Protein 3DJE (pdb70)

InterPro domains:
  IPR006076 FAD dependent oxidoreductase [PF01266] (9-379)
  IPR036188 FAD/NAD(P)-binding domain superfamily [G3DSA:3.50.50.60] (8-393)
  IPR036188 FAD/NAD(P)-binding domain superfamily [SSF51905] (10-389)
  IPR045170 MTOX family [PTHR10961] (5-396)

Organism: Aspergillus fumigatus (NCBI:txid746128)

Solvent-accessible surface area: 34879 Å² total

Foldseek 3Di:
DDDLAFAEEEQDLALQSLLLLLVSVVVRRQHYEYFEAFFPVRLQHLLLDQKDKQALWDQDPDPLRSVLSNVLSVQLVCLCCPPVLNVVFDDFLWEKWAADPLLVVLQCRGPVVVVDPQKDKDQAQVVLCVLFPPPQQPFRLPRTIIIIDRGRIAMGRRRVSSVSSNVSSVVRYHYQYHPQRRAFPEFDADPQATQGTAGPVGDGRGGQAYEYDHFLCSCVYDPLLQFKFKWKFKKFKFFDDPVCLVRQPSRGWYQYLAQWTWHRARDPGRIIMITGFALTAFEDQDPVRDGDDDWDFWAFVLRLVSRLVSCNRSHPCSPGDTQTMTMHIGIAGLQQFAAWAADPGHRRYTYGGRNHPPNNSSSSPSSVVNVCSCVNHDPSNCVRRYSPSPSSPVHDSFPSNSGHYDPNTYHCVPGDGIDDHDDDDSSD/DDDLAFAEEEQDLALQSLLLLLVSVVVRRQHYEYFEAAFPVRLQHLLLAQKDKQALWAQDPDPLRSVLSNVLSVLLVCLCCPPVLNVVFDDFLWEKWEADPLLVVLQCNGVVVVVDPQKDKDAAQVVLCVLFPPPQQPFGLPRTIIIIGRGPIAIGRRRSSSVSSNVSSVCNYHYQYHPQRRAFPEFPADPQATQGTAGPVRDDDGGQAYEYDHFLASCNHDPLLQQKFKWKFKKFKFADDPVCLVRQPSRGWYQYLAQWTWHRAGPPGSIIMITGFALTAFEDADPVRHGHDDWDFWAFPLRLVSRLVSCNRSHPCSPGDTQTMTMHIGIAGLQQFAAWAADPRHNRYTYGGRNHVPNSSSSSPSSVVNVCSCVNHDDSSCVRRYSPSPSCPVHDSFPSNSGHYDPRIYHPVPRDDIDDHDDDDSSPD

Radius of gyration: 30.54 Å; Cα contacts (8 Å, |Δi|>4): 2045; chains: 2; bounding box: 82×70×84 Å

Nearest PDB structures (foldseek):
  6iwe-assembly1_A  TM=8.789E-01  e=3.209E-41  Penicillium terrenum
  4rsl-assembly1_A  TM=8.564E-01  e=1.296E-41  Penicillium terrenum
  6a6v-assembly1_A  TM=8.624E-01  e=2.677E-41  Aspergillus nidulans
  5xao-assembly1_A  TM=8.710E-01  e=1.965E-40  Parastagonospora nodorum SN15
  6a6v-assembly2_H  TM=8.569E-01  e=6.193E-40  Aspergillus nidulans

Structure (mmCIF, N/CA/C/O backbone):
data_3DJE
#
_entry.id   3DJE
#
_cell.length_a   87.143
_cell.length_b   53.436
_cell.length_c   103.297
_cell.angle_alpha   90.00
_cell.angle_beta   113.33
_cell.angle_gamma   90.00
#
_symmetry.space_group_name_H-M   'P 1 21 1'
#
loop_
_entity.id
_entity.type
_entity.pdbx_description
1 polymer 'Fructosyl amine: oxygen oxidoreductase'
2 non-polymer 'FLAVIN-ADENINE DINUCLEOTIDE'
3 non-polymer 1-S-(carboxymethyl)-1-thio-beta-D-fructopyranose
4 non-polymer '4-(2-HYDROXYETHYL)-1-PIPERAZINE ETHANESULFONIC ACID'
5 water water
#
loop_
_atom_site.group_PDB
_atom_site.id
_atom_site.type_symbol
_atom_site.label_atom_id
_atom_site.label_alt_id
_atom_site.label_comp_id
_atom_site.label_asym_id
_atom_site.label_entity_id
_atom_site.label_seq_id
_atom_site.pdbx_PDB_ins_code
_atom_site.Cartn_x
_atom_site.Cartn_y
_atom_site.Cartn_z
_atom_site.occupancy
_atom_site.B_iso_or_equiv
_atom_site.auth_seq_id
_atom_site.auth_comp_id
_atom_site.auth_asym_id
_atom_site.auth_atom_id
_atom_site.pdbx_PDB_model_num
ATOM 1 N N . ALA A 1 2 ? 59.421 31.370 47.970 1.00 31.76 2 ALA A N 1
ATOM 2 C CA . ALA A 1 2 ? 60.914 31.440 47.966 1.00 31.21 2 ALA A CA 1
ATOM 3 C C . ALA A 1 2 ? 61.550 30.235 47.251 1.00 30.45 2 ALA A C 1
ATOM 4 O O . ALA A 1 2 ? 62.736 29.939 47.430 1.00 31.08 2 ALA A O 1
ATOM 6 N N . VAL A 1 3 ? 60.749 29.552 46.436 1.00 29.17 3 VAL A N 1
ATOM 7 C CA . VAL A 1 3 ? 61.230 28.445 45.615 1.00 27.23 3 VAL A CA 1
ATOM 8 C C . VAL A 1 3 ? 62.110 29.028 44.498 1.00 25.25 3 VAL A C 1
ATOM 9 O O . VAL A 1 3 ? 61.851 30.134 44.022 1.00 25.50 3 VAL A O 1
ATOM 13 N N . THR A 1 4 ? 63.178 28.327 44.120 1.00 22.55 4 THR A N 1
ATOM 14 C CA . THR A 1 4 ? 63.870 28.638 42.871 1.00 20.09 4 THR A CA 1
ATOM 15 C C . THR A 1 4 ? 63.498 27.536 41.890 1.00 19.11 4 THR A C 1
ATOM 16 O O . THR A 1 4 ? 62.860 26.551 42.272 1.00 17.50 4 THR A O 1
ATOM 20 N N . LYS A 1 5 ? 63.916 27.684 40.640 1.00 18.10 5 LYS A N 1
ATOM 21 C CA . LYS A 1 5 ? 63.624 26.651 39.642 1.00 17.65 5 LYS A CA 1
ATOM 22 C C . LYS A 1 5 ? 64.343 25.333 39.944 1.00 17.04 5 LYS A C 1
ATOM 23 O O . LYS A 1 5 ? 63.951 24.292 39.435 1.00 17.06 5 LYS A O 1
ATOM 29 N N . SER A 1 6 ? 65.401 25.382 40.756 1.00 16.71 6 SER A N 1
ATOM 30 C CA . SER A 1 6 ? 66.149 24.174 41.092 1.00 16.41 6 SER A CA 1
ATOM 31 C C . SER A 1 6 ? 65.821 23.644 42.501 1.00 15.66 6 SER A C 1
ATOM 32 O O . SER A 1 6 ? 66.451 22.694 42.966 1.00 15.11 6 SER A O 1
ATOM 35 N N . SER A 1 7 ? 64.839 24.250 43.157 1.00 14.66 7 SER A N 1
ATOM 36 C CA . SER A 1 7 ? 64.362 23.735 44.450 1.00 14.70 7 SER A CA 1
ATOM 37 C C . SER A 1 7 ? 63.890 22.296 44.319 1.00 13.89 7 SER A C 1
ATOM 38 O O . SER A 1 7 ? 63.248 21.939 43.339 1.00 14.25 7 SER A O 1
ATOM 41 N N A SER A 1 8 ? 64.183 21.480 45.328 0.50 13.41 8 SER A N 1
ATOM 42 N N B SER A 1 8 ? 64.197 21.483 45.318 0.50 13.28 8 SER A N 1
ATOM 43 C CA A SER A 1 8 ? 63.699 20.097 45.349 0.50 12.78 8 SER A CA 1
ATOM 44 C CA B SER A 1 8 ? 63.685 20.120 45.368 0.50 12.52 8 SER A CA 1
ATOM 45 C C A SER A 1 8 ? 62.177 20.054 45.510 0.50 12.46 8 SER A C 1
ATOM 46 C C B SER A 1 8 ? 62.158 20.143 45.470 0.50 12.26 8 SER A C 1
ATOM 47 O O A SER A 1 8 ? 61.637 20.508 46.526 0.50 12.63 8 SER A O 1
ATOM 48 O O B SER A 1 8 ? 61.594 20.742 46.398 0.50 12.30 8 SER A O 1
ATOM 53 N N . LEU A 1 9 ? 61.503 19.519 44.492 1.00 11.96 9 LEU A N 1
ATOM 54 C CA . LEU A 1 9 ? 60.045 19.356 44.507 1.00 11.02 9 LEU A CA 1
ATOM 55 C C . LEU A 1 9 ? 59.732 17.873 44.439 1.00 11.16 9 LEU A C 1
ATOM 56 O O . LEU A 1 9 ? 60.359 17.137 43.674 1.00 11.69 9 LEU A O 1
ATOM 61 N N . LEU A 1 10 ? 58.769 17.442 45.243 1.00 10.54 10 LEU A N 1
ATOM 62 C CA . LEU A 1 10 ? 58.431 16.027 45.343 1.00 10.57 10 LEU A CA 1
ATOM 63 C C . LEU A 1 10 ? 56.972 15.836 45.015 1.00 10.47 10 LEU A C 1
ATOM 64 O O . LEU A 1 10 ? 56.127 16.558 45.549 1.00 10.85 10 LEU A O 1
ATOM 69 N N . ILE A 1 11 ? 56.673 14.892 44.118 1.00 10.04 11 ILE A N 1
ATOM 70 C CA . ILE A 1 11 ? 55.280 14.568 43.809 1.00 9.22 11 ILE A CA 1
ATOM 71 C C . ILE A 1 11 ? 54.993 13.157 44.280 1.00 9.18 11 ILE A C 1
ATOM 72 O O . ILE A 1 11 ? 55.704 12.217 43.887 1.00 9.11 11 ILE A O 1
ATOM 77 N N . VAL A 1 12 ? 53.982 13.013 45.137 1.00 8.29 12 VAL A N 1
ATOM 78 C CA . VAL A 1 12 ? 53.545 11.687 45.602 1.00 9.17 12 VAL A CA 1
ATOM 79 C C . VAL A 1 12 ? 52.419 11.196 44.700 1.00 9.47 12 VAL A C 1
ATOM 80 O O . VAL A 1 12 ? 51.291 11.713 44.753 1.00 9.83 12 VAL A O 1
ATOM 84 N N . GLY A 1 13 ? 52.754 10.223 43.855 1.00 9.50 13 GLY A N 1
ATOM 85 C CA . GLY A 1 13 ? 51.835 9.649 42.880 1.00 10.16 13 GLY A CA 1
ATOM 86 C C . GLY A 1 13 ? 52.168 10.047 41.451 1.00 10.85 13 GLY A C 1
ATOM 87 O O . GLY A 1 13 ? 52.199 11.236 41.121 1.00 11.95 13 GLY A O 1
ATOM 88 N N . ALA A 1 14 ? 52.402 9.051 40.592 1.00 10.53 14 ALA A N 1
ATOM 89 C CA . ALA A 1 14 ? 52.649 9.267 39.162 1.00 10.84 14 ALA A CA 1
ATOM 90 C C . ALA A 1 14 ? 51.432 8.885 38.304 1.00 11.07 14 ALA A C 1
ATOM 91 O O . ALA A 1 14 ? 51.575 8.365 37.195 1.00 12.50 14 ALA A O 1
ATOM 93 N N . GLY A 1 15 ? 50.241 9.146 38.834 1.00 10.89 15 GLY A N 1
ATOM 94 C CA . GLY A 1 15 ? 49.009 8.885 38.109 1.00 10.08 15 GLY A CA 1
ATOM 95 C C . GLY A 1 15 ? 48.656 10.050 37.220 1.00 9.41 15 GLY A C 1
ATOM 96 O O . GLY A 1 15 ? 49.532 10.802 36.763 1.00 9.45 15 GLY A O 1
ATOM 97 N N . THR A 1 16 ? 47.365 10.213 36.982 1.00 8.99 16 THR A N 1
ATOM 98 C CA . THR A 1 16 ? 46.904 11.213 36.015 1.00 8.39 16 THR A CA 1
ATOM 99 C C . THR A 1 16 ? 47.369 12.632 36.395 1.00 8.54 16 THR A C 1
ATOM 100 O O . THR A 1 16 ? 48.012 13.342 35.601 1.00 8.52 16 THR A O 1
ATOM 104 N N . TRP A 1 17 ? 47.039 13.036 37.611 1.00 8.21 17 TRP A N 1
ATOM 105 C CA . TRP A 1 17 ? 47.282 14.406 38.026 1.00 8.34 17 TRP A CA 1
ATOM 106 C C . TRP A 1 17 ? 48.731 14.638 38.472 1.00 8.50 17 TRP A C 1
ATOM 107 O O . TRP A 1 17 ? 49.290 15.715 38.226 1.00 8.48 17 TRP A O 1
ATOM 118 N N . GLY A 1 18 ? 49.362 13.619 39.070 1.00 8.98 18 GLY A N 1
ATOM 119 C CA . GLY A 1 18 ? 50.790 13.692 39.401 1.00 9.15 18 GLY A CA 1
ATOM 120 C C . GLY A 1 18 ? 51.637 13.853 38.143 1.00 9.23 18 GLY A C 1
ATOM 121 O O . GLY A 1 18 ? 52.556 14.687 38.104 1.00 9.89 18 GLY A O 1
ATOM 122 N N . THR A 1 19 ? 51.323 13.072 37.111 1.00 8.86 19 THR A N 1
ATOM 123 C CA . THR A 1 19 ? 52.047 13.171 35.844 1.00 10.02 19 THR A CA 1
ATOM 124 C C . THR A 1 19 ? 51.807 14.534 35.190 1.00 9.33 19 THR A C 1
ATOM 125 O O . THR A 1 19 ? 52.759 15.170 34.697 1.00 9.01 19 THR A O 1
ATOM 129 N N . SER A 1 20 ? 50.552 14.998 35.205 1.00 8.90 20 SER A N 1
ATOM 130 C CA . SER A 1 20 ? 50.244 16.330 34.653 1.00 9.04 20 SER A CA 1
ATOM 131 C C . SER A 1 20 ? 51.080 17.408 35.362 1.00 8.94 20 SER A C 1
ATOM 132 O O . SER A 1 20 ? 51.671 18.319 34.725 1.00 8.91 20 SER A O 1
ATOM 135 N N . THR A 1 21 ? 51.133 17.299 36.688 1.00 8.76 21 THR A N 1
ATOM 136 C CA . THR A 1 21 ? 51.900 18.231 37.496 1.00 8.90 21 THR A CA 1
ATOM 137 C C . THR A 1 21 ? 53.394 18.172 37.145 1.00 8.78 21 THR A C 1
ATOM 138 O O . THR A 1 21 ? 54.038 19.216 36.975 1.00 9.44 21 THR A O 1
ATOM 142 N N . ALA A 1 22 ? 53.937 16.958 37.023 1.00 8.29 22 ALA A N 1
ATOM 143 C CA . ALA A 1 22 ? 55.346 16.778 36.655 1.00 9.02 22 ALA A CA 1
ATOM 144 C C . ALA A 1 22 ? 55.660 17.442 35.315 1.00 9.28 22 ALA A C 1
ATOM 145 O O . ALA A 1 22 ? 56.651 18.172 35.178 1.00 9.92 22 ALA A O 1
ATOM 147 N N . LEU A 1 23 ? 54.784 17.208 34.339 1.00 9.09 23 LEU A N 1
ATOM 148 C CA . LEU A 1 23 ? 54.933 17.774 33.002 1.00 9.54 23 LEU A CA 1
ATOM 149 C C . LEU A 1 23 ? 54.926 19.288 33.044 1.00 9.63 23 LEU A C 1
ATOM 150 O O . LEU A 1 23 ? 55.804 19.939 32.445 1.00 10.20 23 LEU A O 1
ATOM 155 N N . HIS A 1 24 ? 53.946 19.858 33.751 1.00 9.49 24 HIS A N 1
ATOM 156 C CA . HIS A 1 24 ? 53.829 21.311 33.800 1.00 10.26 24 HIS A CA 1
ATOM 157 C C . HIS A 1 24 ? 54.926 21.978 34.610 1.00 9.94 24 HIS A C 1
ATOM 158 O O . HIS A 1 24 ? 55.388 23.056 34.231 1.00 10.52 24 HIS A O 1
ATOM 165 N N . LEU A 1 25 ? 55.410 21.318 35.657 1.00 9.54 25 LEU A N 1
ATOM 166 C CA . LEU A 1 25 ? 56.576 21.855 36.370 1.00 9.69 25 LEU A CA 1
ATOM 167 C C . LEU A 1 25 ? 57.758 21.930 35.407 1.00 9.85 25 LEU A C 1
ATOM 168 O O . LEU A 1 25 ? 58.457 22.958 35.355 1.00 10.65 25 LEU A O 1
ATOM 173 N N . ALA A 1 26 ? 57.987 20.844 34.662 1.00 10.74 26 ALA A N 1
ATOM 174 C CA . ALA A 1 26 ? 59.101 20.769 33.715 1.00 11.02 26 ALA A CA 1
ATOM 175 C C . ALA A 1 26 ? 58.948 21.845 32.642 1.00 11.64 26 ALA A C 1
ATOM 176 O O . ALA A 1 26 ? 59.917 22.545 32.315 1.00 12.07 26 ALA A O 1
ATOM 178 N N . ARG A 1 27 ? 57.735 22.005 32.118 1.00 11.36 27 ARG A N 1
ATOM 179 C CA . ARG A 1 27 ? 57.506 23.050 31.087 1.00 12.08 27 ARG A CA 1
ATOM 180 C C . ARG A 1 27 ? 57.742 24.453 31.611 1.00 12.93 27 ARG A C 1
ATOM 181 O O . ARG A 1 27 ? 58.131 25.350 30.850 1.00 13.55 27 ARG A O 1
ATOM 189 N N . ARG A 1 28 ? 57.511 24.642 32.904 1.00 13.20 28 ARG A N 1
ATOM 190 C CA . ARG A 1 28 ? 57.629 25.955 33.514 1.00 14.14 28 ARG A CA 1
ATOM 191 C C . ARG A 1 28 ? 59.033 26.224 34.062 1.00 14.43 28 ARG A C 1
ATOM 192 O O . ARG A 1 28 ? 59.271 27.255 34.693 1.00 15.76 28 ARG A O 1
ATOM 200 N N . GLY A 1 29 ? 59.951 25.305 33.774 1.00 14.17 29 GLY A N 1
ATOM 201 C CA . GLY A 1 29 ? 61.377 25.539 34.005 1.00 14.70 29 GLY A CA 1
ATOM 202 C C . GLY A 1 29 ? 61.981 24.873 35.216 1.00 14.65 29 GLY A C 1
ATOM 203 O O . GLY A 1 29 ? 63.192 24.993 35.438 1.00 14.91 29 GLY A O 1
ATOM 204 N N . TYR A 1 30 ? 61.167 24.178 36.010 1.00 13.54 30 TYR A N 1
ATOM 205 C CA . TYR A 1 30 ? 61.705 23.517 37.211 1.00 13.12 30 TYR A CA 1
ATOM 206 C C . TYR A 1 30 ? 62.584 22.337 36.838 1.00 13.15 30 TYR A C 1
ATOM 207 O O . TYR A 1 30 ? 62.229 21.557 35.951 1.00 13.45 30 TYR A O 1
ATOM 216 N N . THR A 1 31 ? 63.721 22.194 37.525 1.00 12.62 31 THR A N 1
ATOM 217 C CA . THR A 1 31 ? 64.736 21.230 37.094 1.00 12.77 31 THR A CA 1
ATOM 218 C C . THR A 1 31 ? 65.116 20.192 38.149 1.00 12.52 31 THR A C 1
ATOM 219 O O . THR A 1 31 ? 66.031 19.394 37.914 1.00 12.97 31 THR A 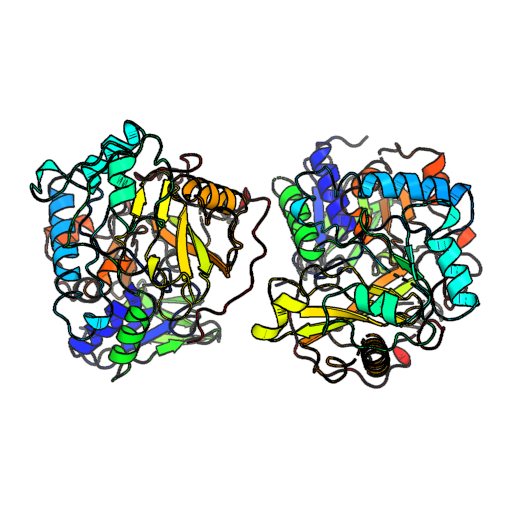O 1
ATOM 223 N N . ASN A 1 32 ? 64.423 20.195 39.287 1.00 13.05 32 ASN A N 1
ATOM 224 C CA . ASN A 1 32 ? 64.738 19.274 40.372 1.00 13.52 32 ASN A CA 1
ATOM 225 C C . ASN A 1 32 ? 63.480 18.619 40.951 1.00 13.30 32 ASN A C 1
ATOM 226 O O . ASN A 1 32 ? 63.211 18.701 42.156 1.00 14.36 32 ASN A O 1
ATOM 231 N N . VAL A 1 33 ? 62.738 17.941 40.077 1.00 12.50 33 VAL A N 1
ATOM 232 C CA . VAL A 1 33 ? 61.438 17.349 40.445 1.00 11.58 33 VAL A CA 1
ATOM 233 C C . VAL A 1 33 ? 61.594 15.840 40.519 1.00 11.77 33 VAL A C 1
ATOM 234 O O . VAL A 1 33 ? 62.177 15.227 39.617 1.00 11.14 33 VAL A O 1
ATOM 238 N N . THR A 1 34 ? 61.075 15.249 41.599 1.00 11.18 34 THR A N 1
ATOM 239 C CA . THR A 1 34 ? 61.075 13.797 41.751 1.00 10.72 34 THR A CA 1
ATOM 240 C C . THR A 1 34 ? 59.644 13.318 41.939 1.00 10.36 34 THR A C 1
ATOM 241 O O . THR A 1 34 ? 58.879 13.919 42.699 1.00 10.81 34 THR A O 1
ATOM 245 N N . VAL A 1 35 ? 59.287 12.243 41.245 1.00 9.90 35 VAL A N 1
ATOM 246 C CA . VAL A 1 35 ? 57.957 11.649 41.387 1.00 9.92 35 VAL A CA 1
ATOM 247 C C . VAL A 1 35 ? 58.099 10.232 41.928 1.00 9.80 35 VAL A C 1
ATOM 248 O O . VAL A 1 35 ? 58.903 9.444 41.401 1.00 10.32 35 VAL A O 1
ATOM 252 N N . LEU A 1 36 ? 57.284 9.913 42.937 1.00 9.21 36 LEU A N 1
ATOM 253 C CA . LEU A 1 36 ? 57.301 8.592 43.593 1.00 9.47 36 LEU A CA 1
ATOM 254 C C . LEU A 1 36 ? 56.001 7.838 43.361 1.00 9.20 36 LEU A C 1
ATOM 255 O O . LEU A 1 36 ? 54.921 8.376 43.590 1.00 10.03 36 LEU A O 1
ATOM 260 N N . ASP A 1 37 ? 56.101 6.578 42.959 1.00 9.76 37 ASP A N 1
ATOM 261 C CA . ASP A 1 37 ? 54.891 5.747 42.785 1.00 10.53 37 ASP A CA 1
ATOM 262 C C . ASP A 1 37 ? 55.250 4.271 43.017 1.00 10.68 37 ASP A C 1
ATOM 263 O O . ASP A 1 37 ? 56.290 3.833 42.557 1.00 10.98 37 ASP A O 1
ATOM 268 N N . PRO A 1 38 ? 54.387 3.507 43.728 1.00 11.35 38 PRO A N 1
ATOM 269 C CA . PRO A 1 38 ? 54.651 2.096 44.019 1.00 11.87 38 PRO A CA 1
ATOM 270 C C . PRO A 1 38 ? 54.545 1.167 42.802 1.00 11.94 38 PRO A C 1
ATOM 271 O O . PRO A 1 38 ? 54.939 -0.005 42.895 1.00 13.29 38 PRO A O 1
ATOM 275 N N . TYR A 1 39 ? 54.040 1.684 41.682 1.00 12.40 39 TYR A N 1
ATOM 276 C CA . TYR A 1 39 ? 53.952 0.908 40.438 1.00 13.09 39 TYR A CA 1
ATOM 277 C C . TYR A 1 39 ? 54.752 1.569 39.306 1.00 13.67 39 TYR A C 1
ATOM 278 O O . TYR A 1 39 ? 54.867 2.791 39.272 1.00 13.17 39 TYR A O 1
ATOM 287 N N . PRO A 1 40 ? 55.275 0.770 38.347 1.00 13.75 40 PRO A N 1
ATOM 288 C CA . PRO A 1 40 ? 55.897 1.392 37.176 1.00 14.23 40 PRO A CA 1
ATOM 289 C C . PRO A 1 40 ? 54.866 2.200 36.390 1.00 13.94 40 PRO A C 1
ATOM 290 O O . PRO A 1 40 ? 53.682 1.873 36.420 1.00 13.65 40 PRO A O 1
ATOM 294 N N . VAL A 1 41 ? 55.292 3.278 35.732 1.00 13.48 41 VAL A N 1
ATOM 295 C CA . VAL A 1 41 ? 54.397 3.980 34.813 1.00 13.50 41 VAL A CA 1
ATOM 296 C C . VAL A 1 41 ? 54.129 3.069 33.606 1.00 13.01 41 VAL A C 1
ATOM 297 O O . VAL A 1 41 ? 55.074 2.556 32.996 1.00 13.51 41 VAL A O 1
ATOM 301 N N . PRO A 1 42 ? 52.843 2.861 33.242 1.00 12.29 42 PRO A N 1
ATOM 302 C CA . PRO A 1 42 ? 51.618 3.407 33.840 1.00 11.73 42 PRO A CA 1
ATOM 303 C C . PRO A 1 42 ? 51.120 2.541 34.991 1.00 11.47 42 PRO A C 1
ATOM 304 O O . PRO A 1 42 ? 51.034 1.319 34.861 1.00 11.68 42 PRO A O 1
ATOM 308 N N . SER A 1 43 ? 50.813 3.172 36.116 1.00 11.20 43 SER A N 1
ATOM 309 C CA . SER A 1 43 ? 50.503 2.406 37.310 1.00 11.17 43 SER A CA 1
ATOM 310 C C . SER A 1 43 ? 49.262 1.538 37.123 1.00 11.84 43 SER A C 1
ATOM 311 O O . SER A 1 43 ? 48.241 2.015 36.625 1.00 12.17 43 SER A O 1
ATOM 314 N N . ALA A 1 44 ? 49.345 0.296 37.589 1.00 12.48 44 ALA A N 1
ATOM 315 C CA . ALA A 1 44 ? 48.206 -0.630 37.526 1.00 13.10 44 ALA A CA 1
ATOM 316 C C . ALA A 1 44 ? 47.022 -0.185 38.385 1.00 12.73 44 ALA A C 1
ATOM 317 O O . ALA A 1 44 ? 45.888 -0.618 38.123 1.00 13.94 44 ALA A O 1
ATOM 319 N N . ILE A 1 45 ? 47.272 0.673 39.376 1.00 11.45 45 ILE A N 1
ATOM 320 C CA . ILE A 1 45 ? 46.181 1.217 40.203 1.00 11.14 45 ILE A CA 1
ATOM 321 C C . ILE A 1 45 ? 45.816 2.666 39.867 1.00 10.48 45 ILE A C 1
ATOM 322 O O . ILE A 1 45 ? 44.976 3.291 40.540 1.00 10.86 45 ILE A O 1
ATOM 327 N N . SER A 1 46 ? 46.455 3.227 38.847 1.00 9.90 46 SER A N 1
ATOM 328 C CA . SER A 1 46 ? 46.005 4.523 38.377 1.00 9.73 46 SER A CA 1
ATOM 329 C C . SER A 1 46 ? 44.670 4.402 37.656 1.00 10.06 46 SER A C 1
ATOM 330 O O . SER A 1 46 ? 44.519 3.590 36.738 1.00 9.88 46 SER A O 1
ATOM 333 N N . ALA A 1 47 ? 43.722 5.244 38.052 1.00 10.05 47 ALA A N 1
ATOM 334 C CA . ALA A 1 47 ? 42.457 5.360 37.328 1.00 11.53 47 ALA A CA 1
ATOM 335 C C . ALA A 1 47 ? 42.673 5.773 35.863 1.00 11.91 47 ALA A C 1
ATOM 336 O O . ALA A 1 47 ? 41.803 5.542 35.026 1.00 13.35 47 ALA A O 1
ATOM 338 N N . GLY A 1 48 ? 43.834 6.355 35.551 1.00 11.85 48 GLY A N 1
ATOM 339 C CA . GLY A 1 48 ? 44.110 6.810 34.180 1.00 11.91 48 GLY A CA 1
ATOM 340 C C . GLY A 1 48 ? 44.666 5.713 33.290 1.00 11.88 48 GLY A C 1
ATOM 341 O O . GLY A 1 48 ? 44.807 5.903 32.081 1.00 12.72 48 GLY A O 1
ATOM 342 N N . ASN A 1 49 ? 44.974 4.565 33.887 1.00 11.06 49 ASN A N 1
ATOM 343 C CA . ASN A 1 49 ? 45.534 3.459 33.133 1.00 10.88 49 ASN A CA 1
ATOM 344 C C . ASN A 1 49 ? 44.422 2.624 32.513 1.00 10.96 49 ASN A C 1
ATOM 345 O O . ASN A 1 49 ? 44.001 1.594 33.062 1.00 11.86 49 ASN A O 1
ATOM 350 N N . ASP A 1 50 ? 43.947 3.090 31.360 1.00 11.13 50 ASP A N 1
ATOM 351 C CA . ASP A 1 50 ? 42.750 2.548 30.724 1.00 12.08 50 ASP A CA 1
ATOM 352 C C . ASP A 1 50 ? 42.929 2.765 29.226 1.00 11.71 50 ASP A C 1
ATOM 353 O O . ASP A 1 50 ? 43.569 3.742 28.804 1.00 11.65 50 ASP A O 1
ATOM 358 N N . VAL A 1 51 ? 42.360 1.877 28.412 1.00 10.50 51 VAL A N 1
ATOM 359 C CA . VAL A 1 51 ? 42.476 2.040 26.941 1.00 11.01 51 VAL A CA 1
ATOM 360 C C . VAL A 1 51 ? 41.611 3.173 26.357 1.00 10.97 51 VAL A C 1
ATOM 361 O O . VAL A 1 51 ? 41.835 3.632 25.226 1.00 11.33 51 VAL A O 1
ATOM 365 N N A ASN A 1 52 ? 40.662 3.657 27.140 0.50 10.11 52 ASN A N 1
ATOM 366 N N B ASN A 1 52 ? 40.608 3.595 27.131 0.50 10.63 52 ASN A N 1
ATOM 367 C CA A ASN A 1 52 ? 39.884 4.809 26.715 0.50 9.65 52 ASN A CA 1
ATOM 368 C CA B ASN A 1 52 ? 39.633 4.624 26.729 0.50 10.45 52 ASN A CA 1
ATOM 369 C C A ASN A 1 52 ? 39.167 5.469 27.857 0.50 9.73 52 ASN A C 1
ATOM 370 C C B ASN A 1 52 ? 39.234 5.475 27.929 0.50 10.28 52 ASN A C 1
ATOM 371 O O A ASN A 1 52 ? 38.764 4.821 28.832 0.50 9.88 52 ASN A O 1
ATOM 372 O O B ASN A 1 52 ? 39.100 4.942 29.037 0.50 10.46 52 ASN A O 1
ATOM 381 N N . LYS A 1 53 ? 39.033 6.776 27.709 1.00 9.57 53 LYS A N 1
ATOM 382 C CA . LYS A 1 53 ? 38.242 7.611 28.613 1.00 9.96 53 LYS A CA 1
ATOM 383 C C . LYS A 1 53 ? 37.427 8.584 27.774 1.00 10.36 53 LYS A C 1
ATOM 384 O O . LYS A 1 53 ? 37.857 9.009 26.688 1.00 10.25 53 LYS A O 1
ATOM 390 N N . VAL A 1 54 ? 36.266 8.971 28.294 1.00 10.55 54 VAL A N 1
ATOM 391 C CA . VAL A 1 54 ? 35.429 9.949 27.601 1.00 11.25 54 VAL A CA 1
ATOM 392 C C . VAL A 1 54 ? 36.019 11.354 27.775 1.00 10.78 54 VAL A C 1
ATOM 393 O O . VAL A 1 54 ? 36.387 11.752 28.888 1.00 11.15 54 VAL A O 1
ATOM 397 N N . ILE A 1 55 ? 36.063 12.102 26.677 1.00 11.16 55 ILE A N 1
ATOM 398 C CA . ILE A 1 55 ? 36.435 13.514 26.693 1.00 11.88 55 ILE A CA 1
ATOM 399 C C . ILE A 1 55 ? 35.225 14.319 26.210 1.00 12.95 55 ILE A C 1
ATOM 400 O O . ILE A 1 55 ? 34.835 14.227 25.045 1.00 13.19 55 ILE A O 1
ATOM 405 N N . SER A 1 56 ? 34.632 15.075 27.123 1.00 14.71 56 SER A N 1
ATOM 406 C CA . SER A 1 56 ? 33.447 15.881 26.816 1.00 16.84 56 SER A CA 1
ATOM 407 C C . SER A 1 56 ? 33.311 17.041 27.792 1.00 17.39 56 SER A C 1
ATOM 408 O O . SER A 1 56 ? 33.929 17.037 28.854 1.00 17.19 56 SER A O 1
ATOM 411 N N . SER A 1 57 ? 32.469 18.013 27.434 1.00 18.17 57 SER A N 1
ATOM 412 C CA . SER A 1 57 ? 32.276 19.227 28.238 1.00 19.40 57 SER A CA 1
ATOM 413 C C . SER A 1 57 ? 31.084 19.185 29.215 1.00 19.52 57 SER A C 1
ATOM 414 O O . SER A 1 57 ? 30.643 20.235 29.692 1.00 21.03 57 SER A O 1
ATOM 417 N N . GLY A 1 58 ? 30.597 17.989 29.538 1.00 18.86 58 GLY A N 1
ATOM 418 C CA . GLY A 1 58 ? 29.460 17.820 30.460 1.00 17.99 58 GLY A CA 1
ATOM 419 C C . GLY A 1 58 ? 29.591 18.514 31.809 1.00 17.50 58 GLY A C 1
ATOM 420 O O . GLY A 1 58 ? 30.692 18.618 32.356 1.00 17.39 58 GLY A O 1
ATOM 421 N N . GLN A 1 59 ? 28.466 19.000 32.330 1.00 16.78 59 GLN A N 1
ATOM 422 C CA . GLN A 1 59 ? 28.423 19.672 33.636 1.00 16.78 59 GLN A CA 1
ATOM 423 C C . GLN A 1 59 ? 27.933 18.740 34.732 1.00 16.79 59 GLN A C 1
ATOM 424 O O . GLN A 1 59 ? 27.302 17.732 34.444 1.00 16.67 59 GLN A O 1
ATOM 430 N N . TYR A 1 60 ? 28.230 19.082 35.985 1.00 17.07 60 TYR A N 1
ATOM 431 C CA . TYR A 1 60 ? 27.861 18.224 37.119 1.00 18.08 60 TYR A CA 1
ATOM 432 C C . TYR A 1 60 ? 27.033 18.963 38.153 1.00 18.85 60 TYR A C 1
ATOM 433 O O . TYR A 1 60 ? 26.605 18.387 39.152 1.00 19.39 60 TYR A O 1
ATOM 442 N N . SER A 1 61 ? 26.798 20.239 37.878 1.00 19.57 61 SER A N 1
ATOM 443 C CA . SER A 1 61 ? 26.056 21.131 38.749 1.00 20.38 61 SER A CA 1
ATOM 444 C C . SER A 1 61 ? 25.127 21.990 37.909 1.00 20.61 61 SER A C 1
ATOM 445 O O . SER A 1 61 ? 25.393 22.219 36.733 1.00 19.86 61 SER A O 1
ATOM 448 N N . ASN A 1 62 ? 24.052 22.476 38.530 1.00 21.26 62 ASN A N 1
ATOM 449 C CA . ASN A 1 62 ? 23.181 23.475 37.903 1.00 21.79 62 ASN A CA 1
ATOM 450 C C . ASN A 1 62 ? 23.415 24.868 38.496 1.00 21.68 62 ASN A C 1
ATOM 451 O O . ASN A 1 62 ? 22.718 25.828 38.160 1.00 21.90 62 ASN A O 1
ATOM 456 N N . ASN A 1 63 ? 24.402 24.973 39.376 1.00 21.26 63 ASN A N 1
ATOM 457 C CA . ASN A 1 63 ? 24.773 26.263 39.935 1.00 21.18 63 ASN A CA 1
ATOM 458 C C . ASN A 1 63 ? 25.642 27.081 39.002 1.00 20.59 63 ASN A C 1
ATOM 459 O O . ASN A 1 63 ? 26.690 26.617 38.543 1.00 19.91 63 ASN A O 1
ATOM 464 N N . LYS A 1 64 ? 25.191 28.299 38.733 1.00 19.66 64 LYS A N 1
ATOM 465 C CA . LYS A 1 64 ? 25.836 29.192 37.772 1.00 20.41 64 LYS A CA 1
ATOM 466 C C . LYS A 1 64 ? 27.337 29.366 38.030 1.00 19.65 64 LYS A C 1
ATOM 467 O O . LYS A 1 64 ? 28.143 29.243 37.106 1.00 19.16 64 LYS A O 1
ATOM 473 N N . ASP A 1 65 ? 27.707 29.626 39.285 1.00 19.33 65 ASP A N 1
ATOM 474 C CA . ASP A 1 65 ? 29.109 29.843 39.655 1.00 19.89 65 ASP A CA 1
ATOM 475 C C . ASP A 1 65 ? 29.964 28.592 39.435 1.00 19.31 65 ASP A C 1
ATOM 476 O O . ASP A 1 65 ? 31.109 28.689 38.978 1.00 18.60 65 ASP A O 1
ATOM 481 N N . GLU A 1 66 ? 29.399 27.426 39.756 1.00 18.68 66 GLU A N 1
ATOM 482 C CA . GLU A 1 66 ? 30.110 26.156 39.579 1.00 19.37 66 GLU A CA 1
ATOM 483 C C . GLU A 1 66 ? 30.248 25.837 38.099 1.00 17.98 66 GLU A C 1
ATOM 484 O O . GLU A 1 66 ? 31.290 25.336 37.662 1.00 17.83 66 GLU A O 1
ATOM 490 N N . ILE A 1 67 ? 29.197 26.129 37.329 1.00 17.20 67 ILE A N 1
ATOM 491 C CA . ILE A 1 67 ? 29.230 25.915 35.877 1.00 17.01 67 ILE A CA 1
ATOM 492 C C . ILE A 1 67 ? 30.335 26.753 35.235 1.00 17.23 67 ILE A C 1
ATOM 493 O O . ILE A 1 67 ? 31.127 26.250 34.428 1.00 16.51 67 ILE A O 1
ATOM 498 N N . GLU A 1 68 ? 30.409 28.027 35.621 1.00 17.45 68 GLU A N 1
ATOM 499 C CA . GLU A 1 68 ? 31.410 28.950 35.070 1.00 18.52 68 GLU A CA 1
ATOM 500 C C . GLU A 1 68 ? 32.841 28.464 35.303 1.00 17.69 68 GLU A C 1
ATOM 501 O O . GLU A 1 68 ? 33.655 28.438 34.373 1.00 17.81 68 GLU A O 1
ATOM 507 N N . VAL A 1 69 ? 33.139 28.052 36.534 1.00 16.70 69 VAL A N 1
ATOM 508 C CA . VAL A 1 69 ? 34.475 27.558 36.852 1.00 16.31 69 VAL A CA 1
ATOM 509 C C . VAL A 1 69 ? 34.761 26.273 36.075 1.00 16.13 69 VAL A C 1
ATOM 510 O O . VAL A 1 69 ? 35.827 26.124 35.486 1.00 15.58 69 VAL A O 1
ATOM 514 N N . ASN A 1 70 ? 33.803 25.350 36.054 1.00 16.13 70 ASN A N 1
ATOM 515 C CA . ASN A 1 70 ? 34.021 24.086 35.347 1.00 16.94 70 ASN A CA 1
ATOM 516 C C . ASN A 1 70 ? 34.207 24.277 33.844 1.00 17.22 70 ASN A C 1
ATOM 517 O O . ASN A 1 70 ? 34.987 23.557 33.210 1.00 17.15 70 ASN A O 1
ATOM 522 N N . GLU A 1 71 ? 33.535 25.279 33.284 1.00 17.16 71 GLU A N 1
ATOM 523 C CA . GLU A 1 71 ? 33.725 25.631 31.869 1.00 18.48 71 GLU A CA 1
ATOM 524 C C . GLU A 1 71 ? 35.147 26.108 31.575 1.00 17.91 71 GLU A C 1
ATOM 525 O O . GLU A 1 71 ? 35.730 25.743 30.538 1.00 18.36 71 GLU A O 1
ATOM 531 N N . ILE A 1 72 ? 35.689 26.923 32.476 1.00 17.38 72 ILE A N 1
ATOM 532 C CA . ILE A 1 72 ? 37.047 27.442 32.357 1.00 16.82 72 ILE A CA 1
ATOM 533 C C . ILE A 1 72 ? 38.041 26.278 32.347 1.00 16.34 72 ILE A C 1
ATOM 534 O O . ILE A 1 72 ? 38.904 26.204 31.473 1.00 15.94 72 ILE A O 1
ATOM 539 N N . LEU A 1 73 ? 37.873 25.355 33.293 1.00 15.56 73 LEU A N 1
ATOM 540 C CA . LEU A 1 73 ? 38.817 24.240 33.420 1.00 15.57 73 LEU A CA 1
ATOM 541 C C . LEU A 1 73 ? 38.666 23.257 32.262 1.00 15.65 73 LEU A C 1
ATOM 542 O O . LEU A 1 73 ? 39.660 22.705 31.773 1.00 15.68 73 LEU A O 1
ATOM 547 N N . ALA A 1 74 ? 37.428 23.043 31.815 1.00 15.23 74 ALA A N 1
ATOM 548 C CA . ALA A 1 74 ? 37.176 22.144 30.683 1.00 15.80 74 ALA A CA 1
ATOM 549 C C . ALA A 1 74 ? 37.733 22.717 29.385 1.00 15.98 74 ALA A C 1
ATOM 550 O O . ALA A 1 74 ? 38.293 21.974 28.584 1.00 15.67 74 ALA A O 1
ATOM 552 N N . GLU A 1 75 ? 37.578 24.027 29.180 1.00 15.91 75 GLU A N 1
ATOM 553 C CA . GLU A 1 75 ? 38.112 24.653 27.963 1.00 17.15 75 GLU A CA 1
ATOM 554 C C . GLU A 1 75 ? 39.638 24.475 27.890 1.00 16.61 75 GLU A C 1
ATOM 555 O O . GLU A 1 75 ? 40.174 24.150 26.822 1.00 15.24 75 GLU A O 1
ATOM 561 N N . GLU A 1 76 ? 40.320 24.641 29.026 1.00 15.51 76 GLU A N 1
ATOM 562 C CA . GLU A 1 76 ? 41.777 24.457 29.081 1.00 16.30 76 GLU A CA 1
ATOM 563 C C . GLU A 1 76 ? 42.169 23.027 28.734 1.00 14.37 76 GLU A C 1
ATOM 564 O O . GLU A 1 76 ? 43.175 22.797 28.039 1.00 13.97 76 GLU A O 1
ATOM 570 N N . ALA A 1 77 ? 41.380 22.066 29.212 1.00 13.38 77 ALA A N 1
ATOM 571 C CA . ALA A 1 77 ? 41.665 20.661 28.933 1.00 13.26 77 ALA A CA 1
ATOM 572 C C . ALA A 1 77 ? 41.461 20.362 27.458 1.00 13.10 77 ALA A C 1
ATOM 573 O O . ALA A 1 77 ? 42.302 19.722 26.841 1.00 12.56 77 ALA A O 1
ATOM 575 N N . PHE A 1 78 ? 40.344 20.838 26.898 1.00 14.29 78 PHE A N 1
ATOM 576 C CA . PHE A 1 78 ? 40.054 20.603 25.484 1.00 15.25 78 PHE A CA 1
ATOM 577 C C . PHE A 1 78 ? 41.078 21.246 24.575 1.00 14.44 78 PHE A C 1
ATOM 578 O O . PHE A 1 78 ? 41.460 20.659 23.552 1.00 14.80 78 PHE A O 1
ATOM 586 N N A ASN A 1 79 ? 41.509 22.454 24.933 0.50 14.36 79 ASN A N 1
ATOM 587 N N B ASN A 1 79 ? 41.538 22.440 24.950 0.50 14.55 79 ASN A N 1
ATOM 588 C CA A ASN A 1 79 ? 42.594 23.108 24.223 0.50 14.26 79 ASN A CA 1
ATOM 589 C CA B ASN A 1 79 ? 42.609 23.121 24.227 0.50 14.62 79 ASN A CA 1
ATOM 590 C C A ASN A 1 79 ? 43.784 22.161 24.115 0.50 13.77 79 ASN A C 1
ATOM 591 C C B ASN A 1 79 ? 43.899 22.300 24.182 0.50 13.95 79 ASN A C 1
ATOM 592 O O A ASN A 1 79 ? 44.344 21.998 23.036 0.50 13.57 79 ASN A O 1
ATOM 593 O O B ASN A 1 79 ? 44.670 22.398 23.231 0.50 13.64 79 ASN A O 1
ATOM 602 N N . GLY A 1 80 ? 44.133 21.514 25.230 1.00 13.24 80 GLY A N 1
ATOM 603 C CA . GLY A 1 80 ? 45.261 20.588 25.261 1.00 12.68 80 GLY A CA 1
ATOM 604 C C . GLY A 1 80 ? 45.064 19.436 24.293 1.00 12.38 80 GLY A C 1
ATOM 605 O O . GLY A 1 80 ? 45.950 19.130 23.505 1.00 12.57 80 GLY A O 1
ATOM 606 N N . TRP A 1 81 ? 43.903 18.784 24.353 1.00 11.62 81 TRP A N 1
ATOM 607 C CA . TRP A 1 81 ? 43.632 17.653 23.470 1.00 11.47 81 TRP A CA 1
ATOM 608 C C . TRP A 1 81 ? 43.613 18.048 21.988 1.00 12.45 81 TRP A C 1
ATOM 609 O O . TRP A 1 81 ? 43.974 17.251 21.131 1.00 13.10 81 TRP A O 1
ATOM 620 N N . LYS A 1 82 ? 43.181 19.271 21.710 1.00 13.36 82 LYS A N 1
ATOM 621 C CA . LYS A 1 82 ? 43.038 19.742 20.318 1.00 15.17 82 LYS A CA 1
ATOM 622 C C . LYS A 1 82 ? 44.297 20.382 19.743 1.00 15.65 82 LYS A C 1
ATOM 623 O O . LYS A 1 82 ? 44.544 20.282 18.532 1.00 16.11 82 LYS A O 1
ATOM 629 N N . ASN A 1 83 ? 45.086 21.031 20.603 1.00 15.21 83 ASN A N 1
ATOM 630 C CA . ASN A 1 83 ? 46.153 21.926 20.148 1.00 15.52 83 ASN A CA 1
ATOM 631 C C . ASN A 1 83 ? 47.560 21.616 20.649 1.00 14.93 83 ASN A C 1
ATOM 632 O O . ASN A 1 83 ? 48.535 22.136 20.086 1.00 15.38 83 ASN A O 1
ATOM 637 N N . ASP A 1 84 ? 47.686 20.795 21.696 1.00 13.15 84 ASP A N 1
ATOM 638 C CA . ASP A 1 84 ? 49.015 20.464 22.231 1.00 13.28 84 ASP A CA 1
ATOM 639 C C . ASP A 1 84 ? 49.516 19.236 21.479 1.00 12.79 84 ASP A C 1
ATOM 640 O O . ASP A 1 84 ? 48.902 18.175 21.576 1.00 11.98 84 ASP A O 1
ATOM 645 N N . PRO A 1 85 ? 50.619 19.361 20.715 1.00 13.13 85 PRO A N 1
ATOM 646 C CA . PRO A 1 85 ? 51.120 18.232 19.911 1.00 13.11 85 PRO A CA 1
ATOM 647 C C . PRO A 1 85 ? 51.376 16.964 20.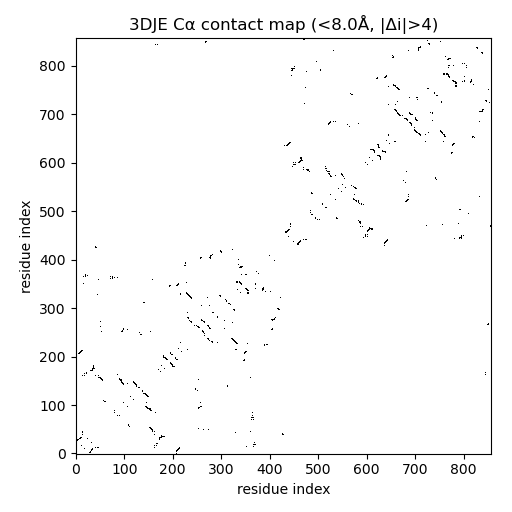728 1.00 11.87 85 PRO A C 1
ATOM 648 O O . PRO A 1 85 ? 51.326 15.855 20.182 1.00 12.22 85 PRO A O 1
ATOM 652 N N . LEU A 1 86 ? 51.639 17.118 22.027 1.00 11.36 86 LEU A N 1
ATOM 653 C CA . LEU A 1 86 ? 51.907 15.965 22.867 1.00 11.07 86 LEU A CA 1
ATOM 654 C C . LEU A 1 86 ? 50.643 15.142 23.107 1.00 10.89 86 LEU A C 1
ATOM 655 O O . LEU A 1 86 ? 50.720 13.920 23.267 1.00 11.23 86 LEU A O 1
ATOM 660 N N . PHE A 1 87 ? 49.480 15.809 23.131 1.00 9.84 87 PHE A N 1
ATOM 661 C CA . PHE A 1 87 ? 48.223 15.126 23.494 1.00 9.99 87 PHE A CA 1
ATOM 662 C C . PHE A 1 87 ? 47.298 14.866 22.316 1.00 10.75 87 PHE A C 1
ATOM 663 O O . PHE A 1 87 ? 46.497 13.935 22.356 1.00 10.76 87 PHE A O 1
ATOM 671 N N . LYS A 1 88 ? 47.416 15.683 21.273 1.00 10.69 88 LYS A N 1
ATOM 672 C CA . LYS A 1 88 ? 46.591 15.494 20.068 1.00 12.03 88 LYS A CA 1
ATOM 673 C C . LYS A 1 88 ? 46.540 14.044 19.536 1.00 11.87 88 LYS A C 1
ATOM 674 O O . LYS A 1 88 ? 45.475 13.580 19.108 1.00 12.09 88 LYS A O 1
ATOM 680 N N . PRO A 1 89 ? 47.677 13.317 19.544 1.00 11.44 89 PRO A N 1
ATOM 681 C CA . PRO A 1 89 ? 47.648 11.971 18.949 1.00 11.19 89 PRO A CA 1
ATOM 682 C C . PRO A 1 89 ? 46.653 11.001 19.588 1.00 10.57 89 PRO A C 1
ATOM 683 O O . PRO A 1 89 ? 46.327 9.978 18.972 1.00 11.76 89 PRO A O 1
ATOM 687 N N . TYR A 1 90 ? 46.219 11.313 20.811 1.00 9.39 90 TYR A N 1
ATOM 688 C CA . TYR A 1 90 ? 45.472 10.350 21.646 1.00 9.91 90 TYR A CA 1
ATOM 689 C C . TYR A 1 90 ? 43.995 10.641 21.699 1.00 10.31 90 TYR A C 1
ATOM 690 O O . TYR A 1 90 ? 43.242 9.823 22.225 1.00 10.54 90 TYR A O 1
ATOM 699 N N . TYR A 1 91 ? 43.580 11.778 21.138 1.00 10.83 91 TYR A N 1
ATOM 700 C CA . TYR A 1 91 ? 42.178 12.190 21.164 1.00 11.96 91 TYR A CA 1
ATOM 701 C C . TYR A 1 91 ? 41.446 11.827 19.872 1.00 11.72 91 TYR A C 1
ATOM 702 O O . TYR A 1 91 ? 41.915 12.150 18.773 1.00 11.95 91 TYR A O 1
ATOM 711 N N . HIS A 1 92 ? 40.284 11.182 20.022 1.00 12.02 92 HIS A N 1
ATOM 712 C CA . HIS A 1 92 ? 39.483 10.705 18.896 1.00 12.95 92 HIS A CA 1
ATOM 713 C C . HIS A 1 92 ? 38.097 11.336 18.965 1.00 12.91 92 HIS A C 1
ATOM 714 O O . HIS A 1 92 ? 37.296 11.003 19.832 1.00 12.07 92 HIS A O 1
ATOM 721 N N . ASP A 1 93 ? 37.842 12.257 18.043 1.00 14.04 93 ASP A N 1
ATOM 722 C CA . ASP A 1 93 ? 36.604 13.031 18.022 1.00 15.20 93 ASP A CA 1
ATOM 723 C C . ASP A 1 93 ? 35.517 12.221 17.319 1.00 14.67 93 ASP A C 1
ATOM 724 O O . ASP A 1 93 ? 35.144 12.510 16.174 1.00 16.91 93 ASP A O 1
ATOM 729 N N . THR A 1 94 ? 35.015 11.192 18.003 1.00 14.01 94 THR A N 1
ATOM 730 C CA . THR A 1 94 ? 34.061 10.237 17.412 1.00 13.90 94 THR A CA 1
ATOM 731 C C . THR A 1 94 ? 32.623 10.676 17.583 1.00 12.98 94 THR A C 1
ATOM 732 O O . THR A 1 94 ? 31.714 10.068 17.004 1.00 13.02 94 THR A O 1
ATOM 736 N N . GLY A 1 95 ? 32.416 11.690 18.413 1.00 12.46 95 GLY A N 1
ATOM 737 C CA . GLY A 1 95 ? 31.092 11.992 18.905 1.00 12.37 95 GLY A CA 1
ATOM 738 C C . GLY A 1 95 ? 30.694 11.118 20.094 1.00 12.24 95 GLY A C 1
ATOM 739 O O . GLY A 1 95 ? 31.378 10.138 20.449 1.00 11.80 95 GLY A O 1
ATOM 740 N N . LEU A 1 96 ? 29.566 11.478 20.698 1.00 12.00 96 LEU A N 1
ATOM 741 C CA . LEU A 1 96 ? 29.151 10.911 21.972 1.00 12.17 96 LEU A CA 1
ATOM 742 C C . LEU A 1 96 ? 27.645 10.965 22.118 1.00 11.60 96 LEU A C 1
ATOM 743 O O . LEU A 1 96 ? 27.042 12.023 21.939 1.00 11.69 96 LEU A O 1
ATOM 748 N N . LEU A 1 97 ? 27.053 9.829 22.462 1.00 11.88 97 LEU A N 1
ATOM 749 C CA . LEU A 1 97 ? 25.638 9.767 22.811 1.00 12.37 97 LEU A CA 1
ATOM 750 C C . LEU A 1 97 ? 25.555 9.825 24.327 1.00 12.42 97 LEU A C 1
ATOM 751 O O . LEU A 1 97 ? 26.202 9.024 25.007 1.00 12.48 97 LEU A O 1
ATOM 764 N N . SER A 1 99 ? 22.568 9.626 27.264 1.00 12.90 99 SER A N 1
ATOM 765 C CA . SER A 1 99 ? 21.157 9.209 27.350 1.00 13.27 99 SER A CA 1
ATOM 766 C C . SER A 1 99 ? 20.784 8.775 28.761 1.00 14.00 99 SER A C 1
ATOM 767 O O . SER A 1 99 ? 21.658 8.616 29.615 1.00 13.22 99 SER A O 1
ATOM 770 N N . ALA A 1 100 ? 19.481 8.621 28.997 1.00 14.35 100 ALA A N 1
ATOM 771 C CA . ALA A 1 100 ? 18.957 8.130 30.271 1.00 15.02 100 ALA A CA 1
ATOM 772 C C . ALA A 1 100 ? 17.605 7.472 30.013 1.00 16.39 100 ALA A C 1
ATOM 773 O O . ALA A 1 100 ? 17.164 7.395 28.865 1.00 16.47 100 ALA A O 1
ATOM 775 N N . CYS A 1 101 ? 16.970 6.980 31.075 1.00 17.48 101 CYS A N 1
ATOM 776 C CA . CYS A 1 101 ? 15.707 6.238 30.933 1.00 19.07 101 CYS A CA 1
ATOM 777 C C . CYS A 1 101 ? 14.581 6.758 31.836 1.00 19.26 101 CYS A C 1
ATOM 778 O O . CYS A 1 101 ? 13.450 6.998 31.371 1.00 20.62 101 CYS A O 1
ATOM 781 N N . SER A 1 102 ? 14.882 6.908 33.119 1.00 20.00 102 SER A N 1
ATOM 782 C CA . SER A 1 102 ? 13.880 7.311 34.111 1.00 20.20 102 SER A CA 1
ATOM 783 C C . SER A 1 102 ? 13.695 8.825 34.142 1.00 20.90 102 SER A C 1
ATOM 784 O O . SER A 1 102 ? 14.522 9.581 33.604 1.00 20.48 102 SER A O 1
ATOM 787 N N . GLN A 1 103 ? 12.620 9.286 34.776 1.00 21.50 103 GLN A N 1
ATOM 788 C CA . GLN A 1 103 ? 12.419 10.724 34.897 1.00 22.35 103 GLN A CA 1
ATOM 789 C C . GLN A 1 103 ? 13.544 11.376 35.696 1.00 21.94 103 GLN A C 1
ATOM 790 O O . GLN A 1 103 ? 14.044 12.432 35.305 1.00 22.10 103 GLN A O 1
ATOM 796 N N . GLU A 1 104 ? 13.950 10.739 36.796 1.00 21.91 104 GLU A N 1
ATOM 797 C CA . GLU A 1 104 ? 15.083 11.246 37.582 1.00 22.52 104 GLU A CA 1
ATOM 798 C C . GLU A 1 104 ? 16.386 11.242 36.774 1.00 20.68 104 GLU A C 1
ATOM 799 O O . GLU A 1 104 ? 17.167 12.187 36.850 1.00 20.24 104 GLU A O 1
ATOM 805 N N . GLY A 1 105 ? 16.602 10.182 35.999 1.00 19.66 105 GLY A N 1
ATOM 806 C CA . GLY A 1 105 ? 17.769 10.099 35.105 1.00 18.54 105 GLY A CA 1
ATOM 807 C C . GLY A 1 105 ? 17.749 11.194 34.047 1.00 18.22 105 GLY A C 1
ATOM 808 O O . GLY A 1 105 ? 18.775 11.826 33.786 1.00 17.43 105 GLY A O 1
ATOM 809 N N . LEU A 1 106 ? 16.581 11.426 33.437 1.00 17.59 106 LEU A N 1
ATOM 810 C CA . LEU A 1 106 ? 16.444 12.463 32.406 1.00 17.71 106 LEU A CA 1
ATOM 811 C C . LEU A 1 106 ? 16.604 13.893 32.949 1.00 18.06 106 LEU A C 1
ATOM 812 O O . LEU A 1 106 ? 17.129 14.783 32.254 1.00 17.47 106 LEU A O 1
ATOM 817 N N . ASP A 1 107 ? 16.174 14.114 34.193 1.00 18.54 107 ASP A N 1
ATOM 818 C CA . ASP A 1 107 ? 16.436 15.380 34.861 1.00 19.17 107 ASP A CA 1
ATOM 819 C C . ASP A 1 107 ? 17.941 15.580 35.001 1.00 18.51 107 ASP A C 1
ATOM 820 O O . ASP A 1 107 ? 18.471 16.639 34.651 1.00 18.77 107 ASP A O 1
ATOM 825 N N . ARG A 1 108 ? 18.631 14.547 35.478 1.00 17.35 108 ARG A N 1
ATOM 826 C CA . ARG A 1 108 ? 20.089 14.615 35.627 1.00 16.85 108 ARG A CA 1
ATOM 827 C C . ARG A 1 108 ? 20.759 14.821 34.267 1.00 16.21 108 ARG A C 1
ATOM 828 O O . ARG A 1 108 ? 21.692 15.611 34.135 1.00 15.99 108 ARG A O 1
ATOM 836 N N . LEU A 1 109 ? 20.258 14.125 33.254 1.00 15.85 109 LEU A N 1
ATOM 837 C CA . LEU A 1 109 ? 20.774 14.273 31.896 1.00 15.59 109 LEU A CA 1
ATOM 838 C C . LEU A 1 109 ? 20.693 15.732 31.414 1.00 15.53 109 LEU A C 1
ATOM 839 O O . LEU A 1 109 ? 21.615 16.238 30.768 1.00 15.74 109 LEU A O 1
ATOM 844 N N . GLY A 1 110 ? 19.592 16.409 31.734 1.00 15.25 110 GLY A N 1
ATOM 845 C CA . GLY A 1 110 ? 19.444 17.827 31.382 1.00 15.83 110 GLY A CA 1
ATOM 846 C C . GLY A 1 110 ? 20.526 18.704 31.988 1.00 16.11 110 GLY A C 1
ATOM 847 O O . GLY A 1 110 ? 21.038 19.615 31.329 1.00 15.94 110 GLY A O 1
ATOM 848 N N . VAL A 1 111 ? 20.879 18.424 33.243 1.00 16.49 111 VAL A N 1
ATOM 849 C CA . VAL A 1 111 ? 21.924 19.179 33.944 1.00 16.94 111 VAL A CA 1
ATOM 850 C C . VAL A 1 111 ? 23.272 18.906 33.303 1.00 16.88 111 VAL A C 1
ATOM 851 O O . VAL A 1 111 ? 24.078 19.819 33.113 1.00 17.00 111 VAL A O 1
ATOM 855 N N . ARG A 1 112 ? 23.508 17.641 32.973 1.00 17.06 112 ARG A N 1
ATOM 856 C CA . ARG A 1 112 ? 24.795 17.229 32.424 1.00 17.76 112 ARG A CA 1
ATOM 857 C C . ARG A 1 112 ? 25.031 17.751 31.007 1.00 17.59 112 ARG A C 1
ATOM 858 O O . ARG A 1 112 ? 26.107 18.293 30.702 1.00 18.31 112 ARG A O 1
ATOM 866 N N . VAL A 1 113 ? 24.007 17.627 30.166 1.00 16.98 113 VAL A N 1
ATOM 867 C CA . VAL A 1 113 ? 24.119 17.902 28.737 1.00 17.64 113 VAL A CA 1
ATOM 868 C C . VAL A 1 113 ? 23.764 19.351 28.359 1.00 18.10 113 VAL A C 1
ATOM 869 O O . VAL A 1 113 ? 24.298 19.886 27.378 1.00 18.37 113 VAL A O 1
ATOM 873 N N . ARG A 1 114 ? 22.881 19.985 29.137 1.00 18.47 114 ARG A N 1
ATOM 874 C CA . ARG A 1 114 ? 22.389 21.348 28.839 1.00 19.13 114 ARG A CA 1
ATOM 875 C C . ARG A 1 114 ? 21.981 21.488 27.366 1.00 20.00 114 ARG A C 1
ATOM 876 O O . ARG A 1 114 ? 22.562 22.294 26.625 1.00 18.65 114 ARG A O 1
ATOM 884 N N . PRO A 1 115 ? 20.986 20.686 26.933 1.00 20.76 115 PRO A N 1
ATOM 885 C CA . PRO A 1 115 ? 20.675 20.606 25.503 1.00 21.57 115 PRO A CA 1
ATOM 886 C C . PRO A 1 115 ? 20.178 21.922 24.906 1.00 22.44 115 PRO A C 1
ATOM 887 O O . PRO A 1 115 ? 20.344 22.159 23.698 1.00 23.06 115 PRO A O 1
ATOM 891 N N . GLY A 1 116 ? 19.594 22.778 25.743 1.00 23.29 116 GLY A N 1
ATOM 892 C CA . GLY A 1 116 ? 19.080 24.070 25.276 1.00 23.99 116 GLY A CA 1
ATOM 893 C C . GLY A 1 116 ? 20.170 25.050 24.878 1.00 24.79 116 GLY A C 1
ATOM 894 O O . GLY A 1 116 ? 19.900 26.089 24.253 1.00 25.13 116 GLY A O 1
ATOM 895 N N . GLU A 1 117 ? 21.405 24.728 25.240 1.00 24.73 117 GLU A N 1
ATOM 896 C CA . GLU A 1 117 ? 22.524 25.608 24.972 1.00 25.34 117 GLU A CA 1
ATOM 897 C C . GLU A 1 117 ? 23.288 25.189 23.721 1.00 24.47 117 GLU A C 1
ATOM 898 O O . GLU A 1 117 ? 24.169 25.922 23.259 1.00 25.11 117 GLU A O 1
ATOM 904 N N . ASP A 1 118 ? 22.937 24.026 23.168 1.00 23.63 118 ASP A N 1
ATOM 905 C CA . ASP A 1 118 ? 23.637 23.482 21.994 1.00 22.26 118 ASP A CA 1
ATOM 906 C C . ASP A 1 118 ? 22.710 22.977 20.877 1.00 21.14 118 ASP A C 1
ATOM 907 O O . ASP A 1 118 ? 22.312 21.805 20.875 1.00 21.08 118 ASP A O 1
ATOM 912 N N . PRO A 1 119 ? 22.379 23.860 19.908 1.00 20.05 119 PRO A N 1
ATOM 913 C CA . PRO A 1 119 ? 21.561 23.499 18.740 1.00 19.29 119 PRO A CA 1
ATOM 914 C C . PRO A 1 119 ? 22.095 22.345 17.893 1.00 18.33 119 PRO A C 1
ATOM 915 O O . PRO A 1 119 ? 21.329 21.763 17.125 1.00 18.29 119 PRO A O 1
ATOM 919 N N . ASN A 1 120 ? 23.375 22.000 18.028 1.00 17.17 120 ASN A N 1
ATOM 920 C CA . ASN A 1 120 ? 23.946 20.933 17.199 1.00 16.53 120 ASN A CA 1
ATOM 921 C C . ASN A 1 120 ? 23.544 19.529 17.650 1.00 16.06 120 ASN A C 1
ATOM 922 O O . ASN A 1 120 ? 23.650 18.574 16.871 1.00 16.20 120 ASN A O 1
ATOM 927 N N . LEU A 1 121 ? 23.113 19.407 18.907 1.00 16.03 121 LEU A N 1
ATOM 928 C CA . LEU A 1 121 ? 22.746 18.105 19.471 1.00 16.27 121 LEU A CA 1
ATOM 929 C C . LEU A 1 121 ? 21.512 17.537 18.787 1.00 16.52 121 LEU A C 1
ATOM 930 O O . LEU A 1 121 ? 20.541 18.269 18.527 1.00 17.42 121 LEU A O 1
ATOM 935 N N . VAL A 1 122 ? 21.556 16.242 18.494 1.00 16.29 122 VAL A N 1
ATOM 936 C CA . VAL A 1 122 ? 20.425 15.544 17.898 1.00 17.04 122 VAL A CA 1
ATOM 937 C C . VAL A 1 122 ? 19.694 14.829 19.023 1.00 17.13 122 VAL A C 1
ATOM 938 O O . VAL A 1 122 ? 20.312 14.107 19.792 1.00 16.62 122 VAL A O 1
ATOM 942 N N . GLU A 1 123 ? 18.386 15.057 19.140 1.00 17.93 123 GLU A N 1
ATOM 943 C CA . GLU A 1 123 ? 17.594 14.378 20.161 1.00 18.93 123 GLU A CA 1
ATOM 944 C C . GLU A 1 123 ? 17.145 13.009 19.649 1.00 19.18 123 GLU A C 1
ATOM 945 O O . GLU A 1 123 ? 16.587 12.911 18.551 1.00 19.40 123 GLU A O 1
ATOM 951 N N . LEU A 1 124 ? 17.395 11.962 20.436 1.00 18.66 124 LEU A N 1
ATOM 952 C CA . LEU A 1 124 ? 17.019 10.598 20.057 1.00 19.37 124 LEU A CA 1
ATOM 953 C C . LEU A 1 124 ? 15.988 10.062 21.033 1.00 19.44 124 LEU A C 1
ATOM 954 O O . LEU A 1 124 ? 16.208 10.082 22.247 1.00 19.13 124 LEU A O 1
ATOM 959 N N . THR A 1 125 ? 14.868 9.576 20.496 1.00 19.98 125 THR A N 1
ATOM 960 C CA . THR A 1 125 ? 13.755 9.091 21.315 1.00 21.52 125 THR A CA 1
ATOM 961 C C . THR A 1 125 ? 13.214 7.732 20.864 1.00 21.78 125 THR A C 1
ATOM 962 O O . THR A 1 125 ? 12.392 7.133 21.566 1.00 22.33 125 THR A O 1
ATOM 966 N N . ARG A 1 126 ? 13.658 7.260 19.700 1.00 22.07 126 ARG A N 1
ATOM 967 C CA . ARG A 1 126 ? 13.179 5.989 19.132 1.00 23.02 126 ARG A CA 1
ATOM 968 C C . ARG A 1 126 ? 14.332 5.007 18.953 1.00 22.43 126 ARG A C 1
ATOM 969 O O . ARG A 1 126 ? 15.415 5.421 18.539 1.00 22.16 126 ARG A O 1
ATOM 977 N N . PRO A 1 127 ? 14.104 3.707 19.250 1.00 22.47 127 PRO A N 1
ATOM 978 C CA . PRO A 1 127 ? 15.158 2.682 19.093 1.00 22.18 127 PRO A CA 1
ATOM 979 C C . PRO A 1 127 ? 15.908 2.725 17.753 1.00 22.45 127 PRO A C 1
ATOM 980 O O . PRO A 1 127 ? 17.138 2.634 17.746 1.00 22.38 127 PRO A O 1
ATOM 984 N N . GLU A 1 128 ? 15.193 2.888 16.636 1.00 22.27 128 GLU A N 1
ATOM 985 C CA . GLU A 1 128 ? 15.840 2.955 15.314 1.00 22.66 128 GLU A CA 1
ATOM 986 C C . GLU A 1 128 ? 16.886 4.075 15.208 1.00 21.42 128 GLU A C 1
ATOM 987 O O . GLU A 1 128 ? 17.869 3.949 14.475 1.00 21.33 128 GLU A O 1
ATOM 993 N N . GLN A 1 129 ? 16.677 5.164 15.944 1.00 19.86 129 GLN A N 1
ATOM 994 C CA . GLN A 1 129 ? 17.610 6.286 15.903 1.00 19.42 129 GLN A CA 1
ATOM 995 C C . GLN A 1 129 ? 18.935 5.900 16.555 1.00 18.78 129 GLN A C 1
ATOM 996 O O . GLN A 1 129 ? 20.005 6.318 16.105 1.00 19.12 129 GLN A O 1
ATOM 1002 N N . PHE A 1 130 ? 18.847 5.111 17.618 1.00 18.19 130 PHE A N 1
ATOM 1003 C CA . PHE A 1 130 ? 20.036 4.644 18.327 1.00 17.68 130 PHE A CA 1
ATOM 1004 C C . PHE A 1 130 ? 20.799 3.653 17.467 1.00 17.52 130 PHE A C 1
ATOM 1005 O O . PHE A 1 130 ? 22.024 3.710 17.386 1.00 17.30 130 PHE A O 1
ATOM 1013 N N . ARG A 1 131 ? 20.068 2.757 16.804 1.00 18.24 131 ARG A N 1
ATOM 1014 C CA . ARG A 1 131 ? 20.713 1.737 15.968 1.00 18.65 131 ARG A CA 1
ATOM 1015 C C . ARG A 1 131 ? 21.493 2.364 14.825 1.00 18.83 131 ARG A C 1
ATOM 1016 O O . ARG A 1 131 ? 22.525 1.831 14.415 1.00 19.45 131 ARG A O 1
ATOM 1024 N N . LYS A 1 132 ? 21.001 3.496 14.323 1.00 19.07 132 LYS A N 1
ATOM 1025 C CA . LYS A 1 132 ? 21.609 4.170 13.178 1.00 19.45 132 LYS A CA 1
ATOM 1026 C C . LYS A 1 132 ? 22.886 4.929 13.538 1.00 18.57 132 LYS A C 1
ATOM 1027 O O . LYS A 1 132 ? 23.522 5.535 12.663 1.00 18.54 132 LYS A O 1
ATOM 1033 N N . LEU A 1 133 ? 23.264 4.911 14.816 1.00 17.87 133 LEU A N 1
ATOM 1034 C CA . LEU A 1 133 ? 24.523 5.557 15.232 1.00 17.85 133 LEU A CA 1
ATOM 1035 C C . LEU A 1 133 ? 25.766 4.766 14.803 1.00 18.46 133 LEU A C 1
ATOM 1036 O O . LEU A 1 133 ? 26.901 5.247 14.918 1.00 18.81 133 LEU A O 1
ATOM 1041 N N . ALA A 1 134 ? 25.540 3.542 14.343 1.00 18.76 134 ALA A N 1
ATOM 1042 C CA . ALA A 1 134 ? 26.608 2.650 13.913 1.00 19.18 134 ALA A CA 1
ATOM 1043 C C . ALA A 1 134 ? 26.144 1.869 12.692 1.00 20.10 134 ALA A C 1
ATOM 1044 O O . ALA A 1 134 ? 24.936 1.800 12.429 1.00 20.60 134 ALA A O 1
ATOM 1046 N N . PRO A 1 135 ? 27.096 1.286 11.934 1.00 21.01 135 PRO A N 1
ATOM 1047 C CA . PRO A 1 135 ? 26.709 0.416 10.826 1.00 21.54 135 PRO A CA 1
ATOM 1048 C C . PRO A 1 135 ? 25.769 -0.707 11.237 1.00 22.04 135 PRO A C 1
ATOM 1049 O O . PRO A 1 135 ? 25.770 -1.146 12.393 1.00 21.35 135 PRO A O 1
ATOM 1053 N N . GLU A 1 136 ? 24.990 -1.187 10.275 1.00 22.76 136 GLU A N 1
ATOM 1054 C CA . GLU A 1 136 ? 24.073 -2.285 10.519 1.00 23.24 136 GLU A CA 1
ATOM 1055 C C . GLU A 1 136 ? 24.845 -3.493 11.032 1.00 22.58 136 GLU A C 1
ATOM 1056 O O . GLU A 1 136 ? 25.870 -3.872 10.459 1.00 22.57 136 GLU A O 1
ATOM 1062 N N . GLY A 1 137 ? 24.368 -4.069 12.132 1.00 22.16 137 GLY A N 1
ATOM 1063 C CA . GLY A 1 137 ? 25.008 -5.231 12.738 1.00 21.71 137 GLY A CA 1
ATOM 1064 C C . GLY A 1 137 ? 25.770 -4.924 14.014 1.00 21.26 137 GLY A C 1
ATOM 1065 O O . GLY A 1 137 ? 26.160 -5.844 14.752 1.00 21.57 137 GLY A O 1
ATOM 1066 N N . VAL A 1 138 ? 26.000 -3.639 14.275 1.00 20.37 138 VAL A N 1
ATOM 1067 C CA . VAL A 1 138 ? 26.708 -3.240 15.498 1.00 19.41 138 VAL A CA 1
ATOM 1068 C C . VAL A 1 138 ? 25.727 -3.006 16.650 1.00 18.64 138 VAL A C 1
ATOM 1069 O O . VAL A 1 138 ? 25.752 -3.716 17.641 1.00 18.57 138 VAL A O 1
ATOM 1073 N N . LEU A 1 139 ? 24.857 -2.011 16.506 1.00 18.38 139 LEU A N 1
ATOM 1074 C CA . LEU A 1 139 ? 23.913 -1.695 17.566 1.00 18.40 139 LEU A CA 1
ATOM 1075 C C . LEU A 1 139 ? 22.578 -2.376 17.287 1.00 18.95 139 LEU A C 1
ATOM 1076 O O . LEU A 1 139 ? 21.625 -1.742 16.816 1.00 19.65 139 LEU A O 1
ATOM 1081 N N . GLN A 1 140 ? 22.524 -3.662 17.620 1.00 18.63 140 GLN A N 1
ATOM 1082 C CA . GLN A 1 140 ? 21.389 -4.525 17.281 1.00 19.66 140 GLN A CA 1
ATOM 1083 C C . GLN A 1 140 ? 20.247 -4.467 18.291 1.00 19.69 140 GLN A C 1
ATOM 1084 O O . GLN A 1 140 ? 19.157 -4.993 18.032 1.00 20.22 140 GLN A O 1
ATOM 1090 N N . GLY A 1 141 ? 20.498 -3.851 19.443 1.00 19.33 141 GLY A N 1
ATOM 1091 C CA . GLY A 1 141 ? 19.561 -3.879 20.563 1.00 19.33 141 GLY A CA 1
ATOM 1092 C C . GLY A 1 141 ? 18.346 -2.982 20.422 1.00 19.27 141 GLY A C 1
ATOM 1093 O O . GLY A 1 141 ? 18.233 -2.203 19.467 1.00 19.03 141 GLY A O 1
ATOM 1094 N N . ASP A 1 142 ? 17.439 -3.097 21.389 1.00 19.37 142 ASP A N 1
ATOM 1095 C CA . ASP A 1 142 ? 16.164 -2.380 21.343 1.00 19.94 142 ASP A CA 1
ATOM 1096 C C . ASP A 1 142 ? 16.156 -1.077 22.135 1.00 19.36 142 ASP A C 1
ATOM 1097 O O . ASP A 1 142 ? 15.162 -0.345 22.120 1.00 19.31 142 ASP A O 1
ATOM 1102 N N . PHE A 1 143 ? 17.258 -0.791 22.835 1.00 18.72 143 PHE A N 1
ATOM 1103 C CA . PHE A 1 143 ? 17.403 0.464 23.583 1.00 18.44 143 PHE A CA 1
ATOM 1104 C C . PHE A 1 143 ? 16.116 0.851 24.343 1.00 18.46 143 PHE A C 1
ATOM 1105 O O . PHE A 1 143 ? 15.593 1.950 24.166 1.00 18.24 143 PHE A O 1
ATOM 1113 N N . PRO A 1 144 ? 15.603 -0.064 25.188 1.00 19.01 144 PRO A N 1
ATOM 1114 C CA . PRO A 1 144 ? 14.263 0.134 25.752 1.00 19.63 144 PRO A CA 1
ATOM 1115 C C . PRO A 1 144 ? 14.180 1.341 26.682 1.00 19.18 144 PRO A C 1
ATOM 1116 O O . PRO A 1 144 ? 14.883 1.411 27.694 1.00 20.17 144 PRO A O 1
ATOM 1120 N N . GLY A 1 145 ? 13.331 2.293 26.314 1.00 19.32 145 GLY A N 1
ATOM 1121 C CA . GLY A 1 145 ? 13.144 3.510 27.088 1.00 18.66 145 GLY A CA 1
ATOM 1122 C C . GLY A 1 145 ? 14.285 4.521 27.018 1.00 18.06 145 GLY A C 1
ATOM 1123 O O . GLY A 1 145 ? 14.222 5.552 27.682 1.00 18.57 145 GLY A O 1
ATOM 1124 N N . TRP A 1 146 ? 15.334 4.235 26.242 1.00 17.08 146 TRP A N 1
ATOM 1125 C CA . TRP A 1 146 ? 16.454 5.189 26.127 1.00 16.17 146 TRP A CA 1
ATOM 1126 C C . TRP A 1 146 ? 15.998 6.464 25.432 1.00 16.23 146 TRP A C 1
ATOM 1127 O O . TRP A 1 146 ? 15.313 6.410 24.410 1.00 16.22 146 TRP A O 1
ATOM 1138 N N . LYS A 1 147 ? 16.379 7.607 25.996 1.00 15.90 147 LYS A N 1
ATOM 1139 C CA . LYS A 1 147 ? 16.167 8.894 25.378 1.00 16.17 147 LYS A CA 1
ATOM 1140 C C . LYS A 1 147 ? 17.440 9.680 25.593 1.00 15.30 147 LYS A C 1
ATOM 1141 O O . LYS A 1 147 ? 18.009 9.653 26.688 1.00 14.91 147 LYS A O 1
ATOM 1147 N N . GLY A 1 148 ? 17.889 10.401 24.582 1.00 14.83 148 GLY A N 1
ATOM 1148 C CA . GLY A 1 148 ? 19.137 11.123 24.777 1.00 14.69 148 GLY A CA 1
ATOM 1149 C C . GLY A 1 148 ? 19.492 12.114 23.709 1.00 14.50 148 GLY A C 1
ATOM 1150 O O . GLY A 1 148 ? 18.661 12.457 22.854 1.00 14.10 148 GLY A O 1
ATOM 1151 N N . TYR A 1 149 ? 20.745 12.558 23.771 1.00 14.26 149 TYR A N 1
ATOM 1152 C CA . TYR A 1 149 ? 21.268 13.595 22.888 1.00 14.92 149 TYR A CA 1
ATOM 1153 C C . TYR A 1 149 ? 22.581 13.157 22.280 1.00 14.83 149 TYR A C 1
ATOM 1154 O O . TYR A 1 149 ? 23.495 12.738 22.999 1.00 14.77 149 TYR A O 1
ATOM 1163 N N . PHE A 1 150 ? 22.675 13.261 20.957 1.00 13.86 150 PHE A N 1
ATOM 1164 C CA . PHE A 1 150 ? 23.888 12.877 20.244 1.00 13.19 150 PHE A CA 1
ATOM 1165 C C . PHE A 1 150 ? 24.704 14.089 19.826 1.00 13.29 150 PHE A C 1
ATOM 1166 O O . PHE A 1 150 ? 24.196 14.973 19.136 1.00 12.83 150 PHE A O 1
ATOM 1174 N N . ALA A 1 151 ? 25.958 14.130 20.264 1.00 12.22 151 ALA A N 1
ATOM 1175 C CA . ALA A 1 151 ? 26.906 15.137 19.813 1.00 12.98 151 ALA A CA 1
ATOM 1176 C C . ALA A 1 151 ? 27.700 14.476 18.697 1.00 13.26 151 ALA A C 1
ATOM 1177 O O . ALA A 1 151 ? 28.430 13.502 18.918 1.00 13.13 151 ALA A O 1
ATOM 1179 N N . ARG A 1 152 ? 27.538 15.000 17.488 1.00 13.57 152 ARG A N 1
ATOM 1180 C CA . ARG A 1 152 ? 28.182 14.419 16.306 1.00 15.04 152 ARG A CA 1
ATOM 1181 C C . ARG A 1 152 ? 29.705 14.546 16.337 1.00 15.82 152 ARG A C 1
ATOM 1182 O O . ARG A 1 152 ? 30.426 13.687 15.802 1.00 16.57 152 ARG A O 1
ATOM 1190 N N . SER A 1 153 ? 30.175 15.642 16.923 1.00 16.08 153 SER A N 1
ATOM 1191 C CA . SER A 1 153 ? 31.600 15.932 17.060 1.00 16.70 153 SER A CA 1
ATOM 1192 C C . SER A 1 153 ? 31.781 16.846 18.259 1.00 16.26 153 SER A C 1
ATOM 1193 O O . SER A 1 153 ? 30.799 17.203 18.907 1.00 16.43 153 SER A O 1
ATOM 1196 N N . GLY A 1 154 ? 33.023 17.228 18.562 1.00 15.55 154 GLY A N 1
ATOM 1197 C CA . GLY A 1 154 ? 33.303 18.080 19.728 1.00 15.12 154 GLY A CA 1
ATOM 1198 C C . GLY A 1 154 ? 33.301 17.308 21.043 1.00 14.55 154 GLY A C 1
ATOM 1199 O O . GLY A 1 154 ? 33.314 17.896 22.128 1.00 15.38 154 GLY A O 1
ATOM 1200 N N . ALA A 1 155 ? 33.292 15.984 20.921 1.00 13.83 155 ALA A N 1
ATOM 1201 C CA . ALA A 1 155 ? 33.341 15.062 22.065 1.00 13.24 155 ALA A CA 1
ATOM 1202 C C . ALA A 1 155 ? 33.797 13.724 21.536 1.00 12.71 155 ALA A C 1
ATOM 1203 O O . ALA A 1 155 ? 33.616 13.410 20.356 1.00 12.89 155 ALA A O 1
ATOM 1205 N N . GLY A 1 156 ? 34.367 12.910 22.407 1.00 12.25 156 GLY A N 1
ATOM 1206 C CA . GLY A 1 156 ? 34.869 11.637 21.943 1.00 11.43 156 GLY A CA 1
ATOM 1207 C C . GLY A 1 156 ? 35.590 10.929 23.051 1.00 11.15 156 GLY A C 1
ATOM 1208 O O . GLY A 1 156 ? 35.121 10.892 24.195 1.00 10.95 156 GLY A O 1
ATOM 1209 N N . TRP A 1 157 ? 36.713 10.320 22.690 1.00 9.98 157 TRP A N 1
ATOM 1210 C CA . TRP A 1 157 ? 37.489 9.577 23.668 1.00 10.18 157 TRP A CA 1
ATOM 1211 C C . TRP A 1 157 ? 38.988 9.758 23.480 1.00 10.20 157 TRP A C 1
ATOM 1212 O O . TRP A 1 157 ? 39.446 10.136 22.400 1.00 10.22 157 TRP A O 1
ATOM 1223 N N . ALA A 1 158 ? 39.747 9.527 24.555 1.00 9.51 158 ALA A N 1
ATOM 1224 C CA . ALA A 1 158 ? 41.219 9.555 24.481 1.00 9.72 158 ALA A CA 1
ATOM 1225 C C . ALA A 1 158 ? 41.791 8.219 24.865 1.00 10.00 158 ALA A C 1
ATOM 1226 O O . ALA A 1 158 ? 41.238 7.543 25.739 1.00 10.27 158 ALA A O 1
ATOM 1228 N N . HIS A 1 159 ? 42.898 7.844 24.224 1.00 9.59 159 HIS A N 1
ATOM 1229 C CA . HIS A 1 159 ? 43.648 6.677 24.677 1.00 9.80 159 HIS A CA 1
ATOM 1230 C C . HIS A 1 159 ? 44.394 7.017 25.949 1.00 9.40 159 HIS A C 1
ATOM 1231 O O . HIS A 1 159 ? 45.510 7.555 25.909 1.00 9.29 159 HIS A O 1
ATOM 1238 N N . ALA A 1 160 ? 43.754 6.729 27.079 1.00 9.41 160 ALA A N 1
ATOM 1239 C CA . ALA A 1 160 ? 44.225 7.245 28.369 1.00 9.35 160 ALA A CA 1
ATOM 1240 C C . ALA A 1 160 ? 45.626 6.766 28.740 1.00 10.06 160 ALA A C 1
ATOM 1241 O O . ALA A 1 160 ? 46.513 7.580 29.074 1.00 9.64 160 ALA A O 1
ATOM 1243 N N . ARG A 1 161 ? 45.827 5.456 28.664 1.00 10.28 161 ARG A N 1
ATOM 1244 C CA . ARG A 1 161 ? 47.122 4.880 29.000 1.00 10.30 161 ARG A CA 1
ATOM 1245 C C . ARG A 1 161 ? 48.241 5.465 28.131 1.00 10.36 161 ARG A C 1
ATOM 1246 O O . ARG A 1 161 ? 49.287 5.893 28.651 1.00 9.99 161 ARG A O 1
ATOM 1254 N N . ASN A 1 162 ? 48.034 5.502 26.816 1.00 9.22 162 ASN A N 1
ATOM 1255 C CA . ASN A 1 162 ? 49.070 6.040 25.933 1.00 9.12 162 ASN A CA 1
ATOM 1256 C C . ASN A 1 162 ? 49.354 7.533 26.179 1.00 9.29 162 ASN A C 1
ATOM 1257 O O . ASN A 1 162 ? 50.511 7.971 26.086 1.00 8.97 162 ASN A O 1
ATOM 1262 N N . ALA A 1 163 ? 48.313 8.302 26.517 1.00 8.31 163 ALA A N 1
ATOM 1263 C CA . ALA A 1 163 ? 48.495 9.734 26.826 1.00 8.56 163 ALA A CA 1
ATOM 1264 C C . ALA A 1 163 ? 49.275 9.923 28.139 1.00 8.65 163 ALA A C 1
ATOM 1265 O O . ALA A 1 163 ? 50.170 10.791 28.249 1.00 8.98 163 ALA A O 1
ATOM 1267 N N . LEU A 1 164 ? 48.926 9.112 29.133 1.00 8.44 164 LEU A N 1
ATOM 1268 C CA . LEU A 1 164 ? 49.606 9.140 30.442 1.00 9.02 164 LEU A CA 1
ATOM 1269 C C . LEU A 1 164 ? 51.099 8.831 30.283 1.00 8.65 164 LEU A C 1
ATOM 1270 O O . LEU A 1 164 ? 51.957 9.547 30.809 1.00 9.19 164 LEU A O 1
ATOM 1275 N N . VAL A 1 165 ? 51.398 7.767 29.540 1.00 8.85 165 VAL A N 1
ATOM 1276 C CA . VAL A 1 165 ? 52.780 7.363 29.259 1.00 9.42 165 VAL A CA 1
ATOM 1277 C C . VAL A 1 165 ? 53.506 8.469 28.477 1.00 9.13 165 VAL A C 1
ATOM 1278 O O . VAL A 1 165 ? 54.615 8.839 28.834 1.00 9.50 165 VAL A O 1
ATOM 1282 N N . ALA A 1 166 ? 52.859 9.032 27.458 1.00 8.84 166 ALA A N 1
ATOM 1283 C CA . ALA A 1 166 ? 53.493 10.098 26.667 1.00 8.53 166 ALA A CA 1
ATOM 1284 C C . ALA A 1 166 ? 53.855 11.286 27.563 1.00 8.73 166 ALA A C 1
ATOM 1285 O O . ALA A 1 166 ? 54.937 11.863 27.438 1.00 9.58 166 ALA A O 1
ATOM 1287 N N . ALA A 1 167 ? 52.926 11.680 28.433 1.00 8.75 167 ALA A N 1
ATOM 1288 C CA . ALA A 1 167 ? 53.172 12.822 29.318 1.00 8.83 167 ALA A CA 1
ATOM 1289 C C . ALA A 1 167 ? 54.309 12.526 30.308 1.00 9.10 167 ALA A C 1
ATOM 1290 O O . ALA A 1 167 ? 55.158 13.394 30.548 1.00 9.44 167 ALA A O 1
ATOM 1292 N N . ALA A 1 168 ? 54.330 11.320 30.890 1.00 9.18 168 ALA A N 1
ATOM 1293 C CA . ALA A 1 168 ? 55.408 10.949 31.825 1.00 9.05 168 ALA A CA 1
ATOM 1294 C C . ALA A 1 168 ? 56.772 10.935 31.126 1.00 9.71 168 ALA A C 1
ATOM 1295 O O . ALA A 1 168 ? 57.764 11.436 31.667 1.00 9.64 168 ALA A O 1
ATOM 1297 N N . ARG A 1 169 ? 56.802 10.380 29.916 1.00 9.53 169 ARG A N 1
ATOM 1298 C CA . ARG A 1 169 ? 58.045 10.262 29.185 1.00 9.83 169 ARG A CA 1
ATOM 1299 C C . ARG A 1 169 ? 58.553 11.634 28.773 1.00 10.08 169 ARG A C 1
ATOM 1300 O O . ARG A 1 169 ? 59.764 11.862 28.769 1.00 10.24 169 ARG A O 1
ATOM 1308 N N . GLU A 1 170 ? 57.636 12.544 28.454 1.00 9.54 170 GLU A N 1
ATOM 1309 C CA . GLU A 1 170 ? 58.027 13.928 28.144 1.00 10.48 170 GLU A CA 1
ATOM 1310 C C . GLU A 1 170 ? 58.558 14.637 29.402 1.00 9.77 170 GLU A C 1
ATOM 1311 O O . GLU A 1 170 ? 59.580 15.310 29.358 1.00 9.95 170 GLU A O 1
ATOM 1317 N N . ALA A 1 171 ? 57.880 14.462 30.534 1.00 9.67 171 ALA A N 1
ATOM 1318 C CA . ALA A 1 171 ? 58.371 15.044 31.798 1.00 9.77 171 ALA A CA 1
ATOM 1319 C C . ALA A 1 171 ? 59.785 14.542 32.083 1.00 10.80 171 ALA A C 1
ATOM 1320 O O . ALA A 1 171 ? 60.680 15.315 32.464 1.00 10.99 171 ALA A O 1
ATOM 1322 N N . GLN A 1 172 ? 59.980 13.249 31.864 1.00 10.59 172 GLN A N 1
ATOM 1323 C CA . GLN A 1 172 ? 61.243 12.580 32.172 1.00 12.01 172 GLN A CA 1
ATOM 1324 C C . GLN A 1 172 ? 62.358 13.094 31.261 1.00 12.87 172 GLN A C 1
ATOM 1325 O O . GLN A 1 172 ? 63.473 13.367 31.729 1.00 13.76 172 GLN A O 1
ATOM 1331 N N . ARG A 1 173 ? 62.075 13.251 29.970 1.00 13.02 173 ARG A N 1
ATOM 1332 C CA . ARG A 1 173 ? 63.133 13.732 29.073 1.00 14.94 173 ARG A CA 1
ATOM 1333 C C . ARG A 1 173 ? 63.502 15.191 29.354 1.00 15.22 173 ARG A C 1
ATOM 1334 O O . ARG A 1 173 ? 64.623 15.632 29.050 1.00 14.98 173 ARG A O 1
ATOM 1350 N N . GLY A 1 175 ? 63.759 16.213 32.378 1.00 14.95 175 GLY A N 1
ATOM 1351 C CA . GLY A 1 175 ? 64.578 16.163 33.584 1.00 14.38 175 GLY A CA 1
ATOM 1352 C C . GLY A 1 175 ? 63.910 15.657 34.848 1.00 13.80 175 GLY A C 1
ATOM 1353 O O . GLY A 1 175 ? 64.567 15.515 35.887 1.00 14.25 175 GLY A O 1
ATOM 1354 N N . VAL A 1 176 ? 62.610 15.371 34.775 1.00 12.76 176 VAL A N 1
ATOM 1355 C CA . VAL A 1 176 ? 61.903 14.862 35.955 1.00 11.99 176 VAL A CA 1
ATOM 1356 C C . VAL A 1 176 ? 62.370 13.434 36.268 1.00 12.10 176 VAL A C 1
ATOM 1357 O O . VAL A 1 176 ? 62.510 12.586 35.364 1.00 12.23 176 VAL A O 1
ATOM 1361 N N A LYS A 1 177 ? 62.630 13.203 37.551 0.50 12.24 177 LYS A N 1
ATOM 1362 N N B LYS A 1 177 ? 62.635 13.172 37.545 0.50 12.47 177 LYS A N 1
ATOM 1363 C CA A LYS A 1 177 ? 63.055 11.907 38.069 0.50 12.33 177 LYS A CA 1
ATOM 1364 C CA B LYS A 1 177 ? 63.120 11.858 37.984 0.50 12.81 177 LYS A CA 1
ATOM 1365 C C A LYS A 1 177 ? 61.814 11.116 38.459 0.50 12.39 177 LYS A C 1
ATOM 1366 C C B LYS A 1 177 ? 61.981 11.021 38.563 0.50 12.71 177 LYS A C 1
ATOM 1367 O O A LYS A 1 177 ? 61.017 11.574 39.271 0.50 12.49 177 LYS A O 1
ATOM 1368 O O B LYS A 1 177 ? 61.426 11.352 39.609 0.50 12.71 177 LYS A O 1
ATOM 1379 N N . PHE A 1 178 ? 61.639 9.939 37.864 1.00 12.45 178 PHE A N 1
ATOM 1380 C CA . PHE A 1 178 ? 60.562 9.041 38.287 1.0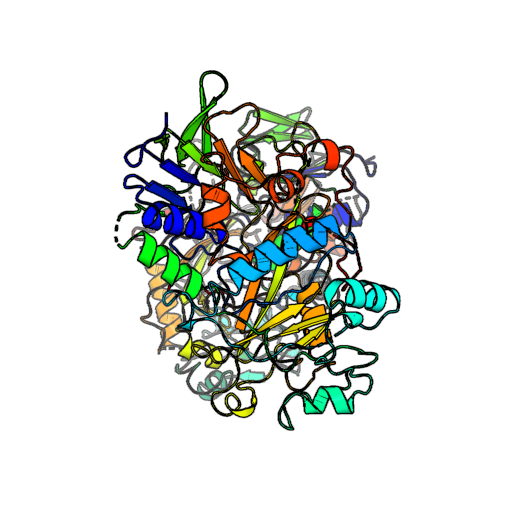0 12.76 178 PHE A CA 1
ATOM 1381 C C . PHE A 1 178 ? 61.155 7.881 39.046 1.00 13.19 178 PHE A C 1
ATOM 1382 O O . PHE A 1 178 ? 61.966 7.129 38.493 1.00 14.47 178 PHE A O 1
ATOM 1390 N N . VAL A 1 179 ? 60.737 7.734 40.300 1.00 12.41 179 VAL A N 1
ATOM 1391 C CA . VAL A 1 179 ? 61.168 6.619 41.139 1.00 13.08 179 VAL A CA 1
ATOM 1392 C C . VAL A 1 179 ? 59.941 5.745 41.384 1.00 13.13 179 VAL A C 1
ATOM 1393 O O . VAL A 1 179 ? 59.058 6.100 42.168 1.00 13.04 179 VAL A O 1
ATOM 1397 N N . THR A 1 180 ? 59.889 4.619 40.682 1.00 13.75 180 THR A N 1
ATOM 1398 C CA . THR A 1 180 ? 58.665 3.835 40.607 1.00 14.59 180 THR A CA 1
ATOM 1399 C C . THR A 1 180 ? 58.896 2.380 40.968 1.00 15.04 180 THR A C 1
ATOM 1400 O O . THR A 1 180 ? 60.026 1.876 40.881 1.00 16.22 180 THR A O 1
ATOM 1404 N N . GLY A 1 181 ? 57.822 1.711 41.359 1.00 14.55 181 GLY A N 1
ATOM 1405 C CA . GLY A 1 181 ? 57.927 0.338 41.806 1.00 14.96 181 GLY A CA 1
ATOM 1406 C C . GLY A 1 181 ? 57.945 0.251 43.312 1.00 15.25 181 GLY A C 1
ATOM 1407 O O . GLY A 1 181 ? 58.045 1.253 44.015 1.00 14.80 181 GLY A O 1
ATOM 1408 N N . THR A 1 182 ? 57.818 -0.969 43.805 1.00 14.94 182 THR A N 1
ATOM 1409 C CA . THR A 1 182 ? 57.812 -1.231 45.229 1.00 15.37 182 THR A CA 1
ATOM 1410 C C . THR A 1 182 ? 59.062 -2.065 45.554 1.00 15.50 182 THR A C 1
ATOM 1411 O O . THR A 1 182 ? 59.353 -3.053 44.851 1.00 16.52 182 THR A O 1
ATOM 1415 N N . PRO A 1 183 ? 59.793 -1.702 46.628 1.00 14.94 183 PRO A N 1
ATOM 1416 C CA . PRO A 1 183 ? 59.484 -0.676 47.635 1.00 14.61 183 PRO A CA 1
ATOM 1417 C C . PRO A 1 183 ? 59.931 0.755 47.352 1.00 14.18 183 PRO A C 1
ATOM 1418 O O . PRO A 1 183 ? 59.507 1.653 48.083 1.00 14.09 183 PRO A O 1
ATOM 1422 N N . GLN A 1 184 ? 60.772 0.970 46.341 1.00 13.92 184 GLN A N 1
ATOM 1423 C CA . GLN A 1 184 ? 61.456 2.270 46.154 1.00 14.01 184 GLN A CA 1
ATOM 1424 C C . GLN A 1 184 ? 60.525 3.476 45.970 1.00 13.16 184 GLN A C 1
ATOM 1425 O O . GLN A 1 184 ? 60.877 4.587 46.357 1.00 13.05 184 GLN A O 1
ATOM 1431 N N . GLY A 1 185 ? 59.355 3.253 45.381 1.00 12.36 185 GLY A N 1
ATOM 1432 C CA . GLY A 1 185 ? 58.419 4.355 45.125 1.00 11.20 185 GLY A CA 1
ATOM 1433 C C . GLY A 1 185 ? 57.165 4.346 45.980 1.00 11.75 185 GLY A C 1
ATOM 1434 O O . GLY A 1 185 ? 56.271 5.159 45.760 1.00 11.86 185 GLY A O 1
ATOM 1435 N N . ARG A 1 186 ? 57.082 3.424 46.946 1.00 10.61 186 ARG A N 1
ATOM 1436 C CA . ARG A 1 186 ? 55.906 3.333 47.799 1.00 11.64 186 ARG A CA 1
ATOM 1437 C C . ARG A 1 186 ? 56.094 4.230 49.014 1.00 10.60 186 ARG A C 1
ATOM 1438 O O . ARG A 1 186 ? 56.850 3.897 49.940 1.00 10.54 186 ARG A O 1
ATOM 1446 N N . VAL A 1 187 ? 55.406 5.364 49.024 1.00 10.18 187 VAL A N 1
ATOM 1447 C CA . VAL A 1 187 ? 55.497 6.253 50.188 1.00 10.33 187 VAL A CA 1
ATOM 1448 C C . VAL A 1 187 ? 54.797 5.591 51.370 1.00 10.39 187 VAL A C 1
ATOM 1449 O O . VAL A 1 187 ? 53.676 5.079 51.233 1.00 10.89 187 VAL A O 1
ATOM 1453 N N . VAL A 1 188 ? 55.455 5.616 52.532 1.00 9.96 188 VAL A N 1
ATOM 1454 C CA . VAL A 1 188 ? 54.861 5.033 53.746 1.00 10.70 188 VAL A CA 1
ATOM 1455 C C . VAL A 1 188 ? 54.396 6.081 54.749 1.00 9.94 188 VAL A C 1
ATOM 1456 O O . VAL A 1 188 ? 53.536 5.800 55.590 1.00 10.85 188 VAL A O 1
ATOM 1460 N N . THR A 1 189 ? 54.992 7.271 54.671 1.00 10.01 189 THR A N 1
ATOM 1461 C CA . THR A 1 189 ? 54.526 8.428 55.444 1.00 9.80 189 THR A CA 1
ATOM 1462 C C . THR A 1 189 ? 55.088 9.698 54.847 1.00 9.39 189 THR A C 1
ATOM 1463 O O . THR A 1 189 ? 56.137 9.675 54.225 1.00 9.08 189 THR A O 1
ATOM 1467 N N . LEU A 1 190 ? 54.359 10.800 55.008 1.00 8.56 190 LEU A N 1
ATOM 1468 C CA . LEU A 1 190 ? 54.977 12.102 54.785 1.00 9.28 190 LEU A CA 1
ATOM 1469 C C . LEU A 1 190 ? 55.882 12.402 55.986 1.00 10.41 190 LEU A C 1
ATOM 1470 O O . LEU A 1 190 ? 55.747 11.778 57.061 1.00 10.57 190 LEU A O 1
ATOM 1475 N N . ILE A 1 191 ? 56.814 13.326 55.787 1.00 9.25 191 ILE A N 1
ATOM 1476 C CA . ILE A 1 191 ? 57.698 13.784 56.859 1.00 10.62 191 ILE A CA 1
ATOM 1477 C C . ILE A 1 191 ? 57.049 14.963 57.567 1.00 10.62 191 ILE A C 1
ATOM 1478 O O . ILE A 1 191 ? 56.936 16.028 56.988 1.00 11.46 191 ILE A O 1
ATOM 1483 N N . PHE A 1 192 ? 56.640 14.768 58.825 1.00 11.26 192 PHE A N 1
ATOM 1484 C CA . PHE A 1 192 ? 55.996 15.843 59.605 1.00 11.68 192 PHE A CA 1
ATOM 1485 C C . PHE A 1 192 ? 56.991 16.408 60.604 1.00 12.23 192 PHE A C 1
ATOM 1486 O O . PHE A 1 192 ? 57.440 15.706 61.516 1.00 11.98 192 PHE A O 1
ATOM 1494 N N . GLU A 1 193 ? 57.353 17.667 60.404 1.00 12.21 193 GLU A N 1
ATOM 1495 C CA . GLU A 1 193 ? 58.397 18.298 61.216 1.00 13.55 193 GLU A CA 1
ATOM 1496 C C . GLU A 1 193 ? 58.009 19.739 61.460 1.00 12.90 193 GLU A C 1
ATOM 1497 O O . GLU A 1 193 ? 57.772 20.497 60.500 1.00 12.53 193 GLU A O 1
ATOM 1503 N N . ASN A 1 194 ? 57.915 20.110 62.737 1.00 13.59 194 ASN A N 1
ATOM 1504 C CA . ASN A 1 194 ? 57.599 21.496 63.111 1.00 14.53 194 ASN A CA 1
ATOM 1505 C C . ASN A 1 194 ? 56.357 22.064 62.393 1.00 14.70 194 ASN A C 1
ATOM 1506 O O . ASN A 1 194 ? 56.380 23.168 61.828 1.00 15.37 194 ASN A O 1
ATOM 1511 N N . ASN A 1 195 ? 55.274 21.287 62.446 1.00 14.64 195 ASN A N 1
ATOM 1512 C CA . ASN A 1 195 ? 53.980 21.622 61.847 1.00 15.45 195 ASN A CA 1
ATOM 1513 C C . ASN A 1 195 ? 54.022 21.913 60.349 1.00 14.87 195 ASN A C 1
ATOM 1514 O O . ASN A 1 195 ? 53.258 22.729 59.840 1.00 15.34 195 ASN A O 1
ATOM 1519 N N . ASP A 1 196 ? 54.917 21.225 59.650 1.00 13.87 196 ASP A N 1
ATOM 1520 C CA . ASP A 1 196 ? 54.957 21.309 58.197 1.00 13.24 196 ASP A CA 1
ATOM 1521 C C . ASP A 1 196 ? 55.274 19.920 57.645 1.00 13.15 196 ASP A C 1
ATOM 1522 O O . ASP A 1 196 ? 55.689 19.025 58.393 1.00 13.44 196 ASP A O 1
ATOM 1527 N N . VAL A 1 197 ? 55.037 19.749 56.347 1.00 12.65 197 VAL A N 1
ATOM 1528 C CA . VAL A 1 197 ? 55.444 18.538 55.622 1.00 12.00 197 VAL A CA 1
ATOM 1529 C C . VAL A 1 197 ? 56.733 18.836 54.872 1.00 12.21 197 VAL A C 1
ATOM 1530 O O . VAL A 1 197 ? 56.782 19.768 54.058 1.00 12.12 197 VAL A O 1
ATOM 1534 N N . LYS A 1 198 ? 57.764 18.037 55.149 1.00 11.43 198 LYS A N 1
ATOM 1535 C CA . LYS A 1 198 ? 59.118 18.280 54.637 1.00 11.51 198 LYS A CA 1
ATOM 1536 C C . LYS A 1 198 ? 59.536 17.325 53.528 1.00 10.93 198 LYS A C 1
ATOM 1537 O O . LYS A 1 198 ? 60.678 17.373 53.072 1.00 11.95 198 LYS A O 1
ATOM 1543 N N . GLY A 1 199 ? 58.608 16.467 53.105 1.00 10.72 199 GLY A N 1
ATOM 1544 C CA . GLY A 1 199 ? 58.879 15.443 52.078 1.00 9.96 199 GLY A CA 1
ATOM 1545 C C . GLY A 1 199 ? 58.189 14.142 52.434 1.00 9.74 199 GLY A C 1
ATOM 1546 O O . GLY A 1 199 ? 57.108 14.147 53.046 1.00 9.91 199 GLY A O 1
ATOM 1547 N N . ALA A 1 200 ? 58.811 13.028 52.052 1.00 10.20 200 ALA A N 1
ATOM 1548 C CA . ALA A 1 200 ? 58.215 11.696 52.256 1.00 9.43 200 ALA A CA 1
ATOM 1549 C C . ALA A 1 200 ? 59.263 10.639 52.542 1.00 9.91 200 ALA A C 1
ATOM 1550 O O . ALA A 1 200 ? 60.436 10.800 52.203 1.00 10.21 200 ALA A O 1
ATOM 1552 N N . VAL A 1 201 ? 58.817 9.547 53.146 1.00 8.84 201 VAL A N 1
ATOM 1553 C CA . VAL A 1 201 ? 59.685 8.378 53.338 1.00 9.86 201 VAL A CA 1
ATOM 1554 C C . VAL A 1 201 ? 59.094 7.233 52.532 1.00 9.32 201 VAL A C 1
ATOM 1555 O O . VAL A 1 201 ? 57.884 6.988 52.610 1.00 9.72 201 VAL A O 1
ATOM 1559 N N . THR A 1 202 ? 59.946 6.524 51.782 1.00 9.81 202 THR A N 1
ATOM 1560 C CA . THR A 1 202 ? 59.488 5.364 51.000 1.00 10.36 202 THR A CA 1
ATOM 1561 C C . THR A 1 202 ? 59.764 4.044 51.732 1.00 10.67 202 THR A C 1
ATOM 1562 O O . THR A 1 202 ? 60.545 4.022 52.694 1.00 10.95 202 THR A O 1
ATOM 1566 N N . ALA A 1 203 ? 59.120 2.970 51.277 1.00 11.21 203 ALA A N 1
ATOM 1567 C CA . ALA A 1 203 ? 59.150 1.673 51.969 1.00 11.44 203 ALA A CA 1
ATOM 1568 C C . ALA A 1 203 ? 60.530 1.012 52.003 1.00 12.09 203 ALA A C 1
ATOM 1569 O O . ALA A 1 203 ? 60.736 0.069 52.792 1.00 13.09 203 ALA A O 1
ATOM 1571 N N . ASP A 1 204 ? 61.436 1.447 51.120 1.00 12.71 204 ASP A N 1
ATOM 1572 C CA . ASP A 1 204 ? 62.850 1.017 51.160 1.00 13.70 204 ASP A CA 1
ATOM 1573 C C . ASP A 1 204 ? 63.652 1.730 52.255 1.00 13.98 204 ASP A C 1
ATOM 1574 O O . ASP A 1 204 ? 64.868 1.517 52.396 1.00 14.18 204 ASP A O 1
ATOM 1579 N N . GLY A 1 205 ? 62.972 2.563 53.041 1.00 13.29 205 GLY A N 1
ATOM 1580 C CA . GLY A 1 205 ? 63.638 3.338 54.075 1.00 14.54 205 GLY A CA 1
ATOM 1581 C C . GLY A 1 205 ? 64.550 4.398 53.486 1.00 15.12 205 GLY A C 1
ATOM 1582 O O . GLY A 1 205 ? 65.735 4.517 53.872 1.00 17.28 205 GLY A O 1
ATOM 1583 N N . LYS A 1 206 ? 64.035 5.113 52.489 1.00 14.35 206 LYS A N 1
ATOM 1584 C CA . LYS A 1 206 ? 64.736 6.278 51.950 1.00 13.96 206 LYS A CA 1
ATOM 1585 C C . LYS A 1 206 ? 63.931 7.520 52.308 1.00 12.99 206 LYS A C 1
ATOM 1586 O O . LYS A 1 206 ? 62.711 7.529 52.185 1.00 12.06 206 LYS A O 1
ATOM 1592 N N . ILE A 1 207 ? 64.646 8.552 52.747 1.00 12.78 207 ILE A N 1
ATOM 1593 C CA . ILE A 1 207 ? 64.056 9.818 53.163 1.00 12.55 207 ILE A CA 1
ATOM 1594 C C . ILE A 1 207 ? 64.218 10.800 52.011 1.00 12.42 207 ILE A C 1
ATOM 1595 O O . ILE A 1 207 ? 65.338 11.039 51.565 1.00 13.05 207 ILE A O 1
ATOM 1600 N N . TRP A 1 208 ? 63.092 11.342 51.546 1.00 11.12 208 TRP A N 1
ATOM 1601 C CA . TRP A 1 208 ? 63.042 12.231 50.390 1.00 11.11 208 TRP A CA 1
ATOM 1602 C C . TRP A 1 208 ? 62.619 13.611 50.862 1.00 11.19 208 TRP A C 1
ATOM 1603 O O . TRP A 1 208 ? 61.435 13.882 50.995 1.00 11.30 208 TRP A O 1
ATOM 1614 N N . ARG A 1 209 ? 63.595 14.471 51.135 1.00 11.77 209 ARG A N 1
ATOM 1615 C CA . ARG A 1 209 ? 63.278 15.820 51.622 1.00 12.47 209 ARG A CA 1
ATOM 1616 C C . ARG A 1 209 ? 63.044 16.743 50.437 1.00 12.28 209 ARG A C 1
ATOM 1617 O O . ARG A 1 209 ? 63.744 16.648 49.433 1.00 13.06 209 ARG A O 1
ATOM 1625 N N . ALA A 1 210 ? 62.062 17.638 50.561 1.00 12.17 210 ALA A N 1
ATOM 1626 C CA . ALA A 1 210 ? 61.723 18.547 49.483 1.00 11.75 210 ALA A CA 1
ATOM 1627 C C . ALA A 1 210 ? 61.250 19.879 50.013 1.00 12.11 210 ALA A C 1
ATOM 1628 O O . ALA A 1 210 ? 60.658 19.947 51.080 1.00 11.74 210 ALA A O 1
ATOM 1630 N N . GLU A 1 211 ? 61.526 20.934 49.243 1.00 11.90 211 GLU A N 1
ATOM 1631 C CA . GLU A 1 211 ? 61.025 22.264 49.547 1.00 12.58 211 GLU A CA 1
ATOM 1632 C C . GLU A 1 211 ? 59.498 22.376 49.442 1.00 11.57 211 GLU A C 1
ATOM 1633 O O . GLU A 1 211 ? 58.868 23.123 50.189 1.00 11.88 211 GLU A O 1
ATOM 1639 N N . ARG A 1 212 ? 58.912 21.658 48.478 1.00 11.01 212 ARG A N 1
ATOM 1640 C CA . ARG A 1 212 ? 57.455 21.521 48.364 1.00 11.01 212 ARG A CA 1
ATOM 1641 C C . ARG A 1 212 ? 57.135 20.077 48.013 1.00 10.33 212 ARG A C 1
ATOM 1642 O O . ARG A 1 212 ? 57.885 19.445 47.268 1.00 10.28 212 ARG A O 1
ATOM 1650 N N . THR A 1 213 ? 56.045 19.575 48.581 1.00 10.13 213 THR A N 1
ATOM 1651 C CA . THR A 1 213 ? 55.531 18.228 48.319 1.00 10.82 213 THR A CA 1
ATOM 1652 C C . THR A 1 213 ? 54.120 18.356 47.768 1.00 10.49 213 THR A C 1
ATOM 1653 O O . THR A 1 213 ? 53.284 19.042 48.366 1.00 11.12 213 THR A O 1
ATOM 1657 N N . PHE A 1 214 ? 53.865 17.699 46.631 1.00 9.99 214 PHE A N 1
ATOM 1658 C CA . PHE A 1 214 ? 52.549 17.643 46.022 1.00 10.53 214 PHE A CA 1
ATOM 1659 C C . PHE A 1 214 ? 51.958 16.272 46.313 1.00 10.41 214 PHE A C 1
ATOM 1660 O O . PHE A 1 214 ? 52.590 15.265 46.026 1.00 11.29 214 PHE A O 1
ATOM 1668 N N . LEU A 1 215 ? 50.747 16.249 46.852 1.00 10.38 215 LEU A N 1
ATOM 1669 C CA . LEU A 1 215 ? 50.065 14.993 47.122 1.00 10.54 215 LEU A CA 1
ATOM 1670 C C . LEU A 1 215 ? 49.059 14.726 45.998 1.00 11.08 215 LEU A C 1
ATOM 1671 O O . LEU A 1 215 ? 48.032 15.396 45.898 1.00 11.17 215 LEU A O 1
ATOM 1676 N N . CYS A 1 216 ? 49.395 13.743 45.163 1.00 10.92 216 CYS A N 1
ATOM 1677 C CA . CYS A 1 216 ? 48.614 13.400 43.975 1.00 10.98 216 CYS A CA 1
ATOM 1678 C C . CYS A 1 216 ? 48.383 11.891 43.920 1.00 10.69 216 CYS A C 1
ATOM 1679 O O . CYS A 1 216 ? 48.514 11.261 42.876 1.00 10.23 216 CYS A O 1
ATOM 1682 N N . ALA A 1 217 ? 48.025 11.315 45.061 1.00 10.27 217 ALA A N 1
ATOM 1683 C CA . ALA A 1 217 ? 47.889 9.872 45.192 1.00 10.80 217 ALA A CA 1
ATOM 1684 C C . ALA A 1 217 ? 46.468 9.327 44.940 1.00 10.88 217 ALA A C 1
ATOM 1685 O O . ALA A 1 217 ? 46.168 8.171 45.279 1.00 10.53 217 ALA A O 1
ATOM 1687 N N . GLY A 1 218 ? 45.601 10.157 44.357 1.00 10.26 218 GLY A N 1
ATOM 1688 C CA . GLY A 1 218 ? 44.285 9.701 43.938 1.00 10.49 218 GLY A CA 1
ATOM 1689 C C . GLY A 1 218 ? 43.495 9.134 45.092 1.00 10.11 218 GLY A C 1
ATOM 1690 O O . GLY A 1 218 ? 43.414 9.760 46.164 1.00 11.01 218 GLY A O 1
ATOM 1691 N N . ALA A 1 219 ? 42.914 7.955 44.878 1.00 10.54 219 ALA A N 1
ATOM 1692 C CA . ALA A 1 219 ? 42.063 7.323 45.900 1.00 10.71 219 ALA A CA 1
ATOM 1693 C C . ALA A 1 219 ? 42.813 7.007 47.195 1.00 11.74 219 ALA A C 1
ATOM 1694 O O . ALA A 1 219 ? 42.177 6.791 48.225 1.00 12.90 219 ALA A O 1
ATOM 1696 N N . SER A 1 220 ? 44.148 6.977 47.130 1.00 11.29 220 SER A N 1
ATOM 1697 C CA . SER A 1 220 ? 44.984 6.637 48.297 1.00 11.65 220 SER A CA 1
ATOM 1698 C C . SER A 1 220 ? 45.442 7.867 49.082 1.00 12.01 220 SER A C 1
ATOM 1699 O O . SER A 1 220 ? 46.134 7.733 50.102 1.00 13.22 220 SER A O 1
ATOM 1702 N N . ALA A 1 221 ? 45.073 9.057 48.619 1.00 11.78 221 ALA A N 1
ATOM 1703 C CA . ALA A 1 221 ? 45.585 10.293 49.223 1.00 12.21 221 ALA A CA 1
ATOM 1704 C C . ALA A 1 221 ? 45.282 10.388 50.725 1.00 12.72 221 ALA A C 1
ATOM 1705 O O . ALA A 1 221 ? 46.127 10.849 51.502 1.00 12.44 221 ALA A O 1
ATOM 1707 N N . GLY A 1 222 ? 44.100 9.917 51.129 1.00 13.41 222 GLY A N 1
ATOM 1708 C CA . GLY A 1 222 ? 43.687 9.982 52.542 1.00 14.01 222 GLY A CA 1
ATOM 1709 C C . GLY A 1 222 ? 44.534 9.161 53.503 1.00 13.67 222 GLY A C 1
ATOM 1710 O O . GLY A 1 222 ? 44.435 9.320 54.731 1.00 14.75 222 GLY A O 1
ATOM 1711 N N . GLN A 1 223 ? 45.366 8.268 52.968 1.00 12.96 223 GLN A N 1
ATOM 1712 C CA . GLN A 1 223 ? 46.273 7.483 53.813 1.00 12.97 223 GLN A CA 1
ATOM 1713 C C . GLN A 1 223 ? 47.289 8.399 54.505 1.00 12.75 223 GLN A C 1
ATOM 1714 O O . GLN A 1 223 ? 47.744 8.127 55.619 1.00 13.43 223 GLN A O 1
ATOM 1720 N N . PHE A 1 224 ? 47.642 9.488 53.835 1.00 12.40 224 PHE A N 1
ATOM 1721 C CA . PHE A 1 224 ? 48.815 10.285 54.204 1.00 12.28 224 PHE A CA 1
ATOM 1722 C C . PHE A 1 224 ? 48.567 11.531 55.029 1.00 13.22 224 PHE A C 1
ATOM 1723 O O . PHE A 1 224 ? 49.500 12.079 55.626 1.00 12.63 224 PHE A O 1
ATOM 1731 N N . LEU A 1 225 ? 47.312 11.979 55.042 1.00 14.13 225 LEU A N 1
ATOM 1732 C CA . LEU A 1 225 ? 46.932 13.265 55.591 1.00 15.38 225 LEU A CA 1
ATOM 1733 C C . LEU A 1 225 ? 45.504 13.168 56.111 1.00 14.58 225 LEU A C 1
ATOM 1734 O O . LEU A 1 225 ? 44.699 12.432 55.549 1.00 14.87 225 LEU A O 1
ATOM 1739 N N . ASP A 1 226 ? 45.190 13.950 57.141 1.00 15.00 226 ASP A N 1
ATOM 1740 C CA . ASP A 1 226 ? 43.811 14.099 57.596 1.00 15.43 226 ASP A CA 1
ATOM 1741 C C . ASP A 1 226 ? 43.048 15.072 56.694 1.00 14.73 226 ASP A C 1
ATOM 1742 O O . ASP A 1 226 ? 43.223 16.288 56.805 1.00 15.13 226 ASP A O 1
ATOM 1747 N N . PHE A 1 227 ? 42.207 14.535 55.811 1.00 13.76 227 PHE A N 1
ATOM 1748 C CA . PHE A 1 227 ? 41.426 15.379 54.920 1.00 13.73 227 PHE A CA 1
ATOM 1749 C C . PHE A 1 227 ? 40.141 15.930 55.528 1.00 13.94 227 PHE A C 1
ATOM 1750 O O . PHE A 1 227 ? 39.334 16.549 54.824 1.00 13.98 227 PHE A O 1
ATOM 1758 N N . LYS A 1 228 ? 39.922 15.693 56.823 1.00 14.19 228 LYS A N 1
ATOM 1759 C CA . LYS A 1 228 ? 38.695 16.179 57.464 1.00 15.19 228 LYS A CA 1
ATOM 1760 C C . LYS A 1 228 ? 37.419 15.747 56.701 1.00 15.08 228 LYS A C 1
ATOM 1761 O O . LYS A 1 228 ? 36.520 16.558 56.456 1.00 15.73 228 LYS A O 1
ATOM 1767 N N . ASN A 1 229 ? 37.379 14.475 56.307 1.00 15.27 229 ASN A N 1
ATOM 1768 C CA . ASN A 1 229 ? 36.248 13.861 55.608 1.00 16.17 229 ASN A CA 1
ATOM 1769 C C . ASN A 1 229 ? 36.002 14.409 54.207 1.00 15.17 229 ASN A C 1
ATOM 1770 O O . ASN A 1 229 ? 34.962 14.140 53.618 1.00 15.95 229 ASN A O 1
ATOM 1775 N N . GLN A 1 230 ? 36.966 15.146 53.658 1.00 13.90 230 GLN A N 1
ATOM 1776 C CA . GLN A 1 230 ? 36.767 15.712 52.309 1.00 13.46 230 GLN A CA 1
ATOM 1777 C C . GLN A 1 230 ? 36.811 14.688 51.175 1.00 13.64 230 GLN A C 1
ATOM 1778 O O . GLN A 1 230 ? 36.260 14.949 50.100 1.00 13.91 230 GLN A O 1
ATOM 1784 N N . LEU A 1 231 ? 37.455 13.540 51.394 1.00 13.41 231 LEU A N 1
ATOM 1785 C CA . LEU A 1 231 ? 37.587 12.551 50.305 1.00 13.30 231 LEU A CA 1
ATOM 1786 C C . LEU A 1 231 ? 36.883 11.232 50.607 1.00 13.56 231 LEU A C 1
ATOM 1787 O O . LEU A 1 231 ? 37.056 10.685 51.691 1.00 14.09 231 LEU A O 1
ATOM 1792 N N . ARG A 1 232 ? 36.117 10.715 49.648 1.00 12.81 232 ARG A N 1
ATOM 1793 C CA . ARG A 1 232 ? 35.548 9.372 49.753 1.00 12.25 232 ARG A CA 1
ATOM 1794 C C . ARG A 1 232 ? 36.130 8.506 48.637 1.00 12.12 232 ARG A C 1
ATOM 1795 O O . ARG A 1 232 ? 35.664 8.582 47.487 1.00 12.00 232 ARG A O 1
ATOM 1803 N N . PRO A 1 233 ? 37.145 7.681 48.955 1.00 11.72 233 PRO A N 1
ATOM 1804 C CA . PRO A 1 233 ? 37.619 6.715 47.962 1.00 11.75 233 PRO A CA 1
ATOM 1805 C C . PRO A 1 233 ? 36.479 5.810 47.508 1.00 12.38 233 PRO A C 1
ATOM 1806 O O . PRO A 1 233 ? 35.784 5.215 48.345 1.00 12.75 233 PRO A O 1
ATOM 1810 N N . THR A 1 234 ? 36.281 5.728 46.189 1.00 11.99 234 THR A N 1
ATOM 1811 C CA . THR A 1 234 ? 35.146 5.005 45.604 1.00 12.63 234 THR A CA 1
ATOM 1812 C C . THR A 1 234 ? 35.600 4.349 44.303 1.00 12.87 234 THR A C 1
ATOM 1813 O O . THR A 1 234 ? 36.476 4.878 43.599 1.00 12.69 234 THR A O 1
ATOM 1817 N N . ALA A 1 235 ? 35.016 3.197 43.998 1.00 12.54 235 ALA A N 1
ATOM 1818 C CA . ALA A 1 235 ? 35.474 2.409 42.869 1.00 12.24 235 ALA A CA 1
ATOM 1819 C C . ALA A 1 235 ? 34.374 2.094 41.868 1.00 12.54 235 ALA A C 1
ATOM 1820 O O . ALA A 1 235 ? 33.206 1.899 42.243 1.00 12.10 235 ALA A O 1
ATOM 1822 N N . TRP A 1 236 ? 34.787 1.997 40.604 1.00 11.56 236 TRP A N 1
ATOM 1823 C CA . TRP A 1 236 ? 33.928 1.587 39.503 1.00 11.77 236 TRP A CA 1
ATOM 1824 C C . TRP A 1 236 ? 34.530 0.358 38.828 1.00 12.51 236 TRP A C 1
ATOM 1825 O O . TRP A 1 236 ? 35.645 -0.077 39.165 1.00 12.58 236 TRP A O 1
ATOM 1836 N N . THR A 1 237 ? 33.764 -0.200 37.895 1.00 12.47 237 THR A N 1
ATOM 1837 C CA . THR A 1 237 ? 34.007 -1.501 37.335 1.00 12.55 237 THR A CA 1
ATOM 1838 C C . THR A 1 237 ? 34.101 -1.397 35.813 1.00 12.17 237 THR A C 1
ATOM 1839 O O . THR A 1 237 ? 33.377 -0.625 35.182 1.00 12.60 237 THR A O 1
ATOM 1843 N N . LEU A 1 238 ? 35.020 -2.158 35.229 1.00 12.11 238 LEU A N 1
ATOM 1844 C CA . LEU A 1 238 ? 35.195 -2.176 33.779 1.00 12.17 238 LEU A CA 1
ATOM 1845 C C . LEU A 1 238 ? 35.577 -3.574 33.297 1.00 12.50 238 LEU A C 1
ATOM 1846 O O . LEU A 1 238 ? 36.223 -4.349 34.029 1.00 12.58 238 LEU A O 1
ATOM 1851 N N . VAL A 1 239 ? 35.174 -3.881 32.067 1.00 12.26 239 VAL A N 1
ATOM 1852 C CA . VAL A 1 239 ? 35.557 -5.128 31.401 1.00 12.25 239 VAL A CA 1
ATOM 1853 C C . VAL A 1 239 ? 35.957 -4.829 29.957 1.00 12.45 239 VAL A C 1
ATOM 1854 O O . VAL A 1 239 ? 35.601 -3.778 29.425 1.00 11.71 239 VAL A O 1
ATOM 1858 N N . HIS A 1 240 ? 36.695 -5.752 29.345 1.00 12.07 240 HIS A N 1
ATOM 1859 C CA . HIS A 1 240 ? 36.923 -5.764 27.897 1.00 12.82 240 HIS A CA 1
ATOM 1860 C C . HIS A 1 240 ? 36.311 -7.033 27.289 1.00 13.75 240 HIS A C 1
ATOM 1861 O O . HIS A 1 240 ? 36.351 -8.102 27.906 1.00 14.02 240 HIS A O 1
ATOM 1868 N N . ILE A 1 241 ? 35.795 -6.898 26.075 1.00 13.85 241 ILE A N 1
ATOM 1869 C CA . ILE A 1 241 ? 35.452 -8.037 25.212 1.00 15.40 241 ILE A CA 1
ATOM 1870 C C . ILE A 1 241 ? 36.309 -7.971 23.941 1.00 15.69 241 ILE A C 1
ATOM 1871 O O . ILE A 1 241 ? 36.332 -6.945 23.269 1.00 16.08 241 ILE A O 1
ATOM 1876 N N . ALA A 1 242 ? 37.020 -9.061 23.634 1.00 16.49 242 ALA A N 1
ATOM 1877 C CA . ALA A 1 242 ? 37.872 -9.116 22.437 1.00 17.53 242 ALA A CA 1
ATOM 1878 C C . ALA A 1 242 ? 37.093 -9.554 21.207 1.00 18.74 242 ALA A C 1
ATOM 1879 O O . ALA A 1 242 ? 36.559 -10.672 21.163 1.00 19.38 242 ALA A O 1
ATOM 1881 N N . LEU A 1 243 ? 37.029 -8.679 20.216 1.00 19.25 243 LEU A N 1
ATOM 1882 C CA . LEU A 1 243 ? 36.402 -9.019 18.942 1.00 20.86 243 LEU A CA 1
ATOM 1883 C C . LEU A 1 243 ? 37.352 -9.870 18.111 1.00 22.72 243 LEU A C 1
ATOM 1884 O O . LEU A 1 243 ? 38.570 -9.680 18.160 1.00 23.06 243 LEU A O 1
ATOM 1889 N N . LYS A 1 244 ? 36.792 -10.817 17.357 1.00 24.75 244 LYS A N 1
ATOM 1890 C CA . LYS A 1 244 ? 37.568 -11.608 16.407 1.00 27.26 244 LYS A CA 1
ATOM 1891 C C . LYS A 1 244 ? 38.096 -10.696 15.299 1.00 28.01 244 LYS A C 1
ATOM 1892 O O . LYS A 1 244 ? 37.437 -9.720 14.949 1.00 27.76 244 LYS A O 1
ATOM 1898 N N . PRO A 1 245 ? 39.287 -11.006 14.743 1.00 29.30 245 PRO A N 1
ATOM 1899 C CA . PRO A 1 245 ? 39.867 -10.152 13.701 1.00 30.17 245 PRO A CA 1
ATOM 1900 C C . PRO A 1 245 ? 38.897 -9.829 12.549 1.00 30.90 245 PRO A C 1
ATOM 1901 O O . PRO A 1 245 ? 38.897 -8.707 12.053 1.00 31.38 245 PRO A O 1
ATOM 1905 N N . GLU A 1 246 ? 38.063 -10.797 12.165 1.00 31.52 246 GLU A N 1
ATOM 1906 C CA . GLU A 1 246 ? 37.103 -10.636 11.062 1.00 32.20 246 GLU A CA 1
ATOM 1907 C C . GLU A 1 246 ? 35.969 -9.654 11.369 1.00 31.84 246 GLU A C 1
ATOM 1908 O O . GLU A 1 246 ? 35.412 -9.042 10.454 1.00 32.17 246 GLU A O 1
ATOM 1914 N N . GLU A 1 247 ? 35.617 -9.509 12.646 1.00 31.04 247 GLU A N 1
ATOM 1915 C CA . GLU A 1 247 ? 34.475 -8.665 13.013 1.00 30.37 247 GLU A CA 1
ATOM 1916 C C . GLU A 1 247 ? 34.849 -7.237 13.474 1.00 29.66 247 GLU A C 1
ATOM 1917 O O . GLU A 1 247 ? 33.958 -6.419 13.686 1.00 29.72 247 GLU A O 1
ATOM 1923 N N . ARG A 1 248 ? 36.148 -6.940 13.592 1.00 28.68 248 ARG A N 1
ATOM 1924 C CA . ARG A 1 248 ? 36.624 -5.643 14.128 1.00 27.98 248 ARG A CA 1
ATOM 1925 C C . ARG A 1 248 ? 36.328 -4.422 13.248 1.00 27.31 248 ARG A C 1
ATOM 1926 O O . ARG A 1 248 ? 35.964 -3.362 13.766 1.00 27.18 248 ARG A O 1
ATOM 1934 N N . ALA A 1 249 ? 36.476 -4.563 11.929 1.00 26.22 249 ALA A N 1
ATOM 1935 C CA . ALA A 1 249 ? 36.267 -3.439 10.998 1.00 25.37 249 ALA A CA 1
ATOM 1936 C C . ALA A 1 249 ? 34.893 -2.780 11.144 1.00 24.46 249 ALA A C 1
ATOM 1937 O O . ALA A 1 249 ? 34.765 -1.553 11.086 1.00 23.41 249 ALA A O 1
ATOM 1939 N N . LEU A 1 250 ? 33.873 -3.609 11.343 1.00 23.71 250 LEU A N 1
ATOM 1940 C CA . LEU A 1 250 ? 32.497 -3.156 11.476 1.00 23.16 250 LEU A CA 1
ATOM 1941 C C . LEU A 1 250 ? 32.291 -2.168 12.638 1.00 22.55 250 LEU A C 1
ATOM 1942 O O . LEU A 1 250 ? 31.489 -1.233 12.551 1.00 22.43 250 LEU A O 1
ATOM 1947 N N . TYR A 1 251 ? 33.047 -2.373 13.712 1.00 21.00 251 TYR A N 1
ATOM 1948 C CA . TYR A 1 251 ? 32.848 -1.625 14.947 1.00 20.47 251 TYR A CA 1
ATOM 1949 C C . TYR A 1 251 ? 33.726 -0.381 15.016 1.00 19.90 251 TYR A C 1
ATOM 1950 O O . TYR A 1 251 ? 33.621 0.409 15.966 1.00 19.57 251 TYR A O 1
ATOM 1959 N N . LYS A 1 252 ? 34.593 -0.206 14.018 1.00 19.41 252 LYS A N 1
ATOM 1960 C CA . LYS A 1 252 ? 35.544 0.920 14.011 1.00 19.44 252 LYS A CA 1
ATOM 1961 C C . LYS A 1 252 ? 34.857 2.286 13.896 1.00 18.51 252 LYS A C 1
ATOM 1962 O O . LYS A 1 252 ? 33.898 2.448 13.139 1.00 19.13 252 LYS A O 1
ATOM 1968 N N A ASN A 1 253 ? 35.353 3.253 14.665 0.50 18.29 253 ASN A N 1
ATOM 1969 N N B ASN A 1 253 ? 35.341 3.248 14.681 0.50 18.28 253 ASN A N 1
ATOM 1970 C CA A ASN A 1 253 ? 34.939 4.664 14.572 0.50 17.74 253 ASN A CA 1
ATOM 1971 C CA B ASN A 1 253 ? 34.927 4.654 14.582 0.50 17.71 253 ASN A CA 1
ATOM 1972 C C A ASN A 1 253 ? 33.542 4.997 15.109 0.50 17.22 253 ASN A C 1
ATOM 1973 C C B ASN A 1 253 ? 33.461 4.927 14.954 0.50 17.26 253 ASN A C 1
ATOM 1974 O O A ASN A 1 253 ? 33.083 6.132 14.959 0.50 17.16 253 ASN A O 1
ATOM 1975 O O B ASN A 1 253 ? 32.872 5.929 14.538 0.50 17.35 253 ASN A O 1
ATOM 1984 N N . ILE A 1 254 ? 32.874 4.030 15.741 1.00 16.31 254 ILE A N 1
ATOM 1985 C CA . ILE A 1 254 ? 31.553 4.288 16.313 1.00 16.08 254 ILE A CA 1
ATOM 1986 C C . ILE A 1 254 ? 31.674 5.339 17.422 1.00 14.87 254 ILE A C 1
ATOM 1987 O O . ILE A 1 254 ? 32.725 5.450 18.066 1.00 15.15 254 ILE A O 1
ATOM 1992 N N . PRO A 1 255 ? 30.609 6.123 17.641 1.00 14.57 255 PRO A N 1
ATOM 1993 C CA . PRO A 1 255 ? 30.676 7.094 18.729 1.00 13.90 255 PRO A CA 1
ATOM 1994 C C . PRO A 1 255 ? 30.661 6.406 20.086 1.00 13.25 255 PRO A C 1
ATOM 1995 O O . PRO A 1 255 ? 30.294 5.236 20.180 1.00 13.45 255 PRO A O 1
ATOM 1999 N N . VAL A 1 256 ? 31.071 7.126 21.125 1.00 12.57 256 VAL A N 1
ATOM 2000 C CA . VAL A 1 256 ? 30.914 6.624 22.492 1.00 12.40 256 VAL A CA 1
ATOM 2001 C C . VAL A 1 256 ? 29.420 6.555 22.775 1.00 12.15 256 VAL A C 1
ATOM 2002 O O . VAL A 1 256 ? 28.696 7.517 22.526 1.00 12.14 256 VAL A O 1
ATOM 2006 N N . ILE A 1 257 ? 28.971 5.408 23.282 1.00 11.96 257 ILE A N 1
ATOM 2007 C CA . ILE A 1 257 ? 27.556 5.185 23.619 1.00 12.63 257 ILE A CA 1
ATOM 2008 C C . ILE A 1 257 ? 27.441 5.181 25.142 1.00 12.25 257 ILE A C 1
ATOM 2009 O O . ILE A 1 257 ? 28.038 4.335 25.794 1.00 11.97 257 ILE A O 1
ATOM 2014 N N . PHE A 1 258 ? 26.678 6.120 25.702 1.00 12.69 258 PHE A N 1
ATOM 2015 C CA . PHE A 1 258 ? 26.679 6.348 27.146 1.00 13.01 258 PHE A CA 1
ATOM 2016 C C . PHE A 1 258 ? 25.252 6.559 27.640 1.00 13.12 258 PHE A C 1
ATOM 2017 O O . PHE A 1 258 ? 24.543 7.422 27.134 1.00 13.19 258 PHE A O 1
ATOM 2025 N N . ASN A 1 259 ? 24.814 5.729 28.582 1.00 13.02 259 ASN A N 1
ATOM 2026 C CA . ASN A 1 259 ? 23.542 5.952 29.269 1.00 12.97 259 ASN A CA 1
ATOM 2027 C C . ASN A 1 259 ? 23.857 6.021 30.749 1.00 12.87 259 ASN A C 1
ATOM 2028 O O . ASN A 1 259 ? 24.433 5.083 31.317 1.00 13.32 259 ASN A O 1
ATOM 2033 N N . ILE A 1 260 ? 23.469 7.131 31.364 1.00 13.12 260 ILE A N 1
ATOM 2034 C CA . ILE A 1 260 ? 23.879 7.425 32.736 1.00 12.89 260 ILE A CA 1
ATOM 2035 C C . ILE A 1 260 ? 23.174 6.548 33.776 1.00 13.25 260 ILE A C 1
ATOM 2036 O O . ILE A 1 260 ? 23.497 6.612 34.959 1.00 13.17 260 ILE A O 1
ATOM 2041 N N . GLU A 1 261 ? 22.233 5.725 33.319 1.00 13.34 261 GLU A N 1
ATOM 2042 C CA . GLU A 1 261 ? 21.566 4.753 34.187 1.00 14.22 261 GLU A CA 1
ATOM 2043 C C . GLU A 1 261 ? 21.870 3.301 33.839 1.00 14.82 261 GLU A C 1
ATOM 2044 O O . GLU A 1 261 ? 21.282 2.387 34.430 1.00 15.68 261 GLU A O 1
ATOM 2050 N N . ARG A 1 262 ? 22.763 3.072 32.878 1.00 14.58 262 ARG A N 1
ATOM 2051 C CA . ARG A 1 262 ? 23.039 1.716 32.429 1.00 14.40 262 ARG A CA 1
ATOM 2052 C C . ARG A 1 262 ? 24.533 1.464 32.288 1.00 14.36 262 ARG A C 1
ATOM 2053 O O . ARG A 1 262 ? 25.059 0.464 32.776 1.00 14.57 262 ARG A O 1
ATOM 2061 N N . GLY A 1 263 ? 25.219 2.369 31.603 1.00 13.58 263 GLY A N 1
ATOM 2062 C CA . GLY A 1 263 ? 26.620 2.141 31.306 1.00 13.32 263 GLY A CA 1
ATOM 2063 C C . GLY A 1 263 ? 27.055 2.713 29.974 1.00 12.93 263 GLY A C 1
ATOM 2064 O O . GLY A 1 263 ? 26.312 3.440 29.297 1.00 12.65 263 GLY A O 1
ATOM 2065 N N . PHE A 1 264 ? 28.278 2.374 29.597 1.00 11.95 264 PHE A N 1
ATOM 2066 C CA . PHE A 1 264 ? 28.841 2.914 28.381 1.00 11.54 264 PHE A CA 1
ATOM 2067 C C . PHE A 1 264 ? 29.907 2.016 27.789 1.00 11.59 264 PHE A C 1
ATOM 2068 O O . PHE A 1 264 ? 30.442 1.124 28.457 1.00 11.68 264 PHE A O 1
ATOM 2076 N N . PHE A 1 265 ? 30.201 2.265 26.520 1.00 10.85 265 PHE A N 1
ATOM 2077 C CA . PHE A 1 265 ? 31.258 1.551 25.831 1.00 10.97 265 PHE A CA 1
ATOM 2078 C C . PHE A 1 265 ? 31.812 2.371 24.666 1.00 11.34 265 PHE A C 1
ATOM 2079 O O . PHE A 1 265 ? 31.236 3.398 24.282 1.00 10.66 265 PHE A O 1
ATOM 2087 N N . PHE A 1 266 ? 32.914 1.868 24.097 1.00 11.24 266 PHE A N 1
ATOM 2088 C CA . PHE A 1 266 ? 33.698 2.576 23.090 1.00 11.54 266 PHE A CA 1
ATOM 2089 C C . PHE A 1 266 ? 33.971 1.671 21.893 1.00 11.79 266 PHE A C 1
ATOM 2090 O O . PHE A 1 266 ? 33.869 0.446 21.997 1.00 12.45 266 PHE A O 1
ATOM 2098 N N . GLU A 1 267 ? 34.370 2.273 20.773 1.00 12.38 267 GLU A N 1
ATOM 2099 C CA . GLU A 1 267 ? 34.930 1.491 19.674 1.00 11.97 267 GLU A CA 1
ATOM 2100 C C . GLU A 1 267 ? 36.104 0.624 20.156 1.00 11.69 267 GLU A C 1
ATOM 2101 O O . GLU A 1 267 ? 36.808 0.986 21.122 1.00 11.17 267 GLU A O 1
ATOM 2107 N N . PRO A 1 268 ? 36.325 -0.525 19.500 1.00 12.14 268 PRO A N 1
ATOM 2108 C CA . PRO A 1 268 ? 37.407 -1.422 19.937 1.00 11.82 268 PRO A CA 1
ATOM 2109 C C . PRO A 1 268 ? 38.798 -0.794 19.862 1.00 12.39 268 PRO A C 1
ATOM 2110 O O . PRO A 1 268 ? 39.073 0.002 18.956 1.00 11.98 268 PRO A O 1
ATOM 2114 N N . ASP A 1 269 ? 39.659 -1.143 20.813 1.00 12.72 269 ASP A N 1
ATOM 2115 C CA . ASP A 1 269 ? 41.034 -0.632 20.769 1.00 13.97 269 ASP A CA 1
ATOM 2116 C C . ASP A 1 269 ? 41.788 -1.257 19.595 1.00 13.85 269 ASP A C 1
ATOM 2117 O O . ASP A 1 269 ? 41.371 -2.290 19.044 1.00 14.86 269 ASP A O 1
ATOM 2122 N N . GLU A 1 270 ? 42.869 -0.611 19.174 1.00 14.08 270 GLU A N 1
ATOM 2123 C CA . GLU A 1 270 ? 43.616 -1.114 18.028 1.00 14.56 270 GLU A CA 1
ATOM 2124 C C . GLU A 1 270 ? 44.440 -2.336 18.377 1.00 14.68 270 GLU A C 1
ATOM 2125 O O . GLU A 1 270 ? 44.482 -3.297 17.599 1.00 14.25 270 GLU A O 1
ATOM 2131 N N . GLU A 1 271 ? 45.087 -2.295 19.545 1.00 14.89 271 GLU A N 1
ATOM 2132 C CA . GLU A 1 271 ? 46.046 -3.331 19.945 1.00 16.17 271 GLU A CA 1
ATOM 2133 C C . GLU A 1 271 ? 45.416 -4.710 19.900 1.00 15.65 271 GLU A C 1
ATOM 2134 O O . GLU A 1 271 ? 45.961 -5.614 19.268 1.00 15.53 271 GLU A O 1
ATOM 2140 N N . ARG A 1 272 ? 44.266 -4.859 20.556 1.00 15.22 272 ARG A N 1
ATOM 2141 C CA . ARG A 1 272 ? 43.669 -6.180 20.770 1.00 16.24 272 ARG A CA 1
ATOM 2142 C C . ARG A 1 272 ? 42.248 -6.333 20.257 1.00 15.56 272 ARG A C 1
ATOM 2143 O O . ARG A 1 272 ? 41.645 -7.407 20.412 1.00 16.15 272 ARG A O 1
ATOM 2151 N N . GLY A 1 273 ? 41.719 -5.278 19.639 1.00 15.21 273 GLY A N 1
ATOM 2152 C CA . GLY A 1 273 ? 40.336 -5.264 19.170 1.00 15.14 273 GLY A CA 1
ATOM 2153 C C . GLY A 1 273 ? 39.350 -5.409 20.318 1.00 15.22 273 GLY A C 1
ATOM 2154 O O . GLY A 1 273 ? 38.258 -5.966 20.147 1.00 15.98 273 GLY A O 1
ATOM 2155 N N . GLU A 1 274 ? 39.726 -4.894 21.487 1.00 14.68 274 GLU A N 1
ATOM 2156 C CA . GLU A 1 274 ? 38.902 -5.029 22.686 1.00 13.95 274 GLU A CA 1
ATOM 2157 C C . GLU A 1 274 ? 37.983 -3.846 22.896 1.00 13.77 274 GLU A C 1
ATOM 2158 O O . GLU A 1 274 ? 38.425 -2.705 22.852 1.00 13.67 274 GLU A O 1
ATOM 2164 N N . ILE A 1 275 ? 36.700 -4.133 23.105 1.00 12.66 275 ILE A N 1
ATOM 2165 C CA . ILE A 1 275 ? 35.722 -3.102 23.490 1.00 13.20 275 ILE A CA 1
ATOM 2166 C C . ILE A 1 275 ? 35.705 -3.012 25.006 1.00 12.83 275 ILE A C 1
ATOM 2167 O O . ILE A 1 275 ? 35.476 -4.013 25.690 1.00 13.19 275 ILE A O 1
ATOM 2172 N N . LYS A 1 276 ? 35.953 -1.813 25.525 1.00 13.08 276 LYS A N 1
ATOM 2173 C CA . LYS A 1 276 ? 35.819 -1.555 26.945 1.00 12.92 276 LYS A CA 1
ATOM 2174 C C . LYS A 1 276 ? 34.385 -1.139 27.281 1.00 12.76 276 LYS A C 1
ATOM 2175 O O . LYS A 1 276 ? 33.819 -0.236 26.649 1.00 12.42 276 LYS A O 1
ATOM 2181 N N . ILE A 1 277 ? 33.826 -1.789 28.300 1.00 12.25 277 ILE A N 1
ATOM 2182 C CA . ILE A 1 277 ? 32.445 -1.554 28.748 1.00 13.31 277 ILE A CA 1
ATOM 2183 C C . ILE A 1 277 ? 32.423 -1.312 30.255 1.00 13.19 277 ILE A C 1
ATOM 2184 O O . ILE A 1 277 ? 33.059 -2.047 31.017 1.00 13.72 277 ILE A O 1
ATOM 2189 N N . CYS A 1 278 ? 31.687 -0.285 30.672 1.00 13.40 278 CYS A N 1
ATOM 2190 C CA . CYS A 1 278 ? 31.447 -0.018 32.089 1.00 13.89 278 CYS A CA 1
ATOM 2191 C C . CYS A 1 278 ? 29.955 -0.066 32.382 1.00 14.59 278 CYS A C 1
ATOM 2192 O O . CYS A 1 278 ? 29.166 0.540 31.657 1.00 14.03 278 CYS A O 1
ATOM 2195 N N . ASP A 1 279 ? 29.591 -0.788 33.441 1.00 14.33 279 ASP A N 1
ATOM 2196 C CA . ASP A 1 279 ? 28.245 -0.717 34.015 1.00 14.73 279 ASP A CA 1
ATOM 2197 C C . ASP A 1 279 ? 28.155 0.503 34.923 1.00 14.83 279 ASP A C 1
ATOM 2198 O O . ASP A 1 279 ? 28.951 0.642 35.843 1.00 14.71 279 ASP A O 1
ATOM 2203 N N . GLU A 1 280 ? 27.191 1.386 34.678 1.00 14.78 280 GLU A N 1
ATOM 2204 C CA . GLU A 1 280 ? 27.060 2.577 35.512 1.00 15.16 280 GLU A CA 1
ATOM 2205 C C . GLU A 1 280 ? 26.320 2.297 36.827 1.00 15.02 280 GLU A C 1
ATOM 2206 O O . GLU A 1 280 ? 25.358 1.531 36.878 1.00 15.67 280 GLU A O 1
ATOM 2212 N N . HIS A 1 281 ? 26.817 2.920 37.885 1.00 14.15 281 HIS A N 1
ATOM 2213 C CA . HIS A 1 281 ? 26.272 2.798 39.240 1.00 13.39 281 HIS A CA 1
ATOM 2214 C C . HIS A 1 281 ? 26.933 3.852 40.114 1.00 13.51 281 HIS A C 1
ATOM 2215 O O . HIS A 1 281 ? 27.916 4.479 39.683 1.00 12.54 281 HIS A O 1
ATOM 2222 N N . PRO A 1 282 ? 26.368 4.125 41.312 1.00 13.15 282 PRO A N 1
ATOM 2223 C CA . PRO A 1 282 ? 26.935 5.142 42.198 1.00 13.35 282 PRO A CA 1
ATOM 2224 C C . PRO A 1 282 ? 28.278 4.819 42.894 1.00 13.05 282 PRO A C 1
ATOM 2225 O O . PRO A 1 282 ? 28.775 5.665 43.635 1.00 13.74 282 PRO A O 1
ATOM 2229 N N . GLY A 1 283 ? 28.844 3.644 42.634 1.00 13.34 283 GLY A N 1
ATOM 2230 C CA . GLY A 1 283 ? 30.185 3.309 43.116 1.00 13.83 283 GLY A CA 1
ATOM 2231 C C . GLY A 1 283 ? 30.220 2.329 44.271 1.00 14.64 283 GLY A C 1
ATOM 2232 O O . GLY A 1 283 ? 29.207 2.135 44.963 1.00 14.48 283 GLY A O 1
ATOM 2233 N N . TYR A 1 284 ? 31.380 1.690 44.446 1.00 14.14 284 TYR A N 1
ATOM 2234 C CA . TYR A 1 284 ? 31.678 0.846 45.618 1.00 14.95 284 TYR A CA 1
ATOM 2235 C C . TYR A 1 284 ? 32.653 1.565 46.541 1.00 15.88 284 TYR A C 1
ATOM 2236 O O . TYR A 1 284 ? 33.694 2.060 46.095 1.00 15.26 284 TYR A O 1
ATOM 2245 N N . THR A 1 285 ? 32.328 1.610 47.828 1.00 16.26 285 THR A N 1
ATOM 2246 C CA . THR A 1 285 ? 33.309 1.988 48.837 1.00 17.48 285 THR A CA 1
ATOM 2247 C C . THR A 1 285 ? 33.921 0.716 49.438 1.00 18.44 285 THR A C 1
ATOM 2248 O O . THR A 1 285 ? 33.479 -0.393 49.146 1.00 18.19 285 THR A O 1
ATOM 2252 N N . ASN A 1 286 ? 34.949 0.880 50.264 1.00 20.14 286 ASN A N 1
ATOM 2253 C CA . ASN A 1 286 ? 35.483 -0.243 51.029 1.00 22.37 286 ASN A CA 1
ATOM 2254 C C . ASN A 1 286 ? 35.707 0.218 52.460 1.00 24.37 286 ASN A C 1
ATOM 2255 O O . ASN A 1 286 ? 36.843 0.430 52.887 1.00 23.67 286 ASN A O 1
ATOM 2268 N N . VAL A 1 288 ? 36.194 0.356 56.185 1.00 35.09 288 VAL A N 1
ATOM 2269 C CA . VAL A 1 288 ? 36.748 -0.413 57.292 1.00 37.65 288 VAL A CA 1
ATOM 2270 C C . VAL A 1 288 ? 36.587 0.398 58.571 1.00 39.30 288 VAL A C 1
ATOM 2271 O O . VAL A 1 288 ? 36.619 1.637 58.550 1.00 39.08 288 VAL A O 1
ATOM 2275 N N . GLN A 1 289 ? 36.384 -0.303 59.680 1.00 41.69 289 GLN A N 1
ATOM 2276 C CA . GLN A 1 289 ? 36.345 0.349 60.979 1.00 44.08 289 GLN A CA 1
ATOM 2277 C C . GLN A 1 289 ? 37.718 0.261 61.634 1.00 45.34 289 GLN A C 1
ATOM 2278 O O . GLN A 1 289 ? 38.296 -0.826 61.758 1.00 45.73 289 GLN A O 1
ATOM 2284 N N . SER A 1 290 ? 38.241 1.419 62.028 1.00 46.90 290 SER A N 1
ATOM 2285 C CA . SER A 1 290 ? 39.498 1.495 62.759 1.00 48.25 290 SER A CA 1
ATOM 2286 C C . SER A 1 290 ? 39.252 1.184 64.235 1.00 49.07 290 SER A C 1
ATOM 2287 O O . SER A 1 290 ? 38.099 1.084 64.674 1.00 49.25 290 SER A O 1
ATOM 2290 N N . ALA A 1 291 ? 40.338 1.035 64.993 1.00 50.07 291 ALA A N 1
ATOM 2291 C CA . ALA A 1 291 ? 40.265 0.810 66.439 1.00 50.87 291 ALA A CA 1
ATOM 2292 C C . ALA A 1 291 ? 39.535 1.946 67.170 1.00 51.50 291 ALA A C 1
ATOM 2293 O O . ALA A 1 291 ? 38.943 1.727 68.232 1.00 51.66 291 ALA A O 1
ATOM 2295 N N . ASP A 1 292 ? 39.578 3.148 66.587 1.00 52.14 292 ASP A N 1
ATOM 2296 C CA . ASP A 1 292 ? 38.801 4.304 67.059 1.00 52.74 292 ASP A CA 1
ATOM 2297 C C . ASP A 1 292 ? 37.295 4.064 66.945 1.00 52.77 292 ASP A C 1
ATOM 2298 O O . ASP A 1 292 ? 36.512 4.597 67.734 1.00 52.87 292 ASP A O 1
ATOM 2303 N N . GLY A 1 293 ? 36.903 3.269 65.949 1.00 52.83 293 GLY A N 1
ATOM 2304 C CA . GLY A 1 293 ? 35.497 3.098 65.589 1.00 52.70 293 GLY A CA 1
ATOM 2305 C C . GLY A 1 293 ? 35.095 4.078 64.499 1.00 52.63 293 GLY A C 1
ATOM 2306 O O . GLY A 1 293 ? 33.915 4.186 64.150 1.00 52.73 293 GLY A O 1
ATOM 2307 N N . THR A 1 294 ? 36.088 4.797 63.972 1.00 52.28 294 THR A N 1
ATOM 2308 C CA . THR A 1 294 ? 35.888 5.766 62.894 1.00 52.00 294 THR A CA 1
ATOM 2309 C C . THR A 1 294 ? 35.783 5.064 61.532 1.00 51.46 294 THR A C 1
ATOM 2310 O O . THR A 1 294 ? 36.231 3.923 61.377 1.00 51.39 294 THR A O 1
ATOM 2330 N N . SER A 1 297 ? 37.091 4.571 53.800 1.00 35.45 297 SER A N 1
ATOM 2331 C CA . SER A 1 297 ? 37.118 3.712 52.625 1.00 30.49 297 SER A CA 1
ATOM 2332 C C . SER A 1 297 ? 38.559 3.496 52.172 1.00 29.05 297 SER A C 1
ATOM 2333 O O . SER A 1 297 ? 39.282 4.457 51.915 1.00 28.43 297 SER A O 1
ATOM 2336 N N . ILE A 1 298 ? 38.953 2.230 52.075 1.00 26.71 298 ILE A N 1
ATOM 2337 C CA . ILE A 1 298 ? 40.337 1.847 51.787 1.00 24.85 298 ILE A CA 1
ATOM 2338 C C . ILE A 1 298 ? 40.488 1.144 50.441 1.00 22.92 298 ILE A C 1
ATOM 2339 O O . ILE A 1 298 ? 39.980 0.033 50.256 1.00 22.80 298 ILE A O 1
ATOM 2344 N N . PRO A 1 299 ? 41.211 1.779 49.500 1.00 21.07 299 PRO A N 1
ATOM 2345 C CA . PRO A 1 299 ? 41.335 1.176 48.179 1.00 19.70 299 PRO A CA 1
ATOM 2346 C C . PRO A 1 299 ? 42.175 -0.095 48.184 1.00 19.02 299 PRO A C 1
ATOM 2347 O O . PRO A 1 299 ? 43.034 -0.286 49.058 1.00 19.17 299 PRO A O 1
ATOM 2351 N N . PHE A 1 300 ? 41.912 -0.966 47.215 1.00 18.50 300 PHE A N 1
ATOM 2352 C CA . PHE A 1 300 ? 42.745 -2.130 46.973 1.00 17.88 300 PHE A CA 1
ATOM 2353 C C . PHE A 1 300 ? 42.736 -2.483 45.492 1.00 17.96 300 PHE A C 1
ATOM 2354 O O . PHE A 1 300 ? 41.785 -2.152 44.775 1.00 17.94 300 PHE A O 1
ATOM 2362 N N . GLU A 1 301 ? 43.792 -3.154 45.042 1.00 17.72 301 GLU A N 1
ATOM 2363 C CA . GLU A 1 301 ? 43.903 -3.597 43.656 1.00 18.31 301 GLU A CA 1
ATOM 2364 C C . GLU A 1 301 ? 43.144 -4.915 43.460 1.00 17.74 301 GLU A C 1
ATOM 2365 O O . GLU A 1 301 ? 43.266 -5.839 44.272 1.00 17.86 301 GLU A O 1
ATOM 2371 N N . LYS A 1 302 ? 42.352 -4.991 42.394 1.00 17.19 302 LYS A N 1
ATOM 2372 C CA . LYS A 1 302 ? 41.732 -6.260 42.006 1.00 16.68 302 LYS A CA 1
ATOM 2373 C C . LYS A 1 302 ? 41.467 -6.305 40.504 1.00 16.07 302 LYS A C 1
ATOM 2374 O O . LYS A 1 302 ? 40.796 -5.431 39.941 1.00 15.03 302 LYS A O 1
ATOM 2380 N N . THR A 1 303 ? 42.007 -7.331 39.866 1.00 15.32 303 THR A N 1
ATOM 2381 C CA . THR A 1 303 ? 41.864 -7.518 38.439 1.00 15.79 303 THR A CA 1
ATOM 2382 C C . THR A 1 303 ? 40.678 -8.471 38.159 1.00 15.05 303 THR A C 1
ATOM 2383 O O . THR A 1 303 ? 40.773 -9.416 37.365 1.00 14.87 303 THR A O 1
ATOM 2387 N N . GLN A 1 304 ? 39.559 -8.179 38.816 1.00 14.31 304 GLN A N 1
ATOM 2388 C CA . GLN A 1 304 ? 38.290 -8.872 38.614 1.00 14.69 304 GLN A CA 1
ATOM 2389 C C . GLN A 1 304 ? 37.212 -7.846 38.937 1.00 14.69 304 GLN A C 1
ATOM 2390 O O . GLN A 1 304 ? 37.499 -6.768 39.455 1.00 14.72 304 GLN A O 1
ATOM 2396 N N . ILE A 1 305 ? 35.965 -8.177 38.630 1.00 14.92 305 ILE A N 1
ATOM 2397 C CA . ILE A 1 305 ? 34.849 -7.363 39.096 1.00 15.30 305 ILE A CA 1
ATOM 2398 C C . ILE A 1 305 ? 33.852 -8.250 39.854 1.00 15.42 305 ILE A C 1
ATOM 2399 O O . ILE A 1 305 ? 33.854 -9.459 39.643 1.00 15.62 305 ILE A O 1
ATOM 2404 N N . PRO A 1 306 ? 33.021 -7.651 40.729 1.00 15.86 306 PRO A N 1
ATOM 2405 C CA . PRO A 1 306 ? 31.957 -8.437 41.388 1.00 16.28 306 PRO A CA 1
ATOM 2406 C C . PRO A 1 306 ? 31.036 -9.096 40.370 1.00 17.75 306 PRO A C 1
ATOM 2407 O O . PRO A 1 306 ? 30.772 -8.518 39.313 1.00 17.25 306 PRO A O 1
ATOM 2411 N N . LYS A 1 307 ? 30.528 -10.289 40.687 1.00 18.39 307 LYS A N 1
ATOM 2412 C CA . LYS A 1 307 ? 29.611 -10.967 39.778 1.00 19.67 307 LYS A CA 1
ATOM 2413 C C . LYS A 1 307 ? 28.367 -10.132 39.475 1.00 19.56 307 LYS A C 1
ATOM 2414 O O . LYS A 1 307 ? 27.869 -10.163 38.353 1.00 19.74 307 LYS A O 1
ATOM 2420 N N . GLU A 1 308 ? 27.885 -9.371 40.458 1.00 19.09 308 GLU A N 1
ATOM 2421 C CA . GLU A 1 308 ? 26.726 -8.505 40.243 1.00 19.45 308 GLU A CA 1
ATOM 2422 C C . GLU A 1 308 ? 27.026 -7.449 39.168 1.00 18.47 308 GLU A C 1
ATOM 2423 O O . GLU A 1 308 ? 26.138 -7.089 38.378 1.00 18.86 308 GLU A O 1
ATOM 2429 N N . ALA A 1 309 ? 28.283 -6.991 39.128 1.00 17.33 309 ALA A N 1
ATOM 2430 C CA . ALA A 1 309 ? 28.731 -6.040 38.098 1.00 16.74 309 ALA A CA 1
ATOM 2431 C C . ALA A 1 309 ? 28.750 -6.675 36.715 1.00 16.43 309 ALA A C 1
ATOM 2432 O O . ALA A 1 309 ? 28.300 -6.067 35.741 1.00 16.38 309 ALA A O 1
ATOM 2434 N N . GLU A 1 310 ? 29.253 -7.905 36.624 1.00 16.25 310 GLU A N 1
ATOM 2435 C CA . GLU A 1 310 ? 29.136 -8.674 35.391 1.00 17.11 310 GLU A CA 1
ATOM 2436 C C . GLU A 1 310 ? 27.684 -8.759 34.907 1.00 16.73 310 GLU A C 1
ATOM 2437 O O . GLU A 1 310 ? 27.416 -8.585 33.723 1.00 17.06 310 GLU A O 1
ATOM 2443 N N . THR A 1 311 ? 26.756 -9.046 35.818 1.00 17.58 311 THR A N 1
ATOM 2444 C CA . THR A 1 311 ? 25.334 -9.135 35.452 1.00 18.11 311 THR A CA 1
ATOM 2445 C C . THR A 1 311 ? 24.834 -7.811 34.861 1.00 18.04 311 THR A C 1
ATOM 2446 O O . THR A 1 311 ? 24.133 -7.800 33.846 1.00 17.92 311 THR A O 1
ATOM 2450 N N . ARG A 1 312 ? 25.242 -6.695 35.466 1.00 17.54 312 ARG A N 1
ATOM 2451 C CA . ARG A 1 312 ? 24.852 -5.379 34.965 1.00 17.52 312 ARG A CA 1
ATOM 2452 C C . ARG A 1 312 ? 25.453 -5.085 33.593 1.00 17.18 312 ARG A C 1
ATOM 2453 O O . ARG A 1 312 ? 24.781 -4.522 32.740 1.00 16.58 312 ARG A O 1
ATOM 2461 N N . VAL A 1 313 ? 26.710 -5.490 33.385 1.00 16.77 313 VAL A N 1
ATOM 2462 C CA . VAL A 1 313 ? 27.371 -5.329 32.084 1.00 16.39 313 VAL A CA 1
ATOM 2463 C C . VAL A 1 313 ? 26.622 -6.080 30.986 1.00 16.27 313 VAL A C 1
ATOM 2464 O O . VAL A 1 313 ? 26.359 -5.523 29.922 1.00 15.51 313 VAL A O 1
ATOM 2468 N N . ARG A 1 314 ? 26.277 -7.340 31.249 1.00 16.26 314 ARG A N 1
ATOM 2469 C CA . ARG A 1 314 ? 25.596 -8.172 30.252 1.00 17.02 314 ARG A CA 1
ATOM 2470 C C . ARG A 1 314 ? 24.174 -7.679 29.992 1.00 16.94 314 ARG A C 1
ATOM 2471 O O . ARG A 1 314 ? 23.685 -7.793 28.867 1.00 17.13 314 ARG A O 1
ATOM 2479 N N . ALA A 1 315 ? 23.539 -7.100 31.015 1.00 16.98 315 ALA A N 1
ATOM 2480 C CA . ALA A 1 315 ? 22.225 -6.457 30.856 1.00 17.31 315 ALA A CA 1
ATOM 2481 C C . ALA A 1 315 ? 22.296 -5.250 29.915 1.00 16.84 315 ALA A C 1
ATOM 2482 O O . ALA A 1 315 ? 21.431 -5.061 29.052 1.00 17.71 315 ALA A O 1
ATOM 2484 N N . LEU A 1 316 ? 23.326 -4.428 30.098 1.00 16.40 316 LEU A N 1
ATOM 2485 C CA . LEU A 1 316 ? 23.592 -3.297 29.219 1.00 16.24 316 LEU A CA 1
ATOM 2486 C C . LEU A 1 316 ? 23.808 -3.772 27.784 1.00 15.73 316 LEU A C 1
ATOM 2487 O O . LEU A 1 316 ? 23.262 -3.190 26.836 1.00 16.19 316 LEU A O 1
ATOM 2492 N N . LEU A 1 317 ? 24.626 -4.810 27.620 1.00 15.46 317 LEU A N 1
ATOM 2493 C CA . LEU A 1 317 ? 24.918 -5.328 26.281 1.00 15.74 317 LEU A CA 1
ATOM 2494 C C . LEU A 1 317 ? 23.647 -5.859 25.616 1.00 16.03 317 LEU A C 1
ATOM 2495 O O . LEU A 1 317 ? 23.453 -5.695 24.423 1.00 15.91 317 LEU A O 1
ATOM 2500 N N . LYS A 1 318 ? 22.778 -6.489 26.402 1.00 16.84 318 LYS A N 1
ATOM 2501 C CA . LYS A 1 318 ? 21.523 -6.993 25.834 1.00 18.20 318 LYS A CA 1
ATOM 2502 C C . LYS A 1 318 ? 20.690 -5.880 25.195 1.00 18.04 318 LYS A C 1
ATOM 2503 O O . LYS A 1 318 ? 20.041 -6.102 24.171 1.00 18.49 318 LYS A O 1
ATOM 2509 N N . GLU A 1 319 ? 20.733 -4.685 25.790 1.00 18.01 319 GLU A N 1
ATOM 2510 C CA . GLU A 1 319 ? 19.952 -3.538 25.332 1.00 18.67 319 GLU A CA 1
ATOM 2511 C C . GLU A 1 319 ? 20.565 -2.819 24.133 1.00 17.95 319 GLU A C 1
ATOM 2512 O O . GLU A 1 319 ? 19.899 -1.983 23.511 1.00 18.21 319 GLU A O 1
ATOM 2518 N N . THR A 1 320 ? 21.818 -3.150 23.810 1.00 17.39 320 THR A N 1
ATOM 2519 C CA . THR A 1 320 ? 22.610 -2.364 22.860 1.00 16.70 320 THR A CA 1
ATOM 2520 C C . THR A 1 320 ? 23.284 -3.227 21.791 1.00 17.11 320 THR A C 1
ATOM 2521 O O . THR A 1 320 ? 23.059 -3.041 20.593 1.00 17.49 320 THR A O 1
ATOM 2533 N N . PRO A 1 322 ? 23.332 -6.964 21.663 1.00 18.04 322 PRO A N 1
ATOM 2534 C CA . PRO A 1 322 ? 22.964 -8.266 22.244 1.00 18.39 322 PRO A CA 1
ATOM 2535 C C . PRO A 1 322 ? 23.766 -9.437 21.666 1.00 18.28 322 PRO A C 1
ATOM 2536 O O . PRO A 1 322 ? 23.922 -10.472 22.341 1.00 18.97 322 PRO A O 1
ATOM 2540 N N . GLN A 1 323 ? 24.294 -9.266 20.453 1.00 18.40 323 GLN A N 1
ATOM 2541 C CA . GLN A 1 323 ? 25.157 -10.284 19.827 1.00 18.47 323 GLN A CA 1
ATOM 2542 C C . GLN A 1 323 ? 26.458 -10.541 20.627 1.00 18.38 323 GLN A C 1
ATOM 2543 O O . GLN A 1 323 ? 27.108 -11.588 20.483 1.00 19.11 323 GLN A O 1
ATOM 2549 N N . LEU A 1 324 ? 26.816 -9.584 21.485 1.00 17.79 324 LEU A N 1
ATOM 2550 C CA . LEU A 1 324 ? 28.028 -9.673 22.294 1.00 18.13 324 LEU A CA 1
ATOM 2551 C C . LEU A 1 324 ? 27.760 -10.021 23.753 1.00 18.41 324 LEU A C 1
ATOM 2552 O O . LEU A 1 324 ? 28.697 -10.216 24.525 1.00 17.70 324 LEU A O 1
ATOM 2557 N N . ALA A 1 325 ? 26.483 -10.115 24.129 1.00 19.42 325 ALA A N 1
ATOM 2558 C CA . ALA A 1 325 ? 26.100 -10.132 25.546 1.00 20.36 325 ALA A CA 1
ATOM 2559 C C . ALA A 1 325 ? 26.565 -11.363 26.327 1.00 21.03 325 ALA A C 1
ATOM 2560 O O . ALA A 1 325 ? 26.662 -11.324 27.557 1.00 21.43 325 ALA A O 1
ATOM 2562 N N . ASP A 1 326 ? 26.862 -12.442 25.605 1.00 21.90 326 ASP A N 1
ATOM 2563 C CA . ASP A 1 326 ? 27.273 -13.696 26.226 1.00 22.88 326 ASP A CA 1
ATOM 2564 C C . ASP A 1 326 ? 28.751 -14.014 26.008 1.00 22.52 326 ASP A C 1
ATOM 2565 O O . ASP A 1 326 ? 29.234 -15.057 26.445 1.00 22.94 326 ASP A O 1
ATOM 2570 N N . ARG A 1 327 ? 29.466 -13.107 25.342 1.00 21.49 327 ARG A N 1
ATOM 2571 C CA . ARG A 1 327 ? 30.901 -13.272 25.114 1.00 21.09 327 ARG A CA 1
ATOM 2572 C C . ARG A 1 327 ? 31.692 -13.270 26.425 1.00 20.45 327 ARG A C 1
ATOM 2573 O O . ARG A 1 327 ? 31.410 -12.472 27.327 1.00 19.76 327 ARG A O 1
ATOM 2581 N N . PRO A 1 328 ? 32.696 -14.161 26.535 1.00 20.72 328 PRO A N 1
ATOM 2582 C CA . PRO A 1 328 ? 33.548 -14.101 27.717 1.00 20.06 328 PRO A CA 1
ATOM 2583 C C . PRO A 1 328 ? 34.320 -12.787 27.749 1.00 19.20 328 PRO A C 1
ATOM 2584 O O . PRO A 1 328 ? 34.668 -12.248 26.690 1.00 19.65 328 PRO A O 1
ATOM 2588 N N . PHE A 1 329 ? 34.562 -12.276 28.951 1.00 18.15 329 PHE A N 1
ATOM 2589 C CA . PHE A 1 329 ? 35.419 -11.092 29.121 1.00 17.75 329 PHE A CA 1
ATOM 2590 C C . PHE A 1 329 ? 36.886 -11.465 28.940 1.00 17.22 329 PHE A C 1
ATOM 2591 O O . PHE A 1 329 ? 37.320 -12.528 29.395 1.00 18.06 329 PHE A O 1
ATOM 2599 N N . SER A 1 330 ? 37.650 -10.588 28.291 1.00 16.34 330 SER A N 1
ATOM 2600 C CA . SER A 1 330 ? 39.088 -10.824 28.108 1.00 15.72 330 SER A CA 1
ATOM 2601 C C . SER A 1 330 ? 39.917 -10.138 29.199 1.00 14.98 330 SER A C 1
ATOM 2602 O O . SER A 1 330 ? 41.101 -10.446 29.372 1.00 15.78 330 SER A O 1
ATOM 2605 N N . PHE A 1 331 ? 39.293 -9.190 29.904 1.00 13.52 331 PHE A N 1
ATOM 2606 C CA . PHE A 1 331 ? 39.938 -8.426 30.971 1.00 13.05 331 PHE A CA 1
ATOM 2607 C C . PHE A 1 331 ? 38.844 -7.807 31.835 1.00 12.47 331 PHE A C 1
ATOM 2608 O O . PHE A 1 331 ? 37.770 -7.472 31.334 1.00 13.57 331 PHE A O 1
ATOM 2616 N N . ALA A 1 332 ? 39.129 -7.670 33.126 1.00 12.42 332 ALA A N 1
ATOM 2617 C CA . ALA A 1 332 ? 38.226 -7.002 34.067 1.00 12.31 332 ALA A CA 1
ATOM 2618 C C . ALA A 1 332 ? 38.996 -6.433 35.241 1.00 12.74 332 ALA A C 1
ATOM 2619 O O . ALA A 1 332 ? 39.943 -7.058 35.738 1.00 13.86 332 ALA A O 1
ATOM 2621 N N . ARG A 1 333 ? 38.585 -5.257 35.706 1.00 12.75 333 ARG A N 1
ATOM 2622 C CA . ARG A 1 333 ? 39.162 -4.709 36.928 1.00 12.59 333 ARG A CA 1
ATOM 2623 C C . ARG A 1 333 ? 38.273 -3.691 37.610 1.00 12.88 333 ARG A C 1
ATOM 2624 O O . ARG A 1 333 ? 37.365 -3.120 37.000 1.00 12.61 333 ARG A O 1
ATOM 2632 N N . ILE A 1 334 ? 38.564 -3.470 38.884 1.00 12.06 334 ILE A N 1
ATOM 2633 C CA . ILE A 1 334 ? 38.024 -2.305 39.588 1.00 11.32 334 ILE A CA 1
ATOM 2634 C C . ILE A 1 334 ? 38.998 -1.115 39.442 1.00 11.95 334 ILE A C 1
ATOM 2635 O O . ILE A 1 334 ? 40.217 -1.292 39.251 1.00 11.84 334 ILE A O 1
ATOM 2640 N N . CYS A 1 335 ? 38.437 0.084 39.524 1.00 11.76 335 CYS A N 1
ATOM 2641 C CA . CYS A 1 335 ? 39.146 1.308 39.216 1.00 11.80 335 CYS A CA 1
ATOM 2642 C C . CYS A 1 335 ? 38.704 2.352 40.241 1.00 11.57 335 CYS A C 1
ATOM 2643 O O . CYS A 1 335 ? 37.497 2.578 40.411 1.00 10.81 335 CYS A O 1
ATOM 2646 N N . TRP A 1 336 ? 39.671 2.967 40.933 1.00 11.32 336 TRP A N 1
ATOM 2647 C CA . TRP A 1 336 ? 39.379 3.820 42.087 1.00 11.39 336 TRP A CA 1
ATOM 2648 C C . TRP A 1 336 ? 39.618 5.291 41.836 1.00 11.45 336 TRP A C 1
ATOM 2649 O O . TRP A 1 336 ? 40.596 5.661 41.179 1.00 12.08 336 TRP A O 1
ATOM 2660 N N . CYS A 1 337 ? 38.742 6.121 42.397 1.00 11.50 337 CYS A N 1
ATOM 2661 C CA . CYS A 1 337 ? 38.997 7.563 42.479 1.00 11.52 337 CYS A CA 1
ATOM 2662 C C . CYS A 1 337 ? 38.532 8.016 43.858 1.00 12.05 337 CYS A C 1
ATOM 2663 O O . CYS A 1 337 ? 38.348 7.185 44.768 1.00 11.74 337 CYS A O 1
ATOM 2666 N N . ALA A 1 338 ? 38.352 9.318 44.033 1.00 11.26 338 ALA A N 1
ATOM 2667 C CA . ALA A 1 338 ? 37.876 9.829 45.322 1.00 12.15 338 ALA A CA 1
ATOM 2668 C C . ALA A 1 338 ? 37.014 11.049 45.153 1.00 11.55 338 ALA A C 1
ATOM 2669 O O . ALA A 1 338 ? 37.428 12.027 44.521 1.00 11.55 338 ALA A O 1
ATOM 2671 N N . ASP A 1 339 ? 35.814 10.987 45.727 1.00 11.68 339 ASP A N 1
ATOM 2672 C CA . ASP A 1 339 ? 34.803 12.029 45.553 1.00 11.96 339 ASP A CA 1
ATOM 2673 C C . ASP A 1 339 ? 34.839 13.011 46.712 1.00 12.71 339 ASP A C 1
ATOM 2674 O O . ASP A 1 339 ? 34.855 12.609 47.895 1.00 13.08 339 ASP A O 1
ATOM 2679 N N . THR A 1 340 ? 34.842 14.295 46.381 1.00 12.65 340 THR A N 1
ATOM 2680 C CA . THR A 1 340 ? 34.565 15.336 47.367 1.00 13.35 340 THR A CA 1
ATOM 2681 C C . THR A 1 340 ? 33.043 15.391 47.588 1.00 13.52 340 THR A C 1
ATOM 2682 O O . THR A 1 340 ? 32.281 14.758 46.850 1.00 14.27 340 THR A O 1
ATOM 2686 N N . ALA A 1 341 ? 32.598 16.148 48.597 1.00 14.30 341 ALA A N 1
ATOM 2687 C CA . ALA A 1 341 ? 31.177 16.169 48.973 1.00 15.12 341 ALA A CA 1
ATOM 2688 C C . ALA A 1 341 ? 30.249 16.720 47.891 1.00 15.55 341 ALA A C 1
ATOM 2689 O O . ALA A 1 341 ? 29.048 16.441 47.902 1.00 16.53 341 ALA A O 1
ATOM 2691 N N . ASN A 1 342 ? 30.813 17.497 46.968 1.00 15.60 342 ASN A N 1
ATOM 2692 C CA . ASN A 1 342 ? 30.055 18.082 45.851 1.00 15.71 342 ASN A CA 1
ATOM 2693 C C . ASN A 1 342 ? 30.695 17.798 44.484 1.00 15.47 342 ASN A C 1
ATOM 2694 O O . ASN A 1 342 ? 30.338 18.414 43.477 1.00 15.93 342 ASN A O 1
ATOM 2699 N N . ARG A 1 343 ? 31.661 16.876 44.483 1.00 14.58 343 ARG A N 1
ATOM 2700 C CA . ARG A 1 343 ? 32.397 16.464 43.276 1.00 14.68 343 ARG A CA 1
ATOM 2701 C C . ARG A 1 343 ? 33.135 17.606 42.563 1.00 14.66 343 ARG A C 1
ATOM 2702 O O . ARG A 1 343 ? 33.415 17.539 41.365 1.00 14.79 343 ARG A O 1
ATOM 2710 N N . GLU A 1 344 ? 33.484 18.626 43.331 1.00 13.94 344 GLU A N 1
ATOM 2711 C CA . GLU A 1 344 ? 34.439 19.636 42.871 1.00 14.20 344 GLU A CA 1
ATOM 2712 C C . GLU A 1 344 ? 35.854 19.277 43.318 1.00 13.51 344 GLU A C 1
ATOM 2713 O O . GLU A 1 344 ? 36.043 18.607 44.335 1.00 14.01 344 GLU A O 1
ATOM 2719 N N . PHE A 1 345 ? 36.850 19.734 42.564 1.00 12.51 345 PHE A N 1
ATOM 2720 C CA . PHE A 1 345 ? 38.227 19.302 42.801 1.00 12.11 345 PHE A CA 1
ATOM 2721 C C . PHE A 1 345 ? 38.802 19.911 44.077 1.00 11.98 345 PHE A C 1
ATOM 2722 O O . PHE A 1 345 ? 38.279 20.916 44.596 1.00 13.28 345 PHE A O 1
ATOM 2730 N N . LEU A 1 346 ? 39.870 19.294 44.591 1.00 11.71 346 LEU A N 1
ATOM 2731 C CA . LEU A 1 346 ? 40.554 19.777 45.784 1.00 11.58 346 LEU A CA 1
ATOM 2732 C C . LEU A 1 346 ? 42.012 20.044 45.400 1.00 11.60 346 LEU A C 1
ATOM 2733 O O . LEU A 1 346 ? 42.857 19.136 45.385 1.00 12.39 346 LEU A O 1
ATOM 2738 N N . ILE A 1 347 ? 42.275 21.301 45.039 1.00 11.45 347 ILE A N 1
ATOM 2739 C CA . ILE A 1 347 ? 43.581 21.740 44.557 1.00 12.08 347 ILE A CA 1
ATOM 2740 C C . ILE A 1 347 ? 43.893 23.026 45.296 1.00 12.32 347 ILE A C 1
ATOM 2741 O O . ILE A 1 347 ? 43.234 24.049 45.080 1.00 13.63 347 ILE A O 1
ATOM 2746 N N . ASP A 1 348 ? 44.849 22.959 46.219 1.00 11.57 348 ASP A N 1
ATOM 2747 C CA . ASP A 1 348 ? 45.145 24.085 47.092 1.00 12.71 348 ASP A CA 1
ATOM 2748 C C . ASP A 1 348 ? 46.428 23.794 47.843 1.00 13.06 348 ASP A C 1
ATOM 2749 O O . ASP A 1 348 ? 46.884 22.651 47.910 1.00 13.16 348 ASP A O 1
ATOM 2754 N N . ARG A 1 349 ? 47.020 24.844 48.395 1.00 13.35 349 ARG A N 1
ATOM 2755 C CA . ARG A 1 349 ? 48.008 24.671 49.447 1.00 14.99 349 ARG A CA 1
ATOM 2756 C C . ARG A 1 349 ? 47.269 24.232 50.699 1.00 15.19 349 ARG A C 1
ATOM 2757 O O . ARG A 1 349 ? 46.121 24.643 50.926 1.00 15.94 349 ARG A O 1
ATOM 2765 N N . HIS A 1 350 ? 47.920 23.406 51.513 1.00 14.86 350 HIS A N 1
ATOM 2766 C CA . HIS A 1 350 ? 47.360 23.050 52.809 1.00 15.52 350 HIS A CA 1
ATOM 2767 C C . HIS A 1 350 ? 47.345 24.311 53.711 1.00 15.80 350 HIS A C 1
ATOM 2768 O O . HIS A 1 350 ? 48.305 25.080 53.706 1.00 16.42 350 HIS A O 1
ATOM 2775 N N . PRO A 1 351 ? 46.242 24.535 54.456 1.00 16.56 351 PRO A N 1
ATOM 2776 C CA . PRO A 1 351 ? 46.098 25.747 55.285 1.00 17.14 351 PRO A CA 1
ATOM 2777 C C . PRO A 1 351 ? 47.108 25.895 56.424 1.00 18.07 351 PRO A C 1
ATOM 2778 O O . PRO A 1 351 ? 47.389 27.029 56.856 1.00 18.89 351 PRO A O 1
ATOM 2782 N N . GLN A 1 352 ? 47.643 24.775 56.906 1.00 17.70 352 GLN A N 1
ATOM 2783 C CA . GLN A 1 352 ? 48.626 24.795 57.990 1.00 18.57 352 GLN A CA 1
ATOM 2784 C C . GLN A 1 352 ? 50.024 24.347 57.574 1.00 17.76 352 GLN A C 1
ATOM 2785 O O . GLN A 1 352 ? 51.022 24.951 57.995 1.00 18.08 352 GLN A O 1
ATOM 2791 N N . TYR A 1 353 ? 50.099 23.280 56.775 1.00 16.58 353 TYR A N 1
ATOM 2792 C CA . TYR A 1 353 ? 51.383 22.765 56.304 1.00 17.15 353 TYR A CA 1
ATOM 2793 C C . TYR A 1 353 ? 51.830 23.553 55.074 1.00 16.44 353 TYR A C 1
ATOM 2794 O O . TYR A 1 353 ? 51.456 23.225 53.939 1.00 16.91 353 TYR A O 1
ATOM 2803 N N . HIS A 1 354 ? 52.626 24.587 55.336 1.00 16.24 354 HIS A N 1
ATOM 2804 C CA . HIS A 1 354 ? 53.132 25.569 54.355 1.00 16.66 354 HIS A CA 1
ATOM 2805 C C . HIS A 1 354 ? 53.698 24.972 53.054 1.00 15.21 354 HIS A C 1
ATOM 2806 O O . HIS A 1 354 ? 53.538 25.553 51.980 1.00 14.79 354 HIS A O 1
ATOM 2813 N N . SER A 1 355 ? 54.360 23.825 53.158 1.00 13.71 355 SER A N 1
ATOM 2814 C CA . SER A 1 355 ? 55.111 23.253 52.045 1.00 12.58 355 SER A CA 1
ATOM 2815 C C . SER A 1 355 ? 54.306 22.227 51.259 1.00 12.44 355 SER A C 1
ATOM 2816 O O . SER A 1 355 ? 54.810 21.693 50.277 1.00 12.41 355 SER A O 1
ATOM 2819 N N . LEU A 1 356 ? 53.083 21.941 51.704 1.00 11.73 356 LEU A N 1
ATOM 2820 C CA . LEU A 1 356 ? 52.251 20.904 51.070 1.00 11.83 356 LEU A CA 1
ATOM 2821 C C . LEU A 1 356 ? 51.246 21.484 50.081 1.00 11.61 356 LEU A C 1
ATOM 2822 O O . LEU A 1 356 ? 50.568 22.477 50.383 1.00 10.98 356 LEU A O 1
ATOM 2827 N N . VAL A 1 357 ? 51.159 20.849 48.910 1.00 11.20 357 VAL A N 1
ATOM 2828 C CA . VAL A 1 357 ? 50.174 21.202 47.885 1.00 11.26 357 VAL A CA 1
ATOM 2829 C C . VAL A 1 357 ? 49.324 19.967 47.604 1.00 11.73 357 VAL A C 1
ATOM 2830 O O . VAL A 1 357 ? 49.859 18.881 47.400 1.00 11.05 357 VAL A O 1
ATOM 2834 N N . LEU A 1 358 ? 48.009 20.148 47.608 1.00 11.73 358 LEU A N 1
ATOM 2835 C CA . LEU A 1 358 ? 47.054 19.082 47.317 1.00 12.04 358 LEU A CA 1
ATOM 2836 C C . LEU A 1 358 ? 46.674 19.124 45.853 1.00 12.04 358 LEU A C 1
ATOM 2837 O O . LEU A 1 358 ? 46.367 20.191 45.337 1.00 1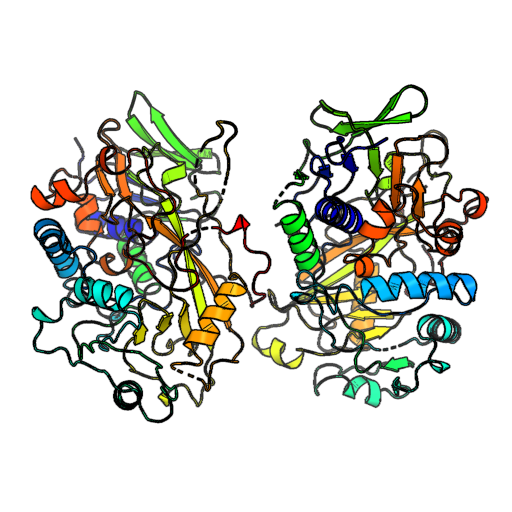2.67 358 LEU A O 1
ATOM 2842 N N . GLY A 1 359 ? 46.678 17.977 45.186 1.00 12.14 359 GLY A N 1
ATOM 2843 C CA . GLY A 1 359 ? 46.107 17.899 43.852 1.00 11.88 359 GLY A CA 1
ATOM 2844 C C . GLY A 1 359 ? 45.281 16.639 43.785 1.00 12.56 359 GLY A C 1
ATOM 2845 O O . GLY A 1 359 ? 45.755 15.603 43.326 1.00 11.94 359 GLY A O 1
ATOM 2846 N N . CYS A 1 360 ? 44.064 16.714 44.307 1.00 13.60 360 CYS A N 1
ATOM 2847 C CA . CYS A 1 360 ? 43.224 15.519 44.386 1.00 15.31 360 CYS A CA 1
ATOM 2848 C C . CYS A 1 360 ? 41.733 15.812 44.392 1.00 14.15 360 CYS A C 1
ATOM 2849 O O . CYS A 1 360 ? 41.309 16.880 43.961 1.00 14.16 360 CYS A O 1
ATOM 2852 N N . GLY A 1 361 ? 40.950 14.830 44.840 1.00 13.33 361 GLY A N 1
ATOM 2853 C CA . GLY A 1 361 ? 39.495 14.899 44.753 1.00 12.44 361 GLY A CA 1
ATOM 2854 C C . GLY A 1 361 ? 38.979 15.019 43.324 1.00 11.64 361 GLY A C 1
ATOM 2855 O O . GLY A 1 361 ? 38.041 15.757 43.055 1.00 11.81 361 GLY A O 1
ATOM 2856 N N . ALA A 1 362 ? 39.584 14.264 42.407 1.00 10.77 362 ALA A N 1
ATOM 2857 C CA . ALA A 1 362 ? 39.154 14.277 41.000 1.00 11.15 362 ALA A CA 1
ATOM 2858 C C . ALA A 1 362 ? 37.719 13.774 40.807 1.00 10.91 362 ALA A C 1
ATOM 2859 O O . ALA A 1 362 ? 37.126 13.966 39.735 1.00 10.69 362 ALA A O 1
ATOM 2861 N N . SER A 1 363 ? 37.163 13.132 41.836 1.00 10.74 363 SER A N 1
ATOM 2862 C CA . SER A 1 363 ? 35.709 12.887 41.899 1.00 11.11 363 SER A CA 1
ATOM 2863 C C . SER A 1 363 ? 35.160 12.088 40.699 1.00 11.11 363 SER A C 1
ATOM 2864 O O . SER A 1 363 ? 34.024 12.306 40.229 1.00 11.50 363 SER A O 1
ATOM 2867 N N . GLY A 1 364 ? 35.961 11.130 40.236 1.00 9.93 364 GLY A N 1
ATOM 2868 C CA . GLY A 1 364 ? 35.542 10.235 39.157 1.00 10.98 364 GLY A CA 1
ATOM 2869 C C . GLY A 1 364 ? 35.287 10.935 37.847 1.00 10.82 364 GLY A C 1
ATOM 2870 O O . GLY A 1 364 ? 34.523 10.434 37.015 1.00 12.57 364 GLY A O 1
ATOM 2871 N N . ARG A 1 365 ? 35.940 12.079 37.631 1.00 10.74 365 ARG A N 1
ATOM 2872 C CA . ARG A 1 365 ? 35.761 12.787 36.364 1.00 10.62 365 ARG A CA 1
ATOM 2873 C C . ARG A 1 365 ? 37.026 13.541 35.967 1.00 10.60 365 ARG A C 1
ATOM 2874 O O . ARG A 1 365 ? 36.963 14.478 35.190 1.00 11.60 365 ARG A O 1
ATOM 2882 N N . GLY A 1 366 ? 38.179 13.106 36.477 1.00 10.44 366 GLY A N 1
ATOM 2883 C CA . GLY A 1 366 ? 39.392 13.888 36.307 1.00 9.98 366 GLY A CA 1
ATOM 2884 C C . GLY A 1 366 ? 40.297 13.533 35.139 1.00 9.24 366 GLY A C 1
ATOM 2885 O O . GLY A 1 366 ? 41.284 14.243 34.911 1.00 9.01 366 GLY A O 1
ATOM 2886 N N . PHE A 1 367 ? 40.026 12.451 34.402 1.00 8.72 367 PHE A N 1
ATOM 2887 C CA . PHE A 1 367 ? 41.019 12.076 33.402 1.00 9.38 367 PHE A CA 1
ATOM 2888 C C . PHE A 1 367 ? 41.160 13.119 32.308 1.00 9.43 367 PHE A C 1
ATOM 2889 O O . PHE A 1 367 ? 42.278 13.424 31.858 1.00 10.22 367 PHE A O 1
ATOM 2897 N N . LYS A 1 368 ? 40.023 13.637 31.881 1.00 9.48 368 LYS A N 1
ATOM 2898 C CA . LYS A 1 368 ? 40.009 14.540 30.733 1.00 10.19 368 LYS A CA 1
ATOM 2899 C C . LYS A 1 368 ? 40.882 15.775 30.951 1.00 9.74 368 LYS A C 1
ATOM 2900 O O . LYS A 1 368 ? 41.235 16.438 29.978 1.00 10.19 368 LYS A O 1
ATOM 2906 N N . TYR A 1 369 ? 41.222 16.080 32.211 1.00 9.10 369 TYR A N 1
ATOM 2907 C CA . TYR A 1 369 ? 42.091 17.232 32.537 1.00 9.59 369 TYR A CA 1
ATOM 2908 C C . TYR A 1 369 ? 43.590 16.932 32.494 1.00 9.79 369 TYR A C 1
ATOM 2909 O O . TYR A 1 369 ? 44.423 17.796 32.830 1.00 9.83 369 TYR A O 1
ATOM 2918 N N . LEU A 1 370 ? 43.953 15.732 32.053 1.00 9.34 370 LEU A N 1
ATOM 2919 C CA . LEU A 1 370 ? 45.370 15.381 31.946 1.00 8.78 370 LEU A CA 1
ATOM 2920 C C . LEU A 1 370 ? 46.233 16.466 31.270 1.00 8.09 370 LEU A C 1
ATOM 2921 O O . LEU A 1 370 ? 47.319 16.787 31.766 1.00 7.84 370 LEU A O 1
ATOM 2926 N N . PRO A 1 371 ? 45.792 16.995 30.124 1.00 8.28 371 PRO A N 1
ATOM 2927 C CA . PRO A 1 371 ? 46.656 17.991 29.450 1.00 8.75 371 PRO A CA 1
ATOM 2928 C C . PRO A 1 371 ? 46.897 19.294 30.220 1.00 9.54 371 PRO A C 1
ATOM 2929 O O . PRO A 1 371 ? 47.870 19.992 29.909 1.00 9.65 371 PRO A O 1
ATOM 2933 N N . SER A 1 372 ? 46.035 19.609 31.192 1.00 9.47 372 SER A N 1
ATOM 2934 C CA . SER A 1 372 ? 45.932 20.972 31.723 1.00 10.66 372 SER A CA 1
ATOM 2935 C C . SER A 1 372 ? 45.970 21.110 33.246 1.00 10.53 372 SER A C 1
ATOM 2936 O O . SER A 1 372 ? 46.354 22.162 33.763 1.00 10.69 372 SER A O 1
ATOM 2939 N N . ILE A 1 373 ? 45.529 20.075 33.959 1.00 10.19 373 ILE A N 1
ATOM 2940 C CA . ILE A 1 373 ? 45.321 20.215 35.399 1.00 9.85 373 ILE A CA 1
ATOM 2941 C C . ILE A 1 373 ? 46.638 20.521 36.132 1.00 9.84 373 ILE A C 1
ATOM 2942 O O . ILE A 1 373 ? 46.636 21.219 37.145 1.00 10.25 373 ILE A O 1
ATOM 2947 N N . GLY A 1 374 ? 47.755 19.997 35.624 1.00 9.52 374 GLY A N 1
ATOM 2948 C CA . GLY A 1 374 ? 49.076 20.306 36.193 1.00 10.73 374 GLY A CA 1
ATOM 2949 C C . GLY A 1 374 ? 49.344 21.805 36.294 1.00 10.93 374 GLY A C 1
ATOM 2950 O O . GLY A 1 374 ? 49.983 22.266 37.246 1.00 10.99 374 GLY A O 1
ATOM 2951 N N . ASN A 1 375 ? 48.851 22.576 35.327 1.00 11.57 375 ASN A N 1
ATOM 2952 C CA . ASN A 1 375 ? 49.059 24.029 35.357 1.00 12.62 375 ASN A CA 1
ATOM 2953 C C . ASN A 1 375 ? 48.375 24.651 36.564 1.00 12.83 375 ASN A C 1
ATOM 2954 O O . ASN A 1 375 ? 48.914 25.568 37.201 1.00 12.60 375 ASN A O 1
ATOM 2959 N N . LEU A 1 376 ? 47.182 24.146 36.872 1.00 12.46 376 LEU A N 1
ATOM 2960 C CA . LEU A 1 376 ? 46.409 24.646 38.003 1.00 12.39 376 LEU A CA 1
ATOM 2961 C C . LEU A 1 376 ? 47.045 24.224 39.341 1.00 11.55 376 LEU A C 1
ATOM 2962 O O . LEU A 1 376 ? 47.075 24.989 40.295 1.00 11.27 376 LEU A O 1
ATOM 2967 N N . ILE A 1 377 ? 47.588 23.014 39.380 1.00 10.66 377 ILE A N 1
ATOM 2968 C CA . ILE A 1 377 ? 48.250 22.517 40.584 1.00 10.80 377 ILE A CA 1
ATOM 2969 C C . ILE A 1 377 ? 49.562 23.292 40.835 1.00 11.33 377 ILE A C 1
ATOM 2970 O O . ILE A 1 377 ? 49.896 23.650 41.981 1.00 11.50 377 ILE A O 1
ATOM 2975 N N . VAL A 1 378 ? 50.302 23.561 39.759 1.00 10.82 378 VAL A N 1
ATOM 2976 C CA . VAL A 1 378 ? 51.506 24.419 39.870 1.00 11.26 378 VAL A CA 1
ATOM 2977 C C . VAL A 1 378 ? 51.098 25.846 40.292 1.00 11.51 378 VAL A C 1
ATOM 2978 O O . VAL A 1 378 ? 51.743 26.452 41.140 1.00 11.83 378 VAL A O 1
ATOM 2982 N N . ASP A 1 379 ? 50.024 26.375 39.702 1.00 12.81 379 ASP A N 1
ATOM 2983 C CA . ASP A 1 379 ? 49.520 27.679 40.118 1.00 13.67 379 ASP A CA 1
ATOM 2984 C C . ASP A 1 379 ? 49.240 27.727 41.624 1.00 14.48 379 ASP A C 1
ATOM 2985 O O . ASP A 1 379 ? 49.534 28.717 42.290 1.00 14.35 379 ASP A O 1
ATOM 2990 N N . ALA A 1 380 ? 48.682 26.647 42.165 1.00 14.08 380 ALA A N 1
ATOM 2991 C CA . ALA A 1 380 ? 48.416 26.592 43.598 1.00 14.74 380 ALA A CA 1
ATOM 2992 C C . ALA A 1 380 ? 49.715 26.716 44.391 1.00 15.82 380 ALA A C 1
ATOM 2993 O O . ALA A 1 380 ? 49.787 27.475 45.356 1.00 15.58 380 ALA A O 1
ATOM 3011 N N . GLU A 1 382 ? 52.443 28.129 43.447 1.00 17.70 382 GLU A N 1
ATOM 3012 C CA . GLU A 1 382 ? 53.013 29.462 43.217 1.00 18.43 382 GLU A CA 1
ATOM 3013 C C . GLU A 1 382 ? 52.132 30.617 43.703 1.00 18.70 382 GLU A C 1
ATOM 3014 O O . GLU A 1 382 ? 52.566 31.774 43.686 1.00 19.85 382 GLU A O 1
ATOM 3020 N N . GLY A 1 383 ? 50.915 30.305 44.136 1.00 18.80 383 GLY A N 1
ATOM 3021 C CA . GLY A 1 383 ? 49.955 31.322 44.596 1.00 19.03 383 GLY A CA 1
ATOM 3022 C C . GLY A 1 383 ? 49.306 32.140 43.488 1.00 19.11 383 GLY A C 1
ATOM 3023 O O . GLY A 1 383 ? 48.985 33.316 43.691 1.00 20.13 383 GLY A O 1
ATOM 3024 N N . LYS A 1 384 ? 49.069 31.514 42.334 1.00 18.61 384 LYS A N 1
ATOM 3025 C CA . LYS A 1 384 ? 48.572 32.213 41.132 1.00 18.88 384 LYS A CA 1
ATOM 3026 C C . LYS A 1 384 ? 47.155 31.798 40.686 1.00 19.08 384 LYS A C 1
ATOM 3027 O O . LYS A 1 384 ? 46.710 32.152 39.581 1.00 19.34 384 LYS A O 1
ATOM 3033 N N . VAL A 1 385 ? 46.445 31.039 41.520 1.00 19.09 385 VAL A N 1
ATOM 3034 C CA . VAL A 1 385 ? 45.083 30.622 41.171 1.00 19.32 385 VAL A CA 1
ATOM 3035 C C . VAL A 1 385 ? 44.157 31.841 41.271 1.00 19.83 385 VAL A C 1
ATOM 3036 O O . VAL A 1 385 ? 44.187 32.533 42.273 1.00 19.93 385 VAL A O 1
ATOM 3040 N N . PRO A 1 386 ? 43.360 32.119 40.217 1.00 21.10 386 PRO A N 1
ATOM 3041 C CA . PRO A 1 386 ? 42.399 33.223 40.293 1.00 21.38 386 PRO A CA 1
ATOM 3042 C C . PRO A 1 386 ? 41.366 32.990 41.392 1.00 21.61 386 PRO A C 1
ATOM 3043 O O . PRO A 1 386 ? 40.930 31.848 41.600 1.00 21.49 386 PRO A O 1
ATOM 3047 N N . GLN A 1 387 ? 40.973 34.062 42.078 1.00 21.82 387 GLN A N 1
ATOM 3048 C CA . GLN A 1 387 ? 40.046 33.969 43.205 1.00 22.04 387 GLN A CA 1
ATOM 3049 C C . GLN A 1 387 ? 38.783 33.175 42.862 1.00 21.30 387 GLN A C 1
ATOM 3050 O O . GLN A 1 387 ? 38.352 32.319 43.637 1.00 20.43 387 GLN A O 1
ATOM 3056 N N . LYS A 1 388 ? 38.194 33.467 41.704 1.00 20.86 388 LYS A N 1
ATOM 3057 C CA . LYS A 1 388 ? 36.979 32.801 41.252 1.00 21.56 388 LYS A CA 1
ATOM 3058 C C . LYS A 1 388 ? 37.115 31.274 41.263 1.00 20.22 388 LYS A C 1
ATOM 3059 O O . LYS A 1 388 ? 36.225 30.565 41.737 1.00 20.88 388 LYS A O 1
ATOM 3065 N N . ILE A 1 389 ? 38.240 30.785 40.751 1.00 19.38 389 ILE A N 1
ATOM 3066 C CA . ILE A 1 389 ? 38.481 29.341 40.662 1.00 18.33 389 ILE A CA 1
ATOM 3067 C C . ILE A 1 389 ? 38.841 28.803 42.045 1.00 17.94 389 ILE A C 1
ATOM 3068 O O . ILE A 1 389 ? 38.298 27.785 42.493 1.00 17.14 389 ILE A O 1
ATOM 3073 N N . HIS A 1 390 ? 39.720 29.525 42.730 1.00 17.83 390 HIS A N 1
ATOM 3074 C CA . HIS A 1 390 ? 40.140 29.132 44.071 1.00 18.42 390 HIS A CA 1
ATOM 3075 C C . HIS A 1 390 ? 38.963 28.863 45.003 1.00 18.87 390 HIS A C 1
ATOM 3076 O O . HIS A 1 390 ? 38.968 27.886 45.747 1.00 19.29 390 HIS A O 1
ATOM 3083 N N . GLU A 1 391 ? 37.953 29.727 44.961 1.00 19.54 391 GLU A N 1
ATOM 3084 C CA . GLU A 1 391 ? 36.804 29.598 45.858 1.00 20.83 391 GLU A CA 1
ATOM 3085 C C . GLU A 1 391 ? 36.114 28.235 45.751 1.00 20.14 391 GLU A C 1
ATOM 3086 O O . GLU A 1 391 ? 35.604 27.702 46.754 1.00 21.08 391 GLU A O 1
ATOM 3092 N N . LEU A 1 392 ? 36.118 27.654 44.553 1.00 18.91 392 LEU A N 1
ATOM 3093 C CA . LEU A 1 392 ? 35.474 26.368 44.337 1.00 18.50 392 LEU A CA 1
ATOM 3094 C C . LEU A 1 392 ? 36.349 25.165 44.705 1.00 17.36 392 LEU A C 1
ATOM 3095 O O . LEU A 1 392 ? 35.834 24.168 45.210 1.00 17.12 392 LEU A O 1
ATOM 3100 N N . ILE A 1 393 ? 37.654 25.267 44.459 1.00 15.79 393 ILE A N 1
ATOM 3101 C CA . ILE A 1 393 ? 38.555 24.107 44.591 1.00 15.43 393 ILE A CA 1
ATOM 3102 C C . ILE A 1 393 ? 39.413 24.131 45.865 1.00 15.18 393 ILE A C 1
ATOM 3103 O O . ILE A 1 393 ? 40.233 23.227 46.091 1.00 14.70 393 ILE A O 1
ATOM 3108 N N . LYS A 1 394 ? 39.231 25.152 46.696 1.00 15.47 394 LYS A N 1
ATOM 3109 C CA . LYS A 1 394 ? 40.063 25.308 47.896 1.00 15.78 394 LYS A CA 1
ATOM 3110 C C . LYS A 1 394 ? 39.838 24.219 48.948 1.00 15.74 394 LYS A C 1
ATOM 3111 O O . LYS A 1 394 ? 38.830 23.523 48.917 1.00 15.66 394 LYS A O 1
ATOM 3117 N N . TRP A 1 395 ? 40.803 24.087 49.862 1.00 16.21 395 TRP A N 1
ATOM 3118 C CA . TRP A 1 395 ? 40.639 23.269 51.069 1.00 17.17 395 TRP A CA 1
ATOM 3119 C C . TRP A 1 395 ? 39.329 23.662 51.744 1.00 18.11 395 TRP A C 1
ATOM 3120 O O . TRP A 1 395 ? 39.103 24.839 52.016 1.00 18.55 395 TRP A O 1
ATOM 3131 N N . ASN A 1 396 ? 38.461 22.680 51.990 1.00 19.46 396 ASN A N 1
ATOM 3132 C CA . ASN A 1 396 ? 37.069 22.964 52.356 1.00 21.37 396 ASN A CA 1
ATOM 3133 C C . ASN A 1 396 ? 36.478 21.955 53.346 1.00 22.12 396 ASN A C 1
ATOM 3134 O O . ASN A 1 396 ? 35.588 21.191 52.984 1.00 21.86 396 ASN A O 1
ATOM 3139 N N . PRO A 1 397 ? 36.960 21.947 54.602 1.00 23.03 397 PRO A N 1
ATOM 3140 C CA . PRO A 1 397 ? 36.389 20.977 55.545 1.00 24.12 397 PRO A CA 1
ATOM 3141 C C . PRO A 1 397 ? 34.899 21.214 55.837 1.00 25.38 397 PRO A C 1
ATOM 3142 O O . PRO A 1 397 ? 34.165 20.267 56.133 1.00 25.36 397 PRO A O 1
ATOM 3146 N N . ASP A 1 398 ? 34.452 22.463 55.737 1.00 27.01 398 ASP A N 1
ATOM 3147 C CA . ASP A 1 398 ? 33.068 22.806 56.083 1.00 28.60 398 ASP A CA 1
ATOM 3148 C C . ASP A 1 398 ? 32.015 22.151 55.188 1.00 29.05 398 ASP A C 1
ATOM 3149 O O . ASP A 1 398 ? 30.923 21.839 55.652 1.00 29.26 398 ASP A O 1
ATOM 3154 N N . ILE A 1 399 ? 32.351 21.931 53.917 1.00 29.43 399 ILE A N 1
ATOM 3155 C CA . ILE A 1 399 ? 31.456 21.240 52.982 1.00 30.11 399 ILE A CA 1
ATOM 3156 C C . ILE A 1 399 ? 31.366 19.742 53.289 1.00 30.15 399 ILE A C 1
ATOM 3157 O O . ILE A 1 399 ? 30.394 19.076 52.913 1.00 30.47 399 ILE A O 1
ATOM 3162 N N . ALA A 1 400 ? 32.385 19.230 53.976 1.00 30.20 400 ALA A N 1
ATOM 3163 C CA . ALA A 1 400 ? 32.486 17.814 54.299 1.00 30.70 400 ALA A CA 1
ATOM 3164 C C . ALA A 1 400 ? 32.037 17.486 55.727 1.00 30.90 400 ALA A C 1
ATOM 3165 O O . ALA A 1 400 ? 32.033 16.321 56.126 1.00 30.96 400 ALA A O 1
ATOM 3167 N N . ALA A 1 401 ? 31.672 18.511 56.498 1.00 31.40 401 ALA A N 1
ATOM 3168 C CA . ALA A 1 401 ? 31.134 18.285 57.839 1.00 31.64 401 ALA A CA 1
ATOM 3169 C C . ALA A 1 401 ? 29.735 17.684 57.720 1.00 31.86 401 ALA A C 1
ATOM 3170 O O . ALA A 1 401 ? 28.992 18.005 56.781 1.00 32.15 401 ALA A O 1
ATOM 3172 N N . ASN A 1 402 ? 29.400 16.803 58.663 1.00 32.01 402 ASN A N 1
ATOM 3173 C CA . ASN A 1 402 ? 28.150 16.029 58.649 1.00 31.96 402 ASN A CA 1
ATOM 3174 C C . ASN A 1 402 ? 28.016 15.154 57.408 1.00 31.36 402 ASN A C 1
ATOM 3175 O O . ASN A 1 402 ? 26.921 15.013 56.856 1.00 31.71 402 ASN A O 1
ATOM 3180 N N . ARG A 1 403 ? 29.126 14.563 56.973 1.00 30.66 403 ARG A N 1
ATOM 3181 C CA . ARG A 1 403 ? 29.154 13.919 55.664 1.00 29.26 403 ARG A CA 1
ATOM 3182 C C . ARG A 1 403 ? 28.362 12.621 55.556 1.00 29.00 403 ARG A C 1
ATOM 3183 O O . ARG A 1 403 ? 28.525 11.695 56.358 1.00 29.54 403 ARG A O 1
ATOM 3191 N N . ASN A 1 404 ? 27.518 12.564 54.530 1.00 28.56 404 ASN A N 1
ATOM 3192 C CA . ASN A 1 404 ? 26.813 11.346 54.175 1.00 27.49 404 ASN A CA 1
ATOM 3193 C C . ASN A 1 404 ? 27.636 10.537 53.181 1.00 26.79 404 ASN A C 1
ATOM 3194 O O . ASN A 1 404 ? 27.664 10.861 51.983 1.00 26.48 404 ASN A O 1
ATOM 3199 N N . TRP A 1 405 ? 28.291 9.489 53.680 1.00 25.78 405 TRP A N 1
ATOM 3200 C CA . TRP A 1 405 ? 29.138 8.625 52.858 1.00 25.17 405 TRP A CA 1
ATOM 3201 C C . TRP A 1 405 ? 28.352 7.841 51.813 1.00 24.43 405 TRP A C 1
ATOM 3202 O O . TRP A 1 405 ? 28.932 7.345 50.845 1.00 24.31 405 TRP A O 1
ATOM 3213 N N . ARG A 1 406 ? 27.042 7.710 52.019 1.00 23.75 406 ARG A N 1
ATOM 3214 C CA . ARG A 1 406 ? 26.190 6.950 51.113 1.00 23.25 406 ARG A CA 1
ATOM 3215 C C . ARG A 1 406 ? 25.487 7.842 50.072 1.00 22.20 406 ARG A C 1
ATOM 3216 O O . ARG A 1 406 ? 24.640 7.364 49.317 1.00 22.13 406 ARG A O 1
ATOM 3224 N N . ASP A 1 407 ? 25.858 9.125 50.027 1.00 21.13 407 ASP A N 1
ATOM 3225 C CA . ASP A 1 407 ? 25.360 10.078 49.020 1.00 20.37 407 ASP A CA 1
ATOM 3226 C C . ASP A 1 407 ? 25.714 9.581 47.617 1.00 19.06 407 ASP A C 1
ATOM 3227 O O . ASP A 1 407 ? 26.892 9.347 47.305 1.00 18.49 407 ASP A O 1
ATOM 3232 N N . THR A 1 408 ? 24.700 9.438 46.768 1.00 17.91 408 THR A N 1
ATOM 3233 C CA . THR A 1 408 ? 24.927 8.950 45.403 1.00 16.90 408 THR A CA 1
ATOM 3234 C C . THR A 1 408 ? 25.580 10.002 44.494 1.00 16.10 408 THR A C 1
ATOM 3235 O O . THR A 1 408 ? 26.030 9.681 43.387 1.00 15.52 408 THR A O 1
ATOM 3239 N N . LEU A 1 409 ? 25.601 11.252 44.957 1.00 15.73 409 LEU A N 1
ATOM 3240 C CA . LEU A 1 409 ? 26.309 12.361 44.275 1.00 15.69 409 LEU A CA 1
ATOM 3241 C C . LEU A 1 409 ? 25.971 12.509 42.789 1.00 16.03 409 LEU A C 1
ATOM 3242 O O . LEU A 1 409 ? 26.863 12.701 41.952 1.00 16.14 409 LEU A O 1
ATOM 3247 N N . GLY A 1 410 ? 24.681 12.417 42.478 1.00 15.90 410 GLY A N 1
ATOM 3248 C CA . GLY A 1 410 ? 24.196 12.618 41.119 1.00 16.24 410 GLY A CA 1
ATOM 3249 C C . GLY A 1 410 ? 24.420 11.455 40.174 1.00 16.15 410 GLY A C 1
ATOM 3250 O O . GLY A 1 410 ? 24.157 11.578 38.974 1.00 16.69 410 GLY A O 1
ATOM 3251 N N . ARG A 1 411 ? 24.886 10.326 40.703 1.00 15.56 411 ARG A N 1
ATOM 3252 C CA . ARG A 1 411 ? 25.058 9.115 39.900 1.00 15.09 411 ARG A CA 1
ATOM 3253 C C . ARG A 1 411 ? 23.854 8.187 40.023 1.00 15.51 411 ARG A C 1
ATOM 3254 O O . ARG A 1 411 ? 23.161 8.181 41.049 1.00 15.89 411 ARG A O 1
ATOM 3262 N N . PHE A 1 412 ? 23.644 7.399 38.977 1.00 16.23 412 PHE A N 1
ATOM 3263 C CA . PHE A 1 412 ? 22.529 6.462 38.882 1.00 16.88 412 PHE A CA 1
ATOM 3264 C C . PHE A 1 412 ? 23.008 5.093 38.409 1.00 17.25 412 PHE A C 1
ATOM 3265 O O . PHE A 1 412 ? 24.197 4.906 38.111 1.00 17.39 412 PHE A O 1
ATOM 3273 N N . GLY A 1 413 ? 22.088 4.133 38.340 1.00 17.50 413 GLY A N 1
ATOM 3274 C CA . GLY A 1 413 ? 22.404 2.810 37.807 1.00 18.29 413 GLY A CA 1
ATOM 3275 C C . GLY A 1 413 ? 22.461 1.713 38.859 1.00 18.38 413 GLY A C 1
ATOM 3276 O O . GLY A 1 413 ? 22.681 1.982 40.047 1.00 18.92 413 GLY A O 1
ATOM 3277 N N . GLY A 1 414 ? 22.274 0.469 38.416 1.00 18.62 414 GLY A N 1
ATOM 3278 C CA . GLY A 1 414 ? 22.311 -0.672 39.332 1.00 19.76 414 GLY A CA 1
ATOM 3279 C C . GLY A 1 414 ? 21.291 -0.464 40.440 1.00 20.38 414 GLY A C 1
ATOM 3280 O O . GLY A 1 414 ? 20.156 -0.071 40.160 1.00 20.60 414 GLY A O 1
ATOM 3281 N N . PRO A 1 415 ? 21.699 -0.672 41.705 1.00 20.78 415 PRO A N 1
ATOM 3282 C CA . PRO A 1 415 ? 20.757 -0.556 42.826 1.00 20.77 415 PRO A CA 1
ATOM 3283 C C . PRO A 1 415 ? 20.483 0.880 43.241 1.00 20.30 415 PRO A C 1
ATOM 3284 O O . PRO A 1 415 ? 19.734 1.113 44.195 1.00 20.08 415 PRO A O 1
ATOM 3288 N N . ASN A 1 416 ? 21.100 1.842 42.551 1.00 19.49 416 ASN A N 1
ATOM 3289 C CA . ASN A 1 416 ? 20.936 3.257 42.879 1.00 19.38 416 ASN A CA 1
ATOM 3290 C C . ASN A 1 416 ? 21.296 3.559 44.335 1.00 19.30 416 ASN A C 1
ATOM 3291 O O . ASN A 1 416 ? 20.623 4.344 45.014 1.00 19.78 416 ASN A O 1
ATOM 3296 N N . ARG A 1 417 ? 22.348 2.884 44.791 1.00 19.15 417 ARG A N 1
ATOM 3297 C CA . ARG A 1 417 ? 22.921 3.033 46.119 1.00 19.61 417 ARG A CA 1
ATOM 3298 C C . ARG A 1 417 ? 24.429 3.044 45.938 1.00 19.27 417 ARG A C 1
ATOM 3299 O O . ARG A 1 417 ? 24.949 2.394 45.023 1.00 17.72 417 ARG A O 1
ATOM 3307 N N . VAL A 1 418 ? 25.128 3.745 46.823 1.00 19.15 418 VAL A N 1
ATOM 3308 C CA . VAL A 1 418 ? 26.573 3.550 46.949 1.00 19.65 418 VAL A CA 1
ATOM 3309 C C . VAL A 1 418 ? 26.804 2.207 47.655 1.00 20.60 418 VAL A C 1
ATOM 3310 O O . VAL A 1 418 ? 26.413 2.018 48.822 1.00 20.76 418 VAL A O 1
ATOM 3322 N N . ASP A 1 420 ? 29.207 -1.399 48.745 1.00 20.64 420 ASP A N 1
ATOM 3323 C CA . ASP A 1 420 ? 30.451 -1.645 49.467 1.00 20.36 420 ASP A CA 1
ATOM 3324 C C . ASP A 1 420 ? 30.998 -3.036 49.175 1.00 20.48 420 ASP A C 1
ATOM 3325 O O . ASP A 1 420 ? 30.252 -4.013 49.104 1.00 20.05 420 ASP A O 1
ATOM 3330 N N . PHE A 1 421 ? 32.312 -3.119 48.991 1.00 19.99 421 PHE A N 1
ATOM 3331 C CA . PHE A 1 421 ? 32.950 -4.381 48.633 1.00 20.82 421 PHE A CA 1
ATOM 3332 C C . PHE A 1 421 ? 32.817 -5.461 49.706 1.00 21.65 421 PHE A C 1
ATOM 3333 O O . PHE A 1 421 ? 32.920 -6.649 49.397 1.00 21.83 421 PHE A O 1
ATOM 3341 N N . HIS A 1 422 ? 32.595 -5.044 50.954 1.00 23.21 422 HIS A N 1
ATOM 3342 C CA . HIS A 1 422 ? 32.346 -6.005 52.040 1.00 24.92 422 HIS A CA 1
ATOM 3343 C C . HIS A 1 422 ? 31.076 -6.824 51.799 1.00 25.58 422 HIS A C 1
ATOM 3344 O O . HIS A 1 422 ? 30.928 -7.919 52.350 1.00 25.92 422 HIS A O 1
ATOM 3351 N N . ASP A 1 423 ? 30.167 -6.286 50.986 1.00 25.87 423 ASP A N 1
ATOM 3352 C CA . ASP A 1 423 ? 28.921 -6.973 50.619 1.00 26.55 423 ASP A CA 1
ATOM 3353 C C . ASP A 1 423 ? 29.086 -7.916 49.428 1.00 26.60 423 ASP A C 1
ATOM 3354 O O . ASP A 1 423 ? 28.180 -8.693 49.115 1.00 26.52 423 ASP A O 1
ATOM 3359 N N . VAL A 1 424 ? 30.241 -7.847 48.767 1.00 26.44 424 VAL A N 1
ATOM 3360 C CA . VAL A 1 424 ? 30.521 -8.688 47.604 1.00 26.28 424 VAL A CA 1
ATOM 3361 C C . VAL A 1 424 ? 31.036 -10.049 48.053 1.00 26.79 424 VAL A C 1
ATOM 3362 O O . VAL A 1 424 ? 32.011 -10.127 48.807 1.00 26.73 424 VAL A O 1
ATOM 3366 N N . LYS A 1 425 ? 30.372 -11.102 47.575 1.00 27.39 425 LYS A N 1
ATOM 3367 C CA . LYS A 1 425 ? 30.688 -12.495 47.925 1.00 28.08 425 LYS A CA 1
ATOM 3368 C C . LYS A 1 425 ? 31.338 -13.285 46.789 1.00 27.77 425 LYS A C 1
ATOM 3369 O O . LYS A 1 425 ? 32.005 -14.300 47.026 1.00 28.34 425 LYS A O 1
ATOM 3375 N N . GLU A 1 426 ? 31.129 -12.834 45.555 1.00 26.82 426 GLU A N 1
ATOM 3376 C CA . GLU A 1 426 ? 31.603 -13.550 44.383 1.00 26.38 426 GLU A CA 1
ATOM 3377 C C . GLU A 1 426 ? 32.189 -12.575 43.376 1.00 24.54 426 GLU A C 1
ATOM 3378 O O . GLU A 1 426 ? 31.616 -11.510 43.131 1.00 24.28 426 GLU A O 1
ATOM 3384 N N . TRP A 1 427 ? 33.327 -12.960 42.812 1.00 23.00 427 TRP A N 1
ATOM 3385 C CA . TRP A 1 427 ? 34.009 -12.169 41.788 1.00 21.88 427 TRP A CA 1
ATOM 3386 C C . TRP A 1 427 ? 34.131 -12.969 40.499 1.00 21.49 427 TRP A C 1
ATOM 3387 O O . TRP A 1 427 ? 33.971 -14.198 40.494 1.00 20.82 427 TRP A O 1
ATOM 3398 N N . THR A 1 428 ? 34.415 -12.273 39.399 1.00 19.88 428 THR A N 1
ATOM 3399 C CA . THR A 1 428 ? 34.713 -12.928 38.123 1.00 19.76 428 THR A CA 1
ATOM 3400 C C . THR A 1 428 ? 36.029 -13.731 38.174 1.00 19.98 428 THR A C 1
ATOM 3401 O O . THR A 1 428 ? 36.794 -13.621 39.137 1.00 20.55 428 THR A O 1
ATOM 3405 N N . ASN A 1 429 ? 36.278 -14.530 37.134 1.00 20.60 429 ASN A N 1
ATOM 3406 C CA . ASN A 1 429 ? 37.454 -15.407 37.042 1.00 21.53 429 ASN A CA 1
ATOM 3407 C C . ASN A 1 429 ? 38.196 -15.179 35.726 1.00 21.52 429 ASN A C 1
ATOM 3408 O O . ASN A 1 429 ? 38.617 -16.118 35.039 1.00 21.04 429 ASN A O 1
ATOM 3413 N N . VAL A 1 430 ? 38.365 -13.907 35.382 1.00 20.49 430 VAL A N 1
ATOM 3414 C CA . VAL A 1 430 ? 38.992 -13.526 34.125 1.00 20.73 430 VAL A CA 1
ATOM 3415 C C . VAL A 1 430 ? 40.518 -13.647 34.229 1.00 20.77 430 VAL A C 1
ATOM 3416 O O . VAL A 1 430 ? 41.088 -13.451 35.302 1.00 20.38 430 VAL A O 1
ATOM 3420 N N . GLN A 1 431 ? 41.156 -13.981 33.109 1.00 21.69 431 GLN A N 1
ATOM 3421 C CA . GLN A 1 431 ? 42.612 -14.046 32.999 1.00 22.71 431 GLN A CA 1
ATOM 3422 C C . GLN A 1 431 ? 43.282 -12.758 33.499 1.00 22.55 431 GLN A C 1
ATOM 3423 O O . GLN A 1 431 ? 42.796 -11.653 33.232 1.00 22.50 431 GLN A O 1
ATOM 3429 N N . TYR A 1 432 ? 44.386 -12.911 34.225 1.00 22.12 432 TYR A N 1
ATOM 3430 C CA . TYR A 1 432 ? 45.161 -11.764 34.687 1.00 21.57 432 TYR A CA 1
ATOM 3431 C C . TYR A 1 432 ? 45.961 -11.157 33.543 1.00 21.41 432 TYR A C 1
ATOM 3432 O O . TYR A 1 432 ? 46.458 -11.870 32.659 1.00 21.66 432 TYR A O 1
ATOM 3441 N N . ARG A 1 433 ? 46.070 -9.833 33.583 1.00 20.21 433 ARG A N 1
ATOM 3442 C CA . ARG A 1 433 ? 46.929 -9.062 32.699 1.00 19.65 433 ARG A CA 1
ATOM 3443 C C . ARG A 1 433 ? 47.562 -7.985 33.556 1.00 19.23 433 ARG A C 1
ATOM 3444 O O . ARG A 1 433 ? 46.886 -7.368 34.381 1.00 18.60 433 ARG A O 1
ATOM 3452 N N . ASP A 1 434 ? 48.862 -7.788 33.373 1.00 19.53 434 ASP A N 1
ATOM 3453 C CA . ASP A 1 434 ? 49.585 -6.771 34.111 1.00 19.75 434 ASP A CA 1
ATOM 3454 C C . ASP A 1 434 ? 49.577 -5.506 33.269 1.00 19.24 434 ASP A C 1
ATOM 3455 O O . ASP A 1 434 ? 50.345 -5.385 32.311 1.00 19.27 434 ASP A O 1
ATOM 3460 N N . ILE A 1 435 ? 48.702 -4.566 33.620 1.00 18.88 435 ILE A N 1
ATOM 3461 C CA . ILE A 1 435 ? 48.537 -3.364 32.804 1.00 18.54 435 ILE A CA 1
ATOM 3462 C C . ILE A 1 435 ? 49.631 -2.307 33.031 1.00 19.75 435 ILE A C 1
ATOM 3463 O O . ILE A 1 435 ? 49.614 -1.261 32.378 1.00 18.82 435 ILE A O 1
ATOM 3468 N N . SER A 1 436 ? 50.556 -2.581 33.955 1.00 21.30 436 SER A N 1
ATOM 3469 C CA . SER A 1 436 ? 51.769 -1.762 34.119 1.00 23.75 436 SER A CA 1
ATOM 3470 C C . SER A 1 436 ? 52.819 -2.186 33.093 1.00 25.32 436 SER A C 1
ATOM 3471 O O . SER A 1 436 ? 53.876 -1.544 32.965 1.00 25.80 436 SER A O 1
ATOM 3474 N N . LYS A 1 437 ? 52.499 -3.265 32.374 1.00 27.02 437 LYS A N 1
ATOM 3475 C CA . LYS A 1 437 ? 53.318 -3.859 31.304 1.00 29.17 437 LYS A CA 1
ATOM 3476 C C . LYS A 1 437 ? 54.789 -4.032 31.678 1.00 29.99 437 LYS A C 1
ATOM 3477 O O . LYS A 1 437 ? 55.111 -4.708 32.668 1.00 31.41 437 LYS A O 1
ATOM 3483 N N . ALA B 1 2 ? 90.039 -31.811 24.936 1.00 32.22 2 ALA B N 1
ATOM 3484 C CA . ALA B 1 2 ? 89.735 -31.548 23.503 1.00 31.63 2 ALA B CA 1
ATOM 3485 C C . ALA B 1 2 ? 88.271 -31.836 23.198 1.00 31.07 2 ALA B C 1
ATOM 3486 O O . ALA B 1 2 ? 87.684 -32.793 23.731 1.00 31.57 2 ALA B O 1
ATOM 3488 N N . VAL B 1 3 ? 87.691 -31.000 22.343 1.00 29.83 3 VAL B N 1
ATOM 3489 C CA . VAL B 1 3 ? 86.309 -31.160 21.900 1.00 28.61 3 VAL B CA 1
ATOM 3490 C C . VAL B 1 3 ? 86.174 -32.378 20.989 1.00 27.71 3 VAL B C 1
ATOM 3491 O O . VAL B 1 3 ? 86.985 -32.571 20.082 1.00 28.00 3 VAL B O 1
ATOM 3495 N N . THR B 1 4 ? 85.152 -33.194 21.248 1.00 26.15 4 THR B N 1
ATOM 3496 C CA . THR B 1 4 ? 84.789 -34.302 20.362 1.00 25.16 4 THR B CA 1
ATOM 3497 C C . THR B 1 4 ? 83.358 -34.096 19.843 1.00 24.09 4 THR B C 1
ATOM 3498 O O . THR B 1 4 ? 82.656 -33.182 20.280 1.00 23.08 4 THR B O 1
ATOM 3502 N N . LYS B 1 5 ? 82.917 -34.953 18.927 1.00 23.13 5 LYS B N 1
ATOM 3503 C CA . LYS B 1 5 ? 81.561 -34.829 18.378 1.00 22.26 5 LYS B CA 1
ATOM 3504 C C . LYS B 1 5 ? 80.462 -35.038 19.424 1.00 21.44 5 LYS B C 1
ATOM 3505 O O . LYS B 1 5 ? 79.342 -34.554 19.252 1.00 20.84 5 LYS B O 1
ATOM 3511 N N . SER B 1 6 ? 80.775 -35.727 20.523 1.00 20.38 6 SER B N 1
ATOM 3512 C CA . SER B 1 6 ? 79.783 -35.928 21.581 1.00 19.96 6 SER B CA 1
ATOM 3513 C C . SER B 1 6 ? 79.864 -34.899 22.725 1.00 18.93 6 SER B C 1
ATOM 3514 O O . SER B 1 6 ? 79.089 -34.967 23.688 1.00 18.97 6 SER B O 1
ATOM 3517 N N . SER B 1 7 ? 80.770 -33.927 22.601 1.00 17.64 7 SER B N 1
ATOM 3518 C CA . SER B 1 7 ? 80.933 -32.890 23.627 1.00 17.39 7 SER B CA 1
ATOM 3519 C C . SER B 1 7 ? 79.658 -32.074 23.749 1.00 16.56 7 SER B C 1
ATOM 3520 O O . SER B 1 7 ? 79.004 -31.795 22.742 1.00 16.92 7 SER B O 1
ATOM 3523 N N A SER B 1 8 ? 79.317 -31.673 24.973 0.50 15.83 8 SER B N 1
ATOM 3524 N N B SER B 1 8 ? 79.295 -31.709 24.974 0.50 15.65 8 SER B N 1
ATOM 3525 C CA A SER B 1 8 ? 78.149 -30.824 25.221 0.50 14.98 8 SER B CA 1
ATOM 3526 C CA B SER B 1 8 ? 78.158 -30.826 25.174 0.50 14.61 8 SER B CA 1
ATOM 3527 C C A SER B 1 8 ? 78.414 -29.399 24.739 0.50 14.19 8 SER B C 1
ATOM 3528 C C B SER B 1 8 ? 78.502 -29.459 24.604 0.50 13.95 8 SER B C 1
ATOM 3529 O O A SER B 1 8 ? 79.346 -28.749 25.218 0.50 13.65 8 SER B O 1
ATOM 3530 O O B SER B 1 8 ? 79.583 -28.921 24.857 0.50 13.42 8 SER B O 1
ATOM 3535 N N . LEU B 1 9 ? 77.582 -28.932 23.803 1.00 13.63 9 LEU B N 1
ATOM 3536 C CA . LEU B 1 9 ? 77.707 -27.591 23.216 1.00 13.09 9 LEU B CA 1
ATOM 3537 C C . LEU B 1 9 ? 76.427 -26.829 23.508 1.00 12.41 9 LEU B C 1
ATOM 3538 O O . LEU B 1 9 ? 75.330 -27.407 23.483 1.00 12.27 9 LEU B O 1
ATOM 3543 N N . LEU B 1 10 ? 76.573 -25.546 23.814 1.00 11.16 10 LEU B N 1
ATOM 3544 C CA . LEU B 1 10 ? 75.435 -24.711 24.186 1.00 10.85 10 LEU B CA 1
ATOM 3545 C C . LEU B 1 10 ? 75.459 -23.462 23.331 1.00 10.62 10 LEU B C 1
ATOM 3546 O O . LEU B 1 10 ? 76.507 -22.841 23.197 1.00 11.31 10 LEU B O 1
ATOM 3551 N N . ILE B 1 11 ? 74.311 -23.133 22.751 1.00 9.92 11 ILE B N 1
ATOM 3552 C CA . ILE B 1 11 ? 74.161 -21.922 21.936 1.00 9.57 11 ILE B CA 1
ATOM 3553 C C . ILE B 1 11 ? 73.169 -21.010 22.645 1.00 9.53 11 ILE B C 1
ATOM 3554 O O . ILE B 1 11 ? 72.046 -21.409 22.942 1.00 10.28 11 ILE B O 1
ATOM 3559 N N . VAL B 1 12 ? 73.618 -19.795 22.958 1.00 8.73 12 VAL B N 1
ATOM 3560 C CA . VAL B 1 12 ? 72.735 -18.800 23.565 1.00 8.45 12 VAL B CA 1
ATOM 3561 C C . VAL B 1 12 ? 72.149 -17.973 22.417 1.00 9.19 12 VAL B C 1
ATOM 3562 O O . VAL B 1 12 ? 72.869 -17.173 21.795 1.00 9.13 12 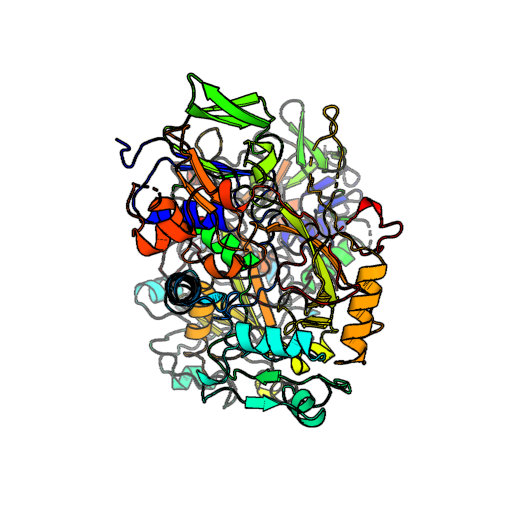VAL B O 1
ATOM 3566 N N . GLY B 1 13 ? 70.865 -18.190 22.129 1.00 9.01 13 GLY B N 1
ATOM 3567 C CA . GLY B 1 13 ? 70.145 -17.482 21.065 1.00 9.96 13 GLY B CA 1
ATOM 3568 C C . GLY B 1 13 ? 69.788 -18.389 19.903 1.00 10.74 13 GLY B C 1
ATOM 3569 O O . GLY B 1 13 ? 70.674 -19.004 19.289 1.00 11.48 13 GLY B O 1
ATOM 3570 N N . ALA B 1 14 ? 68.492 -18.481 19.602 1.00 10.85 14 ALA B N 1
ATOM 3571 C CA . ALA B 1 14 ? 68.001 -19.299 18.504 1.00 10.40 14 ALA B CA 1
ATOM 3572 C C . ALA B 1 14 ? 67.541 -18.396 17.358 1.00 10.52 14 ALA B C 1
ATOM 3573 O O . ALA B 1 14 ? 66.574 -18.704 16.651 1.00 10.80 14 ALA B O 1
ATOM 3575 N N . GLY B 1 15 ? 68.248 -17.283 17.174 1.00 10.08 15 GLY B N 1
ATOM 3576 C CA . GLY B 1 15 ? 67.933 -16.381 16.083 1.00 9.60 15 GLY B CA 1
ATOM 3577 C C . GLY B 1 15 ? 68.626 -16.796 14.813 1.00 9.75 15 GLY B C 1
ATOM 3578 O O . GLY B 1 15 ? 68.889 -17.973 14.596 1.00 8.76 15 GLY B O 1
ATOM 3579 N N . THR B 1 16 ? 68.914 -15.816 13.959 1.00 8.94 16 THR B N 1
ATOM 3580 C CA . THR B 1 16 ? 69.455 -16.106 12.651 1.00 9.15 16 THR B CA 1
ATOM 3581 C C . THR B 1 16 ? 70.765 -16.896 12.737 1.00 8.98 16 THR B C 1
ATOM 3582 O O . THR B 1 16 ? 70.916 -17.987 12.134 1.00 8.87 16 THR B O 1
ATOM 3586 N N . TRP B 1 17 ? 71.719 -16.340 13.483 1.00 7.58 17 TRP B N 1
ATOM 3587 C CA . TRP B 1 17 ? 73.064 -16.923 13.516 1.00 8.08 17 TRP B CA 1
ATOM 3588 C C . TRP B 1 17 ? 73.155 -18.119 14.455 1.00 8.48 17 TRP B C 1
ATOM 3589 O O . TRP B 1 17 ? 73.894 -19.068 14.158 1.00 8.35 17 TRP B O 1
ATOM 3600 N N . GLY B 1 18 ? 72.366 -18.107 15.529 1.00 8.87 18 GLY B N 1
ATOM 3601 C CA . GLY B 1 18 ? 72.341 -19.237 16.480 1.00 9.38 18 GLY B CA 1
ATOM 3602 C C . GLY B 1 18 ? 71.748 -20.466 15.801 1.00 9.40 18 GLY B C 1
ATOM 3603 O O . GLY B 1 18 ? 72.280 -21.589 15.919 1.00 9.24 18 GLY B O 1
ATOM 3604 N N . THR B 1 19 ? 70.682 -20.246 15.041 1.00 8.89 19 THR B N 1
ATOM 3605 C CA . THR B 1 19 ? 70.048 -21.332 14.285 1.00 10.07 19 THR B CA 1
ATOM 3606 C C . THR B 1 19 ? 70.988 -21.849 13.190 1.00 9.32 19 THR B C 1
ATOM 3607 O O . THR B 1 19 ? 71.102 -23.058 12.984 1.00 9.77 19 THR B O 1
ATOM 3611 N N . SER B 1 20 ? 71.690 -20.941 12.501 1.00 8.31 20 SER B N 1
ATOM 3612 C CA . SER B 1 20 ? 72.634 -21.397 11.480 1.00 9.07 20 SER B CA 1
ATOM 3613 C C . SER B 1 20 ? 73.722 -22.274 12.115 1.00 9.09 20 SER B C 1
ATOM 3614 O O . SER B 1 20 ? 74.111 -23.326 11.571 1.00 10.17 20 SER B O 1
ATOM 3617 N N . THR B 1 21 ? 74.211 -21.840 13.273 1.00 9.15 21 THR B N 1
ATOM 3618 C CA . THR B 1 21 ? 75.248 -22.563 13.992 1.00 10.10 21 THR B CA 1
ATOM 3619 C C . THR B 1 21 ? 74.738 -23.934 14.402 1.00 9.97 21 THR B C 1
ATOM 3620 O O . THR B 1 21 ? 75.448 -24.937 14.231 1.00 10.76 21 THR B O 1
ATOM 3624 N N . ALA B 1 22 ? 73.522 -23.971 14.930 1.00 10.28 22 ALA B N 1
ATOM 3625 C CA . ALA B 1 22 ? 72.922 -25.244 15.357 1.00 10.53 22 ALA B CA 1
ATOM 3626 C C . ALA B 1 22 ? 72.804 -26.214 14.173 1.00 11.11 22 ALA B C 1
ATOM 3627 O O . ALA B 1 22 ? 73.186 -27.393 14.273 1.00 11.73 22 ALA B O 1
ATOM 3629 N N . LEU B 1 23 ? 72.308 -25.703 13.048 1.00 10.92 23 LEU B N 1
ATOM 3630 C CA . LEU B 1 23 ? 72.171 -26.503 11.830 1.00 11.62 23 LEU B CA 1
ATOM 3631 C C . LEU B 1 23 ? 73.510 -27.075 11.373 1.00 11.69 23 LEU B C 1
ATOM 3632 O O . LEU B 1 23 ? 73.628 -28.274 11.082 1.00 12.22 23 LEU B O 1
ATOM 3637 N N . HIS B 1 24 ? 74.538 -26.231 11.319 1.00 11.46 24 HIS B N 1
ATOM 3638 C CA . HIS B 1 24 ? 75.834 -26.695 10.821 1.00 12.16 24 HIS B CA 1
ATOM 3639 C C . HIS B 1 24 ? 76.591 -27.590 11.789 1.00 12.18 24 HIS B C 1
ATOM 3640 O O . HIS B 1 24 ? 77.339 -28.475 11.356 1.00 12.67 24 HIS B O 1
ATOM 3647 N N . LEU B 1 25 ? 76.393 -27.383 13.084 1.00 11.50 25 LEU B N 1
ATOM 3648 C CA . LEU B 1 25 ? 76.953 -28.316 14.073 1.00 12.05 25 LEU B CA 1
ATOM 3649 C C . LEU B 1 25 ? 76.359 -29.707 13.832 1.00 13.13 25 LEU B C 1
ATOM 3650 O O . LEU B 1 25 ? 77.091 -30.695 13.783 1.00 13.28 25 LEU B O 1
ATOM 3655 N N . ALA B 1 26 ? 75.044 -29.756 13.660 1.00 13.41 26 ALA B N 1
ATOM 3656 C CA . ALA B 1 26 ? 74.338 -31.022 13.412 1.00 14.04 26 ALA B CA 1
ATOM 3657 C C . ALA B 1 26 ? 74.827 -31.673 12.116 1.00 14.56 26 ALA B C 1
ATOM 3658 O O . ALA B 1 26 ? 75.114 -32.891 12.075 1.00 15.25 26 ALA B O 1
ATOM 3660 N N . ARG B 1 27 ? 74.975 -30.859 11.070 1.00 14.49 27 ARG B N 1
ATOM 3661 C CA . ARG B 1 27 ? 75.431 -31.363 9.767 1.00 15.15 27 ARG B CA 1
ATOM 3662 C C . ARG B 1 27 ? 76.844 -31.924 9.846 1.00 15.94 27 ARG B C 1
ATOM 3663 O O . ARG B 1 27 ? 77.189 -32.880 9.133 1.00 17.13 27 ARG B O 1
ATOM 3671 N N . ARG B 1 28 ? 77.646 -31.344 10.735 1.00 15.89 28 ARG B N 1
ATOM 3672 C CA . ARG B 1 28 ? 79.047 -31.713 10.870 1.00 16.60 28 ARG B CA 1
ATOM 3673 C C . ARG B 1 28 ? 79.278 -32.842 11.872 1.00 16.44 28 ARG B C 1
ATOM 3674 O O . ARG B 1 28 ? 80.424 -33.216 12.136 1.00 18.08 28 ARG B O 1
ATOM 3682 N N . GLY B 1 29 ? 78.184 -33.386 12.406 1.00 16.18 29 GLY B N 1
ATOM 3683 C CA . GLY B 1 29 ? 78.246 -34.607 13.221 1.00 16.64 29 GLY B CA 1
ATOM 3684 C C . GLY B 1 29 ? 78.199 -34.446 14.727 1.00 16.91 29 GLY B C 1
ATOM 3685 O O . GLY B 1 29 ? 78.310 -35.434 15.468 1.00 16.65 29 GLY B O 1
ATOM 3686 N N . TYR B 1 30 ? 78.018 -33.216 15.201 1.00 16.22 30 TYR B N 1
ATOM 3687 C CA . TYR B 1 30 ? 77.874 -32.987 16.640 1.00 16.42 30 TYR B CA 1
ATOM 3688 C C . TYR B 1 30 ? 76.510 -33.464 17.144 1.00 16.46 30 TYR B C 1
ATOM 3689 O O . TYR B 1 30 ? 75.450 -33.126 16.582 1.00 16.73 30 TYR B O 1
ATOM 3698 N N . THR B 1 31 ? 76.545 -34.267 18.200 1.00 16.38 31 THR B N 1
ATOM 3699 C CA . THR B 1 31 ? 75.358 -34.979 18.661 1.00 17.23 31 THR B CA 1
ATOM 3700 C C . THR B 1 31 ? 74.773 -34.511 19.988 1.00 17.04 31 THR B C 1
ATOM 3701 O O . THR B 1 31 ? 73.777 -35.076 20.472 1.00 17.90 31 THR B O 1
ATOM 3705 N N . ASN B 1 32 ? 75.380 -33.489 20.590 1.00 16.93 32 ASN B N 1
ATOM 3706 C CA . ASN B 1 32 ? 74.942 -33.022 21.896 1.00 16.46 32 ASN B CA 1
ATOM 3707 C C . ASN B 1 32 ? 74.923 -31.493 21.965 1.00 15.87 32 ASN B C 1
ATOM 3708 O O . ASN B 1 32 ? 75.740 -30.876 22.645 1.00 16.29 32 ASN B O 1
ATOM 3713 N N . VAL B 1 33 ? 73.952 -30.922 21.257 1.00 14.44 33 VAL B N 1
ATOM 3714 C CA . VAL B 1 33 ? 73.835 -29.479 21.064 1.00 14.01 33 VAL B CA 1
ATOM 3715 C C . VAL B 1 33 ? 72.529 -29.001 21.698 1.00 13.64 33 VAL B C 1
ATOM 3716 O O . VAL B 1 33 ? 71.464 -29.574 21.436 1.00 13.90 33 VAL B O 1
ATOM 3720 N N . THR B 1 34 ? 72.607 -27.959 22.523 1.00 13.14 34 THR B N 1
ATOM 3721 C CA . THR B 1 34 ? 71.423 -27.377 23.146 1.00 13.56 34 THR B CA 1
ATOM 3722 C C . THR B 1 34 ? 71.383 -25.893 22.782 1.00 13.30 34 THR B C 1
ATOM 3723 O O . THR B 1 34 ? 72.420 -25.224 22.812 1.00 12.32 34 THR B O 1
ATOM 3727 N N . VAL B 1 35 ? 70.195 -25.405 22.436 1.00 12.79 35 VAL B N 1
ATOM 3728 C CA . VAL B 1 35 ? 69.982 -23.982 22.116 1.00 12.20 35 VAL B CA 1
ATOM 3729 C C . VAL B 1 35 ? 68.981 -23.377 23.101 1.00 12.21 35 VAL B C 1
ATOM 3730 O O . VAL B 1 35 ? 67.901 -23.951 23.336 1.00 13.00 35 VAL B O 1
ATOM 3734 N N . LEU B 1 36 ? 69.348 -22.242 23.701 1.00 10.86 36 LEU B N 1
ATOM 3735 C CA . LEU B 1 36 ? 68.462 -21.512 24.632 1.00 11.21 36 LEU B CA 1
ATOM 3736 C C . LEU B 1 36 ? 67.936 -20.205 24.034 1.00 11.61 36 LEU B C 1
ATOM 3737 O O . LEU B 1 36 ? 68.724 -19.410 23.510 1.00 12.28 36 LEU B O 1
ATOM 3742 N N . ASP B 1 37 ? 66.629 -19.961 24.130 1.00 11.34 37 ASP B N 1
ATOM 3743 C CA . ASP B 1 37 ? 66.067 -18.680 23.646 1.00 11.33 37 ASP B CA 1
ATOM 3744 C C . ASP B 1 37 ? 64.820 -18.312 24.459 1.00 10.96 37 ASP B C 1
ATOM 3745 O O . ASP B 1 37 ? 64.000 -19.190 24.750 1.00 11.99 37 ASP B O 1
ATOM 3750 N N . PRO B 1 38 ? 64.677 -17.024 24.848 1.00 10.98 38 PRO B N 1
ATOM 3751 C CA . PRO B 1 38 ? 63.526 -16.600 25.655 1.00 11.51 38 PRO B CA 1
ATOM 3752 C C . PRO B 1 38 ? 62.186 -16.632 24.916 1.00 12.14 38 PRO B C 1
ATOM 3753 O O . PRO B 1 38 ? 61.149 -16.422 25.553 1.00 13.09 38 PRO B O 1
ATOM 3757 N N . TYR B 1 39 ? 62.208 -16.847 23.599 1.00 12.09 39 TYR B N 1
ATOM 3758 C CA . TYR B 1 39 ? 60.980 -16.896 22.794 1.00 13.06 39 TYR B CA 1
ATOM 3759 C C . TYR B 1 39 ? 60.903 -18.219 22.037 1.00 13.32 39 TYR B C 1
ATOM 3760 O O . TYR B 1 39 ? 61.941 -18.790 21.693 1.00 12.52 39 TYR B O 1
ATOM 3769 N N . PRO B 1 40 ? 59.670 -18.683 21.720 1.00 13.89 40 PRO B N 1
ATOM 3770 C CA . PRO B 1 40 ? 59.540 -19.839 20.829 1.00 14.33 40 PRO B CA 1
ATOM 3771 C C . PRO B 1 40 ? 60.121 -19.507 19.445 1.00 14.19 40 PRO B C 1
ATOM 3772 O O . PRO B 1 40 ? 60.087 -18.342 19.028 1.00 14.67 40 PRO B O 1
ATOM 3776 N N . VAL B 1 41 ? 60.655 -20.506 18.748 1.00 13.89 41 VAL B N 1
ATOM 3777 C CA . VAL B 1 41 ? 61.102 -20.310 17.364 1.00 14.05 41 VAL B CA 1
ATOM 3778 C C . VAL B 1 41 ? 59.841 -20.116 16.517 1.00 13.38 41 VAL B C 1
ATOM 3779 O O . VAL B 1 41 ? 58.910 -20.928 16.600 1.00 14.12 41 VAL B O 1
ATOM 3783 N N . PRO B 1 42 ? 59.792 -19.050 15.693 1.00 12.91 42 PRO B N 1
ATOM 3784 C CA . PRO B 1 42 ? 60.785 -17.982 15.484 1.00 12.70 42 PRO B CA 1
ATOM 3785 C C . PRO B 1 42 ? 60.634 -16.859 16.500 1.00 12.54 42 PRO B C 1
ATOM 3786 O O . PRO B 1 42 ? 59.530 -16.363 16.713 1.00 12.45 42 PRO B O 1
ATOM 3790 N N . SER B 1 43 ? 61.737 -16.478 17.138 1.00 12.56 43 SER B N 1
ATOM 3791 C CA . SER B 1 43 ? 61.677 -15.463 18.187 1.00 11.86 43 SER B CA 1
ATOM 3792 C C . SER B 1 43 ? 61.081 -14.137 17.722 1.00 11.57 43 SER B C 1
ATOM 3793 O O . SER B 1 43 ? 61.476 -13.610 16.683 1.00 12.01 43 SER B O 1
ATOM 3796 N N . ALA B 1 44 ? 60.159 -13.593 18.510 1.00 11.99 44 ALA B N 1
ATOM 3797 C CA . ALA B 1 44 ? 59.574 -12.279 18.220 1.00 12.09 44 ALA B CA 1
ATOM 3798 C C . ALA B 1 44 ? 60.604 -11.150 18.260 1.00 12.00 44 ALA B C 1
ATOM 3799 O O . ALA B 1 44 ? 60.383 -10.094 17.657 1.00 13.10 44 ALA B O 1
ATOM 3801 N N . ILE B 1 45 ? 61.725 -11.372 18.946 1.00 11.25 45 ILE B N 1
ATOM 3802 C CA . ILE B 1 45 ? 62.806 -10.370 18.954 1.00 10.64 45 ILE B CA 1
ATOM 3803 C C . ILE B 1 45 ? 63.998 -10.699 18.045 1.00 10.51 45 ILE B C 1
ATOM 3804 O O . ILE B 1 45 ? 64.997 -9.966 18.019 1.00 11.53 45 ILE B O 1
ATOM 3809 N N . SER B 1 46 ? 63.897 -11.776 17.274 1.00 9.80 46 SER B N 1
ATOM 3810 C CA . SER B 1 46 ? 64.922 -12.040 16.278 1.00 9.38 46 SER B CA 1
ATOM 3811 C C . SER B 1 46 ? 64.755 -11.094 15.104 1.00 8.82 46 SER B C 1
ATOM 3812 O O . SER B 1 46 ? 63.654 -10.966 14.543 1.00 9.29 46 SER B O 1
ATOM 3815 N N . ALA B 1 47 ? 65.854 -10.448 14.719 1.00 8.79 47 ALA B N 1
ATOM 3816 C CA . ALA B 1 47 ? 65.847 -9.610 13.514 1.00 9.80 47 ALA B CA 1
ATOM 3817 C C . ALA B 1 47 ? 65.522 -10.428 12.249 1.00 10.78 47 ALA B C 1
ATOM 3818 O O . ALA B 1 47 ? 65.069 -9.866 11.241 1.00 12.23 47 ALA B O 1
ATOM 3820 N N . GLY B 1 48 ? 65.711 -11.745 12.303 1.00 10.60 48 GLY B N 1
ATOM 3821 C CA . GLY B 1 48 ? 65.420 -12.606 11.158 1.00 11.42 48 GLY B CA 1
ATOM 3822 C C . GLY B 1 48 ? 63.952 -13.001 11.040 1.00 11.42 48 GLY B C 1
ATOM 3823 O O . GLY B 1 48 ? 63.561 -13.625 10.041 1.00 11.74 48 GLY B O 1
ATOM 3824 N N . ASN B 1 49 ? 63.139 -12.614 12.029 1.00 10.71 49 ASN B N 1
ATOM 3825 C CA . ASN B 1 49 ? 61.701 -12.958 12.032 1.00 10.35 49 ASN B CA 1
ATOM 3826 C C . ASN B 1 49 ? 60.922 -11.897 11.263 1.00 10.40 49 ASN B C 1
ATOM 3827 O O . ASN B 1 49 ? 60.320 -10.990 11.842 1.00 10.86 49 ASN B O 1
ATOM 3832 N N . ASP B 1 50 ? 60.930 -12.048 9.944 1.00 11.16 50 ASP B N 1
ATOM 3833 C CA . ASP B 1 50 ? 60.443 -11.029 9.003 1.00 12.47 50 ASP B CA 1
ATOM 3834 C C . ASP B 1 50 ? 59.906 -11.778 7.776 1.00 12.25 50 ASP B C 1
ATOM 3835 O O . ASP B 1 50 ? 60.435 -12.829 7.413 1.00 12.13 50 ASP B O 1
ATOM 3840 N N . VAL B 1 51 ? 58.902 -11.225 7.094 1.00 11.79 51 VAL B N 1
ATOM 3841 C CA . VAL B 1 51 ? 58.401 -11.869 5.864 1.00 12.46 51 VAL B CA 1
ATOM 3842 C C . VAL B 1 51 ? 59.321 -11.761 4.639 1.00 11.83 51 VAL B C 1
ATOM 3843 O O . VAL B 1 51 ? 59.191 -12.527 3.678 1.00 12.39 51 VAL B O 1
ATOM 3847 N N A ASN B 1 52 ? 60.265 -10.833 4.688 0.50 11.56 52 ASN B N 1
ATOM 3848 N N B ASN B 1 52 ? 60.229 -10.781 4.674 0.50 11.71 52 ASN B N 1
ATOM 3849 C CA A ASN B 1 52 ? 61.250 -10.730 3.629 0.50 11.22 52 ASN B CA 1
ATOM 3850 C CA B ASN B 1 52 ? 61.157 -10.485 3.574 0.50 11.45 52 ASN B CA 1
ATOM 3851 C C A ASN B 1 52 ? 62.501 -10.013 4.072 0.50 11.22 52 ASN B C 1
ATOM 3852 C C B ASN B 1 52 ? 62.509 -9.989 4.097 0.50 11.36 52 ASN B C 1
ATOM 3853 O O A ASN B 1 52 ? 62.470 -9.133 4.941 0.50 11.55 52 ASN B O 1
ATOM 3854 O O B ASN B 1 52 ? 62.553 -9.213 5.062 0.50 11.65 52 ASN B O 1
ATOM 3863 N N . LYS B 1 53 ? 63.596 -10.418 3.455 1.00 11.04 53 LYS B N 1
ATOM 3864 C CA . LYS B 1 53 ? 64.888 -9.739 3.600 1.00 10.78 53 LYS B CA 1
ATOM 3865 C C . LYS B 1 53 ? 65.557 -9.702 2.227 1.00 10.80 53 LYS B C 1
ATOM 3866 O O . LYS B 1 53 ? 65.374 -10.624 1.410 1.00 10.23 53 LYS B O 1
ATOM 3872 N N . VAL B 1 54 ? 66.365 -8.668 1.986 1.00 10.36 54 VAL B N 1
ATOM 3873 C CA . VAL B 1 54 ? 67.105 -8.552 0.740 1.00 11.27 54 VAL B CA 1
ATOM 3874 C C . VAL B 1 54 ? 68.302 -9.503 0.748 1.00 11.25 54 VAL B C 1
ATOM 3875 O O . VAL B 1 54 ? 69.054 -9.590 1.737 1.00 11.16 54 VAL B O 1
ATOM 3879 N N . ILE B 1 55 ? 68.471 -10.203 -0.365 1.00 11.31 55 ILE B N 1
ATOM 3880 C CA . ILE B 1 55 ? 69.630 -11.069 -0.581 1.00 11.71 55 ILE B CA 1
ATOM 3881 C C . ILE B 1 55 ? 70.396 -10.458 -1.753 1.00 13.09 55 ILE B C 1
ATOM 3882 O O . ILE B 1 55 ? 69.880 -10.387 -2.873 1.00 13.35 55 ILE B O 1
ATOM 3887 N N . SER B 1 56 ? 71.601 -9.980 -1.468 1.00 14.19 56 SER B N 1
ATOM 3888 C CA . SER B 1 56 ? 72.415 -9.328 -2.481 1.00 15.45 56 SER B CA 1
ATOM 3889 C C . SER B 1 56 ? 73.900 -9.374 -2.122 1.00 15.59 56 SER B C 1
ATOM 3890 O O . SER B 1 56 ? 74.262 -9.628 -0.961 1.00 15.76 56 SER B O 1
ATOM 3893 N N A SER B 1 57 ? 74.749 -9.147 -3.121 0.50 15.59 57 SER B N 1
ATOM 3894 N N B SER B 1 57 ? 74.748 -9.114 -3.114 0.50 15.53 57 SER B N 1
ATOM 3895 C CA A SER B 1 57 ? 76.195 -9.116 -2.914 0.50 15.64 57 SER B CA 1
ATOM 3896 C CA B SER B 1 57 ? 76.197 -9.124 -2.915 0.50 15.51 57 SER B CA 1
ATOM 3897 C C A SER B 1 57 ? 76.731 -7.686 -2.832 0.50 15.44 57 SER B C 1
ATOM 3898 C C B SER B 1 57 ? 76.783 -7.736 -2.635 0.50 15.27 57 SER B C 1
ATOM 3899 O O A SER B 1 57 ? 77.852 -7.412 -3.266 0.50 15.57 57 SER B O 1
ATOM 3900 O O B SER B 1 57 ? 77.998 -7.547 -2.712 0.50 15.10 57 SER B O 1
ATOM 3905 N N . GLY B 1 58 ? 75.920 -6.781 -2.284 1.00 14.62 58 GLY B N 1
ATOM 3906 C CA . GLY B 1 58 ? 76.344 -5.393 -2.032 1.00 14.99 58 GLY B CA 1
ATOM 3907 C C . GLY B 1 58 ? 77.481 -5.296 -1.026 1.00 14.74 58 GLY B C 1
ATOM 3908 O O . GLY B 1 58 ? 77.587 -6.116 -0.117 1.00 14.40 58 GLY B O 1
ATOM 3909 N N . GLN B 1 59 ? 78.333 -4.293 -1.204 1.00 14.28 59 GLN B N 1
ATOM 3910 C CA . GLN B 1 59 ? 79.522 -4.119 -0.366 1.00 13.96 59 GLN B CA 1
ATOM 3911 C C . GLN B 1 59 ? 79.356 -2.922 0.561 1.00 13.97 59 GLN B C 1
ATOM 3912 O O . GLN B 1 59 ? 78.534 -2.044 0.293 1.00 14.55 59 GLN B O 1
ATOM 3918 N N . TYR B 1 60 ? 80.159 -2.878 1.625 1.00 14.35 60 TYR B N 1
ATOM 3919 C CA . TYR B 1 60 ? 80.009 -1.855 2.668 1.00 14.95 60 TYR B CA 1
ATOM 3920 C C . TYR B 1 60 ? 81.272 -1.037 2.897 1.00 16.16 60 TYR B C 1
ATOM 3921 O O . TYR B 1 60 ? 81.267 -0.076 3.660 1.00 16.78 60 TYR B O 1
ATOM 3930 N N . SER B 1 61 ? 82.332 -1.425 2.189 1.00 16.74 61 SER B N 1
ATOM 3931 C CA . SER B 1 61 ? 83.635 -0.797 2.259 1.00 17.86 61 SER B CA 1
ATOM 3932 C C . SER B 1 61 ? 84.216 -0.644 0.848 1.00 17.88 61 SER B C 1
ATOM 3933 O O . SER B 1 61 ? 83.878 -1.422 -0.046 1.00 16.96 61 SER B O 1
ATOM 3936 N N . ASN B 1 62 ? 85.103 0.339 0.666 1.00 18.61 62 ASN B N 1
ATOM 3937 C CA . ASN B 1 62 ? 85.873 0.464 -0.575 1.00 20.28 62 ASN B CA 1
ATOM 3938 C C . ASN B 1 62 ? 87.284 -0.154 -0.479 1.00 20.50 62 ASN B C 1
ATOM 3939 O O . ASN B 1 62 ? 88.051 -0.116 -1.443 1.00 21.02 62 ASN B O 1
ATOM 3944 N N . ASN B 1 63 ? 87.612 -0.721 0.681 1.00 20.40 63 ASN B N 1
ATOM 3945 C CA . ASN B 1 63 ? 88.920 -1.357 0.900 1.00 20.66 63 ASN B CA 1
ATOM 3946 C C . ASN B 1 63 ? 89.001 -2.734 0.243 1.00 20.72 63 ASN B C 1
ATOM 3947 O O . ASN B 1 63 ? 88.143 -3.587 0.473 1.00 19.07 63 ASN B O 1
ATOM 3952 N N . LYS B 1 64 ? 90.046 -2.945 -0.560 1.00 21.15 64 LYS B N 1
ATOM 3953 C CA . LYS B 1 64 ? 90.216 -4.177 -1.353 1.00 22.91 64 LYS B CA 1
ATOM 3954 C C . LYS B 1 64 ? 90.167 -5.462 -0.506 1.00 22.65 64 LYS B C 1
ATOM 3955 O O . LYS B 1 64 ? 89.462 -6.420 -0.843 1.00 22.35 64 LYS B O 1
ATOM 3961 N N . ASP B 1 65 ? 90.922 -5.477 0.586 1.00 22.69 65 ASP B N 1
ATOM 3962 C CA . ASP B 1 65 ? 90.949 -6.637 1.480 1.00 22.92 65 ASP B CA 1
ATOM 3963 C C . ASP B 1 65 ? 89.586 -6.917 2.134 1.00 21.96 65 ASP B C 1
ATOM 3964 O O . ASP B 1 65 ? 89.176 -8.076 2.234 1.00 21.79 65 ASP B O 1
ATOM 3969 N N . GLU B 1 66 ? 88.880 -5.861 2.549 1.00 20.48 66 GLU B N 1
ATOM 3970 C CA . GLU B 1 66 ? 87.557 -6.017 3.168 1.00 19.82 66 GLU B CA 1
ATOM 3971 C C . GLU B 1 66 ? 86.531 -6.495 2.145 1.00 18.15 66 GLU B C 1
ATOM 3972 O O . GLU B 1 66 ? 85.719 -7.382 2.425 1.00 17.72 66 GLU B O 1
ATOM 3978 N N . ILE B 1 67 ? 86.584 -5.911 0.948 1.00 16.87 67 ILE B N 1
ATOM 3979 C CA . ILE B 1 67 ? 85.748 -6.369 -0.160 1.00 16.73 67 ILE B CA 1
ATOM 3980 C C . ILE B 1 67 ? 85.957 -7.861 -0.419 1.00 16.66 67 ILE B C 1
ATOM 3981 O O . ILE B 1 67 ? 84.986 -8.615 -0.557 1.00 16.09 67 ILE B O 1
ATOM 3986 N N . GLU B 1 68 ? 87.218 -8.297 -0.466 1.00 17.50 68 GLU B N 1
ATOM 3987 C CA . GLU B 1 68 ? 87.512 -9.693 -0.804 1.00 18.52 68 GLU B CA 1
ATOM 3988 C C . GLU B 1 68 ? 86.942 -10.679 0.218 1.00 16.84 68 GLU B C 1
ATOM 3989 O O . GLU B 1 68 ? 86.321 -11.681 -0.158 1.00 16.90 68 GLU B O 1
ATOM 3995 N N . VAL B 1 69 ? 87.115 -10.378 1.502 1.00 15.34 69 VAL B N 1
ATOM 3996 C CA . VAL B 1 69 ? 86.533 -11.210 2.559 1.00 14.58 69 VAL B CA 1
ATOM 3997 C C . VAL B 1 69 ? 85.012 -11.241 2.427 1.00 14.41 69 VAL B C 1
ATOM 3998 O O . VAL B 1 69 ? 84.395 -12.302 2.454 1.00 14.19 69 VAL B O 1
ATOM 4002 N N . ASN B 1 70 ? 84.409 -10.061 2.294 1.00 14.31 70 ASN B N 1
ATOM 4003 C CA . ASN B 1 70 ? 82.960 -9.993 2.153 1.00 14.91 70 ASN B CA 1
ATOM 4004 C C . ASN B 1 70 ? 82.418 -10.699 0.911 1.00 14.79 70 ASN B C 1
ATOM 4005 O O . ASN B 1 70 ? 81.339 -11.290 0.965 1.00 15.16 70 ASN B O 1
ATOM 4010 N N . GLU B 1 71 ? 83.176 -10.669 -0.187 1.00 14.88 71 GLU B N 1
ATOM 4011 C CA . GLU B 1 71 ? 82.789 -11.408 -1.399 1.00 16.26 71 GLU B CA 1
ATOM 4012 C C . GLU B 1 71 ? 82.737 -12.912 -1.141 1.00 15.51 71 GLU B C 1
ATOM 4013 O O . GLU B 1 71 ? 81.797 -13.592 -1.574 1.00 15.14 71 GLU B O 1
ATOM 4019 N N . ILE B 1 72 ? 83.751 -13.420 -0.438 1.00 15.01 72 ILE B N 1
ATOM 4020 C CA . ILE B 1 72 ? 83.808 -14.847 -0.092 1.00 15.26 72 ILE B CA 1
ATOM 4021 C C . ILE B 1 72 ? 82.605 -15.254 0.734 1.00 14.78 72 ILE B C 1
ATOM 4022 O O . ILE B 1 72 ? 81.940 -16.242 0.425 1.00 14.99 72 ILE B O 1
ATOM 4027 N N . LEU B 1 73 ? 82.321 -14.478 1.775 1.00 14.58 73 LEU B N 1
ATOM 4028 C CA . LEU B 1 73 ? 81.205 -14.774 2.651 1.00 14.72 73 LEU B CA 1
ATOM 4029 C C . LEU B 1 73 ? 79.865 -14.706 1.914 1.00 14.32 73 LEU B C 1
ATOM 4030 O O . LEU B 1 73 ? 79.000 -15.569 2.120 1.00 13.42 73 LEU B O 1
ATOM 4035 N N . ALA B 1 74 ? 79.703 -13.718 1.030 1.00 14.20 74 ALA B N 1
ATOM 4036 C CA . ALA B 1 74 ? 78.467 -13.564 0.268 1.00 14.69 74 ALA B CA 1
ATOM 4037 C C . ALA B 1 74 ? 78.283 -14.715 -0.727 1.00 15.68 74 ALA B C 1
ATOM 4038 O O . ALA B 1 74 ? 77.168 -15.225 -0.917 1.00 15.81 74 ALA B O 1
ATOM 4040 N N . GLU B 1 75 ? 79.385 -15.141 -1.346 1.00 16.22 75 GLU B N 1
ATOM 4041 C CA . GLU B 1 75 ? 79.329 -16.261 -2.288 1.00 18.30 75 GLU B CA 1
ATOM 4042 C C . GLU B 1 75 ? 78.865 -17.561 -1.612 1.00 17.14 75 GLU B C 1
ATOM 4043 O O . GLU B 1 75 ? 78.045 -18.297 -2.165 1.00 16.15 75 GLU B O 1
ATOM 4049 N N . GLU B 1 76 ? 79.387 -17.836 -0.419 1.00 16.63 76 GLU B N 1
ATOM 4050 C CA . GLU B 1 76 ? 78.958 -19.009 0.344 1.00 17.13 76 GLU B CA 1
ATOM 4051 C C . GLU B 1 76 ? 77.476 -18.911 0.679 1.00 15.51 76 GLU B C 1
ATOM 4052 O O . GLU B 1 76 ? 76.749 -19.903 0.589 1.00 15.63 76 GLU B O 1
ATOM 4058 N N . ALA B 1 77 ? 77.025 -17.711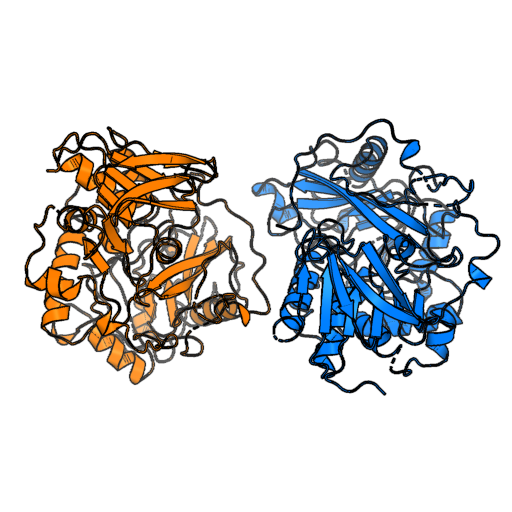 1.062 1.00 14.25 77 ALA B N 1
ATOM 4059 C CA . ALA B 1 77 ? 75.613 -17.490 1.351 1.00 14.05 77 ALA B CA 1
ATOM 4060 C C . ALA B 1 77 ? 74.730 -17.746 0.135 1.00 14.00 77 ALA B C 1
ATOM 4061 O O . ALA B 1 77 ? 73.760 -18.504 0.221 1.00 13.93 77 ALA B O 1
ATOM 4063 N N . PHE B 1 78 ? 75.070 -17.109 -0.986 1.00 14.30 78 PHE B N 1
ATOM 4064 C CA . PHE B 1 78 ? 74.346 -17.325 -2.238 1.00 15.24 78 PHE B CA 1
ATOM 4065 C C . PHE B 1 78 ? 74.325 -18.779 -2.679 1.00 15.41 78 PHE B C 1
ATOM 4066 O O . PHE B 1 78 ? 73.291 -19.261 -3.166 1.00 15.89 78 PHE B O 1
ATOM 4074 N N A ASN B 1 79 ? 75.457 -19.464 -2.519 0.50 15.33 79 ASN B N 1
ATOM 4075 N N B ASN B 1 79 ? 75.445 -19.483 -2.499 0.50 15.34 79 ASN B N 1
ATOM 4076 C CA A ASN B 1 79 ? 75.523 -20.891 -2.814 0.50 15.75 79 ASN B CA 1
ATOM 4077 C CA B ASN B 1 79 ? 75.520 -20.918 -2.817 0.50 15.80 79 ASN B CA 1
ATOM 4078 C C A ASN B 1 79 ? 74.418 -21.600 -2.048 0.50 15.46 79 ASN B C 1
ATOM 4079 C C B ASN B 1 79 ? 74.563 -21.749 -1.970 0.50 15.56 79 ASN B C 1
ATOM 4080 O O A ASN B 1 79 ? 73.671 -22.383 -2.630 0.50 15.41 79 ASN B O 1
ATOM 4081 O O B ASN B 1 79 ? 74.096 -22.803 -2.398 0.50 16.04 79 ASN B O 1
ATOM 4090 N N . GLY B 1 80 ? 74.276 -21.275 -0.761 1.00 15.26 80 GLY B N 1
ATOM 4091 C CA . GLY B 1 80 ? 73.244 -21.893 0.073 1.00 14.29 80 GLY B CA 1
ATOM 4092 C C . GLY B 1 80 ? 71.847 -21.609 -0.464 1.00 14.41 80 GLY B C 1
ATOM 4093 O O . GLY B 1 80 ? 71.039 -22.525 -0.628 1.00 14.66 80 GLY B O 1
ATOM 4094 N N . TRP B 1 81 ? 71.553 -20.339 -0.749 1.00 13.54 81 TRP B N 1
ATOM 4095 C CA . TRP B 1 81 ? 70.216 -19.978 -1.217 1.00 13.53 81 TRP B CA 1
ATOM 4096 C C . TRP B 1 81 ? 69.867 -20.639 -2.549 1.00 14.53 81 TRP B C 1
ATOM 4097 O O . TRP B 1 81 ? 68.701 -20.945 -2.808 1.00 15.03 81 TRP B O 1
ATOM 4108 N N . LYS B 1 82 ? 70.882 -20.824 -3.385 1.00 15.79 82 LYS B N 1
ATOM 4109 C CA . LYS B 1 82 ? 70.673 -21.321 -4.751 1.00 17.53 82 LYS B CA 1
ATOM 4110 C C . LYS B 1 82 ? 70.740 -22.840 -4.839 1.00 17.63 82 LYS B C 1
ATOM 4111 O O . LYS B 1 82 ? 70.049 -23.436 -5.677 1.00 17.77 82 LYS B O 1
ATOM 4117 N N . ASN B 1 83 ? 71.561 -23.462 -3.989 1.00 17.81 83 ASN B N 1
ATOM 4118 C CA . ASN B 1 83 ? 71.902 -24.890 -4.148 1.00 18.54 83 ASN B CA 1
ATOM 4119 C C . ASN B 1 83 ? 71.581 -25.822 -2.977 1.00 18.38 83 ASN B C 1
ATOM 4120 O O . ASN B 1 83 ? 71.549 -27.039 -3.157 1.00 18.52 83 ASN B O 1
ATOM 4125 N N . ASP B 1 84 ? 71.366 -25.273 -1.783 1.00 17.60 84 ASP B N 1
ATOM 4126 C CA . ASP B 1 84 ? 71.012 -26.100 -0.619 1.00 17.31 84 ASP B CA 1
ATOM 4127 C C . ASP B 1 84 ? 69.499 -26.352 -0.626 1.00 17.31 84 ASP B C 1
ATOM 4128 O O . ASP B 1 84 ? 68.730 -25.421 -0.441 1.00 16.66 84 ASP B O 1
ATOM 4133 N N . PRO B 1 85 ? 69.059 -27.622 -0.806 1.00 17.42 85 PRO B N 1
ATOM 4134 C CA . PRO B 1 85 ? 67.615 -27.891 -0.861 1.00 17.54 85 PRO B CA 1
ATOM 4135 C C . PRO B 1 85 ? 66.825 -27.339 0.326 1.00 16.59 85 PRO B C 1
ATOM 4136 O O . PRO B 1 85 ? 65.639 -27.026 0.180 1.00 17.52 85 PRO B O 1
ATOM 4140 N N . LEU B 1 86 ? 67.466 -27.207 1.490 1.00 15.67 86 LEU B N 1
ATOM 4141 C CA . LEU B 1 86 ? 66.769 -26.684 2.657 1.00 14.91 86 LEU B CA 1
ATOM 4142 C C . LEU B 1 86 ? 66.336 -25.237 2.449 1.00 14.68 86 LEU B C 1
ATOM 4143 O O . LEU B 1 86 ? 65.272 -24.833 2.917 1.00 15.10 86 LEU B O 1
ATOM 4148 N N . PHE B 1 87 ? 67.173 -24.462 1.759 1.00 14.35 87 PHE B N 1
ATOM 4149 C CA . PHE B 1 87 ? 66.952 -23.010 1.668 1.00 14.10 87 PHE B CA 1
ATOM 4150 C C . PHE B 1 87 ? 66.369 -22.546 0.337 1.00 14.77 87 PHE B C 1
ATOM 4151 O O . PHE B 1 87 ? 65.746 -21.488 0.265 1.00 14.31 87 PHE B O 1
ATOM 4159 N N . LYS B 1 88 ? 66.574 -23.356 -0.701 1.00 14.97 88 LYS B N 1
ATOM 4160 C CA . LYS B 1 88 ? 66.086 -23.044 -2.049 1.00 16.82 88 LYS B CA 1
ATOM 4161 C C . LYS B 1 88 ? 64.637 -22.537 -2.137 1.00 16.01 88 LYS B C 1
ATOM 4162 O O . LYS B 1 88 ? 64.375 -21.580 -2.875 1.00 16.03 88 LYS B O 1
ATOM 4168 N N . PRO B 1 89 ? 63.688 -23.170 -1.405 1.00 15.57 89 PRO B N 1
ATOM 4169 C CA . PRO B 1 89 ? 62.284 -22.765 -1.541 1.00 15.55 89 PRO B CA 1
ATOM 4170 C C . PRO B 1 89 ? 61.988 -21.324 -1.104 1.00 15.34 89 PRO B C 1
ATOM 4171 O O . PRO B 1 89 ? 60.919 -20.791 -1.413 1.00 15.94 89 PRO B O 1
ATOM 4175 N N . TYR B 1 90 ? 62.932 -20.708 -0.396 1.00 14.43 90 TYR B N 1
ATOM 4176 C CA . TYR B 1 90 ? 62.668 -19.431 0.261 1.00 13.33 90 TYR B CA 1
ATOM 4177 C C . TYR B 1 90 ? 63.329 -18.253 -0.426 1.00 13.51 90 TYR B C 1
ATOM 4178 O O . TYR B 1 90 ? 63.086 -17.126 -0.040 1.00 13.25 90 TYR B O 1
ATOM 4187 N N . TYR B 1 91 ? 64.151 -18.525 -1.433 1.00 13.23 91 TYR B N 1
ATOM 4188 C CA . TYR B 1 91 ? 64.828 -17.466 -2.187 1.00 13.48 91 TYR B CA 1
ATOM 4189 C C . TYR B 1 91 ? 64.121 -17.134 -3.503 1.00 13.78 91 TYR B C 1
ATOM 4190 O O . TYR B 1 91 ? 63.825 -18.035 -4.299 1.00 13.70 91 TYR B O 1
ATOM 4199 N N . HIS B 1 92 ? 63.876 -15.840 -3.717 1.00 12.95 92 HIS B N 1
ATOM 4200 C CA . HIS B 1 92 ? 63.155 -15.338 -4.895 1.00 13.30 92 HIS B CA 1
ATOM 4201 C C . HIS B 1 92 ? 64.080 -14.393 -5.658 1.00 13.60 92 HIS B C 1
ATOM 4202 O O . HIS B 1 92 ? 64.352 -13.298 -5.194 1.00 12.45 92 HIS B O 1
ATOM 4209 N N . ASP B 1 93 ? 64.591 -14.850 -6.801 1.00 14.22 93 ASP B N 1
ATOM 4210 C CA . ASP B 1 93 ? 65.472 -14.027 -7.633 1.00 16.28 93 ASP B CA 1
ATOM 4211 C C . ASP B 1 93 ? 64.576 -13.106 -8.440 1.00 16.62 93 ASP B C 1
ATOM 4212 O O . ASP B 1 93 ? 64.080 -13.477 -9.513 1.00 18.71 93 ASP B O 1
ATOM 4217 N N . THR B 1 94 ? 64.327 -11.917 -7.901 1.00 15.95 94 THR B N 1
ATOM 4218 C CA . THR B 1 94 ? 63.392 -10.965 -8.515 1.00 15.59 94 THR B CA 1
ATOM 4219 C C . THR B 1 94 ? 64.128 -9.802 -9.161 1.00 15.08 94 THR B C 1
ATOM 4220 O O . THR B 1 94 ? 63.534 -9.034 -9.919 1.00 14.99 94 THR B O 1
ATOM 4224 N N . GLY B 1 95 ? 65.404 -9.653 -8.836 1.00 13.84 95 GLY B N 1
ATOM 4225 C CA . GLY B 1 95 ? 66.124 -8.458 -9.239 1.00 14.01 95 GL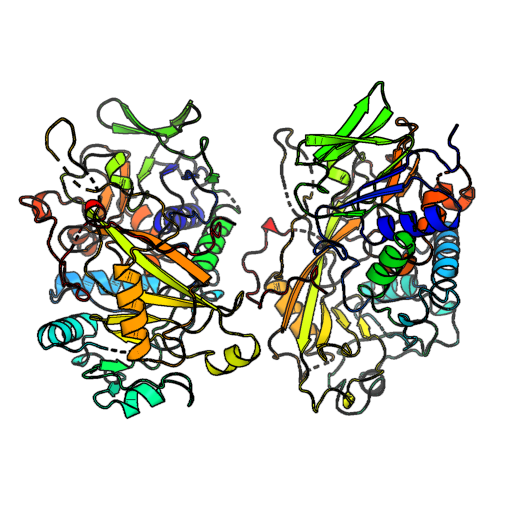Y B CA 1
ATOM 4226 C C . GLY B 1 95 ? 65.936 -7.402 -8.166 1.00 13.74 95 GLY B C 1
ATOM 4227 O O . GLY B 1 95 ? 65.113 -7.550 -7.244 1.00 14.22 95 GLY B O 1
ATOM 4228 N N . LEU B 1 96 ? 66.685 -6.320 -8.304 1.00 12.83 96 LEU B N 1
ATOM 4229 C CA . LEU B 1 96 ? 66.831 -5.367 -7.233 1.00 12.24 96 LEU B CA 1
ATOM 4230 C C . LEU B 1 96 ? 67.214 -4.007 -7.809 1.00 11.93 96 LEU B C 1
ATOM 4231 O O . LEU B 1 96 ? 68.188 -3.925 -8.556 1.00 11.87 96 LEU B O 1
ATOM 4236 N N . LEU B 1 97 ? 66.442 -2.971 -7.479 1.00 10.96 97 LEU B N 1
ATOM 4237 C CA . LEU B 1 97 ? 66.841 -1.589 -7.768 1.00 10.99 97 LEU B CA 1
ATOM 4238 C C . LEU B 1 97 ? 67.541 -1.025 -6.531 1.00 11.23 97 LEU B C 1
ATOM 4239 O O . LEU B 1 97 ? 66.990 -1.074 -5.437 1.00 11.01 97 LEU B O 1
ATOM 4252 N N . SER B 1 99 ? 69.200 2.612 -5.327 1.00 11.11 99 SER B N 1
ATOM 4253 C CA . SER B 1 99 ? 69.167 4.002 -5.749 1.00 11.75 99 SER B CA 1
ATOM 4254 C C . SER B 1 99 ? 69.510 4.956 -4.607 1.00 12.08 99 SER B C 1
ATOM 4255 O O . SER B 1 99 ? 69.567 4.568 -3.441 1.00 11.22 99 SER B O 1
ATOM 4258 N N . ALA B 1 100 ? 69.787 6.204 -4.969 1.00 12.12 100 ALA B N 1
ATOM 4259 C CA . ALA B 1 100 ? 70.011 7.260 -3.989 1.00 13.06 100 ALA B CA 1
ATOM 4260 C C . ALA B 1 100 ? 69.596 8.593 -4.614 1.00 13.88 100 ALA B C 1
ATOM 4261 O O . ALA B 1 100 ? 69.121 8.618 -5.757 1.00 13.63 100 ALA B O 1
ATOM 4263 N N . CYS B 1 101 ? 69.759 9.685 -3.867 1.00 15.14 101 CYS B N 1
ATOM 4264 C CA . CYS B 1 101 ? 69.337 11.013 -4.353 1.00 17.23 101 CYS B CA 1
ATOM 4265 C C . CYS B 1 101 ? 70.443 12.069 -4.282 1.00 17.42 101 CYS B C 1
ATOM 4266 O O . CYS B 1 101 ? 70.729 12.760 -5.266 1.00 18.70 101 CYS B O 1
ATOM 4269 N N . SER B 1 102 ? 71.055 12.191 -3.114 1.00 16.91 102 SER B N 1
ATOM 4270 C CA . SER B 1 102 ? 72.037 13.236 -2.868 1.00 17.20 102 SER B CA 1
ATOM 4271 C C . SER B 1 102 ? 73.401 12.867 -3.419 1.00 17.14 102 SER B C 1
ATOM 4272 O O . SER B 1 102 ? 73.670 11.708 -3.728 1.00 16.40 102 SER B O 1
ATOM 4275 N N . GLN B 1 103 ? 74.288 13.855 -3.518 1.00 17.36 103 GLN B N 1
ATOM 4276 C CA . GLN B 1 103 ? 75.642 13.562 -3.954 1.00 17.67 103 GLN B CA 1
ATOM 4277 C C . GLN B 1 103 ? 76.343 12.598 -2.987 1.00 17.39 103 GLN B C 1
ATOM 4278 O O . GLN B 1 103 ? 76.997 11.666 -3.420 1.00 17.08 103 GLN B O 1
ATOM 4284 N N . GLU B 1 104 ? 76.168 12.811 -1.685 1.00 17.76 104 GLU B N 1
ATOM 4285 C CA . GLU B 1 104 ? 76.767 11.947 -0.664 1.00 18.16 104 GLU B CA 1
ATOM 4286 C C . GLU B 1 104 ? 76.160 10.539 -0.735 1.00 16.94 104 GLU B C 1
ATOM 4287 O O . GLU B 1 104 ? 76.865 9.527 -0.584 1.00 16.14 104 GLU B O 1
ATOM 4293 N N . GLY B 1 105 ? 74.860 10.490 -0.997 1.00 16.13 105 GLY B N 1
ATOM 4294 C CA . GLY B 1 105 ? 74.145 9.221 -1.172 1.00 15.30 105 GLY B CA 1
ATOM 4295 C C . GLY B 1 105 ? 74.621 8.456 -2.393 1.00 15.14 105 GLY B C 1
ATOM 4296 O O . GLY B 1 105 ? 74.791 7.237 -2.354 1.00 15.15 105 GLY B O 1
ATOM 4297 N N . LEU B 1 106 ? 74.842 9.178 -3.491 1.00 14.73 106 LEU B N 1
ATOM 4298 C CA . LEU B 1 106 ? 75.334 8.547 -4.719 1.00 14.87 106 LEU B CA 1
ATOM 4299 C C . LEU B 1 106 ? 76.775 8.035 -4.595 1.00 14.57 106 LEU B C 1
ATOM 4300 O O . LEU B 1 106 ? 77.121 7.021 -5.189 1.00 15.22 106 LEU B O 1
ATOM 4305 N N . ASP B 1 107 ? 77.607 8.737 -3.828 1.00 15.20 107 ASP B N 1
ATOM 4306 C CA . ASP B 1 107 ? 78.933 8.219 -3.460 1.00 15.77 107 ASP B CA 1
ATOM 4307 C C . ASP B 1 107 ? 78.805 6.864 -2.769 1.00 14.85 107 ASP B C 1
ATOM 4308 O O . ASP B 1 107 ? 79.446 5.878 -3.161 1.00 14.75 107 ASP B O 1
ATOM 4313 N N . ARG B 1 108 ? 77.962 6.823 -1.741 1.00 14.16 108 ARG B N 1
ATOM 4314 C CA . ARG B 1 108 ? 77.758 5.584 -0.980 1.00 13.59 108 ARG B CA 1
ATOM 4315 C C . ARG B 1 108 ? 77.184 4.503 -1.890 1.00 12.90 108 ARG B C 1
ATOM 4316 O O . ARG B 1 108 ? 77.559 3.328 -1.799 1.00 12.37 108 ARG B O 1
ATOM 4324 N N . LEU B 1 109 ? 76.280 4.904 -2.780 1.00 12.51 109 LEU B N 1
ATOM 4325 C CA . LEU B 1 109 ? 75.662 3.949 -3.701 1.00 12.82 109 LEU B CA 1
ATOM 4326 C C . LEU B 1 109 ? 76.737 3.249 -4.549 1.00 13.04 109 LEU B C 1
ATOM 4327 O O . LEU B 1 109 ? 76.657 2.047 -4.802 1.00 13.10 109 LEU B O 1
ATOM 4332 N N . GLY B 1 110 ? 77.732 4.022 -4.989 1.00 12.62 110 GLY B N 1
ATOM 4333 C CA . GLY B 1 110 ? 78.872 3.469 -5.726 1.00 13.59 110 GLY B CA 1
ATOM 4334 C C . GLY B 1 110 ? 79.644 2.402 -4.971 1.00 13.63 110 GLY B C 1
ATOM 4335 O O . GLY B 1 110 ? 80.060 1.395 -5.558 1.00 14.50 110 GLY B O 1
ATOM 4336 N N . VAL B 1 111 ? 79.849 2.627 -3.674 1.00 14.39 111 VAL B N 1
ATOM 4337 C CA . VAL B 1 111 ? 80.560 1.660 -2.841 1.00 13.87 111 VAL B CA 1
ATOM 4338 C C . VAL B 1 111 ? 79.706 0.395 -2.691 1.00 14.12 111 VAL B C 1
ATOM 4339 O O . VAL B 1 111 ? 80.216 -0.725 -2.725 1.00 13.72 111 VAL B O 1
ATOM 4343 N N . ARG B 1 112 ? 78.404 0.592 -2.534 1.00 13.95 112 ARG B N 1
ATOM 4344 C CA . ARG B 1 112 ? 77.484 -0.531 -2.335 1.00 14.76 112 ARG B CA 1
ATOM 4345 C C . ARG B 1 112 ? 77.271 -1.400 -3.561 1.00 15.00 112 ARG B C 1
ATOM 4346 O O . ARG B 1 112 ? 77.318 -2.629 -3.469 1.00 16.05 112 ARG B O 1
ATOM 4354 N N . VAL B 1 113 ? 77.067 -0.761 -4.705 1.00 14.31 113 VAL B N 1
ATOM 4355 C CA . VAL B 1 113 ? 76.674 -1.436 -5.934 1.00 15.36 113 VAL B CA 1
ATOM 4356 C C . VAL B 1 113 ? 77.872 -1.857 -6.794 1.00 15.42 113 VAL B C 1
ATOM 4357 O O . VAL B 1 113 ? 77.812 -2.875 -7.502 1.00 16.15 113 VAL B O 1
ATOM 4361 N N . ARG B 1 114 ? 78.954 -1.077 -6.714 1.00 15.31 114 ARG B N 1
ATOM 4362 C CA . ARG B 1 114 ? 80.144 -1.271 -7.548 1.00 15.65 114 ARG B CA 1
ATOM 4363 C C . ARG B 1 114 ? 79.763 -1.403 -9.036 1.00 16.34 114 ARG B C 1
ATOM 4364 O O . ARG B 1 114 ? 80.025 -2.431 -9.671 1.00 16.11 114 ARG B O 1
ATOM 4372 N N . PRO B 1 115 ? 79.136 -0.350 -9.595 1.00 17.30 115 PRO B N 1
ATOM 4373 C CA . PRO B 1 115 ? 78.602 -0.447 -10.961 1.00 18.63 115 PRO B CA 1
ATOM 4374 C C . PRO B 1 115 ? 79.672 -0.722 -12.022 1.00 20.34 115 PRO B C 1
ATOM 4375 O O . PRO B 1 115 ? 79.370 -1.335 -13.057 1.00 21.07 115 PRO B O 1
ATOM 4379 N N . GLY B 1 116 ? 80.905 -0.300 -11.748 1.00 21.17 116 GLY B N 1
ATOM 4380 C CA . GLY B 1 116 ? 82.047 -0.554 -12.634 1.00 22.72 116 GLY B CA 1
ATOM 4381 C C . GLY B 1 116 ? 82.449 -2.017 -12.726 1.00 23.82 116 GLY B C 1
ATOM 4382 O O . GLY B 1 116 ? 83.219 -2.401 -13.614 1.00 24.51 116 GLY B O 1
ATOM 4383 N N . GLU B 1 117 ? 81.937 -2.837 -11.808 1.00 24.25 117 GLU B N 1
ATOM 4384 C CA . GLU B 1 117 ? 82.246 -4.269 -11.779 1.00 25.16 117 GLU B CA 1
ATOM 4385 C C . GLU B 1 117 ? 81.217 -5.125 -12.532 1.00 25.35 117 GLU B C 1
ATOM 4386 O O . GLU B 1 117 ? 81.468 -6.303 -12.796 1.00 26.09 117 GLU B O 1
ATOM 4392 N N . ASP B 1 118 ? 80.080 -4.533 -12.900 1.00 25.28 118 ASP B N 1
ATOM 4393 C CA . ASP B 1 118 ? 78.979 -5.294 -13.504 1.00 25.16 118 ASP B CA 1
ATOM 4394 C C . ASP B 1 118 ? 78.328 -4.585 -14.699 1.00 25.36 118 ASP B C 1
ATOM 4395 O O . ASP B 1 118 ? 77.467 -3.729 -14.513 1.00 25.00 118 ASP B O 1
ATOM 4400 N N . PRO B 1 119 ? 78.734 -4.952 -15.933 1.00 25.55 119 PRO B N 1
ATOM 4401 C CA . PRO B 1 119 ? 78.160 -4.400 -17.168 1.00 25.79 119 PRO B CA 1
ATOM 4402 C C . PRO B 1 119 ? 76.671 -4.710 -17.390 1.00 25.51 119 PRO B C 1
ATOM 4403 O O . PRO B 1 119 ? 76.030 -4.061 -18.230 1.00 26.10 119 PRO B O 1
ATOM 4407 N N . ASN B 1 120 ? 76.138 -5.688 -16.656 1.00 24.54 120 ASN B N 1
ATOM 4408 C CA . ASN B 1 120 ? 74.731 -6.085 -16.779 1.00 23.88 120 ASN B CA 1
ATOM 4409 C C . ASN B 1 120 ? 73.744 -5.185 -16.020 1.00 22.55 120 ASN B C 1
ATOM 4410 O O . ASN B 1 120 ? 72.534 -5.253 -16.254 1.00 22.19 120 ASN B O 1
ATOM 4415 N N . LEU B 1 121 ? 74.253 -4.331 -15.132 1.00 21.00 121 LEU B N 1
ATOM 4416 C CA . LEU B 1 121 ? 73.385 -3.370 -14.436 1.00 19.96 121 LEU B CA 1
ATOM 4417 C C . LEU B 1 121 ? 72.840 -2.342 -15.415 1.00 19.80 121 LEU B C 1
ATOM 4418 O O . LEU B 1 121 ? 73.528 -1.967 -16.373 1.00 20.15 121 LEU B O 1
ATOM 4423 N N . VAL B 1 122 ? 71.623 -1.873 -15.168 1.00 18.95 122 VAL B N 1
ATOM 4424 C CA . VAL B 1 122 ? 71.040 -0.803 -15.974 1.00 18.85 122 VAL B CA 1
ATOM 4425 C C . VAL B 1 122 ? 70.968 0.468 -15.146 1.00 18.60 122 VAL B C 1
ATOM 4426 O O . VAL B 1 122 ? 70.462 0.453 -14.025 1.00 17.95 122 VAL B O 1
ATOM 4430 N N . GLU B 1 123 ? 71.471 1.567 -15.699 1.00 18.20 123 GLU B N 1
ATOM 4431 C CA . GLU B 1 123 ? 71.427 2.851 -14.997 1.00 19.57 123 GLU B CA 1
ATOM 4432 C C . GLU B 1 123 ? 70.108 3.558 -15.264 1.00 18.55 123 GLU B C 1
ATOM 4433 O O . GLU B 1 123 ? 69.724 3.745 -16.417 1.00 18.57 123 GLU B O 1
ATOM 4439 N N . LEU B 1 124 ? 69.418 3.952 -14.196 1.00 17.55 124 LEU B N 1
ATOM 4440 C CA . LEU B 1 124 ? 68.161 4.692 -14.309 1.00 17.72 124 LEU B CA 1
ATOM 4441 C C . LEU B 1 124 ? 68.313 6.091 -13.728 1.00 17.80 124 LEU B C 1
ATOM 4442 O O . LEU B 1 124 ? 68.850 6.261 -12.629 1.00 16.96 124 LEU B O 1
ATOM 4447 N N . THR B 1 125 ? 67.846 7.090 -14.477 1.00 18.07 125 THR B N 1
ATOM 4448 C CA . THR B 1 125 ? 68.009 8.488 -14.088 1.00 18.73 125 THR B CA 1
ATOM 4449 C C . THR B 1 125 ? 66.744 9.327 -14.257 1.00 18.59 125 THR B C 1
ATOM 4450 O O . THR B 1 125 ? 66.727 10.481 -13.852 1.00 18.47 125 THR B O 1
ATOM 4454 N N . ARG B 1 126 ? 65.704 8.751 -14.856 1.00 18.32 126 ARG B N 1
ATOM 4455 C CA . ARG B 1 126 ? 64.473 9.485 -15.133 1.00 19.28 126 ARG B CA 1
ATOM 4456 C C . ARG B 1 126 ? 63.292 8.772 -14.481 1.00 18.51 126 ARG B C 1
ATOM 4457 O O . ARG B 1 126 ? 63.259 7.538 -14.474 1.00 17.06 126 ARG B O 1
ATOM 4465 N N . PRO B 1 127 ? 62.318 9.538 -13.946 1.00 18.41 127 PRO B N 1
ATOM 4466 C CA . PRO B 1 127 ? 61.178 8.924 -13.263 1.00 18.66 127 PRO B CA 1
ATOM 4467 C C . PRO B 1 127 ? 60.436 7.880 -14.090 1.00 18.80 127 PRO B C 1
ATOM 4468 O O . PRO B 1 127 ? 60.018 6.857 -13.537 1.00 18.63 127 PRO B O 1
ATOM 4472 N N . GLU B 1 128 ? 60.283 8.110 -15.399 1.00 18.88 128 GLU B N 1
ATOM 4473 C CA . GLU B 1 128 ? 59.585 7.135 -16.245 1.00 20.10 128 GLU B CA 1
ATOM 4474 C C . GLU B 1 128 ? 60.282 5.765 -16.236 1.00 18.43 128 GLU B C 1
ATOM 4475 O O . GLU B 1 128 ? 59.624 4.728 -16.339 1.00 18.41 128 GLU B O 1
ATOM 4481 N N . GLN B 1 129 ? 61.608 5.770 -16.098 1.00 17.14 129 GLN B N 1
ATOM 4482 C CA . GLN B 1 129 ? 62.376 4.523 -16.051 1.00 16.30 129 GLN B CA 1
ATOM 4483 C C . GLN B 1 129 ? 62.033 3.730 -14.798 1.00 15.71 129 GLN B C 1
ATOM 4484 O O . GLN B 1 129 ? 61.940 2.502 -14.842 1.00 16.46 129 GLN B O 1
ATOM 4490 N N . PHE B 1 130 ? 61.852 4.439 -13.686 1.00 14.76 130 PHE B N 1
ATOM 4491 C CA . PHE B 1 130 ? 61.531 3.782 -12.426 1.00 14.61 130 PHE B CA 1
ATOM 4492 C C . PHE B 1 130 ? 60.127 3.194 -12.478 1.00 14.70 130 PHE B C 1
ATOM 4493 O O . PHE B 1 130 ? 59.911 2.060 -12.044 1.00 15.21 130 PHE B O 1
ATOM 4501 N N . ARG B 1 131 ? 59.175 3.955 -13.021 1.00 15.14 131 ARG B N 1
ATOM 4502 C CA . ARG B 1 131 ? 57.797 3.465 -13.114 1.00 15.35 131 ARG B CA 1
ATOM 4503 C C . ARG B 1 131 ? 57.703 2.168 -13.918 1.00 15.74 131 ARG B C 1
ATOM 4504 O O . ARG B 1 131 ? 56.902 1.291 -13.600 1.00 15.94 131 ARG B O 1
ATOM 4512 N N . LYS B 1 132 ? 58.562 2.046 -14.928 1.00 15.72 132 LYS B N 1
ATOM 4513 C CA . LYS B 1 132 ? 58.520 0.921 -15.844 1.00 16.55 132 LYS B CA 1
ATOM 4514 C C . LYS B 1 132 ? 59.026 -0.389 -15.214 1.00 15.63 132 LYS B C 1
ATOM 4515 O O . LYS B 1 132 ? 58.883 -1.455 -15.813 1.00 16.08 132 LYS B O 1
ATOM 4521 N N . LEU B 1 133 ? 59.595 -0.310 -14.004 1.00 14.86 133 LEU B N 1
ATOM 4522 C CA . LEU B 1 133 ? 60.084 -1.508 -13.297 1.00 14.75 133 LEU B CA 1
ATOM 4523 C C . LEU B 1 133 ? 58.944 -2.423 -12.853 1.00 15.11 133 LEU B C 1
ATOM 4524 O O . LEU B 1 133 ? 59.176 -3.585 -12.504 1.00 15.54 133 LEU B O 1
ATOM 4529 N N . ALA B 1 134 ? 57.726 -1.891 -12.855 1.00 15.34 134 ALA B N 1
ATOM 4530 C CA . ALA B 1 134 ? 56.552 -2.651 -12.420 1.00 16.68 134 ALA B CA 1
ATOM 4531 C C . ALA B 1 134 ? 55.401 -2.433 -13.396 1.00 17.42 134 ALA B C 1
ATOM 4532 O O . ALA B 1 134 ? 55.442 -1.489 -14.187 1.00 17.77 134 ALA B O 1
ATOM 4534 N N . PRO B 1 135 ? 54.386 -3.324 -13.368 1.00 18.62 135 PRO B N 1
ATOM 4535 C CA . PRO B 1 135 ? 53.251 -3.085 -14.264 1.00 19.23 135 PRO B CA 1
ATOM 4536 C C . PRO B 1 135 ? 52.615 -1.723 -14.009 1.00 19.61 135 PRO B C 1
ATOM 4537 O O . PRO B 1 135 ? 52.677 -1.196 -12.885 1.00 19.22 135 PRO B O 1
ATOM 4541 N N . GLU B 1 136 ? 52.029 -1.149 -15.055 1.00 20.39 136 GLU B N 1
ATOM 4542 C CA . GLU B 1 136 ? 51.332 0.115 -14.942 1.00 21.34 136 GLU B CA 1
ATOM 4543 C C . GLU B 1 136 ? 50.297 0.068 -13.816 1.00 20.81 136 GLU B C 1
ATOM 4544 O O . GLU B 1 136 ? 49.495 -0.871 -13.713 1.00 20.85 136 GLU B O 1
ATOM 4550 N N . GLY B 1 137 ? 50.344 1.078 -12.958 1.00 20.20 137 GLY B N 1
ATOM 4551 C CA . GLY B 1 137 ? 49.454 1.151 -11.810 1.00 19.57 137 GLY B CA 1
ATOM 4552 C C . GLY B 1 137 ? 50.114 0.861 -10.473 1.00 18.92 137 GLY B C 1
ATOM 4553 O O . GLY B 1 137 ? 49.550 1.170 -9.428 1.00 19.15 137 GLY B O 1
ATOM 4554 N N . VAL B 1 138 ? 51.303 0.262 -10.498 1.00 18.07 138 VAL B N 1
ATOM 4555 C CA . VAL B 1 138 ? 52.001 -0.072 -9.246 1.00 17.28 138 VAL B CA 1
ATOM 4556 C C . VAL B 1 138 ? 52.917 1.071 -8.797 1.00 16.65 138 VAL B C 1
ATOM 4557 O O . VAL B 1 138 ? 52.696 1.687 -7.747 1.00 16.47 138 VAL B O 1
ATOM 4561 N N . LEU B 1 139 ? 53.932 1.365 -9.602 1.00 15.90 139 LEU B N 1
ATOM 4562 C CA . LEU B 1 139 ? 54.870 2.437 -9.275 1.00 16.11 139 LEU B CA 1
ATOM 4563 C C . LEU B 1 139 ? 54.429 3.744 -9.918 1.00 16.71 139 LEU B C 1
ATOM 4564 O O . LEU B 1 139 ? 54.989 4.188 -10.929 1.00 17.82 139 LEU B O 1
ATOM 4569 N N . GLN B 1 140 ? 53.409 4.345 -9.320 1.00 17.13 140 GLN B N 1
ATOM 4570 C CA . GLN B 1 140 ? 52.772 5.549 -9.863 1.00 18.07 140 GLN B CA 1
ATOM 4571 C C . GLN B 1 140 ? 53.511 6.847 -9.538 1.00 17.92 140 GLN B C 1
ATOM 4572 O O . GLN B 1 140 ? 53.203 7.910 -10.116 1.00 18.18 140 GLN B O 1
ATOM 4578 N N . GLY B 1 141 ? 54.463 6.771 -8.608 1.00 16.72 141 GLY B N 1
ATOM 4579 C CA . GLY B 1 141 ? 55.134 7.951 -8.071 1.00 16.40 141 GLY B CA 1
ATOM 4580 C C . GLY B 1 141 ? 56.096 8.656 -9.014 1.00 15.80 141 GLY B C 1
ATOM 4581 O O . GLY B 1 141 ? 56.357 8.182 -10.121 1.00 15.90 141 GLY B O 1
ATOM 4582 N N . ASP B 1 142 ? 56.627 9.784 -8.548 1.00 16.14 142 ASP B N 1
ATOM 4583 C CA . ASP B 1 142 ? 57.491 10.641 -9.368 1.00 16.93 142 ASP B CA 1
ATOM 4584 C C . ASP B 1 142 ? 58.985 10.437 -9.141 1.00 15.92 142 ASP B C 1
ATOM 4585 O O . ASP B 1 142 ? 59.809 11.045 -9.830 1.00 16.01 142 ASP B O 1
ATOM 4590 N N . PHE B 1 143 ? 59.341 9.591 -8.172 1.00 15.54 143 PHE B N 1
ATOM 4591 C CA . PHE B 1 143 ? 60.744 9.257 -7.915 1.00 15.17 143 PHE B CA 1
ATOM 4592 C C . PHE B 1 143 ? 61.660 10.489 -7.982 1.00 15.88 143 PHE B C 1
ATOM 4593 O O . PHE B 1 143 ? 62.645 10.483 -8.715 1.00 15.10 143 PHE B O 1
ATOM 4601 N N . PRO B 1 144 ? 61.324 11.550 -7.214 1.00 16.26 144 PRO B N 1
ATOM 4602 C CA . PRO B 1 144 ? 62.002 12.837 -7.404 1.00 16.85 144 PRO B CA 1
ATOM 4603 C C . PRO B 1 144 ? 63.480 12.776 -7.025 1.00 16.83 144 PRO B C 1
ATOM 4604 O O . PRO B 1 144 ? 63.827 12.522 -5.867 1.00 18.06 144 PRO B O 1
ATOM 4608 N N . GLY B 1 145 ? 64.330 12.960 -8.030 1.00 16.94 145 GLY B N 1
ATOM 4609 C CA . GLY B 1 145 ? 65.774 12.981 -7.839 1.00 16.72 145 GLY B CA 1
ATOM 4610 C C . GLY B 1 145 ? 66.412 11.612 -7.742 1.00 16.12 145 GLY B C 1
ATOM 4611 O O . GLY B 1 145 ? 67.630 11.506 -7.573 1.00 16.95 145 GLY B O 1
ATOM 4612 N N . TRP B 1 146 ? 65.607 10.555 -7.859 1.00 14.65 146 TRP B N 1
ATOM 4613 C CA . TRP B 1 146 ? 66.159 9.202 -7.746 1.00 14.07 146 TRP B CA 1
ATOM 4614 C C . TRP B 1 146 ? 67.065 8.886 -8.924 1.00 13.66 146 TRP B C 1
ATOM 4615 O O . TRP B 1 146 ? 66.724 9.156 -10.088 1.00 13.42 146 TRP B O 1
ATOM 4626 N N A LYS B 1 147 ? 68.225 8.320 -8.613 0.50 13.79 147 LYS B N 1
ATOM 4627 N N B LYS B 1 147 ? 68.222 8.312 -8.614 0.50 13.79 147 LYS B N 1
ATOM 4628 C CA A LYS B 1 147 ? 69.122 7.773 -9.617 0.50 13.66 147 LYS B CA 1
ATOM 4629 C CA B LYS B 1 147 ? 69.138 7.790 -9.618 0.50 13.65 147 LYS B CA 1
ATOM 4630 C C A LYS B 1 147 ? 69.635 6.453 -9.084 0.50 13.69 147 LYS B C 1
ATOM 4631 C C B LYS B 1 147 ? 69.668 6.467 -9.091 0.50 13.70 147 LYS B C 1
ATOM 4632 O O A LYS B 1 147 ? 69.896 6.318 -7.887 0.50 13.42 147 LYS B O 1
ATOM 4633 O O B LYS B 1 147 ? 69.971 6.343 -7.902 0.50 13.45 147 LYS B O 1
ATOM 4644 N N . GLY B 1 148 ? 69.784 5.474 -9.961 1.00 13.66 148 GLY B N 1
ATOM 4645 C CA . GLY B 1 148 ? 70.250 4.183 -9.493 1.00 13.57 148 GLY B CA 1
ATOM 4646 C C . GLY B 1 148 ? 70.606 3.162 -10.522 1.00 13.76 148 GLY B C 1
ATOM 4647 O O . GLY B 1 148 ? 70.752 3.474 -11.715 1.00 13.76 148 GLY B O 1
ATOM 4648 N N . TYR B 1 149 ? 70.763 1.942 -10.024 1.00 12.65 149 TYR B N 1
ATOM 4649 C CA . TYR B 1 149 ? 71.176 0.810 -10.823 1.00 13.29 149 TYR B CA 1
ATOM 4650 C C . TYR B 1 149 ? 70.235 -0.350 -10.577 1.00 13.11 149 TYR B C 1
ATOM 4651 O O . TYR B 1 149 ? 70.018 -0.755 -9.431 1.00 12.61 149 TYR B O 1
ATOM 4660 N N . PHE B 1 150 ? 69.730 -0.907 -11.673 1.00 13.01 150 PHE B N 1
ATOM 4661 C CA . PHE B 1 150 ? 68.835 -2.054 -11.615 1.00 13.04 150 PHE B CA 1
ATOM 4662 C C . PHE B 1 150 ? 69.578 -3.325 -11.979 1.00 13.21 150 PHE B C 1
ATOM 4663 O O . PHE B 1 150 ? 70.206 -3.403 -13.035 1.00 13.05 150 PHE B O 1
ATOM 4671 N N . ALA B 1 151 ? 69.533 -4.300 -11.070 1.00 13.24 151 ALA B N 1
ATOM 4672 C CA . ALA B 1 151 ? 70.072 -5.628 -11.311 1.00 13.84 151 ALA B CA 1
ATOM 4673 C C . ALA B 1 151 ? 68.898 -6.491 -11.732 1.00 14.34 151 ALA B C 1
ATOM 4674 O O . ALA B 1 151 ? 67.958 -6.694 -10.955 1.00 14.21 151 ALA B O 1
ATOM 4676 N N . ARG B 1 152 ? 68.946 -6.982 -12.968 1.00 14.99 152 ARG B N 1
ATOM 4677 C CA . ARG B 1 152 ? 67.815 -7.715 -13.568 1.00 16.46 152 ARG B CA 1
ATOM 4678 C C . ARG B 1 152 ? 67.559 -9.054 -12.874 1.00 16.68 152 ARG B C 1
ATOM 4679 O O . ARG B 1 152 ? 66.413 -9.535 -12.828 1.00 17.60 152 ARG B O 1
ATOM 4687 N N . SER B 1 153 ? 68.639 -9.669 -12.395 1.00 16.43 153 SER B N 1
ATOM 4688 C CA . SER B 1 153 ? 68.620 -10.945 -11.669 1.00 16.94 153 SER B CA 1
ATOM 4689 C C . SER B 1 153 ? 69.905 -11.044 -10.835 1.00 16.47 153 SER B C 1
ATOM 4690 O O . SER B 1 153 ? 70.742 -10.134 -10.879 1.00 16.87 153 SER B O 1
ATOM 4693 N N . GLY B 1 154 ? 70.056 -12.126 -10.071 1.00 16.38 154 GLY B N 1
ATOM 4694 C CA . GLY B 1 154 ? 71.252 -12.332 -9.238 1.00 15.77 154 GLY B CA 1
ATOM 4695 C C . GLY B 1 154 ? 71.172 -11.648 -7.883 1.00 15.22 154 GLY B C 1
ATOM 4696 O O . GLY B 1 154 ? 72.158 -11.568 -7.135 1.00 16.38 154 GLY B O 1
ATOM 4697 N N . ALA B 1 155 ? 69.985 -11.136 -7.582 1.00 14.52 155 ALA B N 1
ATOM 4698 C CA . ALA B 1 155 ? 69.659 -10.532 -6.302 1.00 14.27 155 ALA B CA 1
ATOM 4699 C C . ALA B 1 155 ? 68.145 -10.631 -6.147 1.00 14.01 155 ALA B C 1
ATOM 4700 O O . ALA B 1 155 ? 67.415 -10.787 -7.125 1.00 14.34 155 ALA B O 1
ATOM 4702 N N . GLY B 1 156 ? 67.655 -10.519 -4.923 1.00 13.10 156 GLY B N 1
ATOM 4703 C CA . GLY B 1 156 ? 66.223 -10.622 -4.713 1.00 11.81 156 GLY B CA 1
ATOM 4704 C C . GLY B 1 156 ? 65.945 -10.633 -3.237 1.00 11.85 156 GLY B C 1
ATOM 4705 O O . GLY B 1 156 ? 66.545 -9.862 -2.491 1.00 11.94 156 GLY B O 1
ATOM 4706 N N . TRP B 1 157 ? 65.045 -11.520 -2.826 1.00 10.66 157 TRP B N 1
ATOM 4707 C CA . TRP B 1 157 ? 64.626 -11.549 -1.436 1.00 10.67 157 TRP B CA 1
ATOM 4708 C C . TRP B 1 157 ? 64.394 -12.964 -0.958 1.00 10.84 157 TRP B C 1
ATOM 4709 O O . TRP B 1 157 ? 64.172 -13.868 -1.765 1.00 10.74 157 TRP B O 1
ATOM 4720 N N . ALA B 1 158 ? 64.453 -13.148 0.355 1.00 10.52 158 ALA B N 1
ATOM 4721 C CA . ALA B 1 158 ? 64.176 -14.462 0.949 1.00 10.97 158 ALA B CA 1
ATOM 4722 C C . ALA B 1 158 ? 63.068 -14.328 1.947 1.00 10.80 158 ALA B C 1
ATOM 4723 O O . ALA B 1 158 ? 62.981 -13.305 2.626 1.00 10.96 158 ALA B O 1
ATOM 4725 N N . HIS B 1 159 ? 62.220 -15.357 2.059 1.00 11.40 159 HIS B N 1
ATOM 4726 C CA . HIS B 1 159 ? 61.235 -15.366 3.130 1.00 11.34 159 HIS B CA 1
ATOM 4727 C C . HIS B 1 159 ? 61.944 -15.722 4.430 1.00 11.26 159 HIS B C 1
ATOM 4728 O O . HIS B 1 159 ? 62.166 -16.900 4.725 1.00 11.09 159 HIS B O 1
ATOM 4735 N N . ALA B 1 160 ? 62.334 -14.688 5.176 1.00 10.95 160 ALA B N 1
ATOM 4736 C CA . ALA B 1 160 ? 63.271 -14.853 6.279 1.00 10.59 160 ALA B CA 1
ATOM 4737 C C . ALA B 1 160 ? 62.715 -15.749 7.372 1.00 10.75 160 ALA B C 1
ATOM 4738 O O . ALA B 1 160 ? 63.394 -16.695 7.807 1.00 10.46 160 ALA B O 1
ATOM 4740 N N A ARG B 1 161 ? 61.499 -15.466 7.829 0.50 10.48 161 ARG B N 1
ATOM 4741 N N B ARG B 1 161 ? 61.488 -15.450 7.807 0.50 10.70 161 ARG B N 1
ATOM 4742 C CA A ARG B 1 161 ? 60.913 -16.273 8.897 0.50 11.03 161 ARG B CA 1
ATOM 4743 C CA B ARG B 1 161 ? 60.804 -16.220 8.855 0.50 11.73 161 ARG B CA 1
ATOM 4744 C C A ARG B 1 161 ? 60.784 -17.745 8.488 0.50 10.97 161 ARG B C 1
ATOM 4745 C C B ARG B 1 161 ? 60.711 -17.709 8.508 0.50 11.28 161 ARG B C 1
ATOM 4746 O O A ARG B 1 161 ? 61.187 -18.636 9.242 0.50 10.71 161 ARG B O 1
ATOM 4747 O O B ARG B 1 161 ? 61.059 -18.569 9.323 0.50 11.20 161 ARG B O 1
ATOM 4762 N N . ASN B 1 162 ? 60.250 -18.007 7.297 1.00 10.99 162 ASN B N 1
ATOM 4763 C CA . ASN B 1 162 ? 60.094 -19.402 6.857 1.00 11.16 162 ASN B CA 1
ATOM 4764 C C . ASN B 1 162 ? 61.427 -20.140 6.764 1.00 11.02 162 ASN B C 1
ATOM 4765 O O . ASN B 1 162 ? 61.499 -21.320 7.110 1.00 10.89 162 ASN B O 1
ATOM 4770 N N . ALA B 1 163 ? 62.475 -19.441 6.321 1.00 10.72 163 ALA B N 1
ATOM 4771 C CA . ALA B 1 163 ? 63.812 -20.020 6.234 1.00 10.88 163 ALA B CA 1
ATOM 4772 C C . ALA B 1 163 ? 64.376 -20.302 7.621 1.00 11.14 163 ALA B C 1
ATOM 4773 O O . ALA B 1 163 ? 65.003 -21.335 7.841 1.00 11.63 163 ALA B O 1
ATOM 4775 N N . LEU B 1 164 ? 64.166 -19.363 8.548 1.00 11.08 164 LEU B N 1
ATOM 4776 C CA . LEU B 1 164 ? 64.621 -19.505 9.934 1.00 11.88 164 LEU B CA 1
ATOM 4777 C C . LEU B 1 164 ? 63.954 -20.727 10.586 1.00 11.70 164 LEU B C 1
ATOM 4778 O O . LEU B 1 164 ? 64.622 -21.554 11.212 1.00 12.19 164 LEU B O 1
ATOM 4783 N N . VAL B 1 165 ? 62.644 -20.849 10.392 1.00 11.77 165 VAL B N 1
ATOM 4784 C CA . VAL B 1 165 ? 61.882 -21.977 10.951 1.00 11.99 165 VAL B CA 1
ATOM 4785 C C . VAL B 1 165 ? 62.361 -23.289 10.309 1.00 12.90 165 VAL B C 1
ATOM 4786 O O . VAL B 1 165 ? 62.649 -24.269 11.019 1.00 13.29 165 VAL B O 1
ATOM 4790 N N . ALA B 1 166 ? 62.492 -23.297 8.983 1.00 12.39 166 ALA B N 1
ATOM 4791 C CA . ALA B 1 166 ? 62.999 -24.493 8.279 1.00 12.29 166 ALA B CA 1
ATOM 4792 C C . ALA B 1 166 ? 64.345 -24.959 8.833 1.00 12.30 166 ALA B C 1
ATOM 4793 O O . ALA B 1 166 ? 64.551 -26.151 9.088 1.00 12.61 166 ALA B O 1
ATOM 4795 N N . ALA B 1 167 ? 65.255 -24.009 9.043 1.00 10.83 167 ALA B N 1
ATOM 4796 C CA . ALA B 1 167 ? 66.581 -24.337 9.520 1.00 10.48 167 ALA B CA 1
ATOM 4797 C C . ALA B 1 167 ? 66.528 -24.898 10.942 1.00 10.49 167 ALA B C 1
ATOM 4798 O O . ALA B 1 167 ? 67.206 -25.883 11.226 1.00 12.38 167 ALA B O 1
ATOM 4800 N N . ALA B 1 168 ? 65.737 -24.272 11.821 1.00 11.31 168 ALA B N 1
ATOM 4801 C CA . ALA B 1 168 ? 65.580 -24.787 13.194 1.00 11.83 168 ALA B CA 1
ATOM 4802 C C . ALA B 1 168 ? 64.950 -26.181 13.184 1.00 12.31 168 ALA B C 1
ATOM 4803 O O . ALA B 1 168 ? 65.406 -27.064 13.911 1.00 12.83 168 ALA B O 1
ATOM 4805 N N . ARG B 1 169 ? 63.923 -26.373 12.354 1.00 13.17 169 ARG B N 1
ATOM 4806 C CA . ARG B 1 169 ? 63.254 -27.675 12.278 1.00 13.80 169 ARG B CA 1
ATOM 4807 C C . ARG B 1 169 ? 64.223 -28.773 11.831 1.00 13.93 169 ARG B C 1
ATOM 4808 O O . ARG B 1 169 ? 64.202 -29.912 12.359 1.00 14.43 169 ARG B O 1
ATOM 4816 N N . GLU B 1 170 ? 65.090 -28.430 10.886 1.00 13.80 170 GLU B N 1
ATOM 4817 C CA . GLU B 1 170 ? 66.081 -29.377 10.377 1.00 13.98 170 GLU B CA 1
ATOM 4818 C C . GLU B 1 170 ? 67.129 -29.671 11.439 1.00 14.10 170 GLU B C 1
ATOM 4819 O O . GLU B 1 170 ? 67.552 -30.823 11.587 1.00 14.15 170 GLU B O 1
ATOM 4825 N N . ALA B 1 171 ? 67.575 -28.646 12.171 1.00 12.83 171 ALA B N 1
ATOM 4826 C CA . ALA B 1 171 ? 68.549 -28.898 13.240 1.00 13.03 171 ALA B CA 1
ATOM 4827 C C . ALA B 1 171 ? 67.912 -29.817 14.293 1.00 13.17 171 ALA B C 1
ATOM 4828 O O . ALA B 1 171 ? 68.553 -30.761 14.795 1.00 13.21 171 ALA B O 1
ATOM 4830 N N . GLN B 1 172 ? 66.656 -29.536 14.632 1.00 13.94 172 GLN B N 1
ATOM 4831 C CA . GLN B 1 172 ? 65.908 -30.371 15.576 1.00 15.85 172 GLN B CA 1
ATOM 4832 C C . GLN B 1 172 ? 65.780 -31.811 15.075 1.00 17.11 172 GLN B C 1
ATOM 4833 O O . GLN B 1 172 ? 65.922 -32.761 15.864 1.00 17.14 172 GLN B O 1
ATOM 4839 N N . ARG B 1 173 ? 65.504 -31.968 13.783 1.00 17.76 173 ARG B N 1
ATOM 4840 C CA . ARG B 1 173 ? 65.403 -33.304 13.171 1.00 19.60 173 ARG B CA 1
ATOM 4841 C C . ARG B 1 173 ? 66.698 -34.086 13.370 1.00 20.58 173 ARG B C 1
ATOM 4842 O O . ARG B 1 173 ? 66.683 -35.310 13.560 1.00 20.48 173 ARG B O 1
ATOM 4858 N N . GLY B 1 175 ? 68.749 -33.818 15.876 1.00 19.40 175 GLY B N 1
ATOM 4859 C CA . GLY B 1 175 ? 69.057 -34.062 17.281 1.00 18.25 175 GLY B CA 1
ATOM 4860 C C . GLY B 1 175 ? 69.273 -32.842 18.159 1.00 17.16 175 GLY B C 1
ATOM 4861 O O . GLY B 1 175 ? 69.391 -32.964 19.376 1.00 17.31 175 GLY B O 1
ATOM 4862 N N . VAL B 1 176 ? 69.313 -31.650 17.561 1.00 15.89 176 VAL B N 1
ATOM 4863 C CA . VAL B 1 176 ? 69.533 -30.450 18.383 1.00 14.82 176 VAL B CA 1
ATOM 4864 C C . VAL B 1 176 ? 68.361 -30.197 19.340 1.00 14.47 176 VAL B C 1
ATOM 4865 O O . VAL B 1 176 ? 67.197 -30.266 18.940 1.00 14.41 176 VAL B O 1
ATOM 4869 N N A LYS B 1 177 ? 68.676 -29.882 20.597 0.50 14.31 177 LYS B N 1
ATOM 4870 N N B LYS B 1 177 ? 68.681 -29.936 20.603 0.50 14.55 177 LYS B N 1
ATOM 4871 C CA A LYS B 1 177 ? 67.655 -29.649 21.632 0.50 14.39 177 LYS B CA 1
ATOM 4872 C CA B LYS B 1 177 ? 67.672 -29.633 21.610 0.50 14.88 177 LYS B CA 1
ATOM 4873 C C A LYS B 1 177 ? 67.382 -28.158 21.889 0.50 14.63 177 LYS B C 1
ATOM 4874 C C B LYS B 1 177 ? 67.455 -28.124 21.665 0.50 14.93 177 LYS B C 1
ATOM 4875 O O A LYS B 1 177 ? 68.206 -27.456 22.485 0.50 14.03 177 LYS B O 1
ATOM 4876 O O B LYS B 1 177 ? 68.405 -27.375 21.877 0.50 14.62 177 LYS B O 1
ATOM 4887 N N . PHE B 1 178 ? 66.211 -27.692 21.460 1.00 14.91 178 PHE B N 1
ATOM 4888 C CA . PHE B 1 178 ? 65.841 -26.276 21.616 1.00 15.30 178 PHE B CA 1
ATOM 4889 C C . PHE B 1 178 ? 65.048 -26.107 22.904 1.00 15.76 178 PHE B C 1
ATOM 4890 O O . PHE B 1 178 ? 63.996 -26.737 23.084 1.00 16.91 178 PHE B O 1
ATOM 4898 N N . VAL B 1 179 ? 65.562 -25.287 23.812 1.00 14.88 179 VAL B N 1
ATOM 4899 C CA . VAL B 1 179 ? 64.839 -24.905 25.012 1.00 15.25 179 VAL B CA 1
ATOM 4900 C C . VAL B 1 179 ? 64.391 -23.444 24.896 1.00 15.78 179 VAL B C 1
ATOM 4901 O O . VAL B 1 179 ? 65.198 -22.513 25.030 1.00 15.45 179 VAL B O 1
ATOM 4905 N N . THR B 1 180 ? 63.108 -23.255 24.604 1.00 15.75 180 THR B N 1
ATOM 4906 C CA . THR B 1 180 ? 62.600 -21.941 24.193 1.00 16.64 180 THR B CA 1
ATOM 4907 C C . THR B 1 180 ? 61.461 -21.455 25.077 1.00 16.45 180 THR B C 1
ATOM 4908 O O . THR B 1 180 ? 60.743 -22.261 25.693 1.00 17.63 180 THR B O 1
ATOM 4912 N N . GLY B 1 181 ? 61.303 -20.138 25.146 1.00 16.43 181 GLY B N 1
ATOM 4913 C CA . GLY B 1 181 ? 60.268 -19.524 25.961 1.00 16.14 181 GLY B CA 1
ATOM 4914 C C . GLY B 1 181 ? 60.857 -18.975 27.242 1.00 16.51 181 GLY B C 1
ATOM 4915 O O . GLY B 1 181 ? 62.022 -19.233 27.553 1.00 16.71 181 GLY B O 1
ATOM 4916 N N . THR B 1 182 ? 60.059 -18.185 27.960 1.00 16.72 182 THR B N 1
ATOM 4917 C CA . THR B 1 182 ? 60.492 -17.553 29.202 1.00 17.46 182 THR B CA 1
ATOM 4918 C C . THR B 1 182 ? 59.671 -18.170 30.347 1.00 18.01 182 THR B C 1
ATOM 4919 O O . THR B 1 182 ? 58.454 -18.300 30.224 1.00 18.42 182 THR B O 1
ATOM 4923 N N . PRO B 1 183 ? 60.326 -18.535 31.470 1.00 17.92 183 PRO B N 1
ATOM 4924 C CA . PRO B 1 183 ? 61.725 -18.263 31.819 1.00 17.53 183 PRO B CA 1
ATOM 4925 C C . PRO B 1 183 ? 62.758 -19.284 31.329 1.00 17.16 183 PRO B C 1
ATOM 4926 O O . PRO B 1 183 ? 63.961 -19.000 31.397 1.00 16.49 183 PRO B O 1
ATOM 4930 N N . GLN B 1 184 ? 62.314 -20.445 30.853 1.00 16.81 184 GLN B N 1
ATOM 4931 C CA . GLN B 1 184 ? 63.213 -21.598 30.634 1.00 16.14 184 GLN B CA 1
ATOM 4932 C C . GLN B 1 184 ? 64.390 -21.379 29.668 1.00 15.49 184 GLN B C 1
ATOM 4933 O O . GLN B 1 184 ? 65.451 -21.980 29.833 1.00 15.70 184 GLN B O 1
ATOM 4939 N N . GLY B 1 185 ? 64.205 -20.525 28.668 1.00 14.45 185 GLY B N 1
ATOM 4940 C CA . GLY B 1 185 ? 65.264 -20.276 27.707 1.00 14.00 185 GLY B CA 1
ATOM 4941 C C . GLY B 1 185 ? 65.871 -18.889 27.809 1.00 13.54 185 GLY B C 1
ATOM 4942 O O . GLY B 1 185 ? 66.643 -18.508 26.942 1.00 14.12 185 GLY B O 1
ATOM 4943 N N . ARG B 1 186 ? 65.497 -18.122 28.839 1.00 13.64 186 ARG B N 1
ATOM 4944 C CA . ARG B 1 186 ? 66.027 -16.783 29.005 1.00 13.67 186 ARG B CA 1
ATOM 4945 C C . ARG B 1 186 ? 67.297 -16.862 29.831 1.00 12.57 186 ARG B C 1
ATOM 4946 O O . ARG B 1 186 ? 67.231 -17.054 31.047 1.00 12.34 186 ARG B O 1
ATOM 4954 N N . VAL B 1 187 ? 68.448 -16.725 29.179 1.00 11.51 187 VAL B N 1
ATOM 4955 C CA . VAL B 1 187 ? 69.725 -16.731 29.912 1.00 11.12 187 VAL B CA 1
ATOM 4956 C C . VAL B 1 187 ? 69.802 -15.465 30.771 1.00 11.38 187 VAL B C 1
ATOM 4957 O O . VAL B 1 187 ? 69.461 -14.371 30.296 1.00 11.39 187 VAL B O 1
ATOM 4961 N N . VAL B 1 188 ? 70.233 -15.618 32.029 1.00 10.82 188 VAL B N 1
ATOM 4962 C CA . VAL B 1 188 ? 70.414 -14.466 32.924 1.00 11.52 188 VAL B CA 1
ATOM 4963 C C . VAL B 1 188 ? 71.883 -14.149 33.228 1.00 10.91 188 VAL B C 1
ATOM 4964 O O . VAL B 1 188 ? 72.198 -13.018 33.620 1.00 11.44 188 VAL B O 1
ATOM 4968 N N . THR B 1 189 ? 72.755 -15.140 33.041 1.00 9.92 189 THR B N 1
ATOM 4969 C CA . THR B 1 189 ? 74.207 -14.966 33.147 1.00 9.95 189 THR B CA 1
ATOM 4970 C C . THR B 1 189 ? 74.912 -16.166 32.511 1.00 9.47 189 THR B C 1
ATOM 4971 O O . THR B 1 189 ? 74.402 -17.303 32.509 1.00 9.61 189 THR B O 1
ATOM 4975 N N . LEU B 1 190 ? 76.093 -15.921 31.973 1.00 9.01 190 LEU B N 1
ATOM 4976 C CA . LEU B 1 190 ? 76.987 -17.027 31.656 1.00 9.76 190 LEU B CA 1
ATOM 4977 C C . LEU B 1 190 ? 77.592 -17.536 32.976 1.00 10.16 190 LEU B C 1
ATOM 4978 O O . LEU B 1 190 ? 77.557 -16.833 33.995 1.00 10.56 190 LEU B O 1
ATOM 4983 N N . ILE B 1 191 ? 78.124 -18.755 32.957 1.00 10.39 191 ILE B N 1
ATOM 4984 C CA . ILE B 1 191 ? 78.777 -19.331 34.143 1.00 11.27 191 ILE B CA 1
ATOM 4985 C C . ILE B 1 191 ? 80.260 -19.006 34.037 1.00 11.15 191 ILE B C 1
ATOM 4986 O O . ILE B 1 191 ? 80.946 -19.503 33.142 1.00 10.30 191 ILE B O 1
ATOM 4991 N N . PHE B 1 192 ? 80.755 -18.193 34.965 1.00 10.82 192 PHE B N 1
ATOM 4992 C CA . PHE B 1 192 ? 82.150 -17.774 34.946 1.00 11.50 192 PHE B CA 1
ATOM 4993 C C . PHE B 1 192 ? 82.896 -18.544 36.026 1.00 11.32 192 PHE B C 1
ATOM 4994 O O . PHE B 1 192 ? 82.579 -18.428 37.204 1.00 11.06 192 PHE B O 1
ATOM 5002 N N . GLU B 1 193 ? 83.835 -19.389 35.606 1.00 11.47 193 GLU B N 1
ATOM 5003 C CA . GLU B 1 193 ? 84.503 -20.279 36.544 1.00 12.48 193 GLU B CA 1
ATOM 5004 C C . GLU B 1 193 ? 85.967 -20.425 36.144 1.00 12.53 193 GLU B C 1
ATOM 5005 O O . GLU B 1 193 ? 86.274 -20.807 35.019 1.00 12.30 193 GLU B O 1
ATOM 5011 N N . ASN B 1 194 ? 86.864 -20.098 37.073 1.00 13.42 194 ASN B N 1
ATOM 5012 C CA . ASN B 1 194 ? 88.302 -20.191 36.808 1.00 14.66 194 ASN B CA 1
ATOM 5013 C C . ASN B 1 194 ? 88.748 -19.549 35.484 1.00 15.08 194 ASN B C 1
ATOM 5014 O O . ASN B 1 194 ? 89.454 -20.174 34.667 1.00 16.25 194 ASN B O 1
ATOM 5019 N N . ASN B 1 195 ? 88.309 -18.304 35.282 1.00 14.84 195 ASN B N 1
ATOM 5020 C CA . ASN B 1 195 ? 88.644 -17.489 34.099 1.00 15.36 195 ASN B CA 1
ATOM 5021 C C . ASN B 1 195 ? 88.212 -18.092 32.757 1.00 14.50 195 ASN B C 1
ATOM 5022 O O . ASN B 1 195 ? 88.857 -17.896 31.727 1.00 14.85 195 ASN B O 1
ATOM 5027 N N . ASP B 1 196 ? 87.102 -18.820 32.793 1.00 13.44 196 ASP B N 1
ATOM 5028 C CA . ASP B 1 196 ? 86.501 -19.376 31.584 1.00 13.44 196 ASP B CA 1
ATOM 5029 C C . ASP B 1 196 ? 84.987 -19.333 31.702 1.00 13.00 196 ASP B C 1
ATOM 5030 O O . ASP B 1 196 ? 84.442 -19.075 32.775 1.00 13.34 196 ASP B O 1
ATOM 5035 N N . VAL B 1 197 ? 84.309 -19.561 30.584 1.00 12.17 197 VAL B N 1
ATOM 5036 C CA . VAL B 1 197 ? 82.850 -19.649 30.572 1.00 12.14 197 VAL B CA 1
ATOM 5037 C C . VAL B 1 197 ? 82.462 -21.113 30.443 1.00 11.95 197 VAL B C 1
ATOM 5038 O O . VAL B 1 197 ? 82.893 -21.783 29.502 1.00 11.29 197 VAL B O 1
ATOM 5042 N N . LYS B 1 198 ? 81.654 -21.595 31.386 1.00 11.99 198 LYS B N 1
ATOM 5043 C CA . LYS B 1 198 ? 81.328 -23.022 31.458 1.00 12.22 198 LYS B CA 1
ATOM 5044 C C . LYS B 1 198 ? 79.901 -23.363 31.063 1.00 12.25 198 LYS B C 1
ATOM 5045 O O . LYS B 1 198 ? 79.493 -24.524 31.166 1.00 13.97 198 LYS B O 1
ATOM 5051 N N . GLY B 1 199 ? 79.153 -22.363 30.602 1.00 11.78 199 GLY B N 1
ATOM 5052 C CA . GLY B 1 199 ? 77.775 -22.550 30.138 1.00 11.46 199 GLY B CA 1
ATOM 5053 C C . GLY B 1 199 ? 76.964 -21.331 30.527 1.00 11.60 199 GLY B C 1
ATOM 5054 O O . GLY B 1 199 ? 77.470 -20.212 30.512 1.00 11.00 199 GLY B O 1
ATOM 5055 N N . ALA B 1 200 ? 75.703 -21.552 30.880 1.00 10.60 200 ALA B N 1
ATOM 5056 C CA . ALA B 1 200 ? 74.795 -20.447 31.181 1.00 10.85 200 ALA B CA 1
ATOM 5057 C C . ALA B 1 200 ? 73.758 -20.843 32.223 1.00 10.94 200 ALA B C 1
ATOM 5058 O O . ALA B 1 200 ? 73.484 -22.045 32.426 1.00 12.24 200 ALA B O 1
ATOM 5060 N N . VAL B 1 201 ? 73.179 -19.831 32.860 1.00 10.32 201 VAL B N 1
ATOM 5061 C CA . VAL B 1 201 ? 72.071 -20.025 33.805 1.00 11.18 201 VAL B CA 1
ATOM 5062 C C . VAL B 1 201 ? 70.839 -19.323 33.243 1.00 11.66 201 VAL B C 1
ATOM 5063 O O . VAL B 1 201 ? 70.932 -18.175 32.795 1.00 11.00 201 VAL B O 1
ATOM 5067 N N . THR B 1 202 ? 69.695 -20.002 33.278 1.00 12.48 202 THR B N 1
ATOM 5068 C CA . THR B 1 202 ? 68.452 -19.420 32.758 1.00 12.56 202 THR B CA 1
ATOM 5069 C C . THR B 1 202 ? 67.589 -18.845 33.899 1.00 13.49 202 THR B C 1
ATOM 5070 O O . THR B 1 202 ? 67.906 -19.045 35.092 1.00 13.58 202 THR B O 1
ATOM 5074 N N . ALA B 1 203 ? 66.530 -18.114 33.543 1.00 13.74 203 ALA B N 1
ATOM 5075 C CA . ALA B 1 203 ? 65.747 -17.305 34.503 1.00 14.83 203 ALA B CA 1
ATOM 5076 C C . ALA B 1 203 ? 64.957 -18.113 35.539 1.00 15.64 203 ALA B C 1
ATOM 5077 O O . ALA B 1 203 ? 64.463 -17.556 36.537 1.00 16.11 203 ALA B O 1
ATOM 5079 N N . ASP B 1 204 ? 64.818 -19.405 35.279 1.00 16.16 204 ASP B N 1
ATOM 5080 C CA . ASP B 1 204 ? 64.201 -20.347 36.224 1.00 17.15 204 ASP B CA 1
ATOM 5081 C C . ASP B 1 204 ? 65.241 -20.904 37.188 1.00 16.95 204 ASP B C 1
ATOM 5082 O O . ASP B 1 204 ? 64.952 -21.812 37.974 1.00 17.50 204 ASP B O 1
ATOM 5087 N N . GLY B 1 205 ? 66.455 -20.367 37.106 1.00 16.41 205 GLY B N 1
ATOM 5088 C CA . GLY B 1 205 ? 67.569 -20.775 37.966 1.00 16.68 205 GLY B CA 1
ATOM 5089 C C . GLY B 1 205 ? 68.334 -21.994 37.467 1.00 16.62 205 GLY B C 1
ATOM 5090 O O . GLY B 1 205 ? 69.347 -22.393 38.067 1.00 18.25 205 GLY B O 1
ATOM 5091 N N . LYS B 1 206 ? 67.886 -22.582 36.364 1.00 16.23 206 LYS B N 1
ATOM 5092 C CA . LYS B 1 206 ? 68.539 -23.790 35.834 1.00 15.05 206 LYS B CA 1
ATOM 5093 C C . LYS B 1 206 ? 69.959 -23.567 35.285 1.00 15.80 206 LYS B C 1
ATOM 5094 O O . LYS B 1 206 ? 70.213 -22.592 34.582 1.00 14.35 206 LYS B O 1
ATOM 5100 N N . ILE B 1 207 ? 70.864 -24.479 35.641 1.00 14.71 207 ILE B N 1
ATOM 5101 C CA . ILE B 1 207 ? 72.281 -24.412 35.285 1.00 15.21 207 ILE B CA 1
ATOM 5102 C C . ILE B 1 207 ? 72.558 -25.311 34.086 1.00 15.70 207 ILE B C 1
ATOM 5103 O O . ILE B 1 207 ? 72.276 -26.511 34.129 1.00 16.93 207 ILE B O 1
ATOM 5108 N N . TRP B 1 208 ? 73.074 -24.709 33.013 1.00 14.50 208 TRP B N 1
ATOM 5109 C CA . TRP B 1 208 ? 73.371 -25.414 31.769 1.00 14.62 208 TRP B CA 1
ATOM 5110 C C . TRP B 1 208 ? 74.863 -25.411 31.518 1.00 15.07 208 TRP B C 1
ATOM 5111 O O . TRP B 1 208 ? 75.418 -24.426 31.005 1.00 14.63 208 TRP B O 1
ATOM 5122 N N . ARG B 1 209 ? 75.525 -26.514 31.865 1.00 15.32 209 ARG B N 1
ATOM 5123 C CA . ARG B 1 209 ? 76.971 -26.624 31.650 1.00 15.66 209 ARG B CA 1
ATOM 5124 C C . ARG B 1 209 ? 77.280 -27.195 30.274 1.00 15.97 209 ARG B C 1
ATOM 5125 O O . ARG B 1 209 ? 76.552 -28.064 29.780 1.00 16.94 209 ARG B O 1
ATOM 5133 N N . ALA B 1 210 ? 78.365 -26.705 29.668 1.00 15.22 210 ALA B N 1
ATOM 5134 C CA . ALA B 1 210 ? 78.783 -27.116 28.331 1.00 15.35 210 ALA B CA 1
ATOM 5135 C C . ALA B 1 210 ? 80.290 -26.985 28.154 1.00 14.97 210 ALA B C 1
ATOM 5136 O O . ALA B 1 210 ? 80.914 -26.105 28.746 1.00 15.50 210 ALA B O 1
ATOM 5138 N N . GLU B 1 211 ? 80.863 -27.847 27.318 1.00 14.60 211 GLU B N 1
ATOM 5139 C CA . GLU B 1 211 ? 82.282 -27.769 26.980 1.00 15.32 211 GLU B CA 1
ATOM 5140 C C . GLU B 1 211 ? 82.618 -26.560 26.104 1.00 14.20 211 GLU B C 1
ATOM 5141 O O . GLU B 1 211 ? 83.719 -26.025 26.189 1.00 14.20 211 GLU B O 1
ATOM 5147 N N . ARG B 1 212 ? 81.672 -26.149 25.257 1.00 13.29 212 ARG B N 1
ATOM 5148 C CA . ARG B 1 212 ? 81.795 -24.887 24.511 1.00 12.99 212 ARG B CA 1
ATOM 5149 C C . ARG B 1 212 ? 80.452 -24.187 24.540 1.00 11.92 212 ARG B C 1
ATOM 5150 O O . ARG B 1 212 ? 79.394 -24.832 24.469 1.00 11.97 212 ARG B O 1
ATOM 5158 N N . THR B 1 213 ? 80.511 -22.867 24.634 1.00 11.03 213 THR B N 1
ATOM 5159 C CA . THR B 1 213 ? 79.315 -22.022 24.629 1.00 10.66 213 THR B CA 1
ATOM 5160 C C . THR B 1 213 ? 79.440 -21.030 23.491 1.00 10.42 213 THR B C 1
ATOM 5161 O O . THR B 1 213 ? 80.468 -20.349 23.384 1.00 11.19 213 THR B O 1
ATOM 5165 N N . PHE B 1 214 ? 78.413 -20.973 22.637 1.00 9.35 214 PHE B N 1
ATOM 5166 C CA . PHE B 1 214 ? 78.353 -19.994 21.527 1.00 9.48 214 PHE B CA 1
ATOM 5167 C C . PHE B 1 214 ? 77.400 -18.873 21.921 1.00 9.62 214 PHE B C 1
ATOM 5168 O O . PHE B 1 214 ? 76.246 -19.128 22.287 1.00 10.58 214 PHE B O 1
ATOM 5176 N N . LEU B 1 215 ? 77.870 -17.630 21.827 1.00 9.69 215 LEU B N 1
ATOM 5177 C CA . LEU B 1 215 ? 77.038 -16.484 22.159 1.00 9.62 215 LEU B CA 1
ATOM 5178 C C . LEU B 1 215 ? 76.523 -15.893 20.849 1.00 9.87 215 LEU B C 1
ATOM 5179 O O . LEU B 1 215 ? 77.288 -15.252 20.102 1.00 10.84 215 LEU B O 1
ATOM 5184 N N . CYS B 1 216 ? 75.239 -16.126 20.594 1.00 10.01 216 CYS B N 1
ATOM 5185 C CA . CYS B 1 216 ? 74.570 -15.676 19.372 1.00 9.43 216 CYS B CA 1
ATOM 5186 C C . CYS B 1 216 ? 73.268 -14.944 19.712 1.00 9.91 216 CYS B C 1
ATOM 5187 O O . CYS B 1 216 ? 72.221 -15.220 19.131 1.00 10.37 216 CYS B O 1
ATOM 5190 N N . ALA B 1 217 ? 73.350 -14.003 20.647 1.00 9.27 217 ALA B N 1
ATOM 5191 C CA . ALA B 1 217 ? 72.152 -13.336 21.159 1.00 9.27 217 ALA B CA 1
ATOM 5192 C C . ALA B 1 217 ? 71.867 -12.022 20.436 1.00 9.32 217 ALA B C 1
ATOM 5193 O O . ALA B 1 217 ? 71.073 -11.210 20.918 1.00 9.35 217 ALA B O 1
ATOM 5195 N N . GLY B 1 218 ? 72.505 -11.817 19.286 1.00 9.63 218 GLY B N 1
ATOM 5196 C CA . GLY B 1 218 ? 72.212 -10.626 18.466 1.00 9.86 218 GLY B CA 1
ATOM 5197 C C . GLY B 1 218 ? 72.385 -9.336 19.249 1.00 9.73 218 GLY B C 1
ATOM 5198 O O . GLY B 1 218 ? 73.399 -9.135 19.916 1.00 9.95 218 GLY B O 1
ATOM 5199 N N . ALA B 1 219 ? 71.377 -8.476 19.190 1.00 9.95 219 ALA B N 1
ATOM 5200 C CA . ALA B 1 219 ? 71.445 -7.165 19.856 1.00 9.88 219 ALA B CA 1
ATOM 5201 C C . ALA B 1 219 ? 71.604 -7.225 21.368 1.00 10.72 219 ALA B C 1
ATOM 5202 O O . ALA B 1 219 ? 72.044 -6.246 21.983 1.00 11.79 219 ALA B O 1
ATOM 5204 N N . SER B 1 220 ? 71.207 -8.348 21.960 1.00 10.86 220 SER B N 1
ATOM 5205 C CA . SER B 1 220 ? 71.283 -8.561 23.410 1.00 11.98 220 SER B CA 1
ATOM 5206 C C . SER B 1 220 ? 72.603 -9.153 23.896 1.00 11.78 220 SER B C 1
ATOM 5207 O O . SER B 1 220 ? 72.776 -9.364 25.108 1.00 12.55 220 SER B O 1
ATOM 5210 N N . ALA B 1 221 ? 73.521 -9.467 22.979 1.00 11.38 221 ALA B N 1
ATOM 5211 C CA . ALA B 1 221 ? 74.773 -10.148 23.377 1.00 11.20 221 ALA B CA 1
ATOM 5212 C C . ALA B 1 221 ? 75.614 -9.389 24.419 1.00 11.47 221 ALA B C 1
ATOM 5213 O O . ALA B 1 221 ? 76.251 -10.009 25.290 1.00 10.75 221 ALA B O 1
ATOM 5215 N N . GLY B 1 222 ? 75.625 -8.061 24.321 1.00 12.25 222 GLY B N 1
ATOM 5216 C CA . GLY B 1 222 ? 76.416 -7.213 25.217 1.00 13.41 222 GLY B CA 1
ATOM 5217 C C . GLY B 1 222 ? 76.046 -7.299 26.689 1.00 13.63 222 GLY B C 1
ATOM 5218 O O . GLY B 1 222 ? 76.849 -6.926 27.545 1.00 15.67 222 GLY B O 1
ATOM 5219 N N . GLN B 1 223 ? 74.843 -7.787 26.988 1.00 13.56 223 GLN B N 1
ATOM 5220 C CA . GLN B 1 223 ? 74.399 -8.018 28.360 1.00 14.17 223 GLN B CA 1
ATOM 5221 C C . GLN B 1 223 ? 75.318 -9.010 29.086 1.00 13.44 223 GLN B C 1
ATOM 5222 O O . GLN B 1 223 ? 75.528 -8.899 30.307 1.00 13.47 223 GLN B O 1
ATOM 5228 N N . PHE B 1 224 ? 75.865 -9.967 28.343 1.00 12.60 224 PHE B N 1
ATOM 5229 C CA . PHE B 1 224 ? 76.464 -11.174 28.969 1.00 12.50 224 PHE B CA 1
ATOM 5230 C C . PHE B 1 224 ? 77.966 -11.148 29.198 1.00 12.78 224 PHE B C 1
ATOM 5231 O O . PHE B 1 224 ? 78.499 -11.946 29.970 1.00 12.63 224 PHE B O 1
ATOM 5239 N N A LEU B 1 225 ? 78.621 -10.178 28.563 0.50 12.52 225 LEU B N 1
ATOM 5240 N N B LEU B 1 225 ? 78.674 -10.273 28.503 0.50 12.70 225 LEU B N 1
ATOM 5241 C CA A LEU B 1 225 ? 80.062 -10.149 28.406 0.50 12.88 225 LEU B CA 1
ATOM 5242 C CA B LEU B 1 225 ? 80.072 -10.052 28.821 0.50 13.25 225 LEU B CA 1
ATOM 5243 C C A LEU B 1 225 ? 80.549 -8.706 28.203 0.50 13.11 225 LEU B C 1
ATOM 5244 C C B LEU B 1 225 ? 80.548 -8.730 28.269 0.50 13.33 225 LEU B C 1
ATOM 5245 O O A LEU B 1 225 ? 79.817 -7.888 27.631 0.50 13.85 225 LEU B O 1
ATOM 5246 O O B LEU B 1 225 ? 79.841 -8.054 27.506 0.50 13.95 225 LEU B O 1
ATOM 5255 N N . ASP B 1 226 ? 81.763 -8.396 28.670 1.00 13.43 226 ASP B N 1
ATOM 5256 C CA . ASP B 1 226 ? 82.393 -7.128 28.337 1.00 13.54 226 ASP B CA 1
ATOM 5257 C C . ASP B 1 226 ? 82.945 -7.178 26.931 1.00 12.96 226 ASP B C 1
ATOM 5258 O O . ASP B 1 226 ? 84.001 -7.781 26.700 1.00 13.28 226 ASP B O 1
ATOM 5263 N N . PHE B 1 227 ? 82.219 -6.576 25.988 1.00 12.54 227 PHE B N 1
ATOM 5264 C CA . PHE B 1 227 ? 82.671 -6.509 24.609 1.00 12.32 227 PHE B CA 1
ATOM 5265 C C . PHE B 1 227 ? 83.651 -5.365 24.339 1.00 11.89 227 PHE B C 1
ATOM 5266 O O . PHE B 1 227 ? 84.024 -5.128 23.195 1.00 11.76 227 PHE B O 1
ATOM 5274 N N . LYS B 1 228 ? 84.053 -4.634 25.380 1.00 12.87 228 LYS B N 1
ATOM 5275 C CA . LYS B 1 228 ? 85.046 -3.573 25.179 1.00 13.01 228 LYS B CA 1
ATOM 5276 C C . LYS B 1 228 ? 84.580 -2.606 24.080 1.00 13.56 228 LYS B C 1
ATOM 5277 O O . LYS B 1 228 ? 85.365 -2.208 23.205 1.00 14.06 228 LYS B O 1
ATOM 5283 N N . ASN B 1 229 ? 83.296 -2.256 24.161 1.00 13.56 229 ASN B N 1
ATOM 5284 C CA . ASN B 1 229 ? 82.625 -1.320 23.247 1.00 14.02 229 ASN B CA 1
ATOM 5285 C C . ASN B 1 229 ? 82.546 -1.763 21.788 1.00 13.02 229 ASN B C 1
ATOM 5286 O O . ASN B 1 229 ? 82.228 -0.955 20.923 1.00 12.33 229 ASN B O 1
ATOM 5291 N N . GLN B 1 230 ? 82.796 -3.041 21.516 1.00 10.99 230 GLN B N 1
ATOM 5292 C CA . GLN B 1 230 ? 82.706 -3.541 20.136 1.00 10.78 230 GLN B CA 1
ATOM 5293 C C . GLN B 1 230 ? 81.300 -3.550 19.533 1.00 10.86 230 GLN B C 1
ATOM 5294 O O . GLN B 1 230 ? 81.171 -3.548 18.312 1.00 11.14 230 GLN B O 1
ATOM 5300 N N . LEU B 1 231 ? 80.262 -3.554 20.377 1.00 10.74 231 LEU B N 1
ATOM 5301 C CA . LEU B 1 231 ? 78.887 -3.711 19.882 1.00 10.69 231 LEU B CA 1
ATOM 5302 C C . LEU B 1 231 ? 78.021 -2.508 20.223 1.00 10.64 231 LEU B C 1
ATOM 5303 O O . LEU B 1 231 ? 78.019 -2.055 21.378 1.00 11.52 231 LEU B O 1
ATOM 5308 N N . ARG B 1 232 ? 77.279 -2.007 19.232 1.00 9.69 232 ARG B N 1
ATOM 5309 C CA . ARG B 1 232 ? 76.276 -0.963 19.474 1.00 8.53 232 ARG B CA 1
ATOM 5310 C C . ARG B 1 232 ? 74.881 -1.482 19.097 1.00 8.67 232 ARG B C 1
ATOM 5311 O O . ARG B 1 232 ? 74.522 -1.528 17.908 1.00 8.50 232 ARG B O 1
ATOM 5319 N N . PRO B 1 233 ? 74.113 -1.942 20.092 1.00 9.05 233 PRO B N 1
ATOM 5320 C CA . PRO B 1 233 ? 72.738 -2.344 19.786 1.00 9.14 233 PRO B CA 1
ATOM 5321 C C . PRO B 1 233 ? 71.952 -1.168 19.183 1.00 9.43 233 PRO B C 1
ATOM 5322 O O . PRO B 1 233 ? 71.913 -0.071 19.759 1.00 9.44 233 PRO B O 1
ATOM 5326 N N . THR B 1 234 ? 71.365 -1.401 18.016 1.00 8.70 234 THR B N 1
ATOM 5327 C CA . THR B 1 234 ? 70.725 -0.349 17.220 1.00 9.43 234 THR B CA 1
ATOM 5328 C C . THR B 1 234 ? 69.495 -0.937 16.538 1.00 9.48 234 THR B C 1
ATOM 5329 O O . THR B 1 234 ? 69.503 -2.116 16.133 1.00 9.21 234 THR B O 1
ATOM 5333 N N . ALA B 1 235 ? 68.437 -0.133 16.436 1.00 8.28 235 ALA B N 1
ATOM 5334 C CA . ALA B 1 235 ? 67.157 -0.607 15.885 1.00 8.09 235 ALA B CA 1
ATOM 5335 C C . ALA B 1 235 ? 66.704 0.099 14.629 1.00 8.23 235 ALA B C 1
ATOM 5336 O O . ALA B 1 235 ? 66.960 1.289 14.442 1.00 8.05 235 ALA B O 1
ATOM 5338 N N . TRP B 1 236 ? 66.027 -0.667 13.779 1.00 7.41 236 TRP B N 1
ATOM 5339 C CA . TRP B 1 236 ? 65.356 -0.145 12.596 1.00 8.40 236 TRP B CA 1
ATOM 5340 C C . TRP B 1 236 ? 63.854 -0.422 12.697 1.00 8.81 236 TRP B C 1
ATOM 5341 O O . TRP B 1 236 ? 63.376 -1.070 13.640 1.00 9.82 236 TRP B O 1
ATOM 5352 N N . THR B 1 237 ? 63.116 0.074 11.718 1.00 9.22 237 THR B N 1
ATOM 5353 C CA . THR B 1 237 ? 61.669 0.134 11.795 1.00 9.57 237 THR B CA 1
ATOM 5354 C C . THR B 1 237 ? 61.041 -0.455 10.534 1.00 10.39 237 THR B C 1
ATOM 5355 O O . THR B 1 237 ? 61.567 -0.310 9.424 1.00 10.13 237 THR B O 1
ATOM 5359 N N . LEU B 1 238 ? 59.917 -1.139 10.718 1.00 9.53 238 LEU B N 1
ATOM 5360 C CA . LEU B 1 238 ? 59.210 -1.727 9.573 1.00 9.71 238 LEU B CA 1
ATOM 5361 C C . LEU B 1 238 ? 57.705 -1.706 9.783 1.00 9.68 238 LEU B C 1
ATOM 5362 O O . LEU B 1 238 ? 57.206 -1.746 10.921 1.00 8.94 238 LEU B O 1
ATOM 5367 N N . VAL B 1 239 ? 56.993 -1.630 8.666 1.00 8.93 239 VAL B N 1
ATOM 5368 C CA . VAL B 1 239 ? 55.542 -1.749 8.672 1.00 9.67 239 VAL B CA 1
ATOM 5369 C C . VAL B 1 239 ? 55.078 -2.674 7.563 1.00 9.74 239 VAL B C 1
ATOM 5370 O O . VAL B 1 239 ? 55.828 -2.965 6.614 1.00 9.63 239 VAL B O 1
ATOM 5374 N N . HIS B 1 240 ? 53.845 -3.157 7.707 1.00 10.03 240 HIS B N 1
ATOM 5375 C CA . HIS B 1 240 ? 53.144 -3.852 6.625 1.00 10.97 240 HIS B CA 1
ATOM 5376 C C . HIS B 1 240 ? 51.891 -3.075 6.241 1.00 10.96 240 HIS B C 1
ATOM 5377 O O . HIS B 1 240 ? 51.226 -2.475 7.097 1.00 11.96 240 HIS B O 1
ATOM 5384 N N . ILE B 1 241 ? 51.563 -3.109 4.953 1.00 11.61 241 ILE B N 1
ATOM 5385 C CA . ILE B 1 241 ? 50.267 -2.632 4.464 1.00 12.60 241 ILE B CA 1
ATOM 5386 C C . ILE B 1 241 ? 49.595 -3.779 3.739 1.00 12.94 241 ILE B C 1
ATOM 5387 O O . ILE B 1 241 ? 50.213 -4.407 2.886 1.00 12.71 241 ILE B O 1
ATOM 5392 N N . ALA B 1 242 ? 48.350 -4.058 4.111 1.00 14.24 242 ALA B N 1
ATOM 5393 C CA . ALA B 1 242 ? 47.619 -5.191 3.548 1.00 15.24 242 ALA B CA 1
ATOM 5394 C C . ALA B 1 242 ? 46.882 -4.782 2.287 1.00 16.58 242 ALA B C 1
ATOM 5395 O O . ALA B 1 242 ? 46.107 -3.819 2.291 1.00 17.06 242 ALA B O 1
ATOM 5397 N N . LEU B 1 243 ? 47.142 -5.510 1.208 1.00 17.72 243 LEU B N 1
ATOM 5398 C CA . LEU B 1 243 ? 46.428 -5.296 -0.049 1.00 19.85 243 LEU B CA 1
ATOM 5399 C C . LEU B 1 243 ? 45.118 -6.072 -0.072 1.00 21.70 243 LEU B C 1
ATOM 5400 O O . LEU B 1 243 ? 45.032 -7.190 0.437 1.00 21.99 243 LEU B O 1
ATOM 5405 N N . LYS B 1 244 ? 44.110 -5.477 -0.694 1.00 23.93 244 LYS B N 1
ATOM 5406 C CA . LYS B 1 244 ? 42.831 -6.146 -0.892 1.00 26.65 244 LYS B CA 1
ATOM 5407 C C . LYS B 1 244 ? 43.003 -7.355 -1.828 1.00 27.66 244 LYS B C 1
ATOM 5408 O O . LYS B 1 244 ? 43.864 -7.348 -2.710 1.00 27.60 244 LYS B O 1
ATOM 5414 N N . PRO B 1 245 ? 42.191 -8.410 -1.636 1.00 29.23 245 PRO B N 1
ATOM 5415 C CA . PRO B 1 245 ? 42.401 -9.633 -2.419 1.00 30.22 245 PRO B CA 1
ATOM 5416 C C . PRO B 1 245 ? 42.517 -9.384 -3.931 1.00 31.22 245 PRO B C 1
ATOM 5417 O O . PRO B 1 245 ? 43.344 -10.009 -4.598 1.00 31.54 245 PRO B O 1
ATOM 5421 N N . GLU B 1 246 ? 41.716 -8.454 -4.445 1.00 32.21 246 GLU B N 1
ATOM 5422 C CA . GLU B 1 246 ? 41.650 -8.160 -5.879 1.00 33.23 246 GLU B CA 1
ATOM 5423 C C . GLU B 1 246 ? 42.830 -7.349 -6.423 1.00 33.25 246 GLU B C 1
ATOM 5424 O O . GLU B 1 246 ? 43.123 -7.409 -7.623 1.00 33.50 246 GLU B O 1
ATOM 5430 N N . GLU B 1 247 ? 43.504 -6.594 -5.554 1.00 33.11 247 GLU B N 1
ATOM 5431 C CA . GLU B 1 247 ? 44.639 -5.773 -5.998 1.00 32.91 247 GLU B CA 1
ATOM 5432 C C . GLU B 1 247 ? 46.009 -6.468 -5.896 1.00 32.84 247 GLU B C 1
ATOM 5433 O O . GLU B 1 247 ? 47.008 -5.929 -6.377 1.00 32.99 247 GLU B O 1
ATOM 5439 N N A ARG B 1 248 ? 46.034 -7.662 -5.305 0.50 32.82 248 ARG B N 1
ATOM 5440 N N B ARG B 1 248 ? 46.036 -7.664 -5.307 0.50 32.80 248 ARG B N 1
ATOM 5441 C CA A ARG B 1 248 ? 47.278 -8.392 -5.027 0.50 32.81 248 ARG B CA 1
ATOM 5442 C CA B ARG B 1 248 ? 47.286 -8.390 -5.025 0.50 32.75 248 ARG B CA 1
ATOM 5443 C C A ARG B 1 248 ? 48.052 -8.847 -6.265 0.50 32.83 248 ARG B C 1
ATOM 5444 C C B ARG B 1 248 ? 48.055 -8.857 -6.262 0.50 32.81 248 ARG B C 1
ATOM 5445 O O A ARG B 1 248 ? 49.284 -8.768 -6.291 0.50 33.02 248 ARG B O 1
ATOM 5446 O O B ARG B 1 248 ? 49.289 -8.796 -6.285 0.50 33.00 248 ARG B O 1
ATOM 5461 N N . ALA B 1 249 ? 47.328 -9.328 -7.274 1.00 32.71 249 ALA B N 1
ATOM 5462 C CA . ALA B 1 249 ? 47.934 -9.836 -8.517 1.00 32.43 249 ALA B CA 1
ATOM 5463 C C . ALA B 1 249 ? 48.807 -8.808 -9.245 1.00 31.95 249 ALA B C 1
ATOM 5464 O O . ALA B 1 249 ? 49.879 -9.149 -9.748 1.00 32.00 249 ALA B O 1
ATOM 5466 N N . LEU B 1 250 ? 48.346 -7.560 -9.275 1.00 31.25 250 LEU B N 1
ATOM 5467 C CA . LEU B 1 250 ? 49.076 -6.463 -9.923 1.00 30.40 250 LEU B CA 1
ATOM 5468 C C . LEU B 1 250 ? 50.486 -6.264 -9.345 1.00 29.52 250 LEU B C 1
ATOM 5469 O O . LEU B 1 250 ? 51.435 -5.981 -10.088 1.00 29.46 250 LEU B O 1
ATOM 5474 N N . TYR B 1 251 ? 50.617 -6.443 -8.028 1.00 28.50 251 TYR B N 1
ATOM 5475 C CA . TYR B 1 251 ? 51.871 -6.169 -7.318 1.00 27.81 251 TYR B CA 1
ATOM 5476 C C . TYR B 1 251 ? 52.847 -7.361 -7.266 1.00 28.01 251 TYR B C 1
ATOM 5477 O O . TYR B 1 251 ? 53.952 -7.240 -6.735 1.00 27.71 251 TYR B O 1
ATOM 5486 N N . LYS B 1 252 ? 52.445 -8.499 -7.833 1.00 28.12 252 LYS B N 1
ATOM 5487 C CA . LYS B 1 252 ? 53.245 -9.734 -7.793 1.00 28.61 252 LYS B CA 1
ATOM 5488 C C . LYS B 1 252 ? 54.531 -9.669 -8.612 1.00 28.05 252 LYS B C 1
ATOM 5489 O O . LYS B 1 252 ? 54.576 -9.019 -9.655 1.00 28.20 252 LYS B O 1
ATOM 5495 N N . ASN B 1 253 ? 55.568 -10.351 -8.122 1.00 27.18 253 ASN B N 1
ATOM 5496 C CA . ASN B 1 253 ? 56.843 -10.516 -8.835 1.00 26.99 253 ASN B CA 1
ATOM 5497 C C . ASN B 1 253 ? 57.632 -9.243 -9.166 1.00 25.69 253 ASN B C 1
ATOM 5498 O O . ASN B 1 253 ? 58.623 -9.317 -9.909 1.00 26.65 253 ASN B O 1
ATOM 5503 N N . ILE B 1 254 ? 57.204 -8.094 -8.639 1.00 23.73 254 ILE B N 1
ATOM 5504 C CA . ILE B 1 254 ? 57.954 -6.839 -8.824 1.00 21.77 254 ILE B CA 1
ATOM 5505 C C . ILE B 1 254 ? 59.326 -6.959 -8.150 1.00 19.88 254 ILE B C 1
ATOM 5506 O O . ILE B 1 254 ? 59.466 -7.702 -7.173 1.00 20.35 254 ILE B O 1
ATOM 5511 N N . PRO B 1 255 ? 60.353 -6.248 -8.667 1.00 17.90 255 PRO B N 1
ATOM 5512 C CA . PRO B 1 255 ? 61.655 -6.340 -8.005 1.00 16.59 255 PRO B CA 1
ATOM 5513 C C . PRO B 1 255 ? 61.685 -5.602 -6.674 1.00 15.05 255 PRO B C 1
ATOM 5514 O O . PRO B 1 255 ? 60.825 -4.777 -6.398 1.00 14.79 255 PRO B O 1
ATOM 5518 N N . VAL B 1 256 ? 62.693 -5.897 -5.866 1.00 13.97 256 VAL B N 1
ATOM 5519 C CA . VAL B 1 256 ? 62.898 -5.137 -4.643 1.00 12.63 256 VAL B CA 1
ATOM 5520 C C . VAL B 1 256 ? 63.256 -3.715 -5.049 1.00 11.91 256 VAL B C 1
ATOM 5521 O O . VAL B 1 256 ? 64.086 -3.519 -5.927 1.00 11.64 256 VAL B O 1
ATOM 5525 N N . ILE B 1 257 ? 62.601 -2.741 -4.416 1.00 11.51 257 ILE B N 1
ATOM 5526 C CA . ILE B 1 257 ? 62.814 -1.328 -4.709 1.00 11.37 257 ILE B CA 1
ATOM 5527 C C . ILE B 1 257 ? 63.509 -0.733 -3.495 1.00 11.18 257 ILE B C 1
ATOM 5528 O O . ILE B 1 257 ? 62.930 -0.715 -2.417 1.00 10.10 257 ILE B O 1
ATOM 5533 N N . PHE B 1 258 ? 64.734 -0.228 -3.661 1.00 10.88 258 PHE B N 1
ATOM 5534 C CA . PHE B 1 258 ? 65.543 0.169 -2.505 1.00 11.37 258 PHE B CA 1
ATOM 5535 C C . PHE B 1 258 ? 66.210 1.511 -2.796 1.00 11.68 258 PHE B C 1
ATOM 5536 O O . PHE B 1 258 ? 66.942 1.636 -3.772 1.00 12.73 258 PHE B O 1
ATOM 5544 N N . ASN B 1 259 ? 65.960 2.503 -1.947 1.00 11.29 259 ASN B N 1
ATOM 5545 C CA . ASN B 1 259 ? 66.687 3.765 -2.049 1.00 11.57 259 ASN B CA 1
ATOM 5546 C C . ASN B 1 259 ? 67.382 3.983 -0.718 1.00 12.06 259 ASN B C 1
ATOM 5547 O O . ASN B 1 259 ? 66.717 4.084 0.321 1.00 12.46 259 ASN B O 1
ATOM 5552 N N . ILE B 1 260 ? 68.713 4.059 -0.748 1.00 11.83 260 ILE B N 1
ATOM 5553 C CA . ILE B 1 260 ? 69.496 4.095 0.509 1.00 11.05 260 ILE B CA 1
ATOM 5554 C C . ILE B 1 260 ? 69.307 5.375 1.333 1.00 11.82 260 ILE B C 1
ATOM 5555 O O . ILE B 1 260 ? 69.795 5.459 2.449 1.00 12.51 260 ILE B O 1
ATOM 5560 N N . GLU B 1 261 ? 68.588 6.347 0.774 1.00 11.86 261 GLU B N 1
ATOM 5561 C CA . GLU B 1 261 ? 68.255 7.586 1.476 1.00 12.54 261 GLU B CA 1
ATOM 5562 C C . GLU B 1 261 ? 66.763 7.731 1.779 1.00 12.81 261 GLU B C 1
ATOM 5563 O O . GLU B 1 261 ? 66.328 8.748 2.338 1.00 13.44 261 GLU B O 1
ATOM 5569 N N . ARG B 1 262 ? 65.968 6.720 1.421 1.00 11.86 262 ARG B N 1
ATOM 5570 C CA . ARG B 1 262 ? 64.529 6.816 1.600 1.00 11.95 262 ARG B CA 1
ATOM 5571 C C . ARG B 1 262 ? 63.940 5.582 2.288 1.00 12.07 262 ARG B C 1
ATOM 5572 O O . ARG B 1 262 ? 63.209 5.700 3.275 1.00 13.06 262 ARG B O 1
ATOM 5580 N N . GLY B 1 263 ? 64.208 4.411 1.723 1.00 11.00 263 GLY B N 1
ATOM 5581 C CA . GLY B 1 263 ? 63.622 3.180 2.247 1.00 10.66 263 GLY B CA 1
ATOM 5582 C C . GLY B 1 263 ? 63.456 2.149 1.158 1.00 10.06 263 GLY B C 1
ATOM 5583 O O . GLY B 1 263 ? 63.954 2.322 0.034 1.00 9.72 263 GLY B O 1
ATOM 5584 N N . PHE B 1 264 ? 62.745 1.072 1.480 1.00 9.89 264 PHE B N 1
ATOM 5585 C CA . PHE B 1 264 ? 62.622 -0.018 0.536 1.00 9.77 264 PHE B CA 1
ATOM 5586 C C . PHE B 1 264 ? 61.364 -0.813 0.794 1.00 10.07 264 PHE B C 1
ATOM 5587 O O . PHE B 1 264 ? 60.761 -0.728 1.871 1.00 9.80 264 PHE B O 1
ATOM 5595 N N . PHE B 1 265 ? 60.954 -1.563 -0.214 1.00 9.47 265 PHE B N 1
ATOM 5596 C CA . PHE B 1 265 ? 59.796 -2.436 -0.065 1.00 10.06 265 PHE B CA 1
ATOM 5597 C C . PHE B 1 265 ? 59.853 -3.600 -1.033 1.00 10.60 265 PHE B C 1
ATOM 5598 O O . PHE B 1 265 ? 60.677 -3.625 -1.947 1.00 10.50 265 PHE B O 1
ATOM 5606 N N . PHE B 1 266 ? 58.950 -4.550 -0.811 1.00 10.64 266 PHE B N 1
ATOM 5607 C CA . PHE B 1 266 ? 58.942 -5.840 -1.495 1.00 11.67 266 PHE B CA 1
ATOM 5608 C C . PHE B 1 266 ? 57.566 -6.147 -2.090 1.00 12.10 266 PHE B C 1
ATOM 5609 O O . PHE B 1 266 ? 56.556 -5.562 -1.678 1.00 12.26 266 PHE B O 1
ATOM 5617 N N . GLU B 1 267 ? 57.523 -7.100 -3.020 1.00 13.11 267 GLU B N 1
ATOM 5618 C CA . GLU B 1 267 ? 56.231 -7.673 -3.433 1.00 14.01 267 GLU B CA 1
ATOM 5619 C C . GLU B 1 267 ? 55.430 -8.194 -2.218 1.00 13.98 267 GLU B C 1
ATOM 5620 O O . GLU B 1 267 ? 56.020 -8.617 -1.224 1.00 13.91 267 GLU B O 1
ATOM 5626 N N . PRO B 1 268 ? 54.082 -8.181 -2.299 1.00 14.66 268 PRO B N 1
ATOM 5627 C CA . PRO B 1 268 ? 53.255 -8.619 -1.171 1.00 14.83 268 PRO B CA 1
ATOM 5628 C C . PRO B 1 268 ? 53.497 -10.081 -0.801 1.00 15.38 268 PRO B C 1
ATOM 5629 O O . PRO B 1 268 ? 53.775 -10.907 -1.683 1.00 14.69 268 PRO B O 1
ATOM 5633 N N . ASP B 1 269 ? 53.411 -10.397 0.493 1.00 15.97 269 ASP B N 1
ATOM 5634 C CA . ASP B 1 269 ? 53.589 -11.783 0.937 1.00 17.12 269 ASP B CA 1
ATOM 5635 C C . ASP B 1 269 ? 52.398 -12.662 0.529 1.00 17.88 269 ASP B C 1
ATOM 5636 O O . ASP B 1 269 ? 51.316 -12.151 0.253 1.00 17.95 269 ASP B O 1
ATOM 5641 N N . GLU B 1 270 ? 52.619 -13.972 0.457 1.00 18.75 270 GLU B N 1
ATOM 5642 C CA . GLU B 1 270 ? 51.561 -14.896 0.038 1.00 20.74 270 GLU B CA 1
ATOM 5643 C C . GLU B 1 270 ? 50.476 -15.069 1.095 1.00 21.27 270 GLU B C 1
ATOM 5644 O O . GLU B 1 270 ? 49.290 -15.144 0.765 1.00 21.52 270 GLU B O 1
ATOM 5650 N N . GLU B 1 271 ? 50.883 -15.133 2.361 1.00 21.55 271 GLU B N 1
ATOM 5651 C CA . GLU B 1 271 ? 49.966 -15.408 3.473 1.00 22.68 271 GLU B CA 1
ATOM 5652 C C . GLU B 1 271 ? 48.884 -14.336 3.677 1.00 21.43 271 GLU B C 1
ATOM 5653 O O . GLU B 1 271 ? 47.694 -14.659 3.788 1.00 21.98 271 GLU B O 1
ATOM 5659 N N . ARG B 1 272 ? 49.289 -13.070 3.731 1.00 19.92 272 ARG B N 1
ATOM 5660 C CA . ARG B 1 272 ? 48.349 -11.984 4.018 1.00 18.80 272 ARG B CA 1
ATOM 5661 C C . ARG B 1 272 ? 48.225 -10.914 2.932 1.00 17.53 272 ARG B C 1
ATOM 5662 O O . ARG B 1 272 ? 47.477 -9.953 3.104 1.00 17.46 272 ARG B O 1
ATOM 5670 N N . GLY B 1 273 ? 48.963 -11.073 1.834 1.00 16.13 273 GLY B N 1
ATOM 5671 C CA . GLY B 1 273 ? 49.014 -10.067 0.769 1.00 15.53 273 GLY B CA 1
ATOM 5672 C C . GLY B 1 273 ? 49.539 -8.739 1.283 1.00 15.66 273 GLY B C 1
ATOM 5673 O O . GLY B 1 273 ? 49.116 -7.673 0.833 1.00 16.31 273 GLY B O 1
ATOM 5674 N N . GLU B 1 274 ? 50.472 -8.812 2.227 1.00 14.12 274 GLU B N 1
ATOM 5675 C CA . GLU B 1 274 ? 51.014 -7.615 2.861 1.00 13.94 274 GLU B CA 1
ATOM 5676 C C . GLU B 1 274 ? 52.339 -7.191 2.239 1.00 13.91 274 GLU B C 1
ATOM 5677 O O . GLU B 1 274 ? 53.225 -8.028 2.026 1.00 13.20 274 GLU B O 1
ATOM 5683 N N . ILE B 1 275 ? 52.460 -5.896 1.957 1.00 12.69 275 ILE B N 1
ATOM 5684 C CA . ILE B 1 275 ? 53.715 -5.296 1.501 1.00 12.59 275 ILE B CA 1
ATOM 5685 C C . ILE B 1 275 ? 54.480 -4.816 2.724 1.00 11.40 275 ILE B C 1
ATOM 5686 O O . ILE B 1 275 ? 53.959 -4.029 3.510 1.00 11.60 275 ILE B O 1
ATOM 5691 N N . LYS B 1 276 ? 55.703 -5.315 2.874 1.00 11.08 276 LYS B N 1
ATOM 5692 C CA . LYS B 1 276 ? 56.591 -4.844 3.925 1.00 11.90 276 LYS B CA 1
ATOM 5693 C C . LYS B 1 276 ? 57.372 -3.631 3.430 1.00 11.72 276 LYS B C 1
ATOM 5694 O O . LYS B 1 276 ? 57.963 -3.666 2.353 1.00 11.92 276 LYS B O 1
ATOM 5700 N N . ILE B 1 277 ? 57.386 -2.576 4.239 1.00 11.66 277 ILE B N 1
ATOM 5701 C CA . ILE B 1 277 ? 58.108 -1.345 3.908 1.00 11.89 277 ILE B CA 1
ATOM 5702 C C . ILE B 1 277 ? 59.008 -0.936 5.077 1.00 11.68 277 ILE B C 1
ATOM 5703 O O . ILE B 1 277 ? 58.601 -0.995 6.241 1.00 12.53 277 ILE B O 1
ATOM 5708 N N . CYS B 1 278 ? 60.228 -0.511 4.760 1.00 11.29 278 CYS B N 1
ATOM 5709 C CA . CYS B 1 278 ? 61.135 0.043 5.761 1.00 11.86 278 CYS B CA 1
ATOM 5710 C C . CYS B 1 278 ? 61.529 1.461 5.360 1.00 12.00 278 CYS B C 1
ATOM 5711 O O . CYS B 1 278 ? 61.882 1.691 4.202 1.00 12.59 278 CYS B O 1
ATOM 5714 N N . ASP B 1 279 ? 61.477 2.387 6.320 1.00 11.71 279 ASP B N 1
ATOM 5715 C CA . ASP B 1 279 ? 62.063 3.729 6.144 1.00 12.10 279 ASP B CA 1
ATOM 5716 C C . ASP B 1 279 ? 63.537 3.655 6.487 1.00 12.29 279 ASP B C 1
ATOM 5717 O O . ASP B 1 279 ? 63.902 3.186 7.568 1.00 13.75 279 ASP B O 1
ATOM 5722 N N . GLU B 1 280 ? 64.381 4.125 5.574 1.00 12.26 280 GLU B N 1
ATOM 5723 C CA . GLU B 1 280 ? 65.817 4.092 5.815 1.00 12.44 280 GLU B CA 1
ATOM 5724 C C . GLU B 1 280 ? 66.278 5.269 6.685 1.00 12.12 280 GLU B C 1
ATOM 5725 O O . GLU B 1 280 ? 65.850 6.397 6.513 1.00 12.75 280 GLU B O 1
ATOM 5731 N N . HIS B 1 281 ? 67.155 4.962 7.634 1.00 10.73 281 HIS B N 1
ATOM 5732 C CA . HIS B 1 281 ? 67.761 5.963 8.505 1.00 10.27 281 HIS B CA 1
ATOM 5733 C C . HIS B 1 281 ? 68.951 5.295 9.198 1.00 10.52 281 HIS B C 1
ATOM 5734 O O . HIS B 1 281 ? 69.142 4.077 9.072 1.00 10.02 281 HIS B O 1
ATOM 5741 N N . PRO B 1 282 ? 69.793 6.081 9.886 1.00 10.52 282 PRO B N 1
ATOM 5742 C CA . PRO B 1 282 ? 70.957 5.492 10.544 1.00 9.90 282 PRO B CA 1
ATOM 5743 C C . PRO B 1 282 ? 70.719 4.706 11.838 1.00 9.70 282 PRO B C 1
ATOM 5744 O O . PRO B 1 282 ? 71.685 4.244 12.437 1.00 10.47 282 PRO B O 1
ATOM 5748 N N . GLY B 1 283 ? 69.456 4.563 12.244 1.00 9.04 283 GLY B N 1
ATOM 5749 C CA . GLY B 1 283 ? 69.098 3.694 13.367 1.00 9.45 283 GLY B CA 1
ATOM 5750 C C . GLY B 1 283 ? 68.787 4.433 14.657 1.00 9.78 283 GLY B C 1
ATOM 5751 O O . GLY B 1 283 ? 69.147 5.598 14.828 1.00 10.16 283 GLY B O 1
ATOM 5752 N N . TYR B 1 284 ? 68.106 3.725 15.561 1.00 8.50 284 TYR B N 1
ATOM 5753 C CA . TYR B 1 284 ? 67.859 4.207 16.916 1.00 9.23 284 TYR B CA 1
ATOM 5754 C C . TYR B 1 284 ? 68.658 3.393 17.921 1.00 9.67 284 TYR B C 1
ATOM 5755 O O . TYR B 1 284 ? 68.617 2.158 17.900 1.00 9.59 284 TYR B O 1
ATOM 5764 N N . THR B 1 285 ? 69.359 4.080 18.819 1.00 9.38 285 THR B N 1
ATOM 5765 C CA . THR B 1 285 ? 69.898 3.424 20.000 1.00 10.14 285 THR B CA 1
ATOM 5766 C C . THR B 1 285 ? 68.872 3.575 21.150 1.00 10.63 285 THR B C 1
ATOM 5767 O O . THR B 1 285 ? 67.856 4.256 21.005 1.00 10.74 285 THR B O 1
ATOM 5771 N N . ASN B 1 286 ? 69.144 2.948 22.288 1.00 10.49 286 ASN B N 1
ATOM 5772 C CA . ASN B 1 286 ? 68.376 3.184 23.511 1.00 11.60 286 ASN B CA 1
ATOM 5773 C C . ASN B 1 286 ? 69.362 3.307 24.657 1.00 13.13 286 ASN B C 1
ATOM 5774 O O . ASN B 1 286 ? 69.505 2.398 25.463 1.00 12.53 286 ASN B O 1
ATOM 5787 N N . VAL B 1 288 ? 70.997 3.923 27.935 1.00 22.25 288 VAL B N 1
ATOM 5788 C CA . VAL B 1 288 ? 70.604 3.987 29.343 1.00 25.29 288 VAL B CA 1
ATOM 5789 C C . VAL B 1 288 ? 71.859 4.139 30.188 1.00 26.96 288 VAL B C 1
ATOM 5790 O O . VAL B 1 288 ? 72.920 3.610 29.841 1.00 26.82 288 VAL B O 1
ATOM 5794 N N . GLN B 1 289 ? 71.738 4.864 31.296 1.00 29.27 289 GLN B N 1
ATOM 5795 C CA . GLN B 1 289 ? 72.880 5.079 32.183 1.00 31.90 289 GLN B CA 1
ATOM 5796 C C . GLN B 1 289 ? 72.933 4.051 33.310 1.00 32.80 289 GLN B C 1
ATOM 5797 O O . GLN B 1 289 ? 71.933 3.815 33.992 1.00 33.05 289 GLN B O 1
ATOM 5803 N N . SER B 1 290 ? 74.104 3.444 33.493 1.00 34.44 290 SER B N 1
ATOM 5804 C CA . SER B 1 290 ? 74.359 2.566 34.640 1.00 36.26 290 SER B CA 1
ATOM 5805 C C . SER B 1 290 ? 74.657 3.418 35.879 1.00 37.14 290 SER B C 1
ATOM 5806 O O . SER B 1 290 ? 74.867 4.631 35.771 1.00 37.38 290 SER B O 1
ATOM 5809 N N . ALA B 1 291 ? 74.672 2.783 37.053 1.00 38.36 291 ALA B N 1
ATOM 5810 C CA . ALA B 1 291 ? 75.102 3.452 38.288 1.00 39.16 291 ALA B CA 1
ATOM 5811 C C . ALA B 1 291 ? 76.583 3.824 38.171 1.00 39.76 291 ALA B C 1
ATOM 5812 O O . ALA B 1 291 ? 77.036 4.833 38.725 1.00 39.92 291 ALA B O 1
ATOM 5814 N N . ASP B 1 292 ? 77.311 2.995 37.423 1.00 40.29 292 ASP B N 1
ATOM 5815 C CA . ASP B 1 292 ? 78.675 3.254 36.972 1.00 40.88 292 ASP B CA 1
ATOM 5816 C C . ASP B 1 292 ? 78.807 4.625 36.298 1.00 40.86 292 ASP B C 1
ATOM 5817 O O . ASP B 1 292 ? 79.861 5.259 36.364 1.00 40.83 292 ASP B O 1
ATOM 5822 N N . GLY B 1 293 ? 77.733 5.069 35.647 1.00 40.84 293 GLY B N 1
ATOM 5823 C CA . GLY B 1 293 ? 77.733 6.328 34.900 1.00 40.47 293 GLY B CA 1
ATOM 5824 C C . GLY B 1 293 ? 77.965 6.130 33.411 1.00 40.37 293 GLY B C 1
ATOM 5825 O O . GLY B 1 293 ? 77.863 7.082 32.630 1.00 40.40 293 GLY B O 1
ATOM 5826 N N . THR B 1 294 ? 78.282 4.895 33.019 1.00 39.81 294 THR B N 1
ATOM 5827 C CA . THR B 1 294 ? 78.523 4.549 31.614 1.00 39.56 294 THR B CA 1
ATOM 5828 C C . THR B 1 294 ? 77.218 4.307 30.856 1.00 38.72 294 THR B C 1
ATOM 5829 O O . THR B 1 294 ? 76.251 3.778 31.415 1.00 38.82 294 THR B O 1
ATOM 5849 N N . SER B 1 297 ? 73.441 0.850 25.171 1.00 22.18 297 SER B N 1
ATOM 5850 C CA . SER B 1 297 ? 72.206 0.800 24.402 1.00 18.03 297 SER B CA 1
ATOM 5851 C C . SER B 1 297 ? 71.520 -0.529 24.690 1.00 17.41 297 SER B C 1
ATOM 5852 O O . SER B 1 297 ? 72.092 -1.585 24.417 1.00 16.01 297 SER B O 1
ATOM 5855 N N . ILE B 1 298 ? 70.319 -0.462 25.262 1.00 15.64 298 ILE B N 1
ATOM 5856 C CA . ILE B 1 298 ? 69.621 -1.654 25.761 1.00 15.42 298 ILE B CA 1
ATOM 5857 C C . ILE B 1 298 ? 68.386 -1.965 24.914 1.00 14.02 298 ILE B C 1
ATOM 5858 O O . ILE B 1 298 ? 67.419 -1.177 24.891 1.00 14.15 298 ILE B O 1
ATOM 5863 N N . PRO B 1 299 ? 68.390 -3.121 24.228 1.00 13.09 299 PRO B N 1
ATOM 5864 C CA . PRO B 1 299 ? 67.238 -3.437 23.388 1.00 12.68 299 PRO B CA 1
ATOM 5865 C C . PRO B 1 299 ? 65.954 -3.703 24.177 1.00 12.39 299 PRO B C 1
ATOM 5866 O O . PRO B 1 299 ? 65.991 -4.077 25.350 1.00 11.78 299 PRO B O 1
ATOM 5870 N N . PHE B 1 300 ? 64.825 -3.485 23.511 1.00 11.93 300 PHE B N 1
ATOM 5871 C CA . PHE B 1 300 ? 63.521 -3.880 24.041 1.00 11.59 300 PHE B CA 1
ATOM 5872 C C . PHE B 1 300 ? 62.581 -4.242 22.887 1.00 11.69 300 PHE B C 1
ATOM 5873 O O . PHE B 1 300 ? 62.762 -3.762 21.762 1.00 11.61 300 PHE B O 1
ATOM 5881 N N . GLU B 1 301 ? 61.608 -5.103 23.177 1.00 11.74 301 GLU B N 1
ATOM 5882 C CA . GLU B 1 301 ? 60.579 -5.496 22.219 1.00 12.91 301 GLU B CA 1
ATOM 5883 C C . GLU B 1 301 ? 59.498 -4.427 22.115 1.00 12.05 301 GLU B C 1
ATOM 5884 O O . GLU B 1 301 ? 59.017 -3.917 23.135 1.00 12.80 301 GLU B O 1
ATOM 5890 N N . LYS B 1 302 ? 59.116 -4.075 20.888 1.00 11.73 302 LYS B N 1
ATOM 5891 C CA . LYS B 1 302 ? 58.005 -3.150 20.704 1.00 11.74 302 LYS B CA 1
ATOM 5892 C C . LYS B 1 302 ? 57.322 -3.401 19.372 1.00 10.85 302 LYS B C 1
ATOM 5893 O O . LYS B 1 302 ? 57.949 -3.341 18.317 1.00 10.55 302 LYS B O 1
ATOM 5899 N N . THR B 1 303 ? 56.026 -3.678 19.437 1.00 9.85 303 THR B N 1
ATOM 5900 C CA . THR B 1 303 ? 55.264 -3.958 18.238 1.00 10.32 303 THR B CA 1
ATOM 5901 C C . THR B 1 303 ? 54.544 -2.660 17.783 1.00 10.12 303 THR B C 1
ATOM 5902 O O . THR B 1 303 ? 53.341 -2.644 17.479 1.00 9.85 303 THR B O 1
ATOM 5906 N N . GLN B 1 304 ? 55.326 -1.572 17.739 1.00 9.43 304 GLN B N 1
ATOM 5907 C CA . GLN B 1 304 ? 54.917 -0.276 17.206 1.00 9.58 304 GLN B CA 1
ATOM 5908 C C . GLN B 1 304 ? 56.189 0.367 16.669 1.00 9.41 304 GLN B C 1
ATOM 5909 O O . GLN B 1 304 ? 57.293 -0.147 16.893 1.00 9.76 304 GLN B O 1
ATOM 5915 N N . ILE B 1 305 ? 56.030 1.484 15.971 1.00 8.90 305 ILE B N 1
ATOM 5916 C CA . ILE B 1 305 ? 57.180 2.286 15.584 1.00 9.66 305 ILE B CA 1
ATOM 5917 C C . ILE B 1 305 ? 56.982 3.743 15.998 1.00 9.28 305 ILE B C 1
ATOM 5918 O O . ILE B 1 305 ? 55.863 4.157 16.289 1.00 10.20 305 ILE B O 1
ATOM 5923 N N . PRO B 1 306 ? 58.081 4.517 16.082 1.00 9.38 306 PRO B N 1
ATOM 5924 C CA . PRO B 1 306 ? 57.933 5.945 16.373 1.00 9.55 306 PRO B CA 1
ATOM 5925 C C . PRO B 1 306 ? 57.071 6.647 15.323 1.00 9.95 306 PRO B C 1
ATOM 5926 O O . PRO B 1 306 ? 57.107 6.274 14.152 1.00 9.68 306 PRO B O 1
ATOM 5930 N N . LYS B 1 307 ? 56.280 7.635 15.747 1.00 10.66 307 LYS B N 1
ATOM 5931 C CA . LYS B 1 307 ? 55.465 8.395 14.809 1.00 12.03 307 LYS B CA 1
ATOM 5932 C C . LYS B 1 307 ? 56.311 8.928 13.653 1.00 12.32 307 LYS B C 1
ATOM 5933 O O . LYS B 1 307 ? 55.891 8.864 12.481 1.00 12.65 307 LYS B O 1
ATOM 5939 N N . GLU B 1 308 ? 57.499 9.442 13.969 1.00 11.80 308 GLU B N 1
ATOM 5940 C CA . GLU B 1 308 ? 58.360 10.002 12.923 1.00 12.37 308 GLU B CA 1
ATOM 5941 C C . GLU B 1 308 ? 58.753 8.952 11.877 1.00 12.16 308 GLU B C 1
ATOM 5942 O O . GLU B 1 308 ? 58.986 9.293 10.709 1.00 12.36 308 GLU B O 1
ATOM 5948 N N . ALA B 1 309 ? 58.796 7.687 12.290 1.00 11.49 309 ALA B N 1
ATOM 5949 C CA . ALA B 1 309 ? 59.096 6.604 11.345 1.00 11.34 309 ALA B CA 1
ATOM 5950 C C . ALA B 1 309 ? 57.905 6.374 10.411 1.00 12.13 309 ALA B C 1
ATOM 5951 O O . ALA B 1 309 ? 58.084 6.216 9.199 1.00 12.37 309 ALA B O 1
ATOM 5953 N N . GLU B 1 310 ? 56.689 6.397 10.969 1.00 11.60 310 GLU B N 1
ATOM 5954 C CA . GLU B 1 310 ? 55.469 6.369 10.139 1.00 12.29 310 GLU B CA 1
ATOM 5955 C C . GLU B 1 310 ? 55.518 7.476 9.079 1.00 12.27 310 GLU B C 1
ATOM 5956 O O . GLU B 1 310 ? 55.240 7.246 7.909 1.00 12.17 310 GLU B O 1
ATOM 5962 N N . THR B 1 311 ? 55.869 8.678 9.508 1.00 12.17 311 THR B N 1
ATOM 5963 C CA . THR B 1 311 ? 55.968 9.827 8.595 1.00 12.94 311 THR B CA 1
ATOM 5964 C C . THR B 1 311 ? 56.956 9.553 7.464 1.00 12.84 311 THR B C 1
ATOM 5965 O O . THR B 1 311 ? 56.641 9.806 6.295 1.00 13.32 311 THR B O 1
ATOM 5969 N N . ARG B 1 312 ? 58.121 9.001 7.802 1.00 12.00 312 ARG B N 1
ATOM 5970 C CA . ARG B 1 312 ? 59.120 8.673 6.786 1.00 11.84 312 ARG B CA 1
ATOM 5971 C C . ARG B 1 312 ? 58.616 7.607 5.807 1.00 11.77 312 ARG B C 1
ATOM 5972 O O . ARG B 1 312 ? 58.847 7.702 4.583 1.00 12.00 312 ARG B O 1
ATOM 5980 N N . VAL B 1 313 ? 57.902 6.612 6.335 1.00 11.13 313 VAL B N 1
ATOM 5981 C CA . VAL B 1 313 ? 57.344 5.547 5.492 1.00 11.34 313 VAL B CA 1
ATOM 5982 C C . VAL B 1 313 ? 56.356 6.133 4.507 1.00 11.64 313 VAL B C 1
ATOM 5983 O O . VAL B 1 313 ? 56.394 5.827 3.321 1.00 11.80 313 VAL B O 1
ATOM 5987 N N . ARG B 1 314 ? 55.478 7.004 4.997 1.00 11.20 314 ARG B N 1
ATOM 5988 C CA . ARG B 1 314 ? 54.469 7.576 4.110 1.00 11.98 314 ARG B CA 1
ATOM 5989 C C . ARG B 1 314 ? 55.089 8.519 3.081 1.00 12.07 314 ARG B C 1
ATOM 5990 O O . ARG B 1 314 ? 54.596 8.600 1.950 1.00 12.70 314 ARG B O 1
ATOM 5998 N N . ALA B 1 315 ? 56.174 9.190 3.457 1.00 12.54 315 ALA B N 1
ATOM 5999 C CA . ALA B 1 315 ? 56.933 10.021 2.514 1.00 13.14 315 ALA B CA 1
ATOM 6000 C C . ALA B 1 315 ? 57.551 9.184 1.391 1.00 13.31 315 ALA B C 1
ATOM 6001 O O . ALA B 1 315 ? 57.505 9.575 0.219 1.00 12.98 315 ALA B O 1
ATOM 6003 N N . LEU B 1 316 ? 58.103 8.029 1.756 1.00 12.88 316 LEU B N 1
ATOM 6004 C CA . LEU B 1 316 ? 58.639 7.072 0.785 1.00 13.28 316 LEU B CA 1
ATOM 6005 C C . LEU B 1 316 ? 57.536 6.610 -0.162 1.00 13.35 316 LEU B C 1
ATOM 6006 O O . LEU B 1 316 ? 57.725 6.590 -1.377 1.00 13.76 316 LEU B O 1
ATOM 6011 N N . LEU B 1 317 ? 56.385 6.242 0.392 1.00 12.92 317 LEU B N 1
ATOM 6012 C CA . LEU B 1 317 ? 55.271 5.788 -0.440 1.00 13.07 317 LEU B CA 1
ATOM 6013 C C . LEU B 1 317 ? 54.788 6.875 -1.399 1.00 13.67 317 LEU B C 1
ATOM 6014 O O . LEU B 1 317 ? 54.444 6.578 -2.541 1.00 13.81 317 LEU B O 1
ATOM 6019 N N A LYS B 1 318 ? 54.758 8.123 -0.941 0.50 13.97 318 LYS B N 1
ATOM 6020 N N B LYS B 1 318 ? 54.779 8.122 -0.923 0.50 13.94 318 LYS B N 1
ATOM 6021 C CA A LYS B 1 318 ? 54.332 9.217 -1.824 0.50 14.65 318 LYS B CA 1
ATOM 6022 C CA B LYS B 1 318 ? 54.387 9.282 -1.743 0.50 14.67 318 LYS B CA 1
ATOM 6023 C C A LYS B 1 318 ? 55.191 9.233 -3.088 0.50 14.76 318 LYS B C 1
ATOM 6024 C C B LYS B 1 318 ? 55.225 9.403 -3.014 0.50 14.78 318 LYS B C 1
ATOM 6025 O O A LYS B 1 318 ? 54.667 9.399 -4.203 0.50 15.16 318 LYS B O 1
ATOM 6026 O O B LYS B 1 318 ? 54.726 9.845 -4.055 0.50 15.30 318 LYS B O 1
ATOM 6037 N N . GLU B 1 319 ? 56.497 9.015 -2.915 1.00 14.58 319 GLU B N 1
ATOM 6038 C CA . GLU B 1 319 ? 57.458 9.087 -4.034 1.00 15.24 319 GLU B CA 1
ATOM 6039 C C . GLU B 1 319 ? 57.410 7.898 -5.007 1.00 14.63 319 GLU B C 1
ATOM 6040 O O . GLU B 1 319 ? 57.972 7.967 -6.105 1.00 14.68 319 GLU B O 1
ATOM 6046 N N . THR B 1 320 ? 56.742 6.815 -4.604 1.00 14.19 320 THR B N 1
ATOM 6047 C CA . THR B 1 320 ? 56.874 5.532 -5.279 1.00 14.27 320 THR B CA 1
ATOM 6048 C C . THR B 1 320 ? 55.518 4.926 -5.607 1.00 15.05 320 THR B C 1
ATOM 6049 O O . THR B 1 320 ? 55.211 4.677 -6.777 1.00 14.95 320 THR B O 1
ATOM 6061 N N . PRO B 1 322 ? 52.177 6.242 -4.479 1.00 15.21 322 PRO B N 1
ATOM 6062 C CA . PRO B 1 322 ? 51.358 7.241 -3.790 1.00 15.64 322 PRO B CA 1
ATOM 6063 C C . PRO B 1 322 ? 49.922 6.782 -3.509 1.00 15.48 322 PRO B C 1
ATOM 6064 O O . PRO B 1 322 ? 49.302 7.259 -2.537 1.00 16.00 322 PRO B O 1
ATOM 6068 N N . GLN B 1 323 ? 49.420 5.850 -4.318 1.00 16.03 323 GLN B N 1
ATOM 6069 C CA . GLN B 1 323 ? 48.078 5.294 -4.126 1.00 16.38 323 GLN B CA 1
ATOM 6070 C C . GLN B 1 323 ? 47.944 4.543 -2.799 1.00 16.25 323 GLN B C 1
ATOM 6071 O O . GLN B 1 323 ? 46.828 4.329 -2.320 1.00 16.87 323 GLN B O 1
ATOM 6077 N N . LEU B 1 324 ? 49.079 4.135 -2.231 1.00 16.07 324 LEU B N 1
ATOM 6078 C CA . LEU B 1 324 ? 49.100 3.420 -0.943 1.00 15.85 324 LEU B CA 1
ATOM 6079 C C . LEU B 1 324 ? 49.532 4.290 0.245 1.00 15.74 324 LEU B C 1
ATOM 6080 O O . LEU B 1 324 ? 49.505 3.834 1.389 1.00 15.34 324 LEU B O 1
ATOM 6085 N N . ALA B 1 325 ? 49.927 5.532 -0.027 1.00 16.02 325 ALA B N 1
ATOM 6086 C CA . ALA B 1 325 ? 50.618 6.348 0.985 1.00 16.34 325 ALA B CA 1
ATOM 6087 C C . ALA B 1 325 ? 49.774 6.693 2.221 1.00 17.00 325 ALA B C 1
ATOM 6088 O O . ALA B 1 325 ? 50.332 7.023 3.277 1.00 17.61 325 ALA B O 1
ATOM 6090 N N . ASP B 1 326 ? 48.449 6.610 2.097 1.00 17.07 326 ASP B N 1
ATOM 6091 C CA . ASP B 1 326 ? 47.577 6.879 3.244 1.00 17.91 326 ASP B CA 1
ATOM 6092 C C . ASP B 1 326 ? 46.876 5.650 3.836 1.00 17.62 326 ASP B C 1
ATOM 6093 O O . ASP B 1 326 ? 46.044 5.783 4.740 1.00 18.35 326 ASP B O 1
ATOM 6098 N N . ARG B 1 327 ? 47.241 4.462 3.360 1.00 17.11 327 ARG B N 1
ATOM 6099 C CA . ARG B 1 327 ? 46.641 3.216 3.852 1.00 16.76 327 ARG B CA 1
ATOM 6100 C C . ARG B 1 327 ? 47.065 2.966 5.305 1.00 16.57 327 ARG B C 1
ATOM 6101 O O . ARG B 1 327 ? 48.219 3.205 5.659 1.00 15.93 327 ARG B O 1
ATOM 6109 N N . PRO B 1 328 ? 46.144 2.458 6.140 1.00 16.60 328 PRO B N 1
ATOM 6110 C CA . PRO B 1 328 ? 46.527 2.122 7.504 1.00 15.62 328 PRO B CA 1
ATOM 6111 C C . PRO B 1 328 ? 47.551 0.992 7.492 1.00 14.84 328 PRO B C 1
ATOM 6112 O O . PRO B 1 328 ? 47.505 0.124 6.610 1.00 15.27 328 PRO B O 1
ATOM 6116 N N . PHE B 1 329 ? 48.465 0.995 8.456 1.00 14.01 329 PHE B N 1
ATOM 6117 C CA . PHE B 1 329 ? 49.397 -0.133 8.578 1.00 13.51 329 PHE B CA 1
ATOM 6118 C C . PHE B 1 329 ? 48.662 -1.309 9.212 1.00 12.98 329 PHE B C 1
ATOM 6119 O O . PHE B 1 329 ? 47.851 -1.110 10.113 1.00 14.10 329 PHE B O 1
ATOM 6127 N N . SER B 1 330 ? 48.961 -2.527 8.759 1.00 12.52 330 SER B N 1
ATOM 6128 C CA . SER B 1 330 ? 48.404 -3.738 9.373 1.00 12.45 330 SER B CA 1
ATOM 6129 C C . SER B 1 330 ? 49.307 -4.340 10.459 1.00 12.29 330 SER B C 1
ATOM 6130 O O . SER B 1 330 ? 48.881 -5.213 11.216 1.00 12.63 330 SER B O 1
ATOM 6133 N N . PHE B 1 331 ? 50.550 -3.874 10.509 1.00 11.25 331 PHE B N 1
ATOM 6134 C CA . PHE B 1 331 ? 51.567 -4.392 11.436 1.00 10.16 331 PHE B CA 1
ATOM 6135 C C . PHE B 1 331 ? 52.711 -3.400 11.445 1.00 10.26 331 PHE B C 1
ATOM 6136 O O . PHE B 1 331 ? 52.991 -2.776 10.425 1.00 9.69 331 PHE B O 1
ATOM 6144 N N . ALA B 1 332 ? 53.359 -3.254 12.597 1.00 10.05 332 ALA B N 1
ATOM 6145 C CA . ALA B 1 332 ? 54.533 -2.395 12.713 1.00 9.58 332 ALA B CA 1
ATOM 6146 C C . ALA B 1 332 ? 55.376 -2.885 13.873 1.00 9.75 332 ALA B C 1
ATOM 6147 O O . ALA B 1 332 ? 54.829 -3.313 14.909 1.00 9.50 332 ALA B O 1
ATOM 6149 N N . ARG B 1 333 ? 56.697 -2.822 13.714 1.00 9.14 333 ARG B N 1
ATOM 6150 C CA . ARG B 1 333 ? 57.575 -3.123 14.847 1.00 9.52 333 ARG B CA 1
ATOM 6151 C C . ARG B 1 333 ? 58.961 -2.542 14.687 1.00 8.82 333 ARG B C 1
ATOM 6152 O O . ARG B 1 333 ? 59.361 -2.157 13.585 1.00 8.90 333 ARG B O 1
ATOM 6160 N N . ILE B 1 334 ? 59.669 -2.469 15.813 1.00 9.17 334 ILE B N 1
ATOM 6161 C CA . ILE B 1 334 ? 61.109 -2.184 15.769 1.00 8.63 334 ILE B CA 1
ATOM 6162 C C . ILE B 1 334 ? 61.871 -3.510 15.728 1.00 9.34 334 ILE B C 1
ATOM 6163 O O . ILE B 1 334 ? 61.363 -4.552 16.175 1.00 9.30 334 ILE B O 1
ATOM 6168 N N . CYS B 1 335 ? 63.081 -3.442 15.190 1.00 9.14 335 CYS B N 1
ATOM 6169 C CA . CYS B 1 335 ? 63.870 -4.615 14.852 1.00 10.02 335 CYS B CA 1
ATOM 6170 C C . CYS B 1 335 ? 65.318 -4.280 15.195 1.00 9.67 335 CYS B C 1
ATOM 6171 O O . CYS B 1 335 ? 65.836 -3.256 14.726 1.00 9.51 335 CYS B O 1
ATOM 6174 N N . TRP B 1 336 ? 65.955 -5.112 16.023 1.00 8.95 336 TRP B N 1
ATOM 6175 C CA . TRP B 1 336 ? 67.268 -4.766 16.609 1.00 7.94 336 TRP B CA 1
ATOM 6176 C C . TRP B 1 336 ? 68.421 -5.579 16.025 1.00 9.41 336 TRP B C 1
ATOM 6177 O O . TRP B 1 336 ? 68.273 -6.772 15.804 1.00 8.91 336 TRP B O 1
ATOM 6188 N N . CYS B 1 337 ? 69.565 -4.940 15.783 1.00 9.20 337 CYS B N 1
ATOM 6189 C CA . CYS B 1 337 ? 70.801 -5.694 15.510 1.00 9.32 337 CYS B CA 1
ATOM 6190 C C . CYS B 1 337 ? 71.911 -5.012 16.320 1.00 9.36 337 CYS B C 1
ATOM 6191 O O . CYS B 1 337 ? 71.606 -4.232 17.236 1.00 8.73 337 CYS B O 1
ATOM 6194 N N . ALA B 1 338 ? 73.169 -5.323 16.034 1.00 9.00 338 ALA B N 1
ATOM 6195 C CA . ALA B 1 338 ? 74.264 -4.644 16.739 1.00 9.01 338 ALA B CA 1
ATOM 6196 C C . ALA B 1 338 ? 75.395 -4.394 15.776 1.00 9.13 338 ALA B C 1
ATOM 6197 O O . ALA B 1 338 ? 75.851 -5.318 15.085 1.00 9.01 338 ALA B O 1
ATOM 6199 N N . ASP B 1 339 ? 75.856 -3.144 15.757 1.00 8.33 339 ASP B N 1
ATOM 6200 C CA . ASP B 1 339 ? 76.912 -2.701 14.847 1.00 9.28 339 ASP B CA 1
ATOM 6201 C C . ASP B 1 339 ? 78.275 -2.727 15.516 1.00 9.00 339 ASP B C 1
ATOM 6202 O O . ASP B 1 339 ? 78.454 -2.204 16.635 1.00 8.88 339 ASP B O 1
ATOM 6207 N N . THR B 1 340 ? 79.241 -3.317 14.823 1.00 9.06 340 THR B N 1
ATOM 6208 C CA . THR B 1 340 ? 80.648 -3.129 15.195 1.00 10.08 340 THR B CA 1
ATOM 6209 C C . THR B 1 340 ? 81.106 -1.773 14.648 1.00 9.92 340 THR B C 1
ATOM 6210 O O . THR B 1 340 ? 80.371 -1.124 13.885 1.00 10.35 340 THR B O 1
ATOM 6214 N N . ALA B 1 341 ? 82.308 -1.343 15.054 1.00 11.29 341 ALA B N 1
ATOM 6215 C CA . ALA B 1 341 ? 82.786 -0.009 14.716 1.00 11.29 341 ALA B CA 1
ATOM 6216 C C . ALA B 1 341 ? 83.011 0.230 13.227 1.00 11.83 341 ALA B C 1
ATOM 6217 O O . ALA B 1 341 ? 83.066 1.384 12.784 1.00 12.66 341 ALA B O 1
ATOM 6219 N N . ASN B 1 342 ? 83.186 -0.855 12.464 1.00 11.83 342 ASN B N 1
ATOM 6220 C CA . ASN B 1 342 ? 83.318 -0.757 11.016 1.00 12.31 342 ASN B CA 1
ATOM 6221 C C . ASN B 1 342 ? 82.325 -1.652 10.264 1.00 11.81 342 ASN B C 1
ATOM 6222 O O . ASN B 1 342 ? 82.495 -1.902 9.070 1.00 12.58 342 ASN B O 1
ATOM 6227 N N . ARG B 1 343 ? 81.299 -2.116 10.979 1.00 10.86 343 ARG B N 1
ATOM 6228 C CA . ARG B 1 343 ? 80.258 -2.997 10.442 1.00 10.71 343 ARG B CA 1
ATOM 6229 C C . ARG B 1 343 ? 80.809 -4.305 9.843 1.00 10.62 343 ARG B C 1
ATOM 6230 O O . ARG B 1 343 ? 80.189 -4.901 8.951 1.00 11.35 343 ARG B O 1
ATOM 6238 N N . GLU B 1 344 ? 81.957 -4.755 10.353 1.00 10.61 344 GLU B N 1
ATOM 6239 C CA . GLU B 1 344 ? 82.418 -6.113 10.045 1.00 11.28 344 GLU B CA 1
ATOM 6240 C C . GLU B 1 344 ? 82.008 -7.046 11.179 1.00 10.75 344 GLU B C 1
ATOM 6241 O O . GLU B 1 344 ? 81.842 -6.626 12.332 1.00 11.28 344 GLU B O 1
ATOM 6247 N N . PHE B 1 345 ? 81.861 -8.325 10.852 1.00 10.38 345 PHE B N 1
ATOM 6248 C CA . PHE B 1 345 ? 81.318 -9.278 11.812 1.00 9.70 345 PHE B CA 1
ATOM 6249 C C . PHE B 1 345 ? 82.298 -9.546 12.966 1.00 10.35 345 PHE B C 1
ATOM 6250 O O . PHE B 1 345 ? 83.490 -9.252 12.862 1.00 11.10 345 PHE B O 1
ATOM 6258 N N . LEU B 1 346 ? 81.755 -10.057 14.069 1.00 9.97 346 LEU B N 1
ATOM 6259 C CA . LEU B 1 346 ? 82.562 -10.444 15.215 1.00 10.05 346 LEU B CA 1
ATOM 6260 C C . LEU B 1 346 ? 82.354 -11.937 15.455 1.00 9.95 346 LEU B C 1
ATOM 6261 O O . LEU B 1 346 ? 81.428 -12.341 16.160 1.00 11.17 346 LEU B O 1
ATOM 6266 N N . ILE B 1 347 ? 83.228 -12.752 14.858 1.00 10.48 347 ILE B N 1
ATOM 6267 C CA . ILE B 1 347 ? 83.106 -14.198 14.963 1.00 10.11 347 ILE B CA 1
ATOM 6268 C C . ILE B 1 347 ? 84.496 -14.736 15.308 1.00 10.54 347 ILE B C 1
ATOM 6269 O O . ILE B 1 347 ? 85.422 -14.630 14.507 1.00 10.44 347 ILE B O 1
ATOM 6274 N N . ASP B 1 348 ? 84.640 -15.279 16.512 1.00 10.54 348 ASP B N 1
ATOM 6275 C CA . ASP B 1 348 ? 85.965 -15.657 17.014 1.00 11.11 348 ASP B CA 1
ATOM 6276 C C . ASP B 1 348 ? 85.815 -16.386 18.323 1.00 11.44 348 ASP B C 1
ATOM 6277 O O . ASP B 1 348 ? 84.790 -16.270 19.002 1.00 11.59 348 ASP B O 1
ATOM 6282 N N . ARG B 1 349 ? 86.868 -17.104 18.706 1.00 11.97 349 ARG B N 1
ATOM 6283 C CA . ARG B 1 349 ? 86.972 -17.540 20.086 1.00 13.18 349 ARG B CA 1
ATOM 6284 C C . ARG B 1 349 ? 87.320 -16.311 20.935 1.00 13.03 349 ARG B C 1
ATOM 6285 O O . ARG B 1 349 ? 88.034 -15.400 20.470 1.00 13.54 349 ARG B O 1
ATOM 6293 N N . HIS B 1 350 ? 86.819 -16.281 22.164 1.00 12.85 350 HIS B N 1
ATOM 6294 C CA . HIS B 1 350 ? 87.212 -15.226 23.108 1.00 13.49 350 HIS B CA 1
ATOM 6295 C C . HIS B 1 350 ? 88.693 -15.403 23.478 1.00 14.28 350 HIS B C 1
ATOM 6296 O O . HIS B 1 350 ? 89.136 -16.531 23.687 1.00 15.24 350 HIS B O 1
ATOM 6303 N N . PRO B 1 351 ? 89.473 -14.299 23.511 1.00 15.42 351 PRO B N 1
ATOM 6304 C CA . PRO B 1 351 ? 90.919 -14.448 23.738 1.00 16.27 351 PRO B CA 1
ATOM 6305 C C . PRO B 1 351 ? 91.313 -14.922 25.137 1.00 17.17 351 PRO B C 1
ATOM 6306 O O . PRO B 1 351 ? 92.427 -15.438 25.311 1.00 17.50 351 PRO B O 1
ATOM 6310 N N . GLN B 1 352 ? 90.427 -14.746 26.119 1.00 17.07 352 GLN B N 1
ATOM 6311 C CA . GLN B 1 352 ? 90.706 -15.218 27.484 1.00 18.47 352 GLN B CA 1
ATOM 6312 C C . GLN B 1 352 ? 89.845 -16.421 27.860 1.00 17.60 352 GLN B C 1
ATOM 6313 O O . GLN B 1 352 ? 90.337 -17.389 28.455 1.00 18.17 352 GLN B O 1
ATOM 6319 N N . TYR B 1 353 ? 88.559 -16.348 27.524 1.00 16.53 353 TYR B N 1
ATOM 6320 C CA . TYR B 1 353 ? 87.615 -17.409 27.880 1.00 16.02 353 TYR B CA 1
ATOM 6321 C C . TYR B 1 353 ? 87.653 -18.485 26.803 1.00 15.96 353 TYR B C 1
ATOM 6322 O O . TYR B 1 353 ? 86.911 -18.432 25.813 1.00 15.30 353 TYR B O 1
ATOM 6331 N N . HIS B 1 354 ? 88.541 -19.453 27.027 1.00 15.64 354 HIS B N 1
ATOM 6332 C CA . HIS B 1 354 ? 88.882 -20.549 26.091 1.00 17.41 354 HIS B CA 1
ATOM 6333 C C . HIS B 1 354 ? 87.675 -21.287 25.498 1.00 15.87 354 HIS B C 1
ATOM 6334 O O . HIS B 1 354 ? 87.728 -21.771 24.357 1.00 16.11 354 HIS B O 1
ATOM 6341 N N . SER B 1 355 ? 86.602 -21.384 26.279 1.00 14.20 355 SER B N 1
ATOM 6342 C CA . SER B 1 355 ? 85.463 -22.219 25.909 1.00 13.20 355 SER B CA 1
ATOM 6343 C C . SER B 1 355 ? 84.314 -21.435 25.272 1.00 12.81 355 SER B C 1
ATOM 6344 O O . SER B 1 355 ? 83.294 -22.029 24.927 1.00 13.05 355 SER B O 1
ATOM 6347 N N . LEU B 1 356 ? 84.492 -20.123 25.129 1.00 12.28 356 LEU B N 1
ATOM 6348 C CA . LEU B 1 356 ? 83.464 -19.230 24.570 1.00 12.01 356 LEU B CA 1
ATOM 6349 C C . LEU B 1 356 ? 83.751 -18.909 23.112 1.00 11.64 356 LEU B C 1
ATOM 6350 O O . LEU B 1 356 ? 84.879 -18.563 22.749 1.00 11.93 356 LEU B O 1
ATOM 6355 N N . VAL B 1 357 ? 82.716 -19.015 22.282 1.00 10.51 357 VAL B N 1
ATOM 6356 C CA . VAL B 1 357 ? 82.802 -18.593 20.883 1.00 11.09 357 VAL B CA 1
ATOM 6357 C C . VAL B 1 357 ? 81.766 -17.504 20.664 1.00 10.69 357 VAL B C 1
ATOM 6358 O O . VAL B 1 357 ? 80.621 -17.676 21.057 1.00 10.98 357 VAL B O 1
ATOM 6362 N N . LEU B 1 358 ? 82.181 -16.395 20.054 1.00 10.34 358 LEU B N 1
ATOM 6363 C CA . LEU B 1 358 ? 81.268 -15.305 19.687 1.00 10.38 358 LEU B CA 1
ATOM 6364 C C . LEU B 1 358 ? 80.777 -15.483 18.256 1.00 10.83 358 LEU B C 1
ATOM 6365 O O . LEU B 1 358 ? 81.577 -15.753 17.365 1.00 11.21 358 LEU B O 1
ATOM 6370 N N . GLY B 1 359 ? 79.475 -15.301 18.045 1.00 10.97 359 GLY B N 1
ATOM 6371 C CA . GLY B 1 359 ? 78.921 -15.239 16.700 1.00 10.75 359 GLY B CA 1
ATOM 6372 C C . GLY B 1 359 ? 77.985 -14.059 16.662 1.00 11.24 359 GLY B C 1
ATOM 6373 O O . GLY B 1 359 ? 76.783 -14.205 16.846 1.00 10.81 359 GLY B O 1
ATOM 6374 N N . CYS B 1 360 ? 78.541 -12.866 16.497 1.00 11.73 360 CYS B N 1
ATOM 6375 C CA . CYS B 1 360 ? 77.695 -11.673 16.614 1.00 13.78 360 CYS B CA 1
ATOM 6376 C C . CYS B 1 360 ? 78.257 -10.515 15.832 1.00 11.72 360 CYS B C 1
ATOM 6377 O O . CYS B 1 360 ? 79.106 -10.719 14.973 1.00 11.49 360 CYS B O 1
ATOM 6380 N N . GLY B 1 361 ? 77.733 -9.317 16.095 1.00 11.69 361 GLY B N 1
ATOM 6381 C CA . GLY B 1 361 ? 78.124 -8.138 15.318 1.00 10.95 361 GLY B CA 1
ATOM 6382 C C . GLY B 1 361 ? 77.656 -8.179 13.871 1.00 10.37 361 GLY B C 1
ATOM 6383 O O . GLY B 1 361 ? 78.352 -7.691 12.970 1.00 11.08 361 GLY B O 1
ATOM 6384 N N . ALA B 1 362 ? 76.458 -8.727 13.634 1.00 9.50 362 ALA B N 1
ATOM 6385 C CA . ALA B 1 362 ? 75.920 -8.813 12.273 1.00 8.86 362 ALA B CA 1
ATOM 6386 C C . ALA B 1 362 ? 75.716 -7.449 11.608 1.00 8.65 362 ALA B C 1
ATOM 6387 O O . ALA B 1 362 ? 75.562 -7.366 10.396 1.00 7.95 362 ALA B O 1
ATOM 6389 N N . SER B 1 363 ? 75.707 -6.383 12.411 1.00 8.01 363 SER B N 1
ATOM 6390 C CA . SER B 1 363 ? 75.853 -5.023 11.872 1.00 8.24 363 SER B CA 1
ATOM 6391 C C . SER B 1 363 ? 74.748 -4.668 10.885 1.00 8.45 363 SER B C 1
ATOM 6392 O O . SER B 1 363 ? 74.968 -3.953 9.894 1.00 9.11 363 SER B O 1
ATOM 6395 N N . GLY B 1 364 ? 73.543 -5.155 11.177 1.00 7.87 364 GLY B N 1
ATOM 6396 C CA . GLY B 1 364 ? 72.360 -4.800 10.373 1.00 8.55 364 GLY B CA 1
ATOM 6397 C C . GLY B 1 364 ? 72.413 -5.296 8.945 1.00 8.86 364 GLY B C 1
ATOM 6398 O O . GLY B 1 364 ? 71.756 -4.747 8.064 1.00 9.65 364 GLY B O 1
ATOM 6399 N N . ARG B 1 365 ? 73.175 -6.362 8.705 1.00 8.57 365 ARG B N 1
ATOM 6400 C CA . ARG B 1 365 ? 73.308 -6.887 7.345 1.00 8.87 365 ARG B CA 1
ATOM 6401 C C . ARG B 1 365 ? 73.493 -8.402 7.323 1.00 9.35 365 ARG B C 1
ATOM 6402 O O . ARG B 1 365 ? 73.964 -8.957 6.332 1.00 9.72 365 ARG B O 1
ATOM 6410 N N . GLY B 1 366 ? 73.092 -9.069 8.402 1.00 9.09 366 GLY B N 1
ATOM 6411 C CA . GLY B 1 366 ? 73.482 -10.455 8.586 1.00 9.55 366 GLY B CA 1
ATOM 6412 C C . GLY B 1 366 ? 72.463 -11.513 8.196 1.00 9.41 366 GLY B C 1
ATOM 6413 O O . GLY B 1 366 ? 72.782 -12.705 8.272 1.00 9.28 366 GLY B O 1
ATOM 6414 N N . PHE B 1 367 ? 71.253 -11.126 7.782 1.00 8.85 367 PHE B N 1
ATOM 6415 C CA . PHE B 1 367 ? 70.272 -12.191 7.553 1.00 8.55 367 PHE B CA 1
ATOM 6416 C C . PHE B 1 367 ? 70.662 -13.084 6.383 1.00 8.41 367 PHE B C 1
ATOM 6417 O O . PHE B 1 367 ? 70.474 -14.295 6.425 1.00 9.69 367 PHE B O 1
ATOM 6425 N N . LYS B 1 368 ? 71.194 -12.466 5.340 1.00 8.45 368 LYS B N 1
ATOM 6426 C CA . LYS B 1 368 ? 71.460 -13.179 4.092 1.00 8.89 368 LYS B CA 1
ATOM 6427 C C . LYS B 1 368 ? 72.451 -14.332 4.258 1.00 9.15 368 LYS B C 1
ATOM 6428 O O . LYS B 1 368 ? 72.495 -15.230 3.413 1.00 10.04 368 LYS B O 1
ATOM 6434 N N . TYR B 1 369 ? 73.217 -14.322 5.350 1.00 9.37 369 TYR B N 1
ATOM 6435 C CA . TYR B 1 369 ? 74.184 -15.398 5.628 1.00 9.60 369 TYR B CA 1
ATOM 6436 C C . TYR B 1 369 ? 73.585 -16.580 6.385 1.00 10.01 369 TYR B C 1
ATOM 6437 O O . TYR B 1 369 ? 74.318 -17.490 6.739 1.00 10.78 369 TYR B O 1
ATOM 6446 N N . LEU B 1 370 ? 72.270 -16.577 6.617 1.00 9.20 370 LEU B N 1
ATOM 6447 C CA . LEU B 1 370 ? 71.612 -17.703 7.302 1.00 9.62 370 LEU B CA 1
ATOM 6448 C C . LEU B 1 370 ? 72.074 -19.078 6.781 1.00 9.43 370 LEU B C 1
ATOM 6449 O O . LEU B 1 370 ? 72.341 -19.960 7.585 1.00 9.76 370 LEU B O 1
ATOM 6454 N N . PRO B 1 371 ? 72.127 -19.278 5.450 1.00 10.19 371 PRO B N 1
ATOM 6455 C CA . PRO B 1 371 ? 72.532 -20.612 4.951 1.00 10.62 371 PRO B CA 1
ATOM 6456 C C . PRO B 1 371 ? 73.948 -21.064 5.274 1.00 11.57 371 PRO B C 1
ATOM 6457 O O . PRO B 1 371 ? 74.227 -22.272 5.241 1.00 12.50 371 PRO B O 1
ATOM 6461 N N . SER B 1 372 ? 74.835 -20.114 5.567 1.00 11.55 372 SER B N 1
ATOM 6462 C CA . SER B 1 372 ? 76.267 -20.388 5.575 1.00 11.41 372 SER B CA 1
ATOM 6463 C C . SER B 1 372 ? 77.018 -19.935 6.826 1.00 10.94 372 SER B C 1
ATOM 6464 O O . SER B 1 372 ? 78.088 -20.453 7.130 1.00 11.10 372 SER B O 1
ATOM 6467 N N . ILE B 1 373 ? 76.506 -18.931 7.540 1.00 9.79 373 ILE B N 1
ATOM 6468 C CA . ILE B 1 373 ? 77.320 -18.330 8.597 1.00 9.63 373 ILE B CA 1
ATOM 6469 C C . ILE B 1 373 ? 77.649 -19.314 9.732 1.00 9.88 373 ILE B C 1
ATOM 6470 O O . ILE B 1 373 ? 78.695 -19.220 10.355 1.00 9.21 373 ILE B O 1
ATOM 6475 N N . GLY B 1 374 ? 76.741 -20.248 9.982 1.00 9.40 374 GLY B N 1
ATOM 6476 C CA . GLY B 1 374 ? 76.983 -21.310 10.963 1.00 10.43 374 GLY B CA 1
ATOM 6477 C C . GLY B 1 374 ? 78.290 -22.035 10.672 1.00 10.35 374 GLY B C 1
ATOM 6478 O O . GLY B 1 374 ? 78.996 -22.429 11.608 1.00 11.26 374 GLY B O 1
ATOM 6479 N N . ASN B 1 375 ? 78.631 -22.216 9.395 1.00 11.52 375 ASN B N 1
ATOM 6480 C CA . ASN B 1 375 ? 79.884 -22.925 9.056 1.00 12.10 375 ASN B CA 1
ATOM 6481 C C . ASN B 1 375 ? 81.108 -22.157 9.544 1.00 12.51 375 ASN B C 1
ATOM 6482 O O . ASN B 1 375 ? 82.094 -22.746 10.004 1.00 13.00 375 ASN B O 1
ATOM 6487 N N . LEU B 1 376 ? 81.033 -20.831 9.435 1.00 11.79 376 LEU B N 1
ATOM 6488 C CA . LEU B 1 376 ? 82.111 -19.945 9.865 1.00 12.22 376 LEU B CA 1
ATOM 6489 C C . LEU B 1 376 ? 82.230 -19.875 11.396 1.00 12.01 376 LEU B C 1
ATOM 6490 O O . LEU B 1 376 ? 83.338 -19.869 11.965 1.00 12.45 376 LEU B O 1
ATOM 6495 N N . ILE B 1 377 ? 81.085 -19.843 12.070 1.00 11.47 377 ILE B N 1
ATOM 6496 C CA . ILE B 1 377 ? 81.047 -19.855 13.530 1.00 10.94 377 ILE B CA 1
ATOM 6497 C C . ILE B 1 377 ? 81.590 -21.189 14.066 1.00 11.11 377 ILE B C 1
ATOM 6498 O O . ILE B 1 377 ? 82.387 -21.199 14.997 1.00 11.45 377 ILE B O 1
ATOM 6503 N N . VAL B 1 378 ? 81.187 -22.300 13.449 1.00 11.28 378 VAL B N 1
ATOM 6504 C CA . VAL B 1 378 ? 81.729 -23.604 13.848 1.00 11.54 378 VAL B CA 1
ATOM 6505 C C . VAL B 1 378 ? 83.231 -23.652 13.529 1.00 11.88 378 VAL B C 1
ATOM 6506 O O . VAL B 1 378 ? 84.022 -24.128 14.359 1.00 12.11 378 VAL B O 1
ATOM 6510 N N . ASP B 1 379 ? 83.627 -23.118 12.372 1.00 12.37 379 ASP B N 1
ATOM 6511 C CA . ASP B 1 379 ? 85.059 -23.021 12.028 1.00 13.26 379 ASP B CA 1
ATOM 6512 C C . ASP B 1 379 ? 85.835 -22.274 13.123 1.00 13.17 379 ASP B C 1
ATOM 6513 O O . ASP B 1 379 ? 86.934 -22.669 13.500 1.00 13.70 379 ASP B O 1
ATOM 6518 N N . ALA B 1 380 ? 85.255 -21.193 13.647 1.00 12.58 380 ALA B N 1
ATOM 6519 C CA . ALA B 1 380 ? 85.881 -20.447 14.735 1.00 13.58 380 ALA B CA 1
ATOM 6520 C C . ALA B 1 380 ? 86.123 -21.344 15.956 1.00 14.24 380 ALA B C 1
ATOM 6521 O O . ALA B 1 380 ? 87.229 -21.361 16.521 1.00 14.90 380 ALA B O 1
ATOM 6539 N N . GLU B 1 382 ? 86.438 -24.527 15.980 1.00 16.10 382 GLU B N 1
ATOM 6540 C CA . GLU B 1 382 ? 87.363 -25.614 15.614 1.00 17.00 382 GLU B CA 1
ATOM 6541 C C . GLU B 1 382 ? 88.763 -25.169 15.212 1.00 17.48 382 GLU B C 1
ATOM 6542 O O . GLU B 1 382 ? 89.656 -26.013 15.033 1.00 18.44 382 GLU B O 1
ATOM 6548 N N . GLY B 1 383 ? 88.962 -23.869 15.038 1.00 17.11 383 GLY B N 1
ATOM 6549 C CA . GLY B 1 383 ? 90.268 -23.332 14.649 1.00 17.01 383 GLY B CA 1
ATOM 6550 C C . GLY B 1 383 ? 90.561 -23.438 13.165 1.00 17.65 383 GLY B C 1
ATOM 6551 O O . GLY B 1 383 ? 91.727 -23.567 12.757 1.00 18.47 383 GLY B O 1
ATOM 6552 N N . LYS B 1 384 ? 89.511 -23.348 12.351 1.00 16.67 384 LYS B N 1
ATOM 6553 C CA . LYS B 1 384 ? 89.609 -23.571 10.908 1.00 16.88 384 LYS B CA 1
ATOM 6554 C C . LYS B 1 384 ? 89.376 -22.328 10.045 1.00 16.60 384 LYS B C 1
ATOM 6555 O O . LYS B 1 384 ? 89.315 -22.438 8.825 1.00 16.93 384 LYS B O 1
ATOM 6561 N N . VAL B 1 385 ? 89.230 -21.152 10.660 1.00 16.61 385 VAL B N 1
ATOM 6562 C CA . VAL B 1 385 ? 88.959 -19.933 9.884 1.00 16.22 385 VAL B CA 1
ATOM 6563 C C . VAL B 1 385 ? 90.210 -19.531 9.092 1.00 16.31 385 VAL B C 1
ATOM 6564 O O . VAL B 1 385 ? 91.289 -19.449 9.676 1.00 16.79 385 VAL B O 1
ATOM 6568 N N . PRO B 1 386 ? 90.072 -19.283 7.769 1.00 16.91 386 PRO B N 1
ATOM 6569 C CA . PRO B 1 386 ? 91.216 -18.814 6.963 1.00 17.05 386 PRO B CA 1
ATOM 6570 C C . PRO B 1 386 ? 91.806 -17.507 7.468 1.00 17.35 386 PRO B C 1
ATOM 6571 O O . PRO B 1 386 ? 91.071 -16.627 7.959 1.00 17.08 386 PRO B O 1
ATOM 6575 N N . GLN B 1 387 ? 93.125 -17.380 7.322 1.00 17.06 387 GLN B N 1
ATOM 6576 C CA . GLN B 1 387 ? 93.887 -16.221 7.798 1.00 18.17 387 GLN B CA 1
ATOM 6577 C C . GLN B 1 387 ? 93.260 -14.858 7.483 1.00 17.57 387 GLN B C 1
ATOM 6578 O O . GLN B 1 387 ? 93.053 -14.056 8.390 1.00 16.61 387 GLN B O 1
ATOM 6584 N N . LYS B 1 388 ? 92.984 -14.579 6.209 1.00 17.46 388 LYS B N 1
ATOM 6585 C CA . LYS B 1 388 ? 92.492 -13.236 5.837 1.00 17.32 388 LYS B CA 1
ATOM 6586 C C . LYS B 1 388 ? 91.087 -12.956 6.365 1.00 16.34 388 LYS B C 1
ATOM 6587 O O . LYS B 1 388 ? 90.790 -11.825 6.772 1.00 15.50 388 LYS B O 1
ATOM 6593 N N . ILE B 1 389 ? 90.237 -13.983 6.386 1.00 15.21 389 ILE B N 1
ATOM 6594 C CA . ILE B 1 389 ? 88.892 -13.830 6.961 1.00 15.23 389 ILE B CA 1
ATOM 6595 C C . ILE B 1 389 ? 89.001 -13.569 8.463 1.00 14.65 389 ILE B C 1
ATOM 6596 O O . ILE B 1 389 ? 88.394 -12.621 8.982 1.00 13.49 389 ILE B O 1
ATOM 6601 N N . HIS B 1 390 ? 89.800 -14.389 9.153 1.00 14.06 390 HIS B N 1
ATOM 6602 C CA . HIS B 1 390 ? 89.994 -14.224 10.595 1.00 14.80 390 HIS B CA 1
ATOM 6603 C C . HIS B 1 390 ? 90.442 -12.811 10.959 1.00 15.07 390 HIS B C 1
ATOM 6604 O O . HIS B 1 390 ? 89.939 -12.209 11.911 1.00 15.68 390 HIS B O 1
ATOM 6611 N N . GLU B 1 391 ? 91.386 -12.277 10.194 1.00 15.43 391 GLU B N 1
ATOM 6612 C CA . GLU B 1 391 ? 91.950 -10.975 10.524 1.00 16.60 391 GLU B CA 1
ATOM 6613 C C . GLU B 1 391 ? 90.888 -9.883 10.518 1.00 15.97 391 GLU B C 1
ATOM 6614 O O . GLU B 1 391 ? 90.966 -8.936 11.306 1.00 16.79 391 GLU B O 1
ATOM 6620 N N . LEU B 1 392 ? 89.874 -10.047 9.670 1.00 14.98 392 LEU B N 1
ATOM 6621 C CA . LEU B 1 392 ? 88.797 -9.065 9.594 1.00 14.45 392 LEU B CA 1
ATOM 6622 C C . LEU B 1 392 ? 87.697 -9.227 10.658 1.00 14.53 392 LEU B C 1
ATOM 6623 O O . LEU B 1 392 ? 87.138 -8.224 11.148 1.00 15.47 392 LEU B O 1
ATOM 6628 N N . ILE B 1 393 ? 87.394 -10.471 11.033 1.00 13.29 393 ILE B N 1
ATOM 6629 C CA . ILE B 1 393 ? 86.257 -10.738 11.928 1.00 13.27 393 ILE B CA 1
ATOM 6630 C C . ILE B 1 393 ? 86.633 -11.092 13.381 1.00 12.73 393 ILE B C 1
ATOM 6631 O O . ILE B 1 393 ? 85.759 -11.385 14.221 1.00 12.15 393 ILE B O 1
ATOM 6636 N N . LYS B 1 394 ? 87.928 -11.076 13.674 1.00 12.69 394 LYS B N 1
ATOM 6637 C CA . LYS B 1 394 ? 88.416 -11.430 15.005 1.00 13.70 394 LYS B CA 1
ATOM 6638 C C . LYS B 1 394 ? 87.971 -10.470 16.119 1.00 13.38 394 LYS B C 1
ATOM 6639 O O . LYS B 1 394 ? 87.542 -9.329 15.866 1.00 13.39 394 LYS B O 1
ATOM 6645 N N . TRP B 1 395 ? 88.092 -10.949 17.354 1.00 13.35 395 TRP B N 1
ATOM 6646 C CA . TRP B 1 395 ? 87.954 -10.103 18.531 1.00 13.47 395 TRP B CA 1
ATOM 6647 C C . TRP B 1 395 ? 88.902 -8.902 18.386 1.00 14.49 395 TRP B C 1
ATOM 6648 O O . TRP B 1 395 ? 90.091 -9.080 18.140 1.00 14.38 395 TRP B O 1
ATOM 6659 N N . ASN B 1 396 ? 88.364 -7.692 18.530 1.00 15.26 396 ASN B N 1
ATOM 6660 C CA . ASN B 1 396 ? 89.075 -6.476 18.086 1.00 17.16 396 ASN B CA 1
ATOM 6661 C C . ASN B 1 396 ? 88.760 -5.237 18.929 1.00 17.41 396 ASN B C 1
ATOM 6662 O O . ASN B 1 396 ? 88.167 -4.282 18.432 1.00 17.41 396 ASN B O 1
ATOM 6667 N N . PRO B 1 397 ? 89.169 -5.241 20.206 1.00 17.70 397 PRO B N 1
ATOM 6668 C CA . PRO B 1 397 ? 88.917 -4.066 21.053 1.00 18.24 397 PRO B CA 1
ATOM 6669 C C . PRO B 1 397 ? 89.542 -2.789 20.475 1.00 18.95 397 PRO B C 1
ATOM 6670 O O . PRO B 1 397 ? 88.989 -1.696 20.648 1.00 18.19 397 PRO B O 1
ATOM 6674 N N . ASP B 1 398 ? 90.666 -2.922 19.770 1.00 19.70 398 ASP B N 1
ATOM 6675 C CA . ASP B 1 398 ? 91.375 -1.742 19.255 1.00 21.30 398 ASP B CA 1
ATOM 6676 C C . ASP B 1 398 ? 90.522 -0.890 18.313 1.00 21.64 398 ASP B C 1
ATOM 6677 O O . ASP B 1 398 ? 90.543 0.341 18.397 1.00 22.27 398 ASP B O 1
ATOM 6682 N N . ILE B 1 399 ? 89.754 -1.544 17.441 1.00 21.53 399 ILE B N 1
ATOM 6683 C CA . ILE B 1 399 ? 88.907 -0.825 16.486 1.00 21.65 399 ILE B CA 1
ATOM 6684 C C . ILE B 1 399 ? 87.803 -0.009 17.182 1.00 21.48 399 ILE B C 1
ATOM 6685 O O . ILE B 1 399 ? 87.340 1.008 16.640 1.00 21.42 399 ILE B O 1
ATOM 6690 N N . ALA B 1 400 ? 87.419 -0.448 18.383 1.00 20.90 400 ALA B N 1
ATOM 6691 C CA . ALA B 1 400 ? 86.307 0.150 19.146 1.00 21.03 400 ALA B CA 1
ATOM 6692 C C . ALA B 1 400 ? 86.778 1.124 20.220 1.00 20.90 400 ALA B C 1
ATOM 6693 O O . ALA B 1 400 ? 85.964 1.663 20.968 1.00 20.79 400 ALA B O 1
ATOM 6695 N N . ALA B 1 401 ? 88.092 1.333 20.305 1.00 21.65 401 ALA B N 1
ATOM 6696 C CA . ALA B 1 401 ? 88.652 2.293 21.258 1.00 22.07 401 ALA B CA 1
ATOM 6697 C C . ALA B 1 401 ? 88.124 3.703 20.945 1.00 22.69 401 ALA B C 1
ATOM 6698 O O . ALA B 1 401 ? 87.939 4.056 19.768 1.00 22.65 401 ALA B O 1
ATOM 6700 N N . ASN B 1 402 ? 87.863 4.479 22.001 1.00 23.25 402 ASN B N 1
ATOM 6701 C CA . ASN B 1 402 ? 87.305 5.836 21.874 1.00 24.20 402 ASN B CA 1
ATOM 6702 C C . ASN B 1 402 ? 86.130 5.838 20.899 1.00 23.38 402 ASN B C 1
ATOM 6703 O O . ASN B 1 402 ? 86.091 6.611 19.931 1.00 23.97 402 ASN B O 1
ATOM 6708 N N . ARG B 1 403 ? 85.166 4.962 21.151 1.00 22.18 403 ARG B N 1
ATOM 6709 C CA . ARG B 1 403 ? 84.158 4.750 20.136 1.00 21.09 403 ARG B CA 1
ATOM 6710 C C . ARG B 1 403 ? 83.211 5.923 19.965 1.00 20.18 403 ARG B C 1
ATOM 6711 O O . ARG B 1 403 ? 82.688 6.450 20.957 1.00 20.83 403 ARG B O 1
ATOM 6719 N N . ASN B 1 404 ? 82.969 6.283 18.703 1.00 19.81 404 ASN B N 1
ATOM 6720 C CA . ASN B 1 404 ? 81.929 7.251 18.354 1.00 18.52 404 ASN B CA 1
ATOM 6721 C C . ASN B 1 404 ? 80.575 6.561 18.233 1.00 17.80 404 ASN B C 1
ATOM 6722 O O . ASN B 1 404 ? 80.219 6.058 17.162 1.00 16.73 404 ASN B O 1
ATOM 6727 N N . TRP B 1 405 ? 79.816 6.555 19.321 1.00 17.46 405 TRP B N 1
ATOM 6728 C CA . TRP B 1 405 ? 78.521 5.886 19.348 1.00 17.36 405 TRP B CA 1
ATOM 6729 C C . TRP B 1 405 ? 77.494 6.496 18.397 1.00 16.90 405 TRP B C 1
ATOM 6730 O O . TRP B 1 405 ? 76.486 5.867 18.106 1.00 16.13 405 TRP B O 1
ATOM 6741 N N . ARG B 1 406 ? 77.751 7.721 17.926 1.00 15.51 406 ARG B N 1
ATOM 6742 C CA . ARG B 1 406 ? 76.816 8.414 17.038 1.00 15.70 406 ARG B CA 1
ATOM 6743 C C . ARG B 1 406 ? 77.233 8.289 15.573 1.00 14.23 406 ARG B C 1
ATOM 6744 O O . ARG B 1 406 ? 76.638 8.918 14.698 1.00 14.01 406 ARG B O 1
ATOM 6752 N N . ASP B 1 407 ? 78.256 7.478 15.302 1.00 13.08 407 ASP B N 1
ATOM 6753 C CA . ASP B 1 407 ? 78.745 7.276 13.933 1.00 12.15 407 ASP B CA 1
ATOM 6754 C C . ASP B 1 407 ? 77.614 6.692 13.084 1.00 10.98 407 ASP B C 1
ATOM 6755 O O . ASP B 1 407 ? 77.012 5.681 13.454 1.00 11.19 407 ASP B O 1
ATOM 6760 N N . THR B 1 408 ? 77.318 7.337 11.960 1.00 11.04 408 THR B N 1
ATOM 6761 C CA . THR B 1 408 ? 76.219 6.869 11.112 1.00 10.83 408 THR B CA 1
ATOM 6762 C C . THR B 1 408 ? 76.601 5.614 10.301 1.00 10.63 408 THR B C 1
ATOM 6763 O O . THR B 1 408 ? 75.733 4.977 9.687 1.00 10.20 408 THR B O 1
ATOM 6767 N N . LEU B 1 409 ? 77.894 5.287 10.284 1.00 10.99 409 LEU B N 1
ATOM 6768 C CA . LEU B 1 409 ? 78.406 4.023 9.681 1.00 10.69 409 LEU B CA 1
ATOM 6769 C C . LEU B 1 409 ? 77.905 3.773 8.257 1.00 11.71 409 LEU B C 1
ATOM 6770 O O . LEU B 1 409 ? 77.524 2.638 7.901 1.00 12.75 409 LEU B O 1
ATOM 6775 N N . GLY B 1 410 ? 77.919 4.834 7.451 1.00 11.55 410 GLY B N 1
ATOM 6776 C CA . GLY B 1 410 ? 77.571 4.719 6.030 1.00 12.00 410 GLY B CA 1
ATOM 6777 C C . GLY B 1 410 ? 76.093 4.670 5.721 1.00 11.61 410 GLY B C 1
ATOM 6778 O O . GLY B 1 410 ? 75.701 4.415 4.561 1.00 12.81 410 GLY B O 1
ATOM 6779 N N . ARG B 1 411 ? 75.268 4.902 6.741 1.00 10.68 411 ARG B N 1
ATOM 6780 C CA . ARG B 1 411 ? 73.821 4.911 6.561 1.00 10.45 411 ARG B CA 1
ATOM 6781 C C . ARG B 1 411 ? 73.309 6.336 6.395 1.00 11.11 411 ARG B C 1
ATOM 6782 O O . ARG B 1 411 ? 73.894 7.290 6.937 1.00 11.05 411 ARG B O 1
ATOM 6790 N N . PHE B 1 412 ? 72.206 6.449 5.661 1.00 11.90 412 PHE B N 1
ATOM 6791 C CA . PHE B 1 412 ? 71.578 7.729 5.368 1.00 13.58 412 PHE B CA 1
ATOM 6792 C C . PHE B 1 412 ? 70.086 7.659 5.628 1.00 14.00 412 PHE B C 1
ATOM 6793 O O . PHE B 1 412 ? 69.556 6.612 6.025 1.00 14.25 412 PHE B O 1
ATOM 6801 N N . GLY B 1 413 ? 69.407 8.783 5.418 1.00 14.53 413 GLY B N 1
ATOM 6802 C CA . GLY B 1 413 ? 67.956 8.815 5.502 1.00 14.83 413 GLY B CA 1
ATOM 6803 C C . GLY B 1 413 ? 67.486 9.506 6.765 1.00 14.53 413 GLY B C 1
ATOM 6804 O O . GLY B 1 413 ? 68.229 9.620 7.751 1.00 15.43 413 GLY B O 1
ATOM 6805 N N . GLY B 1 414 ? 66.240 9.972 6.744 1.00 15.21 414 GLY B N 1
ATOM 6806 C CA . GLY B 1 414 ? 65.673 10.657 7.889 1.00 15.12 414 GLY B CA 1
ATOM 6807 C C . GLY B 1 414 ? 66.511 11.863 8.274 1.00 15.38 414 GLY B C 1
ATOM 6808 O O . GLY B 1 414 ? 66.946 12.617 7.392 1.00 15.60 414 GLY B O 1
ATOM 6809 N N . PRO B 1 415 ? 66.777 12.042 9.580 1.00 15.69 415 PRO B N 1
ATOM 6810 C CA . PRO B 1 415 ? 67.563 13.200 10.030 1.00 15.19 415 PRO B CA 1
ATOM 6811 C C . PRO B 1 415 ? 69.069 13.040 9.784 1.00 14.28 415 PRO B C 1
ATOM 6812 O O . PRO B 1 415 ? 69.843 13.911 10.164 1.00 14.27 415 PRO B O 1
ATOM 6816 N N . ASN B 1 416 ? 69.489 11.938 9.161 1.00 14.32 416 ASN B N 1
ATOM 6817 C CA . ASN B 1 416 ? 70.923 11.696 8.910 1.00 14.38 416 ASN B CA 1
ATOM 6818 C C . ASN B 1 416 ? 71.773 11.744 10.177 1.00 13.96 416 ASN B C 1
ATOM 6819 O O . ASN B 1 416 ? 72.878 12.300 10.207 1.00 14.52 416 ASN B O 1
ATOM 6824 N N . ARG B 1 417 ? 71.231 11.160 11.238 1.00 13.17 417 ARG B N 1
ATOM 6825 C CA . ARG B 1 417 ? 71.962 10.978 12.479 1.00 13.02 417 ARG B CA 1
ATOM 6826 C C . ARG B 1 417 ? 71.413 9.719 13.138 1.00 12.42 417 ARG B C 1
ATOM 6827 O O . ARG B 1 417 ? 70.310 9.274 12.810 1.00 11.42 417 ARG B O 1
ATOM 6835 N N . VAL B 1 418 ? 72.211 9.142 14.032 1.00 11.59 418 VAL B N 1
ATOM 6836 C CA . VAL B 1 418 ? 71.752 8.002 14.819 1.00 12.10 418 VAL B CA 1
ATOM 6837 C C . VAL B 1 418 ? 70.850 8.559 15.918 1.00 12.70 418 VAL B C 1
ATOM 6838 O O . VAL B 1 418 ? 71.293 9.363 16.762 1.00 13.78 418 VAL B O 1
ATOM 6850 N N . ASP B 1 420 ? 67.703 8.193 19.048 1.00 11.75 420 ASP B N 1
ATOM 6851 C CA . ASP B 1 420 ? 67.563 7.420 20.292 1.00 11.68 420 ASP B CA 1
ATOM 6852 C C . ASP B 1 420 ? 66.108 7.359 20.723 1.00 11.72 420 ASP B C 1
ATOM 6853 O O . ASP B 1 420 ? 65.385 8.351 20.650 1.00 12.16 420 ASP B O 1
ATOM 6858 N N . PHE B 1 421 ? 65.676 6.189 21.182 1.00 12.06 421 PHE B N 1
ATOM 6859 C CA . PHE B 1 421 ? 64.285 6.013 21.578 1.00 12.33 421 PHE B CA 1
ATOM 6860 C C . PHE B 1 421 ? 63.861 6.913 22.744 1.00 12.82 421 PHE B C 1
ATOM 6861 O O . PHE B 1 421 ? 62.676 7.223 22.892 1.00 13.42 421 PHE B O 1
ATOM 6869 N N . HIS B 1 422 ? 64.814 7.360 23.559 1.00 13.29 422 HIS B N 1
ATOM 6870 C CA . HIS B 1 422 ? 64.450 8.298 24.631 1.00 14.26 422 HIS B CA 1
ATOM 6871 C C . HIS B 1 422 ? 63.832 9.596 24.087 1.00 14.49 422 HIS B C 1
ATOM 6872 O O . HIS B 1 422 ? 63.068 10.270 24.806 1.00 14.77 422 HIS B O 1
ATOM 6879 N N . ASP B 1 423 ? 64.164 9.943 22.840 1.00 13.61 423 ASP B N 1
ATOM 6880 C CA . ASP B 1 423 ? 63.689 11.171 22.181 1.00 14.32 423 ASP B CA 1
ATOM 6881 C C . ASP B 1 423 ? 62.315 11.033 21.536 1.00 13.68 423 ASP B C 1
ATOM 6882 O O . ASP B 1 423 ? 61.711 12.027 21.121 1.00 14.47 423 ASP B O 1
ATOM 6887 N N . VAL B 1 424 ? 61.845 9.797 21.402 1.00 12.82 424 VAL B N 1
ATOM 6888 C CA . VAL B 1 424 ? 60.585 9.524 20.716 1.00 12.67 424 VAL B CA 1
ATOM 6889 C C . VAL B 1 424 ? 59.406 9.862 21.617 1.00 12.93 424 VAL B C 1
ATOM 6890 O O . VAL B 1 424 ? 59.251 9.271 22.687 1.00 13.55 424 VAL B O 1
ATOM 6894 N N . LYS B 1 425 ? 58.599 10.821 21.180 1.00 12.87 425 LYS B N 1
ATOM 6895 C CA . LYS B 1 425 ? 57.455 11.283 21.963 1.00 13.19 425 LYS B CA 1
ATOM 6896 C C . LYS B 1 425 ? 56.236 10.389 21.812 1.00 13.09 425 LYS B C 1
ATOM 6897 O O . LYS B 1 425 ? 55.539 10.141 22.795 1.00 13.36 425 LYS B O 1
ATOM 6903 N N . GLU B 1 426 ? 56.006 9.913 20.583 1.00 12.80 426 GLU B N 1
ATOM 6904 C CA . GLU B 1 426 ? 54.763 9.252 20.201 1.00 12.62 426 GLU B CA 1
ATOM 6905 C C . GLU B 1 426 ? 55.082 8.000 19.404 1.00 11.72 426 GLU B C 1
ATOM 6906 O O . GLU B 1 426 ? 55.951 8.020 18.530 1.00 11.49 426 GLU B O 1
ATOM 6912 N N . TRP B 1 427 ? 54.371 6.929 19.736 1.00 11.05 427 TRP B N 1
ATOM 6913 C CA . TRP B 1 427 ? 54.416 5.677 18.997 1.00 11.52 427 TRP B CA 1
ATOM 6914 C C . TRP B 1 427 ? 53.122 5.467 18.214 1.00 10.98 427 TRP B C 1
ATOM 6915 O O . TRP B 1 427 ? 52.065 6.017 18.548 1.00 11.05 427 TRP B O 1
ATOM 6926 N N . THR B 1 428 ? 53.214 4.668 17.155 1.00 9.94 428 THR B N 1
ATOM 6927 C CA . THR B 1 428 ? 52.030 4.190 16.465 1.00 10.30 428 THR B CA 1
ATOM 6928 C C . THR B 1 428 ? 51.157 3.365 17.406 1.00 9.88 428 THR B C 1
ATOM 6929 O O . THR B 1 428 ? 51.603 2.922 18.472 1.00 10.06 428 THR B O 1
ATOM 6933 N N . ASN B 1 429 ? 49.915 3.157 16.975 1.00 10.57 429 ASN B N 1
ATOM 6934 C CA . ASN B 1 429 ? 48.928 2.370 17.719 1.00 10.74 429 ASN B CA 1
ATOM 6935 C C . ASN B 1 429 ? 48.295 1.327 16.792 1.00 11.54 429 ASN B C 1
ATOM 6936 O O . ASN B 1 429 ? 47.101 1.394 16.481 1.00 12.56 429 ASN B O 1
ATOM 6941 N N . VAL B 1 430 ? 49.129 0.398 16.329 1.00 10.71 430 VAL B N 1
ATOM 6942 C CA . VAL B 1 430 ? 48.733 -0.613 15.349 1.00 11.53 430 VAL B CA 1
ATOM 6943 C C . VAL B 1 430 ? 48.404 -1.925 16.072 1.00 11.65 430 VAL B C 1
ATOM 6944 O O . VAL B 1 430 ? 48.963 -2.219 17.125 1.00 11.40 430 VAL B O 1
ATOM 6948 N N . GLN B 1 431 ? 47.509 -2.713 15.476 1.00 12.37 431 GLN B N 1
ATOM 6949 C CA . GLN B 1 431 ? 47.127 -4.030 15.993 1.00 13.75 431 GLN B CA 1
ATOM 6950 C C . GLN B 1 431 ? 48.331 -4.909 16.325 1.00 13.11 431 GLN B C 1
ATOM 6951 O O . GLN B 1 431 ? 49.291 -4.988 15.553 1.00 12.91 431 GLN B O 1
ATOM 6957 N N . TYR B 1 432 ? 48.260 -5.569 17.473 1.00 13.12 432 TYR B N 1
ATOM 6958 C CA . TYR B 1 432 ? 49.282 -6.526 17.866 1.00 13.25 432 TYR B CA 1
ATOM 6959 C C . TYR B 1 432 ? 49.174 -7.825 17.071 1.00 13.35 432 TYR B C 1
ATOM 6960 O O . TYR B 1 432 ? 48.077 -8.327 16.821 1.00 14.03 432 TYR B O 1
ATOM 6969 N N . ARG B 1 433 ? 50.330 -8.374 16.708 1.00 13.43 433 ARG B N 1
ATOM 6970 C CA . ARG B 1 433 ? 50.424 -9.698 16.118 1.00 13.97 433 ARG B CA 1
ATOM 6971 C C . ARG B 1 433 ? 51.570 -10.408 16.848 1.00 14.03 433 ARG B C 1
ATOM 6972 O O . ARG B 1 433 ? 52.634 -9.815 17.066 1.00 13.95 433 ARG B O 1
ATOM 6980 N N . ASP B 1 434 ? 51.329 -11.646 17.276 1.00 14.05 434 ASP B N 1
ATOM 6981 C CA . ASP B 1 434 ? 52.386 -12.428 17.937 1.00 14.24 434 ASP B CA 1
ATOM 6982 C C . ASP B 1 434 ? 53.167 -13.171 16.861 1.00 14.14 434 ASP B C 1
ATOM 6983 O O . ASP B 1 434 ? 52.729 -14.222 16.375 1.00 14.71 434 ASP B O 1
ATOM 6988 N N . ILE B 1 435 ? 54.308 -12.609 16.463 1.00 13.58 435 ILE B N 1
ATOM 6989 C CA . ILE B 1 435 ? 55.082 -13.187 15.355 1.00 13.76 435 ILE B CA 1
ATOM 6990 C C . ILE B 1 435 ? 55.878 -14.451 15.712 1.00 14.44 435 ILE B C 1
ATOM 6991 O O . ILE B 1 435 ? 56.565 -15.021 14.861 1.00 14.35 435 ILE B O 1
ATOM 6996 N N . SER B 1 436 ? 55.760 -14.893 16.961 1.00 16.04 436 SER B N 1
ATOM 6997 C CA . SER B 1 436 ? 56.315 -16.180 17.383 1.00 18.52 436 SER B CA 1
ATOM 6998 C C . SER B 1 436 ? 55.308 -17.311 17.188 1.00 20.69 436 SER B C 1
ATOM 6999 O O . SER B 1 436 ? 55.642 -18.489 17.372 1.00 20.95 436 SER B O 1
ATOM 7002 N N . LYS B 1 437 ? 54.073 -16.959 16.851 1.00 22.54 437 LYS B N 1
ATOM 7003 C CA . LYS B 1 437 ? 53.050 -17.973 16.582 1.00 25.71 437 LYS B CA 1
ATOM 7004 C C . LYS B 1 437 ? 52.942 -18.215 15.082 1.00 26.97 437 LYS B C 1
ATOM 7005 O O . LYS B 1 437 ? 52.747 -17.276 14.306 1.00 28.30 437 LYS B O 1
ATOM 7011 N N . LEU B 1 438 ? 53.092 -19.478 14.686 1.00 28.88 438 LEU B N 1
ATOM 7012 C CA . LEU B 1 438 ? 53.028 -19.877 13.280 1.00 29.71 438 LEU B CA 1
ATOM 7013 C C . LEU B 1 438 ? 51.608 -20.280 12.871 1.00 30.47 438 LEU B C 1
ATOM 7014 O O . LEU B 1 438 ? 51.401 -20.869 11.802 1.00 31.70 438 LEU B O 1
#

Secondary structure (DSSP, 8-state):
---TTS-EEEE--SHHHHHHHHHHHHTT---EEEEESSPSSPTT-TT-SS-EEE----S---HHHHHHHHHHHHHHHHHHHH-TTTGGGEE---B--B-SHHHHHHHHHHH-GGG-TTPEEE-SHHHHHTTS-TTTS-S--TT-BEEEBSSS-EEE-HHHHHHHHHHHHH---EEEESTTTT-EEEEEEETTEEEEEEETTTEEEE-SEEEE--GGGGGGTS--TT--EEEEEEEEEEEPPGGGHHHHTTPPBEEETTTEEE-SPPTTT-EEEEEE--S-B-----TT--------SS-BHHHHHHHHHHHHH--TTTTPPPSEEEEEEEE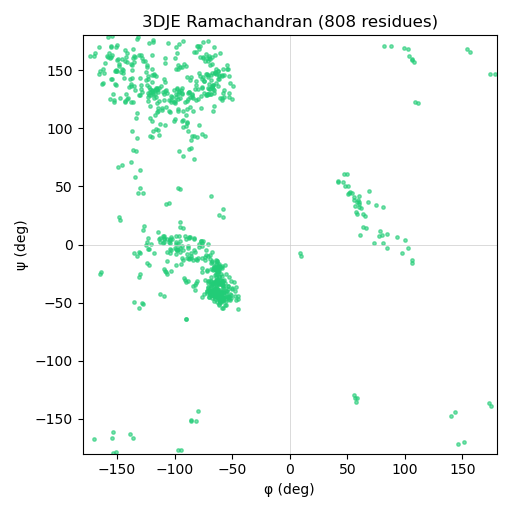E-TTS--EEEE-SS-TTEEEEE--TT--GGGTTTHHHHHHH------HHHHHHHS--HHHHTT--TT--TT--STTS---GGG---B--PPP--TT-/---TTS-EEEE--SHHHHHHHHHHHHTT---EEEEESSPSSPTT-TT-SS-EEE----S---HHHHHHHHHHHHHHHHHHHH-TTTGGGEE---B--B-SHHHHHHHHHHH-GGG-TT-EEE-SHHHHHTTS-TTTS-S--TT-BEEEBSSS-EEE-HHHHHHHHHHHHH---EEEESTTTT-EEEEEEETTEEEEEEETT--EEE-SEEEE--GGGGGGTS--TT--EEEEEEEEEEEPPGGGTGGGTTPPBEEETTTEEE-PPPTTT-EEEEEE--S-B-----TT--------SS-BHHHHHHHHHHHHH--TTTTPPPSEEEEEEEEE-TTS--EEEE-SS-TTEEEEE--TT--GGGTTTHHHHHHH------HHHHHHHS--GGGGTT--TT--TT--STTS---GGG---B--PPP--TT--

B-factor: mean 18.22, std 8.25, range [7.29, 66.12]

Sequence (857 aa):
AVTKSSSSLLIVGAGTWGTSTALHLARRGYTNVTVLDPYPVPSAISAGNDVNNKVISSGQYSNNKDEIEVNEILAEEAFNNGWKNDPLFKPYYHDTGLLSACSQEGLDRLGVRVRPGEDPNLVELTRPEQFRKLAPEGVLQGDFPGWKGYFARSGAGWAHARNALVAAAREAQRGVKKFVTGTPQGRVVTLIFENNDVKGAVTADGKIWRAERTFLCAGASAGQFLDFKNQLRPTAWTLVHIALKPEERALYKNNIPVIFNIERGFFFEPDEERGEIKICDEHPGYTNVQSADGTSIPFEKTQIPKEAETRVRALLKETPQLADRPFSFARICWCADTANREFLIDRHPQYHSLVLGCGASGRGFKYLPSIGNLIVDAEGKVPQKIHELIKWNPDIAANRNWRDTLGRFGGPNRVDFHDVKEWTNVQYRDISKAVTKSSSSLLIVGAGTWGTSTALHLARRGYTNVTVLDPYPVPSAISAGNDVNNKVISSSGQYSNNKDEIEVNEILAEEAFNNGWKNDPLFKPYYHDTGLLSACSQEGLDRLGVRVRPGEDPNLVELTRPEQFRKLAPEGVLQGDFPGWKKGYFARSGAGWAHARRNALVAAAREAQRGVKKFVTGTPQGRVVTLIFENNDVKGAVTADGKIWRAERTFLCAGASAGQFLLDFKNQLRPTAWTLVHIALKPEERRALYKNIPVIFNIERGFFFEPDEERGEIKICDEHPGYTNVQSADGTSIPFEKTQIPKEAETRVRALLKKETPQLADRPFSFARICWCADTANREFLIDRHPQYHSLVLGCGASGRGFKYLPSIGNLIVDAEGKVPQKIHELIKWNPDIAANRNWRDTLGRFGGPNRVDFHDVKEWTNVQYRDISKL

CATH classification: 3.50.50.60 (+1 more: 3.30.9.10)